Protein AF-A0A7C4T918-F1 (afdb_monomer)

Mean predicted aligned error: 22.57 Å

Structure (mmCIF, N/CA/C/O backbone):
data_AF-A0A7C4T918-F1
#
_entry.id   AF-A0A7C4T918-F1
#
loop_
_atom_site.group_PDB
_atom_site.id
_atom_site.type_symbol
_atom_site.label_atom_id
_atom_site.label_alt_id
_atom_site.label_comp_id
_atom_site.label_asym_id
_atom_site.label_entity_id
_atom_site.label_seq_id
_atom_site.pdbx_PDB_ins_code
_atom_site.Cartn_x
_atom_site.Cartn_y
_atom_site.Cartn_z
_atom_site.occupancy
_atom_site.B_iso_or_equiv
_atom_site.auth_seq_id
_atom_site.auth_comp_id
_atom_site.auth_asym_id
_atom_site.auth_atom_id
_atom_site.pdbx_PDB_model_num
ATOM 1 N N . MET A 1 1 ? -42.329 -13.937 2.626 1.00 42.38 1 MET A N 1
ATOM 2 C CA . MET A 1 1 ? -42.268 -15.296 2.046 1.00 42.38 1 MET A CA 1
ATOM 3 C C . MET A 1 1 ? -41.467 -16.158 3.016 1.00 42.38 1 MET A C 1
ATOM 5 O O . MET A 1 1 ? -40.343 -15.775 3.322 1.00 42.38 1 MET A O 1
ATOM 9 N N . ARG A 1 2 ? -42.068 -17.197 3.618 1.00 40.50 2 ARG A N 1
ATOM 10 C CA . ARG A 1 2 ? -41.361 -18.099 4.552 1.00 40.50 2 ARG A CA 1
ATOM 11 C C . ARG A 1 2 ? -40.180 -18.730 3.807 1.00 40.50 2 ARG A C 1
ATOM 13 O O . ARG A 1 2 ? -40.368 -19.171 2.678 1.00 40.50 2 ARG A O 1
ATOM 20 N N . MET A 1 3 ? -38.982 -18.715 4.393 1.00 53.53 3 MET A N 1
ATOM 21 C CA . MET A 1 3 ? -37.860 -19.461 3.820 1.00 53.53 3 MET A CA 1
ATOM 22 C C . MET A 1 3 ? -38.121 -20.954 4.056 1.00 53.53 3 MET A C 1
ATOM 24 O O . MET A 1 3 ? -38.340 -21.309 5.210 1.00 53.53 3 MET A O 1
ATOM 28 N N . PRO A 1 4 ? -38.146 -21.794 3.007 1.00 62.84 4 PRO A N 1
ATOM 29 C CA . PRO A 1 4 ? -38.435 -23.223 3.140 1.00 62.84 4 PRO A CA 1
ATOM 30 C C . PRO A 1 4 ? -37.301 -24.004 3.817 1.00 62.84 4 PRO A C 1
ATOM 32 O O . PRO A 1 4 ? -37.558 -25.072 4.352 1.00 62.84 4 PRO A O 1
ATOM 35 N N . PHE A 1 5 ? -36.083 -23.449 3.836 1.00 77.88 5 PHE A N 1
ATOM 36 C CA . PHE A 1 5 ? -34.916 -24.037 4.491 1.00 77.88 5 PHE A CA 1
ATOM 37 C C . PHE A 1 5 ? -34.453 -23.160 5.661 1.00 77.88 5 PHE A C 1
ATOM 39 O O . PHE A 1 5 ? -34.241 -21.951 5.484 1.00 77.88 5 PHE A O 1
ATOM 46 N N . HIS A 1 6 ? -34.286 -23.757 6.841 1.00 77.25 6 HIS A N 1
ATOM 47 C CA . HIS A 1 6 ? -33.848 -23.080 8.069 1.00 77.25 6 HIS A CA 1
ATOM 48 C C . HIS A 1 6 ? -32.397 -23.395 8.456 1.00 77.25 6 HIS A C 1
ATOM 50 O O . HIS A 1 6 ? -31.785 -22.616 9.189 1.00 77.25 6 HIS A O 1
ATOM 56 N N . SER A 1 7 ? -31.830 -24.480 7.925 1.00 83.06 7 SER A N 1
ATOM 57 C CA . SER A 1 7 ? -30.434 -24.887 8.116 1.00 83.06 7 SER A CA 1
ATOM 58 C C . SER A 1 7 ? -29.823 -25.468 6.832 1.00 83.06 7 SER A C 1
ATOM 60 O O . SER A 1 7 ? -30.537 -25.965 5.964 1.00 83.06 7 SER A O 1
ATOM 62 N N . GLU A 1 8 ? -28.494 -25.415 6.698 1.00 81.69 8 GLU A N 1
ATOM 63 C CA . GLU A 1 8 ? -27.768 -25.976 5.538 1.00 81.69 8 GLU A CA 1
ATOM 64 C C . GLU A 1 8 ? -27.920 -27.501 5.455 1.00 81.69 8 GLU A C 1
ATOM 66 O O . GLU A 1 8 ? -28.028 -28.059 4.367 1.00 81.69 8 GLU A O 1
ATOM 71 N N . ASN A 1 9 ? -28.068 -28.169 6.604 1.00 82.06 9 ASN A N 1
ATOM 72 C CA . ASN A 1 9 ? -28.319 -29.609 6.680 1.00 82.06 9 ASN A CA 1
ATOM 73 C C . ASN A 1 9 ? -29.620 -30.047 5.992 1.00 82.06 9 ASN A C 1
ATOM 75 O O . ASN A 1 9 ? -29.712 -31.190 5.553 1.00 82.06 9 ASN A O 1
ATOM 79 N N . GLU A 1 10 ? -30.611 -29.166 5.846 1.00 84.75 10 GLU A N 1
ATOM 80 C CA . GLU A 1 10 ? -31.856 -29.493 5.138 1.00 84.75 10 GLU A CA 1
ATOM 81 C C . GLU A 1 10 ? -31.663 -29.600 3.612 1.00 84.75 10 GLU A C 1
ATOM 83 O O . GLU A 1 10 ? -32.476 -30.229 2.938 1.00 84.75 10 GLU A O 1
ATOM 88 N N . LEU A 1 11 ? -30.569 -29.057 3.059 1.00 88.19 11 LEU A N 1
ATOM 89 C CA . LEU A 1 11 ? -30.196 -29.231 1.646 1.00 88.19 11 LEU A CA 1
ATOM 90 C C . LEU A 1 11 ? -29.546 -30.594 1.373 1.00 88.19 11 LEU A C 1
ATOM 92 O O . LEU A 1 11 ? -29.526 -31.051 0.230 1.00 88.19 11 LEU A O 1
ATOM 96 N N . ARG A 1 12 ? -29.033 -31.249 2.420 1.00 88.69 12 ARG A N 1
ATOM 97 C CA . ARG A 1 12 ? -28.193 -32.445 2.323 1.00 88.69 12 ARG A CA 1
ATOM 98 C C . ARG A 1 12 ? -28.921 -33.606 1.652 1.00 88.69 12 ARG A C 1
ATOM 100 O O . ARG A 1 12 ? -28.439 -34.145 0.661 1.00 88.69 12 ARG A O 1
ATOM 107 N N . ARG A 1 13 ? -30.119 -33.940 2.142 1.00 89.56 13 ARG A N 1
ATOM 108 C CA . ARG A 1 13 ? -30.887 -35.093 1.651 1.00 89.56 13 ARG A CA 1
ATOM 109 C C . ARG A 1 13 ? -31.299 -34.966 0.172 1.00 89.56 13 ARG A C 1
ATOM 111 O O . ARG A 1 13 ? -31.101 -35.928 -0.566 1.00 89.56 13 ARG A O 1
ATOM 118 N N . PRO A 1 14 ? -31.818 -33.818 -0.306 1.00 90.75 14 PRO A N 1
ATOM 119 C CA . PRO A 1 14 ? -32.017 -33.570 -1.738 1.00 90.75 14 PRO A CA 1
ATOM 120 C C . PRO A 1 14 ? -30.777 -33.813 -2.609 1.00 90.75 14 PRO A C 1
ATOM 122 O O . PRO A 1 14 ? -30.872 -34.399 -3.687 1.00 90.75 14 PRO A O 1
ATOM 125 N N . LEU A 1 15 ? -29.609 -33.364 -2.145 1.00 93.81 15 LEU A N 1
ATOM 126 C CA . LEU A 1 15 ? -28.353 -33.448 -2.891 1.00 93.81 15 LEU A CA 1
ATOM 127 C C . LEU A 1 15 ? -27.749 -34.857 -2.874 1.00 93.81 15 LEU A C 1
ATOM 129 O O . LEU A 1 15 ? -27.212 -35.287 -3.892 1.00 93.81 15 LEU A O 1
ATOM 133 N N . GLU A 1 16 ? -27.883 -35.589 -1.764 1.00 92.12 16 GLU A N 1
ATOM 134 C CA . GLU A 1 16 ? -27.577 -37.024 -1.684 1.00 92.12 16 GLU A CA 1
ATOM 135 C C . GLU A 1 16 ? -28.352 -37.797 -2.739 1.00 92.12 16 GLU A C 1
ATOM 137 O O . GLU A 1 16 ? -27.749 -38.454 -3.577 1.00 92.12 16 GLU A O 1
ATOM 142 N N . VAL A 1 17 ? -29.681 -37.654 -2.748 1.00 90.62 17 VAL A N 1
ATOM 143 C CA . VAL A 1 17 ? -30.551 -38.360 -3.695 1.00 90.62 17 VAL A CA 1
ATOM 144 C C . VAL A 1 17 ? -30.177 -38.007 -5.136 1.00 90.62 17 VAL A C 1
ATOM 146 O O . VAL A 1 17 ? -30.182 -38.875 -6.006 1.00 90.62 17 VAL A O 1
ATOM 149 N N . TRP A 1 18 ? -29.811 -36.750 -5.402 1.00 93.50 18 TRP A N 1
ATOM 150 C CA . TRP A 1 18 ? -29.349 -36.315 -6.720 1.00 93.50 18 TRP A CA 1
ATOM 151 C C . TRP A 1 18 ? -28.012 -36.964 -7.135 1.00 93.50 18 TRP A C 1
ATOM 153 O O . TRP A 1 18 ? -27.880 -37.400 -8.280 1.00 93.50 18 TRP A O 1
ATOM 163 N N . LEU A 1 19 ? -27.042 -37.073 -6.221 1.00 92.31 19 LEU A N 1
ATOM 164 C CA . LEU A 1 19 ? -25.754 -37.741 -6.462 1.00 92.31 19 LEU A CA 1
ATOM 165 C C . LEU A 1 19 ? -25.904 -39.269 -6.586 1.00 92.31 19 LEU A C 1
ATOM 167 O O . LEU A 1 19 ? -25.349 -39.867 -7.509 1.00 92.31 19 LEU A O 1
ATOM 171 N N . GLU A 1 20 ? -26.688 -39.893 -5.706 1.00 91.62 20 GLU A N 1
ATOM 172 C CA . GLU A 1 20 ? -26.997 -41.329 -5.708 1.00 91.62 20 GLU A CA 1
ATOM 173 C C . GLU A 1 20 ? -27.729 -41.735 -6.994 1.00 91.62 20 GLU A C 1
ATOM 175 O O . GLU A 1 20 ? -27.376 -42.734 -7.621 1.00 91.62 20 GLU A O 1
ATOM 180 N N . ALA A 1 21 ? -28.688 -40.925 -7.461 1.00 90.06 21 ALA A N 1
ATOM 181 C CA . ALA A 1 21 ? -29.364 -41.139 -8.744 1.00 90.06 21 ALA A CA 1
ATOM 182 C C . ALA A 1 21 ? -28.403 -41.042 -9.943 1.00 90.06 21 ALA A C 1
ATOM 184 O O . ALA A 1 21 ? -28.631 -41.670 -10.978 1.00 90.06 21 ALA A O 1
ATOM 185 N N . ALA A 1 22 ? -27.310 -40.286 -9.804 1.00 88.31 22 ALA A N 1
ATOM 186 C CA . ALA A 1 22 ? -26.217 -40.244 -10.769 1.00 88.31 22 ALA A CA 1
ATOM 187 C C . ALA A 1 22 ? -25.178 -41.370 -10.559 1.00 88.31 22 ALA A C 1
ATOM 189 O O . ALA A 1 22 ? -24.184 -41.423 -11.285 1.00 88.31 22 ALA A O 1
ATOM 190 N N . GLY A 1 23 ? -25.400 -42.293 -9.620 1.00 89.94 23 GLY A N 1
ATOM 191 C CA . GLY A 1 23 ? -24.553 -43.458 -9.359 1.00 89.94 23 GLY A CA 1
ATOM 192 C C . GLY A 1 23 ? -23.296 -43.166 -8.539 1.00 89.94 23 GLY A C 1
ATOM 193 O O . GLY A 1 23 ? -22.347 -43.941 -8.618 1.00 89.94 23 GLY A O 1
ATOM 194 N N . PHE A 1 24 ? -23.242 -42.045 -7.816 1.00 92.69 24 PHE A N 1
ATOM 195 C CA . PHE A 1 24 ? -22.144 -41.752 -6.894 1.00 92.69 24 PHE A CA 1
ATOM 196 C C . PHE A 1 24 ? -22.397 -42.391 -5.527 1.00 92.69 24 PHE A C 1
ATOM 198 O O . PHE A 1 24 ? -23.499 -42.297 -4.993 1.00 92.69 24 PHE A O 1
ATOM 205 N N . GLU A 1 25 ? -21.360 -42.984 -4.937 1.00 91.25 25 GLU A N 1
ATOM 206 C CA . GLU A 1 25 ? -21.329 -43.259 -3.501 1.00 91.25 25 GLU A CA 1
ATOM 207 C C . GLU A 1 25 ? -21.074 -41.936 -2.774 1.00 91.25 25 GLU A C 1
ATOM 209 O O . GLU A 1 25 ? -20.141 -41.214 -3.129 1.00 91.25 25 GLU A O 1
ATOM 214 N N . VAL A 1 26 ? -21.902 -41.589 -1.787 1.00 90.62 26 VAL A N 1
ATOM 215 C CA . VAL A 1 26 ? -21.884 -40.266 -1.146 1.00 90.62 26 VAL A CA 1
ATOM 216 C C . VAL A 1 26 ? -21.418 -40.366 0.304 1.00 90.62 26 VAL A C 1
ATOM 218 O O . VAL A 1 26 ? -21.851 -41.244 1.048 1.00 90.62 26 VAL A O 1
ATOM 221 N N . ARG A 1 27 ? -20.554 -39.439 0.730 1.00 87.00 27 ARG A N 1
ATOM 222 C CA . ARG A 1 27 ? -20.160 -39.245 2.134 1.00 87.00 27 ARG A CA 1
ATOM 223 C C . ARG A 1 27 ? -20.266 -37.776 2.536 1.00 87.00 27 ARG A C 1
ATOM 225 O O . ARG A 1 27 ? -20.089 -36.882 1.709 1.00 87.00 27 ARG A O 1
ATOM 232 N N . HIS A 1 28 ? -20.531 -37.544 3.819 1.00 87.00 28 HIS A N 1
ATOM 233 C CA . HIS A 1 28 ? -20.680 -36.211 4.410 1.00 87.00 28 HIS A CA 1
ATOM 234 C C . HIS A 1 28 ? -19.427 -35.781 5.156 1.00 87.00 28 HIS A C 1
ATOM 236 O O . HIS A 1 28 ? -18.728 -36.628 5.714 1.00 87.00 28 HIS A O 1
ATOM 242 N N . GLU A 1 29 ? -19.212 -34.466 5.227 1.00 78.12 29 GLU A N 1
ATOM 243 C CA . GLU A 1 29 ? -18.181 -33.840 6.071 1.00 78.12 29 GLU A CA 1
ATOM 244 C C . GLU A 1 29 ? -16.789 -34.459 5.857 1.00 78.12 29 GLU A C 1
ATOM 246 O O . GLU A 1 29 ? -16.009 -34.687 6.795 1.00 78.12 29 GLU A O 1
ATOM 251 N N . LEU A 1 30 ? -16.491 -34.771 4.594 1.00 78.19 30 LEU A N 1
ATOM 252 C CA . LEU A 1 30 ? -15.274 -35.463 4.209 1.00 78.19 30 LEU A CA 1
ATOM 253 C C . LEU A 1 30 ? -14.120 -34.468 4.106 1.00 78.19 30 LEU A C 1
ATOM 255 O O . LEU A 1 30 ? -14.236 -33.414 3.479 1.00 78.19 30 LEU A O 1
ATOM 259 N N . ALA A 1 31 ? -12.985 -34.827 4.701 1.00 71.19 31 ALA A N 1
ATOM 260 C CA . ALA A 1 31 ? -11.787 -34.008 4.644 1.00 71.19 31 ALA A CA 1
ATOM 261 C C . ALA A 1 31 ? -11.192 -33.989 3.224 1.00 71.19 31 ALA A C 1
ATOM 263 O O . ALA A 1 31 ? -10.835 -35.023 2.661 1.00 71.19 31 ALA A O 1
ATOM 264 N N . VAL A 1 32 ? -11.037 -32.786 2.683 1.00 68.25 32 VAL A N 1
ATOM 265 C CA . VAL A 1 32 ? -10.385 -32.456 1.420 1.00 68.25 32 VAL A CA 1
ATOM 266 C C . VAL A 1 32 ? -9.290 -31.429 1.721 1.00 68.25 32 VAL A C 1
ATOM 268 O O . VAL A 1 32 ? -9.577 -30.253 1.928 1.00 68.25 32 VAL A O 1
ATOM 271 N N . LEU A 1 33 ? -8.027 -31.877 1.785 1.00 60.78 33 LEU A N 1
ATOM 272 C CA . LEU A 1 33 ? -6.840 -31.031 2.031 1.00 60.78 33 LEU A CA 1
ATOM 273 C C . LEU A 1 33 ? -6.991 -30.037 3.205 1.00 60.78 33 LEU A C 1
ATOM 275 O O . LEU A 1 33 ? -6.695 -28.853 3.075 1.00 60.78 33 LEU A O 1
ATOM 279 N N . GLY A 1 34 ? -7.470 -30.520 4.355 1.00 58.78 34 GLY A N 1
ATOM 280 C CA . GLY A 1 34 ? -7.633 -29.701 5.565 1.00 58.78 34 GLY A CA 1
ATOM 281 C C . GLY A 1 34 ? -8.938 -28.900 5.633 1.00 58.78 34 GLY A C 1
ATOM 282 O O . GLY A 1 34 ? -9.186 -28.246 6.636 1.00 58.78 34 GLY A O 1
ATOM 283 N N . ARG A 1 35 ? -9.808 -28.974 4.617 1.00 66.00 35 ARG A N 1
ATOM 284 C CA . ARG A 1 35 ? -11.183 -28.445 4.664 1.00 66.00 35 ARG A CA 1
ATOM 285 C C . ARG A 1 35 ? -12.196 -29.580 4.661 1.00 66.00 35 ARG A C 1
ATOM 287 O O . ARG A 1 35 ? -11.896 -30.659 4.164 1.00 66.00 35 ARG A O 1
ATOM 294 N N . ARG A 1 36 ? -13.395 -29.360 5.196 1.00 77.62 36 ARG A N 1
ATOM 295 C CA . ARG A 1 36 ? -14.476 -30.354 5.167 1.00 77.62 36 ARG A CA 1
ATOM 296 C C . ARG A 1 36 ? -15.476 -29.975 4.091 1.00 77.62 36 ARG A C 1
ATOM 298 O O . ARG A 1 36 ? -16.173 -28.986 4.247 1.00 77.62 36 ARG A O 1
ATOM 305 N N . ALA A 1 37 ? -15.526 -30.765 3.024 1.00 82.50 37 ALA A N 1
ATOM 306 C CA . ALA A 1 37 ? -16.587 -30.637 2.038 1.00 82.50 37 ALA A CA 1
ATOM 307 C C . ALA A 1 37 ? -17.877 -31.226 2.616 1.00 82.50 37 ALA A C 1
ATOM 309 O O . ALA A 1 37 ? -17.869 -32.340 3.154 1.00 82.50 37 ALA A O 1
ATOM 310 N N . ASP A 1 38 ? -18.979 -30.492 2.488 1.00 88.00 38 ASP A N 1
ATOM 311 C CA . ASP A 1 38 ? -20.273 -30.900 3.038 1.00 88.00 38 ASP A CA 1
ATOM 312 C C . ASP A 1 38 ? -20.758 -32.236 2.465 1.00 88.00 38 ASP A C 1
ATOM 314 O O . ASP A 1 38 ? -21.262 -33.098 3.192 1.00 88.00 38 ASP A O 1
ATOM 318 N N . LEU A 1 39 ? -20.576 -32.416 1.155 1.00 91.94 39 LEU A N 1
ATOM 319 C CA . LEU A 1 39 ? -20.935 -33.619 0.414 1.00 91.94 39 LEU A CA 1
ATOM 320 C C . LEU A 1 39 ? -19.847 -33.958 -0.604 1.00 91.94 39 LEU A C 1
ATOM 322 O O . LEU A 1 39 ? -19.459 -33.122 -1.422 1.00 91.94 39 LEU A O 1
ATOM 326 N N . VAL A 1 40 ? -19.396 -35.210 -0.592 1.00 92.94 40 VAL A N 1
ATOM 327 C CA . VAL A 1 40 ? -18.479 -35.752 -1.598 1.00 92.94 40 VAL A CA 1
ATOM 328 C C . VAL A 1 40 ? -19.097 -36.994 -2.217 1.00 92.94 40 VAL A C 1
ATOM 330 O O . VAL A 1 40 ? -19.565 -37.872 -1.498 1.00 92.94 40 VAL A O 1
ATOM 333 N N . GLY A 1 41 ? -19.099 -37.061 -3.545 1.00 93.38 41 GLY A N 1
ATOM 334 C CA . GLY A 1 41 ? -19.531 -38.223 -4.313 1.00 93.38 41 GLY A CA 1
ATOM 335 C C . GLY A 1 41 ? -18.352 -38.878 -5.024 1.00 93.38 41 GLY A C 1
ATOM 336 O O . GLY A 1 41 ? -17.584 -38.178 -5.686 1.00 93.38 41 GLY A O 1
ATOM 337 N N . VAL A 1 42 ? -18.232 -40.206 -4.959 1.00 92.81 42 VAL A N 1
ATOM 338 C CA . VAL A 1 42 ? -17.236 -40.979 -5.718 1.00 92.81 42 VAL A CA 1
ATOM 339 C C . VAL A 1 42 ? -17.909 -41.992 -6.642 1.00 92.81 42 VAL A C 1
ATOM 341 O O . VAL A 1 42 ? -18.790 -42.738 -6.226 1.00 92.81 42 VAL A O 1
ATOM 344 N N . ARG A 1 43 ? -17.491 -42.021 -7.913 1.00 91.81 43 ARG A N 1
ATOM 345 C CA . ARG A 1 43 ? -17.925 -43.015 -8.909 1.00 91.81 43 ARG A CA 1
ATOM 346 C C . ARG A 1 43 ? -16.797 -43.312 -9.885 1.00 91.81 43 ARG A C 1
ATOM 348 O O . ARG A 1 43 ? -16.307 -42.391 -10.534 1.00 91.81 43 ARG A O 1
ATOM 355 N N . ASP A 1 44 ? -16.389 -44.574 -10.002 1.00 87.69 44 ASP A N 1
ATOM 356 C CA . ASP A 1 44 ? -15.310 -45.015 -10.906 1.00 87.69 44 ASP A CA 1
ATOM 357 C C . ASP A 1 44 ? -14.018 -44.178 -10.769 1.00 87.69 44 ASP A C 1
ATOM 359 O O . ASP A 1 44 ? -13.387 -43.796 -11.755 1.00 87.69 44 ASP A O 1
ATOM 363 N N . GLY A 1 45 ? -13.660 -43.803 -9.535 1.00 81.69 45 GLY A N 1
ATOM 364 C CA . GLY A 1 45 ? -12.497 -42.955 -9.245 1.00 81.69 45 GLY A CA 1
ATOM 365 C C . GLY A 1 45 ? -12.673 -41.460 -9.556 1.00 81.69 45 GLY A C 1
ATOM 366 O O . GLY A 1 45 ? -11.756 -40.678 -9.290 1.00 81.69 45 GLY A O 1
ATOM 367 N N . ARG A 1 46 ? -13.834 -41.041 -10.083 1.00 90.69 46 ARG A N 1
ATOM 368 C CA . ARG A 1 46 ? -14.204 -39.626 -10.222 1.00 90.69 46 ARG A CA 1
ATOM 369 C C . ARG A 1 46 ? -14.787 -39.095 -8.926 1.00 90.69 46 ARG A C 1
ATOM 371 O O . ARG A 1 46 ? -15.670 -39.726 -8.351 1.00 90.69 46 ARG A O 1
ATOM 378 N N . ILE A 1 47 ? -14.335 -37.916 -8.524 1.00 92.38 47 ILE A N 1
ATOM 379 C CA . ILE A 1 47 ? -14.697 -37.265 -7.268 1.00 92.38 47 ILE A CA 1
ATOM 380 C C . ILE A 1 47 ? -15.478 -35.987 -7.575 1.00 92.38 47 ILE A C 1
ATOM 382 O O . ILE A 1 47 ? -14.991 -35.116 -8.293 1.00 92.38 47 ILE A O 1
ATOM 386 N N . LEU A 1 48 ? -16.664 -35.838 -6.994 1.00 93.44 48 LEU A N 1
ATOM 387 C CA . LEU A 1 48 ? -17.408 -34.580 -6.968 1.00 93.44 48 LEU A CA 1
ATOM 388 C C . LEU A 1 48 ? -17.449 -34.044 -5.545 1.00 93.44 48 LEU A C 1
ATOM 390 O O . LEU A 1 48 ? -17.709 -34.807 -4.621 1.00 93.44 48 LEU A O 1
ATOM 394 N N . ALA A 1 49 ? -17.240 -32.743 -5.380 1.00 94.19 49 ALA A N 1
ATOM 395 C CA . ALA A 1 49 ? -17.387 -32.070 -4.093 1.00 94.19 49 ALA A CA 1
ATOM 396 C C . ALA A 1 49 ? -18.463 -30.987 -4.182 1.00 94.19 49 ALA A C 1
ATOM 398 O O . ALA A 1 49 ? -18.527 -30.252 -5.171 1.00 94.19 49 ALA A O 1
ATOM 399 N N . VAL A 1 50 ? -19.303 -30.891 -3.156 1.00 94.62 50 VAL A N 1
ATOM 400 C CA . VAL A 1 50 ? -20.395 -29.921 -3.070 1.00 94.62 50 VAL A CA 1
ATOM 401 C C . VAL A 1 50 ? -20.283 -29.160 -1.751 1.00 94.62 50 VAL A C 1
ATOM 403 O O . VAL A 1 50 ? -20.246 -29.782 -0.692 1.00 94.62 50 VAL A O 1
ATOM 406 N N . GLU A 1 51 ? -20.257 -27.829 -1.832 1.00 95.94 51 GLU A N 1
ATOM 407 C CA . GLU A 1 51 ? -20.403 -26.917 -0.690 1.00 95.94 51 GLU A CA 1
ATOM 408 C C . GLU A 1 51 ? -21.850 -26.425 -0.609 1.00 95.94 51 GLU A C 1
ATOM 410 O O . GLU A 1 51 ? -22.396 -25.940 -1.604 1.00 95.94 51 GLU A O 1
ATOM 415 N N . MET A 1 52 ? -22.484 -26.520 0.554 1.00 94.06 52 MET A N 1
ATOM 416 C CA . MET A 1 52 ? -23.859 -26.084 0.776 1.00 94.06 52 MET A CA 1
ATOM 417 C C . MET A 1 52 ? -23.887 -24.738 1.498 1.00 94.06 52 MET A C 1
ATOM 419 O O . MET A 1 52 ? -23.222 -24.542 2.506 1.00 94.06 52 MET A O 1
ATOM 423 N N . LYS A 1 53 ? -24.711 -23.793 1.028 1.00 92.38 53 LYS A N 1
ATOM 424 C CA . LYS A 1 53 ? -24.911 -22.527 1.749 1.00 92.38 53 LYS A CA 1
ATOM 425 C C . LYS A 1 53 ? -26.324 -21.993 1.612 1.00 92.38 53 LYS A C 1
ATOM 427 O O . LYS A 1 53 ? -26.896 -21.962 0.521 1.00 92.38 53 LYS A O 1
ATOM 432 N N . LEU A 1 54 ? -26.893 -21.479 2.703 1.00 88.69 54 LEU A N 1
ATOM 433 C CA . LEU A 1 54 ? -28.251 -20.921 2.645 1.00 88.69 54 LEU A CA 1
ATOM 434 C C . LEU A 1 54 ? -28.323 -19.569 1.927 1.00 88.69 54 LEU A C 1
ATOM 436 O O . LEU A 1 54 ? -29.342 -19.281 1.297 1.00 88.69 54 LEU A O 1
ATOM 440 N N . ARG A 1 55 ? -27.304 -18.704 2.058 1.00 83.81 55 ARG A N 1
ATOM 441 C CA . ARG A 1 55 ? -27.378 -17.297 1.601 1.00 83.81 55 ARG A CA 1
ATOM 442 C C . ARG A 1 55 ? -26.085 -16.728 1.012 1.00 83.81 55 ARG A C 1
ATOM 444 O O . ARG A 1 55 ? -26.172 -16.030 0.003 1.00 83.81 55 ARG A O 1
ATOM 451 N N . ASP A 1 56 ? -24.926 -16.991 1.617 1.00 88.62 56 ASP A N 1
ATOM 452 C CA . ASP A 1 56 ? -23.652 -16.387 1.196 1.00 88.62 56 ASP A CA 1
ATOM 453 C C . ASP A 1 56 ? -23.002 -17.169 0.047 1.00 88.62 56 ASP A C 1
ATOM 455 O O . ASP A 1 56 ? -22.159 -18.043 0.240 1.00 88.62 56 ASP A O 1
ATOM 459 N N . TRP A 1 57 ? -23.411 -16.850 -1.180 1.00 91.25 57 TRP A N 1
ATOM 460 C CA . TRP A 1 57 ? -22.863 -17.488 -2.378 1.00 91.25 57 TRP A CA 1
ATOM 461 C C . TRP A 1 57 ? -21.367 -17.200 -2.576 1.00 91.25 57 TRP A C 1
ATOM 463 O O . TRP A 1 57 ? -20.683 -17.986 -3.228 1.00 91.25 57 TRP A O 1
ATOM 473 N N . SER A 1 58 ? -20.855 -16.090 -2.029 1.00 82.94 58 SER A N 1
ATOM 474 C CA . SER A 1 58 ? -19.463 -15.674 -2.210 1.00 82.94 58 SER A CA 1
ATOM 475 C C . SER A 1 58 ? -18.515 -16.513 -1.355 1.00 82.94 58 SER A C 1
ATOM 477 O O . SER A 1 58 ? -17.453 -16.920 -1.823 1.00 82.94 58 SER A O 1
ATOM 479 N N . GLU A 1 59 ? -18.912 -16.801 -0.114 1.00 87.06 59 GLU A N 1
ATOM 480 C CA . GLU A 1 59 ? -18.184 -17.688 0.788 1.00 87.06 59 GLU A CA 1
ATOM 481 C C . GLU A 1 59 ? -18.204 -19.124 0.264 1.00 87.06 59 GLU A C 1
ATOM 483 O O . GLU A 1 59 ? -17.141 -19.724 0.103 1.00 87.06 59 GLU A O 1
ATOM 488 N N . ALA A 1 60 ? -19.386 -19.606 -0.132 1.00 86.88 60 ALA A N 1
ATOM 489 C CA . ALA A 1 60 ? -19.557 -20.939 -0.697 1.00 86.88 60 ALA A CA 1
ATOM 490 C C . ALA A 1 60 ? -18.702 -21.149 -1.958 1.00 86.88 60 ALA A C 1
ATOM 492 O O . ALA A 1 60 ? -18.067 -22.188 -2.118 1.00 86.88 60 ALA A O 1
ATOM 493 N N . LEU A 1 61 ? -18.623 -20.141 -2.838 1.00 89.88 61 LEU A N 1
ATOM 494 C CA . LEU A 1 61 ? -17.763 -20.184 -4.022 1.00 89.88 61 LEU A CA 1
ATOM 495 C C . LEU A 1 61 ? -16.277 -20.253 -3.640 1.00 89.88 61 LEU A C 1
ATOM 497 O O . LEU A 1 61 ? -15.562 -21.108 -4.158 1.00 89.88 61 LEU A O 1
ATOM 501 N N . ARG A 1 62 ? -15.806 -19.420 -2.698 1.00 86.31 62 ARG A N 1
ATOM 502 C CA . ARG A 1 62 ? -14.410 -19.473 -2.212 1.00 86.31 62 ARG A CA 1
ATOM 503 C C . ARG A 1 62 ? -14.058 -20.830 -1.597 1.00 86.31 62 ARG A C 1
ATOM 505 O O . ARG A 1 62 ? -12.923 -21.288 -1.735 1.00 86.31 62 ARG A O 1
ATOM 512 N N . GLN A 1 63 ? -15.000 -21.466 -0.903 1.00 86.06 63 GLN A N 1
ATOM 513 C CA . GLN A 1 63 ? -14.818 -22.799 -0.328 1.00 86.06 63 GLN A CA 1
ATOM 514 C C . GLN A 1 63 ? -14.783 -23.877 -1.421 1.00 86.06 63 GLN A C 1
ATOM 516 O O . GLN A 1 63 ? -13.832 -24.656 -1.465 1.00 86.06 63 GLN A O 1
ATOM 521 N N . ALA A 1 64 ? -15.723 -23.846 -2.368 1.00 87.62 64 ALA A N 1
ATOM 522 C CA . ALA A 1 64 ? -15.789 -24.795 -3.477 1.00 87.62 64 ALA A CA 1
ATOM 523 C C . ALA A 1 64 ? -14.564 -24.738 -4.413 1.00 87.62 64 ALA A C 1
ATOM 525 O O . ALA A 1 64 ? -14.112 -25.781 -4.885 1.00 87.62 64 ALA A O 1
ATOM 526 N N . VAL A 1 65 ? -13.970 -23.557 -4.637 1.00 85.88 65 VAL A N 1
ATOM 527 C CA . VAL A 1 65 ? -12.711 -23.417 -5.402 1.00 85.88 65 VAL A CA 1
ATOM 528 C C . VAL A 1 65 ? -11.578 -24.229 -4.772 1.00 85.88 65 VAL A C 1
ATOM 530 O O . VAL A 1 65 ? -10.805 -24.866 -5.486 1.00 85.88 65 VAL A O 1
ATOM 533 N N . ALA A 1 66 ? -11.495 -24.275 -3.440 1.00 81.12 66 ALA A N 1
ATOM 534 C CA . ALA A 1 66 ? -10.464 -25.058 -2.761 1.00 81.12 66 ALA A CA 1
ATOM 535 C C . ALA A 1 66 ? -10.613 -26.569 -3.021 1.00 81.12 66 ALA A C 1
ATOM 537 O O . ALA A 1 66 ? -9.611 -27.282 -3.105 1.00 81.12 66 ALA A O 1
ATOM 538 N N . TYR A 1 67 ? -11.839 -27.066 -3.219 1.00 87.81 67 TYR A N 1
ATOM 539 C CA . TYR A 1 67 ? -12.087 -28.487 -3.481 1.00 87.81 67 TYR A CA 1
ATOM 540 C C . TYR A 1 67 ? -11.617 -28.950 -4.859 1.00 87.81 67 TYR A C 1
ATOM 542 O O . TYR A 1 67 ? -11.371 -30.143 -5.038 1.00 87.81 67 TYR A O 1
ATOM 550 N N . GLN A 1 68 ? -11.404 -28.036 -5.811 1.00 85.88 68 GLN A N 1
ATOM 551 C CA . GLN A 1 68 ? -10.868 -28.368 -7.138 1.00 85.88 68 GLN A CA 1
ATOM 552 C C . GLN A 1 68 ? -9.472 -29.005 -7.091 1.00 85.88 68 GLN A C 1
ATOM 554 O O . GLN A 1 68 ? -9.048 -29.637 -8.056 1.00 85.88 68 GLN A O 1
ATOM 559 N N . LEU A 1 69 ? -8.755 -28.866 -5.973 1.00 81.69 69 LEU A N 1
ATOM 560 C CA . LEU A 1 69 ? -7.464 -29.516 -5.766 1.00 81.69 69 LEU A CA 1
ATOM 561 C C . LEU A 1 69 ? -7.580 -31.040 -5.600 1.00 81.69 69 LEU A C 1
ATOM 563 O O . LEU A 1 69 ? -6.618 -31.741 -5.894 1.00 81.69 69 LEU A O 1
ATOM 567 N N . ALA A 1 70 ? -8.727 -31.566 -5.159 1.00 83.69 70 ALA A N 1
ATOM 568 C CA . ALA A 1 70 ? -8.929 -33.007 -4.954 1.00 83.69 70 ALA A CA 1
ATOM 569 C C . ALA A 1 70 ? -10.085 -33.594 -5.779 1.00 83.69 70 ALA A C 1
ATOM 571 O O . ALA A 1 70 ? -10.044 -34.772 -6.133 1.00 83.69 70 ALA A O 1
ATOM 572 N N . ALA A 1 71 ? -11.102 -32.789 -6.094 1.00 89.94 71 ALA A N 1
ATOM 573 C CA . ALA A 1 71 ? -12.279 -33.204 -6.846 1.00 89.94 71 ALA A CA 1
ATOM 574 C C . ALA A 1 71 ? -12.120 -32.958 -8.352 1.00 89.94 71 ALA A C 1
ATOM 576 O O . ALA A 1 71 ? -11.516 -31.973 -8.768 1.00 89.94 71 ALA A O 1
ATOM 577 N N . ASP A 1 72 ? -12.721 -33.813 -9.176 1.00 91.06 72 ASP A N 1
ATOM 578 C CA . ASP A 1 72 ? -12.818 -33.642 -10.631 1.00 91.06 72 ASP A CA 1
ATOM 579 C C . ASP A 1 72 ? -13.773 -32.518 -11.031 1.00 91.06 72 ASP A C 1
ATOM 581 O O . ASP A 1 72 ? -13.611 -31.930 -12.096 1.00 91.06 72 ASP A O 1
ATOM 585 N N . ALA A 1 73 ? -14.758 -32.214 -10.188 1.00 93.12 73 ALA A N 1
ATOM 586 C CA . ALA A 1 73 ? -15.589 -31.026 -10.310 1.00 93.12 73 ALA A CA 1
ATOM 587 C C . ALA A 1 73 ? -16.125 -30.602 -8.938 1.00 93.12 73 ALA A C 1
ATOM 589 O O . ALA A 1 73 ? -16.472 -31.437 -8.097 1.00 93.12 73 ALA A O 1
ATOM 590 N N . ALA A 1 74 ? -16.211 -29.288 -8.739 1.00 95.25 74 ALA A N 1
ATOM 591 C CA . ALA A 1 74 ? -16.722 -28.670 -7.524 1.00 95.25 74 ALA A CA 1
ATOM 592 C C . ALA A 1 74 ? -18.037 -27.931 -7.800 1.00 95.25 74 ALA A C 1
ATOM 594 O O . ALA A 1 74 ? -18.207 -27.309 -8.853 1.00 95.25 74 ALA A O 1
ATOM 595 N N . TRP A 1 75 ? -18.957 -27.989 -6.843 1.00 96.69 75 TRP A N 1
ATOM 596 C CA . TRP A 1 75 ? -20.279 -27.379 -6.927 1.00 96.69 75 TRP A CA 1
ATOM 597 C C . TRP A 1 75 ? -20.596 -26.581 -5.667 1.00 96.69 75 TRP A C 1
ATOM 599 O O . TRP A 1 75 ? -20.193 -26.944 -4.567 1.00 96.69 75 TRP A O 1
ATOM 609 N N . VAL A 1 76 ? -21.388 -25.529 -5.832 1.00 97.25 76 VAL A N 1
ATOM 610 C CA . VAL A 1 76 ? -22.079 -24.833 -4.745 1.00 97.25 76 VAL A CA 1
ATOM 611 C C . VAL A 1 76 ? -23.555 -25.187 -4.817 1.00 97.25 76 VAL A C 1
ATOM 613 O O . VAL A 1 76 ? -24.152 -25.082 -5.886 1.00 97.25 76 VAL A O 1
ATOM 616 N N . ALA A 1 77 ? -24.167 -25.567 -3.702 1.00 96.69 77 ALA A N 1
ATOM 617 C CA . ALA A 1 77 ? -25.587 -25.865 -3.608 1.00 96.69 77 ALA A CA 1
ATOM 618 C C . ALA A 1 77 ? -26.305 -24.904 -2.660 1.00 96.69 77 ALA A C 1
ATOM 620 O O . ALA A 1 77 ? -25.864 -24.652 -1.541 1.00 96.69 77 ALA A O 1
ATOM 621 N N . MET A 1 78 ? -27.433 -24.356 -3.112 1.00 95.56 78 MET A N 1
ATOM 622 C CA . MET A 1 78 ? -28.201 -23.370 -2.350 1.00 95.56 78 MET A CA 1
ATOM 623 C C . MET A 1 78 ? -29.710 -23.545 -2.560 1.00 95.56 78 MET A C 1
ATOM 625 O O . MET A 1 78 ? -30.125 -24.096 -3.584 1.00 95.56 78 MET A O 1
ATOM 629 N N . PRO A 1 79 ? -30.561 -22.996 -1.670 1.00 95.75 79 PRO A N 1
ATOM 630 C CA . PRO A 1 79 ? -31.989 -22.868 -1.937 1.00 95.75 79 PRO A CA 1
ATOM 631 C C . PRO A 1 79 ? -32.249 -22.083 -3.229 1.00 95.75 79 PRO A C 1
ATOM 633 O O . PRO A 1 79 ? -31.538 -21.116 -3.511 1.00 95.75 79 PRO A O 1
ATOM 636 N N . LEU A 1 80 ? -33.309 -22.411 -3.970 1.00 91.31 80 LEU A N 1
ATOM 637 C CA . LEU A 1 80 ? -33.638 -21.820 -5.275 1.00 91.31 80 LEU A CA 1
ATOM 638 C C . LEU A 1 80 ? -33.632 -20.283 -5.261 1.00 91.31 80 LEU A C 1
ATOM 640 O O . LEU A 1 80 ? -33.085 -19.655 -6.165 1.00 91.31 80 LEU A O 1
ATOM 644 N N . ALA A 1 81 ? -34.188 -19.665 -4.216 1.00 85.88 81 ALA A N 1
ATOM 645 C CA . ALA A 1 81 ? -34.213 -18.209 -4.076 1.00 85.88 81 ALA A CA 1
ATOM 646 C C . ALA A 1 81 ? -32.806 -17.594 -3.934 1.00 85.88 81 ALA A C 1
ATOM 648 O O . ALA A 1 81 ? -32.545 -16.513 -4.467 1.00 85.88 81 ALA A O 1
ATOM 649 N N . SER A 1 82 ? -31.901 -18.277 -3.234 1.00 91.56 82 SER A N 1
ATOM 650 C CA . SER A 1 82 ? -30.510 -17.851 -3.052 1.00 91.56 82 SER A CA 1
ATOM 651 C C . SER A 1 82 ? -29.677 -18.146 -4.296 1.00 91.56 82 SER A C 1
ATOM 653 O O . SER A 1 82 ? -28.946 -17.271 -4.755 1.00 91.56 82 SER A O 1
ATOM 655 N N . ALA A 1 83 ? -29.870 -19.310 -4.918 1.00 91.19 83 ALA A N 1
ATOM 656 C CA . ALA A 1 83 ? -29.244 -19.663 -6.186 1.00 91.19 83 ALA A CA 1
ATOM 657 C C . ALA A 1 83 ? -29.643 -18.695 -7.313 1.00 91.19 83 ALA A C 1
ATOM 659 O O . ALA A 1 83 ? -28.802 -18.313 -8.117 1.00 91.19 83 ALA A O 1
ATOM 660 N N . ALA A 1 84 ? -30.890 -18.211 -7.347 1.00 87.50 84 ALA A N 1
ATOM 661 C CA . ALA A 1 84 ? -31.326 -17.196 -8.310 1.00 87.50 84 ALA A CA 1
ATOM 662 C C . ALA A 1 84 ? -30.603 -15.847 -8.128 1.00 87.50 84 ALA A C 1
ATOM 664 O O . ALA A 1 84 ? -30.370 -15.130 -9.102 1.00 87.50 84 ALA A O 1
ATOM 665 N N . ARG A 1 85 ? -30.224 -15.495 -6.890 1.00 87.19 85 ARG A N 1
ATOM 666 C CA . ARG A 1 85 ? -29.382 -14.319 -6.611 1.00 87.19 85 ARG A CA 1
ATOM 667 C C . ARG A 1 85 ? -27.937 -14.579 -7.021 1.00 87.19 85 ARG A C 1
ATOM 669 O O . ARG A 1 85 ? -27.372 -13.758 -7.732 1.00 87.19 85 ARG A O 1
ATOM 676 N N . ALA A 1 86 ? -27.387 -15.735 -6.651 1.00 90.06 86 ALA A N 1
ATOM 677 C CA . ALA A 1 86 ? -26.045 -16.162 -7.047 1.00 90.06 86 ALA A CA 1
ATOM 678 C C . ALA A 1 86 ? -25.884 -16.216 -8.577 1.00 90.06 86 ALA A C 1
ATOM 680 O O . ALA A 1 86 ? -24.865 -15.792 -9.110 1.00 90.06 86 ALA A O 1
ATOM 681 N N . TYR A 1 87 ? -26.927 -16.625 -9.305 1.00 90.00 87 TYR A N 1
ATOM 682 C CA . TYR A 1 87 ? -26.938 -16.679 -10.768 1.00 90.00 87 TYR A CA 1
ATOM 683 C C . TYR A 1 87 ? -26.760 -15.305 -11.434 1.00 90.00 87 TYR A C 1
ATOM 685 O O . TYR A 1 87 ? -26.220 -15.218 -12.536 1.00 90.00 87 TYR A O 1
ATOM 693 N N . ARG A 1 88 ? -27.129 -14.199 -10.766 1.00 87.88 88 ARG A N 1
ATOM 694 C CA . ARG A 1 88 ? -26.814 -12.841 -11.260 1.00 87.88 88 ARG A CA 1
ATOM 695 C C . ARG A 1 88 ? -25.304 -12.585 -11.324 1.00 87.88 88 ARG A C 1
ATOM 697 O O . ARG A 1 88 ? -24.862 -11.740 -12.093 1.00 87.88 88 ARG A O 1
ATOM 704 N N . HIS A 1 89 ? -24.531 -13.360 -10.569 1.00 91.19 89 HIS A N 1
ATOM 705 C CA . HIS A 1 89 ? -23.073 -13.370 -10.540 1.00 91.19 89 HIS A CA 1
ATOM 706 C C . HIS A 1 89 ? -22.493 -14.624 -11.219 1.00 91.19 89 HIS A C 1
ATOM 708 O O . HIS A 1 89 ? -21.385 -15.038 -10.889 1.00 91.19 89 HIS A O 1
ATOM 714 N N . ARG A 1 90 ? -23.211 -15.236 -12.180 1.00 84.81 90 ARG A N 1
ATOM 715 C CA . ARG A 1 90 ? -22.779 -16.472 -12.870 1.00 84.81 90 ARG A CA 1
ATOM 716 C C . ARG A 1 90 ? -21.360 -16.413 -13.441 1.00 84.81 90 ARG A C 1
ATOM 718 O O . ARG A 1 90 ? -20.680 -17.428 -13.452 1.00 84.81 90 ARG A O 1
ATOM 725 N N . TRP A 1 91 ? -20.901 -15.228 -13.842 1.00 78.75 91 TRP A N 1
ATOM 726 C CA . TRP A 1 91 ? -19.554 -15.024 -14.370 1.00 78.75 91 TRP A CA 1
ATOM 727 C C . TRP A 1 91 ? -18.466 -15.415 -13.356 1.00 78.75 91 TRP A C 1
ATOM 729 O O . TRP A 1 91 ? -17.445 -15.955 -13.757 1.00 78.75 91 TRP A O 1
ATOM 739 N N . ALA A 1 92 ? -18.686 -15.207 -12.051 1.00 83.75 92 ALA A N 1
ATOM 740 C CA . ALA A 1 92 ? -17.721 -15.576 -11.013 1.00 83.75 92 ALA A CA 1
ATOM 741 C C . ALA A 1 92 ? -17.588 -17.103 -10.884 1.00 83.75 92 ALA A C 1
ATOM 743 O O . ALA A 1 92 ? -16.489 -17.625 -10.739 1.00 83.75 92 ALA A O 1
ATOM 744 N N . PHE A 1 93 ? -18.707 -17.822 -11.002 1.00 92.50 93 PHE A N 1
ATOM 745 C CA . PHE A 1 93 ? -18.740 -19.286 -11.021 1.00 92.50 93 PHE A CA 1
ATOM 746 C C . PHE A 1 93 ? -18.093 -19.849 -12.293 1.00 92.50 93 PHE A C 1
ATOM 748 O O . PHE A 1 93 ? -17.313 -20.793 -12.225 1.00 92.50 93 PHE A O 1
ATOM 755 N N . GLU A 1 94 ? -18.381 -19.243 -13.449 1.00 89.19 94 GLU A N 1
ATOM 756 C CA . GLU A 1 94 ? -17.841 -19.652 -14.750 1.00 89.19 94 GLU A CA 1
ATOM 757 C C . GLU A 1 94 ? -16.325 -19.429 -14.855 1.00 89.19 94 GLU A C 1
ATOM 759 O O . GLU A 1 94 ? -15.630 -20.311 -15.353 1.00 89.19 94 GLU A O 1
ATOM 764 N N . VAL A 1 95 ? -15.807 -18.298 -14.356 1.00 85.75 95 VAL A N 1
ATOM 765 C CA . VAL A 1 95 ? -14.361 -17.995 -14.327 1.00 85.75 95 VAL A CA 1
ATOM 766 C C . VAL A 1 95 ? -13.600 -19.004 -13.473 1.00 85.75 95 VAL A C 1
ATOM 768 O O . VAL A 1 95 ? -12.535 -19.469 -13.872 1.00 85.75 95 VAL A O 1
ATOM 771 N N . GLU A 1 96 ? -14.156 -19.370 -12.321 1.00 88.19 96 GLU A N 1
ATOM 772 C CA . GLU A 1 96 ? -13.541 -20.359 -11.438 1.00 88.19 96 GLU A CA 1
ATOM 773 C C . GLU A 1 96 ? -13.834 -21.808 -11.860 1.00 88.19 96 GLU A C 1
ATOM 775 O O . GLU A 1 96 ? -13.264 -22.739 -11.300 1.00 88.19 96 GLU A O 1
ATOM 780 N N . GLY A 1 97 ? -14.719 -22.041 -12.836 1.00 89.81 97 GLY A N 1
ATOM 781 C CA . GLY A 1 97 ? -15.119 -23.382 -13.274 1.00 89.81 97 GLY A CA 1
ATOM 782 C C . GLY A 1 97 ? -15.957 -24.168 -12.252 1.00 89.81 97 GLY A C 1
ATOM 783 O O . GLY A 1 97 ? -16.053 -25.392 -12.354 1.00 89.81 97 GLY A O 1
ATOM 784 N N . VAL A 1 98 ? -16.566 -23.496 -11.269 1.00 95.81 98 VAL A N 1
ATOM 785 C CA . VAL A 1 98 ? -17.389 -24.104 -10.205 1.00 95.81 98 VAL A CA 1
ATOM 786 C C . VAL A 1 98 ? -18.866 -24.109 -10.609 1.00 95.81 98 VAL A C 1
ATOM 788 O O . VAL A 1 98 ? -19.399 -23.111 -11.086 1.00 95.81 98 VAL A O 1
ATOM 791 N N . GLY A 1 99 ? -19.557 -25.233 -10.413 1.00 95.88 99 GLY A N 1
ATOM 792 C CA . GLY A 1 99 ? -20.981 -25.357 -10.740 1.00 95.88 99 GLY A CA 1
ATOM 793 C C . GLY A 1 99 ? -21.908 -24.772 -9.673 1.00 95.88 99 GLY A C 1
ATOM 794 O O . GLY A 1 99 ? -21.530 -24.629 -8.514 1.00 95.88 99 GLY A O 1
ATOM 795 N N . LEU A 1 100 ? -23.157 -24.486 -10.046 1.00 97.25 100 LEU A N 1
ATOM 796 C CA . LEU A 1 100 ? -24.208 -24.026 -9.133 1.00 97.25 100 LEU A CA 1
ATOM 797 C C . LEU A 1 100 ? -25.403 -24.981 -9.197 1.00 97.25 100 LEU A C 1
ATOM 799 O O . LEU A 1 100 ? -25.952 -25.214 -10.277 1.00 97.25 100 LEU A O 1
ATOM 803 N N . LEU A 1 101 ? -25.813 -25.488 -8.035 1.00 96.81 101 LEU A N 1
ATOM 804 C CA . LEU A 1 101 ? -27.003 -26.297 -7.793 1.00 96.81 101 LEU A CA 1
ATOM 805 C C . LEU A 1 101 ? -28.050 -25.463 -7.042 1.00 96.81 101 LEU A C 1
ATOM 807 O O . LEU A 1 101 ? -27.747 -24.769 -6.072 1.00 96.81 101 LEU A O 1
ATOM 811 N N . ALA A 1 102 ? -29.297 -25.544 -7.491 1.00 95.38 102 ALA A N 1
ATOM 812 C CA . ALA A 1 102 ? -30.442 -24.868 -6.897 1.00 95.38 102 ALA A CA 1
ATOM 813 C C . ALA A 1 102 ? -31.452 -25.905 -6.401 1.00 95.38 102 ALA A C 1
ATOM 815 O O . ALA A 1 102 ? -31.964 -26.678 -7.207 1.00 95.38 102 ALA A O 1
ATOM 816 N N . VAL A 1 103 ? -31.749 -25.902 -5.103 1.00 94.88 103 VAL A N 1
ATOM 817 C CA . VAL A 1 103 ? -32.714 -26.812 -4.468 1.00 94.88 103 VAL A CA 1
ATOM 818 C C . VAL A 1 103 ? -34.013 -26.058 -4.203 1.00 94.88 103 VAL A C 1
ATOM 820 O O . VAL A 1 103 ? -34.005 -25.040 -3.507 1.00 94.88 103 VAL A O 1
ATOM 823 N N . ASP A 1 104 ? -35.123 -26.496 -4.789 1.00 90.81 104 ASP A N 1
ATOM 824 C CA . ASP A 1 104 ? -36.428 -25.879 -4.531 1.00 90.81 104 ASP A CA 1
ATOM 825 C C . ASP A 1 104 ? -37.087 -26.391 -3.238 1.00 90.81 104 ASP A C 1
ATOM 827 O O . ASP A 1 104 ? -36.535 -27.216 -2.514 1.00 90.81 104 ASP A O 1
ATOM 831 N N . ASP A 1 105 ? -38.246 -25.834 -2.901 1.00 85.38 105 ASP A N 1
ATOM 832 C CA . ASP A 1 105 ? -38.981 -26.094 -1.660 1.00 85.38 105 ASP A CA 1
ATOM 833 C C . ASP A 1 105 ? -39.549 -27.516 -1.547 1.00 85.38 105 ASP A C 1
ATOM 835 O O . ASP A 1 105 ? -39.889 -27.943 -0.444 1.00 85.38 105 ASP A O 1
ATOM 839 N N . VAL A 1 106 ? -39.607 -28.265 -2.653 1.00 84.81 106 VAL A N 1
ATOM 840 C CA . VAL A 1 106 ? -39.968 -29.692 -2.668 1.00 84.81 106 VAL A CA 1
ATOM 841 C C . VAL A 1 106 ? -38.741 -30.612 -2.715 1.00 84.81 106 VAL A C 1
ATOM 843 O O . VAL A 1 106 ? -38.892 -31.831 -2.779 1.00 84.81 106 VAL A O 1
ATOM 846 N N . GLY A 1 107 ? -37.527 -30.051 -2.655 1.00 84.06 107 GLY A N 1
ATOM 847 C CA . GLY A 1 107 ? -36.270 -30.801 -2.657 1.00 84.06 107 GLY A CA 1
ATOM 848 C C . GLY A 1 107 ? -35.789 -31.227 -4.048 1.00 84.06 107 GLY A C 1
ATOM 849 O O . GLY A 1 107 ? -34.906 -32.076 -4.151 1.00 84.06 107 GLY A O 1
ATOM 850 N N . LEU A 1 108 ? -36.332 -30.666 -5.131 1.00 90.50 108 LEU A N 1
ATOM 851 C CA . LEU A 1 108 ? -35.841 -30.933 -6.481 1.00 90.50 108 LEU A CA 1
ATOM 852 C C . LEU A 1 108 ? -34.575 -30.105 -6.752 1.00 90.50 108 LEU A C 1
ATOM 854 O O . LEU A 1 108 ? -34.552 -28.883 -6.587 1.00 90.50 108 LEU A O 1
ATOM 858 N N . VAL A 1 109 ? -33.521 -30.778 -7.220 1.00 94.94 109 VAL A N 1
ATOM 859 C CA . VAL A 1 109 ? -32.225 -30.164 -7.540 1.00 94.94 109 VAL A CA 1
ATOM 860 C C . VAL A 1 109 ? -32.158 -29.784 -9.021 1.00 94.94 109 VAL A C 1
ATOM 862 O O . VAL A 1 109 ? -32.359 -30.612 -9.910 1.00 94.94 109 VAL A O 1
ATOM 865 N N . ARG A 1 110 ? -31.834 -28.521 -9.303 1.00 92.81 110 ARG A N 1
ATOM 866 C CA . ARG A 1 110 ? -31.589 -27.971 -10.646 1.00 92.81 110 ARG A CA 1
ATOM 867 C C . ARG A 1 110 ? -30.133 -27.537 -10.775 1.00 92.81 110 ARG A C 1
ATOM 869 O O . ARG A 1 110 ? -29.532 -27.111 -9.79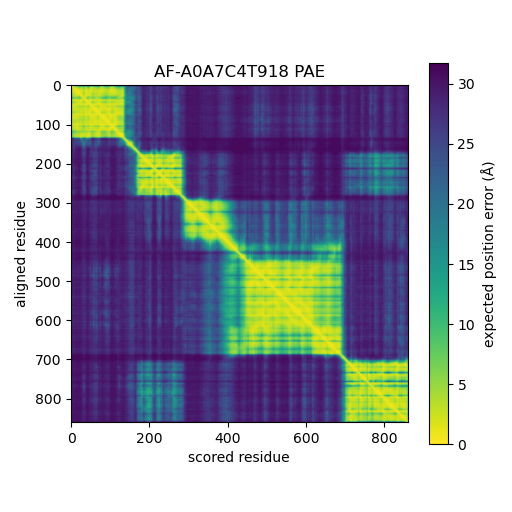9 1.00 92.81 110 ARG A O 1
ATOM 876 N N . THR A 1 111 ? -29.584 -27.571 -11.986 1.00 93.94 111 THR A N 1
ATOM 877 C CA . THR A 1 111 ? -28.181 -27.214 -12.278 1.00 93.94 111 THR A CA 1
ATOM 878 C C . THR A 1 111 ? -28.100 -25.941 -13.140 1.00 93.94 111 THR A C 1
ATOM 880 O O . THR A 1 111 ? -27.867 -26.044 -14.349 1.00 93.94 111 THR A O 1
ATOM 883 N N . PRO A 1 112 ? -28.357 -24.738 -12.592 1.00 89.00 112 PRO A N 1
ATOM 884 C CA . PRO A 1 112 ? -28.315 -23.488 -13.359 1.00 89.00 112 PRO A CA 1
ATOM 885 C C . PRO A 1 112 ? -26.946 -23.168 -13.979 1.00 89.00 112 PRO A C 1
ATOM 887 O O . PRO A 1 112 ? -26.906 -22.534 -15.031 1.00 89.00 112 PRO A O 1
ATOM 890 N N . ILE A 1 113 ? -25.842 -23.601 -13.360 1.00 94.06 113 ILE A N 1
ATOM 891 C CA . ILE A 1 113 ? -24.480 -23.466 -13.904 1.00 94.06 113 ILE A CA 1
ATOM 892 C C . ILE A 1 113 ? -23.809 -24.830 -13.803 1.00 94.06 113 ILE A C 1
ATOM 894 O O . ILE A 1 113 ? -23.789 -25.418 -12.724 1.00 94.06 113 ILE A O 1
ATOM 898 N N . ARG A 1 114 ? -23.273 -25.355 -14.908 1.00 93.00 114 ARG A N 1
ATOM 899 C CA . ARG A 1 114 ? -22.552 -26.636 -14.891 1.00 93.00 114 ARG A CA 1
ATOM 900 C C . ARG A 1 114 ? -21.121 -26.432 -14.404 1.00 93.00 114 ARG A C 1
ATOM 902 O O . ARG A 1 114 ? -20.453 -25.522 -14.882 1.00 93.00 114 ARG A O 1
ATOM 909 N N . ALA A 1 115 ? -20.650 -27.303 -13.513 1.00 93.06 115 ALA A N 1
ATOM 910 C CA . ALA A 1 115 ? -19.236 -27.340 -13.154 1.00 93.06 115 ALA A CA 1
ATOM 911 C C . ALA A 1 115 ? -18.378 -27.758 -14.355 1.00 93.06 115 ALA A C 1
ATOM 913 O O . ALA A 1 115 ? -18.783 -28.615 -15.150 1.00 93.06 115 ALA A O 1
ATOM 914 N N . GLN A 1 116 ? -17.191 -27.166 -14.462 1.00 91.56 116 GLN A N 1
ATOM 915 C CA . GLN A 1 116 ? -16.162 -27.587 -15.408 1.00 91.56 116 GLN A CA 1
ATOM 916 C C . GLN A 1 116 ? -15.196 -28.576 -14.735 1.00 91.56 116 GLN A C 1
ATOM 918 O O . GLN A 1 116 ? -15.134 -28.622 -13.504 1.00 91.56 116 GLN A O 1
ATOM 923 N N . PRO A 1 117 ? -14.443 -29.378 -15.513 1.00 89.94 117 PRO A N 1
ATOM 924 C CA . PRO A 1 117 ? -13.367 -30.190 -14.962 1.00 89.94 117 PRO A CA 1
ATOM 925 C C . PRO A 1 117 ? -12.363 -29.321 -14.201 1.00 89.94 117 PRO A C 1
ATOM 927 O O . PRO A 1 117 ? -11.901 -28.307 -14.724 1.00 89.94 117 PRO A O 1
ATOM 930 N N . SER A 1 118 ? -12.024 -29.720 -12.978 1.00 87.50 118 SER A N 1
ATOM 931 C CA . SER A 1 118 ? -11.129 -28.966 -12.105 1.00 87.50 118 SER A CA 1
ATOM 932 C C . SER A 1 118 ? -9.745 -28.774 -12.746 1.00 87.50 118 SER A C 1
ATOM 934 O O . SER A 1 118 ? -9.019 -29.755 -12.931 1.00 87.50 118 SER A O 1
ATOM 936 N N . PRO A 1 119 ? -9.312 -27.529 -13.029 1.00 66.38 119 PRO A N 1
ATOM 937 C CA . PRO A 1 119 ? -8.044 -27.269 -13.718 1.00 66.38 119 PRO A CA 1
ATOM 938 C C . PRO A 1 119 ? -6.809 -27.472 -12.826 1.00 66.38 119 PRO A C 1
ATOM 940 O O . PRO A 1 119 ? -5.683 -27.457 -13.315 1.00 66.38 119 PRO A O 1
ATOM 943 N N . ARG A 1 120 ? -7.008 -27.629 -11.510 1.00 71.44 120 ARG A N 1
ATOM 944 C CA . ARG A 1 120 ? -5.957 -27.634 -10.478 1.00 71.44 120 ARG A CA 1
ATOM 945 C C . ARG A 1 120 ? -5.884 -28.959 -9.698 1.00 71.44 120 ARG A C 1
ATOM 947 O O . ARG A 1 120 ? -5.320 -28.985 -8.609 1.00 71.44 120 ARG A O 1
ATOM 954 N N . ARG A 1 121 ? -6.467 -30.048 -10.221 1.00 80.19 121 ARG A N 1
ATOM 955 C CA . ARG A 1 121 ? -6.547 -31.341 -9.515 1.00 80.19 121 ARG A CA 1
ATOM 956 C C . ARG A 1 121 ? -5.153 -31.932 -9.273 1.00 80.19 121 ARG A C 1
ATOM 958 O O . ARG A 1 121 ? -4.388 -32.139 -10.211 1.00 80.19 121 ARG A O 1
ATOM 965 N N . LEU A 1 122 ? -4.851 -32.248 -8.016 1.00 73.94 122 LEU A N 1
ATOM 966 C CA . LEU A 1 122 ? -3.604 -32.870 -7.577 1.00 73.94 122 LEU A CA 1
ATOM 967 C C . LEU A 1 122 ? -3.822 -34.378 -7.338 1.00 73.94 122 LEU A C 1
ATOM 969 O O . LEU A 1 122 ? -4.703 -34.738 -6.551 1.00 73.94 122 LEU A O 1
ATOM 973 N N . PRO A 1 123 ? -3.024 -35.275 -7.954 1.00 73.56 123 PRO A N 1
ATOM 974 C CA . PRO A 1 123 ? -3.220 -36.725 -7.843 1.00 73.56 123 PRO A CA 1
ATOM 975 C C . PRO A 1 123 ? -3.242 -37.254 -6.400 1.00 73.56 123 PRO A C 1
ATOM 977 O O . PRO A 1 123 ? -4.161 -37.975 -6.024 1.00 73.56 123 PRO A O 1
ATOM 980 N N . PHE A 1 124 ? -2.296 -36.825 -5.558 1.00 73.81 124 PHE A N 1
ATOM 981 C CA . PHE A 1 124 ? -2.206 -37.278 -4.162 1.00 73.81 124 PHE A CA 1
ATOM 982 C C . PHE A 1 124 ? -3.407 -36.835 -3.304 1.00 73.81 124 PHE A C 1
ATOM 984 O O . PHE A 1 124 ? -3.830 -37.541 -2.390 1.00 73.81 124 PHE A O 1
ATOM 991 N N . ALA A 1 125 ? -3.987 -35.668 -3.603 1.00 74.88 125 ALA A N 1
ATOM 992 C CA . ALA A 1 125 ? -5.149 -35.150 -2.889 1.00 74.88 125 ALA A CA 1
ATOM 993 C C . ALA A 1 125 ? -6.412 -35.951 -3.232 1.00 74.88 125 ALA A C 1
ATOM 995 O O . ALA A 1 125 ? -7.206 -36.277 -2.350 1.00 74.88 125 ALA A O 1
ATOM 996 N N . ALA A 1 126 ? -6.561 -36.313 -4.508 1.00 79.50 126 ALA A N 1
ATOM 997 C CA . ALA A 1 126 ? -7.627 -37.189 -4.970 1.00 79.50 126 ALA A CA 1
ATOM 998 C C . ALA A 1 126 ? -7.514 -38.602 -4.372 1.00 79.50 126 ALA A C 1
ATOM 1000 O O . ALA A 1 126 ? -8.516 -39.161 -3.933 1.00 79.50 126 ALA A O 1
ATOM 1001 N N . GLU A 1 127 ? -6.305 -39.167 -4.289 1.00 80.38 127 GLU A N 1
ATOM 1002 C CA . GLU A 1 127 ? -6.082 -40.481 -3.671 1.00 80.38 127 GLU A CA 1
ATOM 1003 C C . GLU A 1 127 ? -6.485 -40.523 -2.194 1.00 80.38 127 GLU A C 1
ATOM 1005 O O . GLU A 1 127 ? -7.086 -41.501 -1.754 1.00 80.38 127 GLU A O 1
ATOM 1010 N N . SER A 1 128 ? -6.209 -39.459 -1.434 1.00 78.62 128 SER A N 1
ATOM 1011 C CA . SER A 1 128 ? -6.627 -39.351 -0.029 1.00 78.62 128 SER A CA 1
ATOM 1012 C C . SER A 1 128 ? -8.152 -39.435 0.123 1.00 78.62 128 SER A C 1
ATOM 1014 O O . SER A 1 128 ? -8.664 -40.185 0.957 1.00 78.62 128 SER A O 1
ATOM 1016 N N . VAL A 1 129 ? -8.887 -38.745 -0.757 1.00 82.81 129 VAL A N 1
ATOM 1017 C CA . VAL A 1 129 ? -10.353 -38.813 -0.810 1.00 82.81 129 VAL A CA 1
ATOM 1018 C C . VAL A 1 129 ? -10.822 -40.225 -1.173 1.00 82.81 129 VAL A C 1
ATOM 1020 O O . VAL A 1 129 ? -11.675 -40.771 -0.480 1.00 82.81 129 VAL A O 1
ATOM 1023 N N . LEU A 1 130 ? -10.240 -40.864 -2.194 1.00 85.25 130 LEU A N 1
ATOM 1024 C CA . LEU A 1 130 ? -10.611 -42.230 -2.592 1.00 85.25 130 LEU A CA 1
ATOM 1025 C C . LEU A 1 130 ? -10.338 -43.260 -1.486 1.00 85.25 130 LEU A C 1
ATOM 1027 O O . LEU A 1 130 ? -11.176 -44.124 -1.238 1.00 85.25 130 LEU A O 1
ATOM 1031 N N . ARG A 1 131 ? -9.213 -43.150 -0.768 1.00 81.56 131 ARG A N 1
ATOM 1032 C CA . ARG A 1 131 ? -8.901 -44.022 0.380 1.00 81.56 131 ARG A CA 1
ATOM 1033 C C . ARG A 1 131 ? -9.942 -43.903 1.484 1.00 81.56 131 ARG A C 1
ATOM 1035 O O . ARG A 1 131 ? -10.295 -44.911 2.095 1.00 81.56 131 ARG A O 1
ATOM 1042 N N . ALA A 1 132 ? -10.459 -42.697 1.719 1.00 78.38 132 ALA A N 1
ATOM 1043 C CA . ALA A 1 132 ? -11.513 -42.502 2.699 1.00 78.38 132 ALA A CA 1
ATOM 1044 C C . ALA A 1 132 ? -12.772 -43.304 2.333 1.00 78.38 132 ALA A C 1
ATOM 1046 O O . ALA A 1 132 ? -13.387 -43.861 3.235 1.00 78.38 132 ALA A O 1
ATOM 1047 N N . PHE A 1 133 ? -13.105 -43.451 1.044 1.00 79.69 133 PHE A N 1
ATOM 1048 C CA . PHE A 1 133 ? -14.232 -44.270 0.575 1.00 79.69 133 PHE A CA 1
ATOM 1049 C C . PHE A 1 133 ? -14.009 -45.790 0.689 1.00 79.69 133 PHE A C 1
ATOM 1051 O O . PHE A 1 133 ? -14.979 -46.532 0.795 1.00 79.69 133 PHE A O 1
ATOM 1058 N N . VAL A 1 134 ? -12.758 -46.256 0.762 1.00 75.12 134 VAL A N 1
ATOM 1059 C CA . VAL A 1 134 ? -12.416 -47.694 0.811 1.00 75.12 134 VAL A CA 1
ATOM 1060 C C . VAL A 1 134 ? -12.274 -48.240 2.246 1.00 75.12 134 VAL A C 1
ATOM 1062 O O . VAL A 1 134 ? -12.471 -49.435 2.461 1.00 75.12 134 VAL A O 1
ATOM 1065 N N . SER A 1 135 ? -11.988 -47.401 3.250 1.00 54.12 135 SER A N 1
ATOM 1066 C CA . SER A 1 135 ? -11.761 -47.855 4.638 1.00 54.12 135 SER A CA 1
ATOM 1067 C C . SER A 1 135 ? -12.968 -47.656 5.576 1.00 54.12 135 SER A C 1
ATOM 1069 O O . SER A 1 135 ? -13.488 -46.539 5.670 1.00 54.12 135 SER A O 1
ATOM 1071 N N . PRO A 1 136 ? -13.374 -48.682 6.355 1.00 42.25 136 PRO A N 1
ATOM 1072 C CA . PRO A 1 136 ? -14.263 -48.539 7.507 1.00 42.25 136 PRO A CA 1
ATOM 1073 C C . PRO A 1 136 ? -13.435 -48.279 8.786 1.00 42.25 136 PRO A C 1
ATOM 1075 O O . PRO A 1 136 ? -12.470 -48.984 9.068 1.00 42.25 136 PRO A O 1
ATOM 1078 N N . ALA A 1 137 ? -13.767 -47.246 9.564 1.00 34.69 137 ALA A N 1
ATOM 1079 C CA . ALA A 1 137 ? -13.072 -46.908 10.820 1.00 34.69 137 ALA A CA 1
ATOM 1080 C C . ALA A 1 137 ? -13.497 -47.831 11.996 1.00 34.69 137 ALA A C 1
ATOM 1082 O O . ALA A 1 137 ? -14.562 -48.440 11.888 1.00 34.69 137 ALA A O 1
ATOM 1083 N N . PRO A 1 138 ? -12.789 -47.883 13.156 1.00 45.50 138 PRO A N 1
ATOM 1084 C CA . PRO A 1 138 ? -11.580 -47.142 13.549 1.00 45.50 138 PRO A CA 1
ATOM 1085 C C . PRO A 1 138 ? -10.419 -48.022 14.084 1.00 45.50 138 PRO A C 1
ATOM 1087 O O . PRO A 1 138 ? -10.626 -49.115 14.601 1.00 45.50 138 PRO A O 1
ATOM 1090 N N . GLY A 1 139 ? -9.196 -47.473 14.081 1.00 36.34 139 GLY A N 1
ATOM 1091 C CA . GLY A 1 139 ? -8.141 -47.902 15.012 1.00 36.34 139 GLY A CA 1
ATOM 1092 C C . GLY A 1 139 ? -6.999 -48.756 14.456 1.00 36.34 139 GLY A C 1
ATOM 1093 O O . GLY A 1 139 ? -6.752 -49.823 14.986 1.00 36.34 139 GLY A O 1
ATOM 1094 N N . THR A 1 140 ? -6.260 -48.262 13.459 1.00 29.52 140 THR A N 1
ATOM 1095 C CA . THR A 1 140 ? -4.792 -48.431 13.346 1.00 29.52 140 THR A CA 1
ATOM 1096 C C . THR A 1 140 ? -4.308 -47.562 12.189 1.00 29.52 140 THR A C 1
ATOM 1098 O O . THR A 1 140 ? -4.680 -47.795 11.043 1.00 29.52 140 THR A O 1
ATOM 1101 N N . SER A 1 141 ? -3.509 -46.533 12.473 1.00 30.81 141 SER A N 1
ATOM 1102 C CA . SER A 1 141 ? -2.873 -45.718 11.438 1.00 30.81 141 SER A CA 1
ATOM 1103 C C . SER A 1 141 ? -1.679 -46.475 10.859 1.00 30.81 141 SER A C 1
ATOM 1105 O O . SER A 1 141 ? -0.649 -46.604 11.522 1.00 30.81 141 SER A O 1
ATOM 1107 N N . VAL A 1 142 ? -1.797 -46.943 9.621 1.00 31.95 142 VAL A N 1
ATOM 1108 C CA . VAL A 1 142 ? -0.638 -47.285 8.793 1.00 31.95 142 VAL A CA 1
ATOM 1109 C C . VAL A 1 142 ? -0.553 -46.217 7.707 1.00 31.95 142 VAL A C 1
ATOM 1111 O O . VAL A 1 142 ? -1.225 -46.320 6.689 1.00 31.95 142 VAL A O 1
ATOM 1114 N N . PHE A 1 143 ? 0.235 -45.169 7.955 1.00 32.66 143 PHE A N 1
ATOM 1115 C CA . PHE A 1 143 ? 0.578 -44.144 6.965 1.00 32.66 143 PHE A CA 1
ATOM 1116 C C . PHE A 1 143 ? 2.083 -43.860 7.030 1.00 32.66 143 PHE A C 1
ATOM 1118 O O . PHE A 1 143 ? 2.689 -43.867 8.105 1.00 32.66 143 PHE A O 1
ATOM 1125 N N . SER A 1 144 ? 2.701 -43.684 5.864 1.00 37.19 144 SER A N 1
ATOM 1126 C CA . SER A 1 144 ? 4.140 -43.464 5.694 1.00 37.19 144 SER A CA 1
ATOM 1127 C C . SER A 1 144 ? 4.571 -42.061 6.133 1.00 37.19 144 SER A C 1
ATOM 1129 O O . SER A 1 144 ? 3.806 -41.106 6.035 1.00 37.19 144 SER A O 1
ATOM 1131 N N . LYS A 1 145 ? 5.837 -41.930 6.561 1.00 31.11 145 LYS A N 1
ATOM 1132 C CA . LYS A 1 145 ? 6.458 -40.710 7.125 1.00 31.11 145 LYS A CA 1
ATOM 1133 C C . LYS A 1 145 ? 6.294 -39.427 6.291 1.00 31.11 145 LYS A C 1
ATOM 1135 O O . LYS A 1 145 ? 6.382 -38.346 6.858 1.00 31.11 145 LYS A O 1
ATOM 1140 N N . GLU A 1 146 ? 6.041 -39.525 4.989 1.00 34.44 146 GLU A N 1
ATOM 1141 C CA . GLU A 1 146 ? 5.838 -38.367 4.105 1.00 34.44 146 GLU A CA 1
ATOM 1142 C C . GLU A 1 146 ? 4.423 -37.757 4.225 1.00 34.44 146 GLU A C 1
ATOM 1144 O O . GLU A 1 146 ? 4.262 -36.551 4.052 1.00 34.44 146 GLU A O 1
ATOM 1149 N N . GLU A 1 147 ? 3.410 -38.536 4.630 1.00 34.88 147 GLU A N 1
ATOM 1150 C CA . GLU A 1 147 ? 2.032 -38.051 4.843 1.00 34.88 147 GLU A CA 1
ATOM 1151 C C . GLU A 1 147 ? 1.849 -37.390 6.227 1.00 34.88 147 GLU A C 1
ATOM 1153 O O . GLU A 1 147 ? 1.067 -36.446 6.366 1.00 34.88 147 GLU A O 1
ATOM 1158 N N . THR A 1 148 ? 2.624 -37.799 7.241 1.00 34.62 148 THR A N 1
ATOM 1159 C CA . THR A 1 148 ? 2.608 -37.196 8.592 1.00 34.62 148 THR A CA 1
ATOM 1160 C C . THR A 1 148 ? 3.143 -35.760 8.597 1.00 34.62 148 THR A C 1
ATOM 1162 O O . THR A 1 148 ? 2.655 -34.913 9.344 1.00 34.62 148 THR A O 1
ATOM 1165 N N . VAL A 1 149 ? 4.109 -35.457 7.726 1.00 32.00 149 VAL A N 1
ATOM 1166 C CA . VAL A 1 149 ? 4.712 -34.119 7.604 1.00 32.00 149 VAL A CA 1
ATOM 1167 C C . VAL A 1 149 ? 3.760 -33.140 6.908 1.00 32.00 149 VAL A C 1
ATOM 1169 O O . VAL A 1 149 ? 3.709 -31.967 7.273 1.00 32.00 149 VAL A O 1
ATOM 1172 N N . LEU A 1 150 ? 2.944 -33.617 5.961 1.00 33.34 150 LEU A N 1
ATOM 1173 C CA . LEU A 1 150 ? 1.949 -32.787 5.275 1.00 33.34 150 LEU A CA 1
ATOM 1174 C C . LEU A 1 150 ? 0.716 -32.507 6.156 1.00 33.34 150 LEU A C 1
ATOM 1176 O O . LEU A 1 150 ? 0.168 -31.409 6.105 1.00 33.34 150 LEU A O 1
ATOM 1180 N N . GLN A 1 151 ? 0.319 -33.462 7.007 1.00 33.06 151 GLN A N 1
ATOM 1181 C CA . GLN A 1 151 ? -0.720 -33.264 8.029 1.00 33.06 151 GLN A CA 1
ATOM 1182 C C . GLN A 1 151 ? -0.281 -32.263 9.109 1.00 33.06 151 GLN A C 1
ATOM 1184 O O . GLN A 1 151 ? -1.068 -31.395 9.471 1.00 33.06 151 GLN A O 1
ATOM 1189 N N . ALA A 1 152 ? 0.983 -32.287 9.548 1.00 31.69 152 ALA A N 1
ATOM 1190 C CA . ALA A 1 152 ? 1.521 -31.279 10.471 1.00 31.69 152 ALA A CA 1
ATOM 1191 C C . ALA A 1 152 ? 1.601 -29.869 9.849 1.00 31.69 152 ALA A C 1
ATOM 1193 O O . ALA A 1 152 ? 1.508 -28.874 10.560 1.00 31.69 152 ALA A O 1
ATOM 1194 N N . PHE A 1 153 ? 1.732 -29.775 8.520 1.00 29.73 153 PHE A N 1
ATOM 1195 C CA . PHE A 1 153 ? 1.757 -28.501 7.796 1.00 29.73 153 PHE A CA 1
ATOM 1196 C C . PHE A 1 153 ? 0.352 -27.938 7.496 1.00 29.73 153 PHE A C 1
ATOM 1198 O O . PHE A 1 153 ? 0.206 -26.731 7.320 1.00 29.73 153 PHE A O 1
ATOM 1205 N N . LEU A 1 154 ? -0.685 -28.789 7.444 1.00 29.73 154 LEU A N 1
ATOM 1206 C CA . LEU A 1 154 ? -2.070 -28.399 7.125 1.00 29.73 154 LEU A CA 1
ATOM 1207 C C . LEU A 1 154 ? -3.005 -28.334 8.346 1.00 29.73 154 LEU A C 1
ATOM 1209 O O . LEU A 1 154 ? -4.015 -27.641 8.282 1.00 29.73 154 LEU A O 1
ATOM 1213 N N . ALA A 1 155 ? -2.675 -28.993 9.462 1.00 30.02 155 ALA A N 1
ATOM 1214 C CA . ALA A 1 155 ? -3.478 -28.972 10.691 1.00 30.02 155 ALA A CA 1
ATOM 1215 C C . ALA A 1 155 ? -3.431 -27.635 11.459 1.00 30.02 155 ALA A C 1
ATOM 1217 O O . ALA A 1 155 ? -4.229 -27.441 12.369 1.00 30.02 155 ALA A O 1
ATOM 1218 N N . GLY A 1 156 ? -2.547 -26.705 11.081 1.00 27.95 156 GLY A N 1
ATOM 1219 C CA . GLY A 1 156 ? -2.388 -25.432 11.788 1.00 27.95 156 GLY A CA 1
ATOM 1220 C C . GLY A 1 156 ? -3.480 -24.390 11.529 1.00 27.95 156 GLY A C 1
ATOM 1221 O O . GLY A 1 156 ? -3.460 -23.343 12.161 1.00 27.95 156 GLY A O 1
ATOM 1222 N N . HIS A 1 157 ? -4.419 -24.598 10.597 1.00 31.12 157 HIS A N 1
ATOM 1223 C CA . HIS A 1 157 ? -5.485 -23.619 10.349 1.00 31.12 157 HIS A CA 1
ATOM 1224 C C . HIS A 1 157 ? -6.825 -24.287 10.001 1.00 31.12 157 HIS A C 1
ATOM 1226 O O . HIS A 1 157 ? -7.012 -24.753 8.880 1.00 31.12 157 HIS A O 1
ATOM 1232 N N . LEU A 1 158 ? -7.769 -24.149 10.947 1.00 24.92 158 LEU A N 1
ATOM 1233 C CA . LEU A 1 158 ? -9.228 -24.353 10.874 1.00 24.92 158 LEU A CA 1
ATOM 1234 C C . LEU A 1 158 ? -9.727 -25.759 11.267 1.00 24.92 158 LEU A C 1
ATOM 1236 O O . LEU A 1 158 ? -9.856 -26.635 10.424 1.00 24.92 158 LEU A O 1
ATOM 1240 N N . ASP A 1 159 ? -10.132 -25.949 12.527 1.00 25.97 159 ASP A N 1
ATOM 1241 C CA . ASP A 1 159 ? -11.555 -25.809 12.868 1.00 25.97 159 ASP A CA 1
ATOM 1242 C C . ASP A 1 159 ? -11.789 -25.796 14.385 1.00 25.97 159 ASP A C 1
ATOM 1244 O O . ASP A 1 159 ? -11.068 -26.421 15.163 1.00 25.97 159 ASP A O 1
ATOM 1248 N N . GLY A 1 160 ? -12.843 -25.103 14.806 1.00 23.39 160 GLY A N 1
ATOM 1249 C CA . GLY A 1 160 ? -13.207 -25.002 16.208 1.00 23.39 160 GLY A CA 1
ATOM 1250 C C . GLY A 1 160 ? -14.638 -24.547 16.427 1.00 23.39 160 GLY A C 1
ATOM 1251 O O . GLY A 1 160 ? -14.833 -23.479 16.994 1.00 23.39 160 GLY A O 1
ATOM 1252 N N . ARG A 1 161 ? -15.640 -25.385 16.102 1.00 23.77 161 ARG A N 1
ATOM 1253 C CA . ARG A 1 161 ? -16.824 -25.527 16.977 1.00 23.77 161 ARG A CA 1
ATOM 1254 C C . ARG A 1 161 ? -17.340 -26.966 17.141 1.00 23.77 161 ARG A C 1
ATOM 1256 O O . ARG A 1 161 ? -18.074 -27.487 16.317 1.00 23.77 161 ARG A O 1
ATOM 1263 N N . VAL A 1 162 ? -17.020 -27.483 18.332 1.00 26.64 162 VAL A N 1
ATOM 1264 C CA . VAL A 1 162 ? -17.859 -28.164 19.343 1.00 26.64 162 VAL A CA 1
ATOM 1265 C C . VAL A 1 162 ? -18.649 -29.414 18.941 1.00 26.64 162 VAL A C 1
ATOM 1267 O O . VAL A 1 162 ? -19.693 -29.333 18.302 1.00 26.64 162 VAL A O 1
ATOM 1270 N N . ASN A 1 163 ? -18.287 -30.535 19.579 1.00 23.69 163 ASN A N 1
ATOM 1271 C CA . ASN A 1 163 ? -19.261 -31.544 19.989 1.00 23.69 163 ASN A CA 1
ATOM 1272 C C . ASN A 1 163 ? -19.340 -31.612 21.525 1.00 23.69 163 ASN A C 1
ATOM 1274 O O . ASN A 1 163 ? -18.326 -31.569 22.221 1.00 23.69 163 ASN A O 1
ATOM 1278 N N . ARG A 1 164 ? -20.569 -31.639 22.047 1.00 29.77 164 ARG A N 1
ATOM 1279 C CA . ARG A 1 164 ? -20.894 -31.581 23.478 1.00 29.77 164 ARG A CA 1
ATOM 1280 C C . ARG A 1 164 ? -20.676 -32.946 24.128 1.00 29.77 164 ARG A C 1
ATOM 1282 O O . ARG A 1 164 ? -21.356 -33.904 23.781 1.00 29.77 164 ARG A O 1
ATOM 1289 N N . GLY A 1 165 ? -19.814 -32.990 25.139 1.00 25.27 165 GLY A N 1
ATOM 1290 C CA . GLY A 1 165 ? -19.692 -34.120 26.057 1.00 25.27 165 GLY A CA 1
ATOM 1291 C C . GLY A 1 165 ? -18.581 -33.887 27.078 1.00 25.27 165 GLY A C 1
ATOM 1292 O O . GLY A 1 165 ? -17.431 -34.174 26.792 1.00 25.27 165 GLY A O 1
ATOM 1293 N N . ASN A 1 166 ? -18.945 -33.363 28.254 1.00 25.92 166 ASN A N 1
ATOM 1294 C CA . ASN A 1 166 ? -18.110 -33.178 29.453 1.00 25.92 166 ASN A CA 1
ATOM 1295 C C . ASN A 1 166 ? -16.842 -32.312 29.278 1.00 25.92 166 ASN A C 1
ATOM 1297 O O . ASN A 1 166 ? -15.724 -32.800 29.160 1.00 25.92 166 ASN A O 1
ATOM 1301 N N . SER A 1 167 ? -17.043 -30.994 29.325 1.00 25.38 167 SER A N 1
ATOM 1302 C CA . SER A 1 167 ? -16.030 -29.941 29.173 1.00 25.38 167 SER A CA 1
ATOM 1303 C C . SER A 1 167 ? -14.995 -29.891 30.310 1.00 25.38 167 SER A C 1
ATOM 1305 O O . SER A 1 167 ? -15.346 -29.648 31.466 1.00 25.38 167 SER A O 1
ATOM 1307 N N . THR A 1 168 ? -13.716 -30.042 29.954 1.00 32.91 168 THR A N 1
ATOM 1308 C CA . THR A 1 168 ? -12.525 -29.791 30.787 1.00 32.91 168 THR A CA 1
ATOM 1309 C C . THR A 1 168 ? -11.952 -28.379 30.527 1.00 32.91 168 THR A C 1
ATOM 1311 O O . THR A 1 168 ? -12.349 -27.719 29.566 1.00 32.91 168 THR A O 1
ATOM 1314 N N . PRO A 1 169 ? -11.018 -27.859 31.356 1.00 37.44 169 PRO A N 1
ATOM 1315 C CA . PRO A 1 169 ? -10.438 -26.510 31.209 1.00 37.44 169 PRO A CA 1
ATOM 1316 C C . PRO A 1 169 ? -9.616 -26.232 29.925 1.00 37.44 169 PRO A C 1
ATOM 1318 O O . PRO A 1 169 ? -8.959 -25.201 29.866 1.00 37.44 169 PRO A O 1
ATOM 1321 N N . GLN A 1 170 ? -9.622 -27.116 28.918 1.00 43.34 170 GLN A N 1
ATOM 1322 C CA . GLN A 1 170 ? -8.804 -27.017 27.695 1.00 43.34 170 GLN A CA 1
ATOM 1323 C C . GLN A 1 170 ? -9.415 -26.183 26.550 1.00 43.34 170 GLN A C 1
ATOM 1325 O O . GLN A 1 170 ? -8.720 -25.931 25.572 1.00 43.34 170 GLN A O 1
ATOM 1330 N N . ASP A 1 171 ? -10.655 -25.698 26.667 1.00 45.81 171 ASP A N 1
ATOM 1331 C CA . ASP A 1 171 ? -11.363 -25.027 25.559 1.00 45.81 171 ASP A CA 1
ATOM 1332 C C . ASP A 1 171 ? -11.382 -23.486 25.672 1.00 45.81 171 ASP A C 1
ATOM 1334 O O . ASP A 1 171 ? -12.452 -22.854 25.675 1.00 45.81 171 ASP A O 1
ATOM 1338 N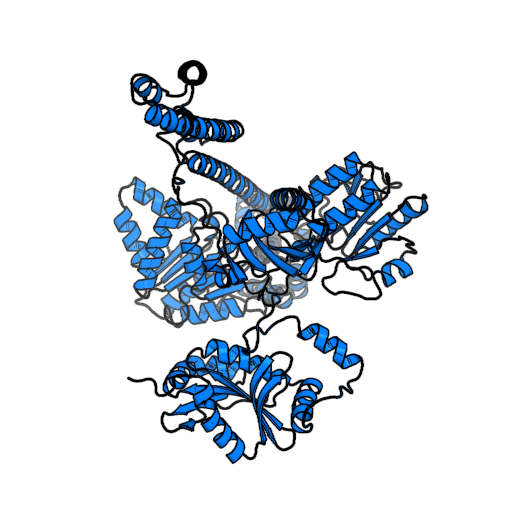 N . LEU A 1 172 ? -10.213 -22.856 25.791 1.00 52.75 172 LEU A N 1
ATOM 1339 C CA . LEU A 1 172 ? -10.058 -21.477 25.321 1.00 52.75 172 LEU A CA 1
ATOM 1340 C C . LEU A 1 172 ? -9.765 -21.585 23.823 1.00 52.75 172 LEU A C 1
ATOM 1342 O O . LEU A 1 172 ? -8.656 -21.942 23.440 1.00 52.75 172 LEU A O 1
ATOM 1346 N N . LEU A 1 173 ? -10.789 -21.369 22.990 1.00 51.53 173 LEU A N 1
ATOM 1347 C CA . LEU A 1 173 ? -10.688 -21.360 21.526 1.00 51.53 173 LEU A CA 1
ATOM 1348 C C . LEU A 1 173 ? -9.853 -20.146 21.104 1.00 51.53 173 LEU A C 1
ATOM 1350 O O . LEU A 1 173 ? -10.386 -19.081 20.810 1.00 51.53 173 LEU A O 1
ATOM 1354 N N . LEU A 1 174 ? -8.536 -20.252 21.210 1.00 53.25 174 LEU A N 1
ATOM 1355 C CA . LEU A 1 174 ? -7.617 -19.239 20.719 1.00 53.25 174 LEU A CA 1
ATOM 1356 C C . LEU A 1 174 ? -7.089 -19.694 19.354 1.00 53.25 174 LEU A C 1
ATOM 1358 O O . LEU A 1 174 ? -6.787 -20.879 19.201 1.00 53.25 174 LEU A O 1
ATOM 1362 N N . PRO A 1 175 ? -6.940 -18.788 18.374 1.00 51.62 175 PRO A N 1
ATOM 1363 C CA . PRO A 1 175 ? -6.181 -19.068 17.165 1.00 51.62 175 PRO A CA 1
ATOM 1364 C C . PRO A 1 175 ? -4.757 -19.489 17.538 1.00 51.62 175 PRO A C 1
ATOM 1366 O O . PRO A 1 175 ? -4.228 -19.035 18.557 1.00 51.62 175 PRO A O 1
ATOM 1369 N N . GLU A 1 176 ? -4.118 -20.307 16.701 1.00 53.1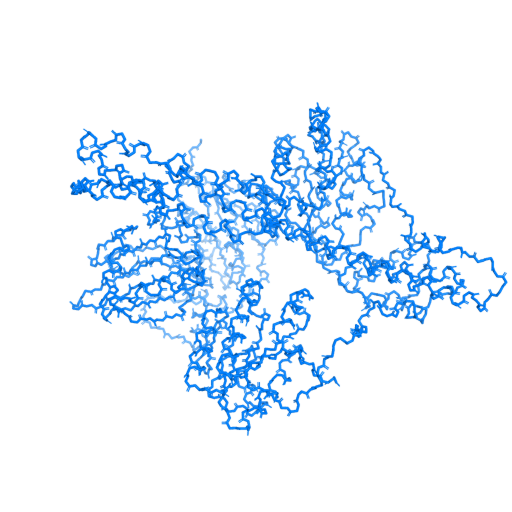2 176 GLU A N 1
ATOM 1370 C CA . GLU A 1 176 ? -2.706 -20.655 16.871 1.00 53.12 176 GLU A CA 1
ATOM 1371 C C . GLU A 1 176 ? -1.834 -19.398 16.727 1.00 53.12 176 GLU A C 1
ATOM 1373 O O . GLU A 1 176 ? -1.460 -18.981 15.632 1.00 53.12 176 GLU A O 1
ATOM 1378 N N . GLY A 1 177 ? -1.524 -18.757 17.854 1.00 55.16 177 GLY A N 1
ATOM 1379 C CA . GLY A 1 177 ? -0.467 -17.763 17.927 1.00 55.16 177 GLY A CA 1
ATOM 1380 C C . GLY A 1 177 ? 0.896 -18.448 17.884 1.00 55.16 177 GLY A C 1
ATOM 1381 O O . GLY A 1 177 ? 1.087 -19.543 18.415 1.00 55.16 177 GLY A O 1
ATOM 1382 N N . LYS A 1 178 ? 1.888 -17.798 17.272 1.00 62.78 178 LYS A N 1
ATOM 1383 C CA . LYS A 1 178 ? 3.264 -18.298 17.308 1.00 62.78 178 LYS A CA 1
ATOM 1384 C C . LYS A 1 178 ? 3.846 -18.032 18.694 1.00 62.78 178 LYS A C 1
ATOM 1386 O O . LYS A 1 178 ? 3.999 -16.869 19.074 1.00 62.78 178 LYS A O 1
ATOM 1391 N N . LEU A 1 179 ? 4.199 -19.090 19.428 1.00 73.12 179 LEU A N 1
ATOM 1392 C CA . LEU A 1 179 ? 4.876 -18.979 20.721 1.00 73.12 179 LEU A CA 1
ATOM 1393 C C . LEU A 1 179 ? 6.234 -18.283 20.540 1.00 73.12 179 LEU A C 1
ATOM 1395 O O . LEU A 1 179 ? 7.146 -18.794 19.888 1.00 73.12 179 LEU A O 1
ATOM 1399 N N . ILE A 1 180 ? 6.368 -17.101 21.133 1.00 70.19 180 ILE A N 1
ATOM 1400 C CA . ILE A 1 180 ? 7.575 -16.274 21.079 1.00 70.19 180 ILE A CA 1
ATOM 1401 C C . ILE A 1 180 ? 8.494 -16.580 22.256 1.00 70.19 180 ILE A C 1
ATOM 1403 O O . ILE A 1 180 ? 9.704 -16.707 22.076 1.00 70.19 180 ILE A O 1
ATOM 1407 N N . ARG A 1 181 ? 7.928 -16.681 23.463 1.00 73.88 181 ARG A N 1
ATOM 1408 C CA . ARG A 1 181 ? 8.688 -16.806 24.711 1.00 73.88 181 ARG A CA 1
ATOM 1409 C C . ARG A 1 181 ? 7.869 -17.512 25.782 1.00 73.88 181 ARG A C 1
ATOM 1411 O O . ARG A 1 181 ? 6.668 -17.305 25.877 1.00 73.88 181 ARG A O 1
ATOM 1418 N N . THR A 1 182 ? 8.553 -18.261 26.641 1.00 80.50 182 THR A N 1
ATOM 1419 C CA . THR A 1 182 ? 7.985 -18.808 27.878 1.00 80.50 182 THR A CA 1
ATOM 1420 C C . THR A 1 182 ? 8.736 -18.247 29.087 1.00 80.50 182 THR A C 1
ATOM 1422 O O . THR A 1 182 ? 9.960 -18.134 29.059 1.00 80.50 182 THR A O 1
ATOM 1425 N N . THR A 1 183 ? 8.020 -17.863 30.142 1.00 79.25 183 THR A N 1
ATOM 1426 C CA . THR A 1 183 ? 8.565 -17.301 31.389 1.00 79.25 183 THR A CA 1
ATOM 1427 C C . THR A 1 183 ? 7.911 -17.995 32.580 1.00 79.25 183 THR A C 1
ATOM 1429 O O . THR A 1 183 ? 6.712 -18.247 32.553 1.00 79.25 183 THR A O 1
ATOM 1432 N N . ARG A 1 184 ? 8.666 -18.317 33.635 1.00 83.19 184 ARG A N 1
ATOM 1433 C CA . ARG A 1 184 ? 8.071 -18.852 34.873 1.00 83.19 184 ARG A CA 1
ATOM 1434 C C . ARG A 1 184 ? 7.342 -17.758 35.655 1.00 83.19 184 ARG A C 1
ATOM 1436 O O . ARG A 1 184 ? 7.751 -16.597 35.624 1.00 83.19 184 ARG A O 1
ATOM 1443 N N . GLY A 1 185 ? 6.276 -18.146 36.342 1.00 82.19 185 GLY A N 1
ATOM 1444 C CA . GLY A 1 185 ? 5.540 -17.309 37.280 1.00 82.19 185 GLY A CA 1
ATOM 1445 C C . GLY A 1 185 ? 6.373 -16.916 38.503 1.00 82.19 185 GLY A C 1
ATOM 1446 O O . GLY A 1 185 ? 7.466 -17.426 38.739 1.00 82.19 185 GLY A O 1
ATOM 1447 N N . GLY A 1 186 ? 5.860 -15.947 39.251 1.00 79.06 186 GLY A N 1
ATOM 1448 C CA . GLY A 1 186 ? 6.461 -15.352 40.438 1.00 79.06 186 GLY A CA 1
ATOM 1449 C C . GLY A 1 186 ? 5.844 -13.980 40.726 1.00 79.06 186 GLY A C 1
ATOM 1450 O O . GLY A 1 186 ? 5.200 -13.381 39.862 1.00 79.06 186 GLY A O 1
ATOM 1451 N N . ALA A 1 187 ? 6.070 -13.435 41.925 1.00 68.50 187 ALA A N 1
ATOM 1452 C CA . ALA A 1 187 ? 5.382 -12.243 42.455 1.00 68.50 187 ALA A CA 1
ATOM 1453 C C . ALA A 1 187 ? 5.398 -10.979 41.558 1.00 68.50 187 ALA A C 1
ATOM 1455 O O . ALA A 1 187 ? 4.638 -10.040 41.792 1.00 68.50 187 ALA A O 1
ATOM 1456 N N . SER A 1 188 ? 6.268 -10.910 40.544 1.00 71.75 188 SER A N 1
ATOM 1457 C CA . SER A 1 188 ? 6.326 -9.812 39.565 1.00 71.75 188 SER A CA 1
ATOM 1458 C C . SER A 1 188 ? 6.423 -10.265 38.103 1.00 71.75 188 SER A C 1
ATOM 1460 O O . SER A 1 188 ? 6.571 -9.411 37.230 1.00 71.75 188 SER A O 1
ATOM 1462 N N . ALA A 1 189 ? 6.316 -11.565 37.810 1.00 75.62 189 ALA A N 1
ATOM 1463 C CA . ALA A 1 189 ? 6.594 -12.114 36.482 1.00 75.62 189 ALA A CA 1
ATOM 1464 C C . ALA A 1 189 ? 5.669 -11.532 35.401 1.00 75.62 189 ALA A C 1
ATOM 1466 O O . ALA A 1 189 ? 6.141 -10.942 34.430 1.00 75.62 189 ALA A O 1
ATOM 1467 N N . LEU A 1 190 ? 4.349 -11.597 35.611 1.00 79.56 190 LEU A N 1
ATOM 1468 C CA . LEU A 1 190 ? 3.374 -11.048 34.664 1.00 79.56 190 LEU A CA 1
ATOM 1469 C C . LEU A 1 190 ? 3.449 -9.519 34.575 1.00 79.56 190 LEU A C 1
ATOM 1471 O O . LEU A 1 190 ? 3.317 -8.955 33.494 1.00 79.56 190 LEU A O 1
ATOM 1475 N N . LYS A 1 191 ? 3.703 -8.832 35.695 1.00 77.00 191 LYS A N 1
ATOM 1476 C CA . LYS A 1 191 ? 3.819 -7.367 35.724 1.00 77.00 191 LYS A CA 1
ATOM 1477 C C . LYS A 1 191 ? 5.008 -6.875 34.899 1.00 77.00 191 LYS A C 1
ATOM 1479 O O . LYS A 1 191 ? 4.845 -5.940 34.122 1.00 77.00 191 LYS A O 1
ATOM 1484 N N . GLN A 1 192 ? 6.182 -7.479 35.080 1.00 72.88 192 GLN A N 1
ATOM 1485 C CA . GLN A 1 192 ? 7.383 -7.128 34.318 1.00 72.88 192 GLN A CA 1
ATOM 1486 C C . GLN A 1 192 ? 7.214 -7.484 32.845 1.00 72.88 192 GLN A C 1
ATOM 1488 O O . GLN A 1 192 ? 7.483 -6.646 31.993 1.00 72.88 192 GLN A O 1
ATOM 1493 N N . LEU A 1 193 ? 6.647 -8.660 32.552 1.00 78.12 193 LEU A N 1
ATOM 1494 C CA . LEU A 1 193 ? 6.329 -9.062 31.186 1.00 78.12 193 LEU A CA 1
ATOM 1495 C C . LEU A 1 193 ? 5.414 -8.035 30.501 1.00 78.12 193 LEU A C 1
ATOM 1497 O O . LEU A 1 193 ? 5.748 -7.553 29.430 1.00 78.12 193 LEU A O 1
ATOM 1501 N N . LEU A 1 194 ? 4.308 -7.626 31.127 1.00 76.94 194 LEU A N 1
ATOM 1502 C CA . LEU A 1 194 ? 3.402 -6.624 30.553 1.00 76.94 194 LEU A CA 1
ATOM 1503 C C . LEU A 1 194 ? 4.053 -5.239 30.399 1.00 76.94 194 LEU A C 1
ATOM 1505 O O . LEU A 1 194 ? 3.788 -4.552 29.416 1.00 76.94 194 LEU A O 1
ATOM 1509 N N . LEU A 1 195 ? 4.902 -4.819 31.344 1.00 68.06 195 LEU A N 1
ATOM 1510 C CA . LEU A 1 195 ? 5.648 -3.559 31.235 1.00 68.06 195 LEU A CA 1
ATOM 1511 C C . LEU A 1 195 ? 6.633 -3.585 30.070 1.00 68.06 195 LEU A C 1
ATOM 1513 O O . LEU A 1 195 ? 6.736 -2.600 29.343 1.00 68.06 195 LEU A O 1
ATOM 1517 N N . ASP A 1 196 ? 7.325 -4.702 29.879 1.00 65.88 196 ASP A N 1
ATOM 1518 C CA . ASP A 1 196 ? 8.224 -4.888 28.751 1.00 65.88 196 ASP A CA 1
ATOM 1519 C C . ASP A 1 196 ? 7.435 -4.884 27.442 1.00 65.88 196 ASP A C 1
ATOM 1521 O O . ASP A 1 196 ? 7.709 -4.058 26.580 1.00 65.88 196 ASP A O 1
ATOM 1525 N N . LEU A 1 197 ? 6.369 -5.678 27.325 1.00 73.25 197 LEU A N 1
ATOM 1526 C CA . LEU A 1 197 ? 5.514 -5.715 26.129 1.00 73.25 197 LEU A CA 1
ATOM 1527 C C . LEU A 1 197 ? 4.911 -4.348 25.772 1.00 73.25 197 LEU A C 1
ATOM 1529 O O . LEU A 1 197 ? 4.754 -4.037 24.591 1.00 73.25 197 LEU A O 1
ATOM 1533 N N . LYS A 1 198 ? 4.638 -3.505 26.775 1.00 61.00 198 LYS A N 1
ATOM 1534 C CA . LYS A 1 198 ? 4.228 -2.110 26.578 1.00 61.00 198 LYS A CA 1
ATOM 1535 C C . LYS A 1 198 ? 5.328 -1.233 25.986 1.00 61.00 198 LYS A C 1
ATOM 1537 O O . LYS A 1 198 ? 5.028 -0.426 25.112 1.00 61.00 198 LYS A O 1
ATOM 1542 N N . LYS A 1 199 ? 6.589 -1.403 26.396 1.00 54.28 199 LYS A N 1
ATOM 1543 C CA . LYS A 1 199 ? 7.728 -0.702 25.768 1.00 54.28 199 LYS A CA 1
ATOM 1544 C C . LYS A 1 199 ? 7.876 -1.076 24.287 1.00 54.28 199 LYS A C 1
ATOM 1546 O O . LYS A 1 199 ? 8.281 -0.234 23.496 1.00 54.28 199 LYS A O 1
ATOM 1551 N N . TYR A 1 200 ? 7.521 -2.309 23.920 1.00 51.88 200 TYR A N 1
ATOM 1552 C CA . TYR A 1 200 ? 7.663 -2.848 22.560 1.00 51.88 200 TYR A CA 1
ATOM 1553 C C . TYR A 1 200 ? 6.419 -2.685 21.672 1.00 51.88 200 TYR A C 1
ATOM 1555 O O . TYR A 1 200 ? 6.411 -3.189 20.557 1.00 51.88 200 TYR A O 1
ATOM 1563 N N . SER A 1 201 ? 5.360 -2.003 22.132 1.00 57.66 201 SER A N 1
ATOM 1564 C CA . SER A 1 201 ? 4.081 -1.890 21.397 1.00 57.66 201 SER A CA 1
ATOM 1565 C C . SER A 1 201 ? 3.524 -3.245 20.918 1.00 57.66 201 SER A C 1
ATOM 1567 O O . SER A 1 201 ? 2.905 -3.349 19.859 1.00 57.66 201 SER A O 1
ATOM 1569 N N . PHE A 1 202 ? 3.733 -4.297 21.712 1.00 71.75 202 PHE A N 1
ATOM 1570 C CA . PHE A 1 202 ? 3.455 -5.673 21.313 1.00 71.75 202 PHE A CA 1
ATOM 1571 C C . PHE A 1 202 ? 1.963 -5.932 21.064 1.00 71.75 202 PHE A C 1
ATOM 1573 O O . PHE A 1 202 ? 1.119 -5.588 21.894 1.00 71.75 202 PHE A O 1
ATOM 1580 N N . SER A 1 203 ? 1.638 -6.611 19.965 1.00 74.88 203 SER A N 1
ATOM 1581 C CA . SER A 1 203 ? 0.272 -7.065 19.692 1.00 74.88 203 SER A CA 1
ATOM 1582 C C . SER A 1 203 ? 0.217 -8.591 19.626 1.00 74.88 203 SER A C 1
ATOM 1584 O O . SER A 1 203 ? 0.923 -9.214 18.835 1.00 74.88 203 SER A O 1
ATOM 1586 N N . GLY A 1 204 ? -0.597 -9.192 20.491 1.00 82.12 204 GLY A N 1
ATOM 1587 C CA . GLY A 1 204 ? -0.685 -10.637 20.665 1.00 82.12 204 GLY A CA 1
ATOM 1588 C C . GLY A 1 204 ? -1.393 -11.019 21.958 1.00 82.12 204 GLY A C 1
ATOM 1589 O O . GLY A 1 204 ? -2.251 -10.280 22.438 1.00 82.12 204 GLY A O 1
ATOM 1590 N N . TYR A 1 205 ? -1.034 -12.148 22.564 1.00 87.06 205 TYR A N 1
ATOM 1591 C CA . TYR A 1 205 ? -1.574 -12.520 23.871 1.00 87.06 205 TYR A CA 1
ATOM 1592 C C . TYR A 1 205 ? -0.547 -13.165 24.794 1.00 87.06 205 TYR A C 1
ATOM 1594 O O . TYR A 1 205 ? 0.422 -13.786 24.362 1.00 87.06 205 TYR A O 1
ATOM 1602 N N . VAL A 1 206 ? -0.781 -13.018 26.096 1.00 88.19 206 VAL A N 1
ATOM 1603 C CA . VAL A 1 206 ? -0.069 -13.754 27.142 1.00 88.19 206 VAL A CA 1
ATOM 1604 C C . VAL A 1 206 ? -1.000 -14.826 27.680 1.00 88.19 206 VAL A C 1
ATOM 1606 O O . VAL A 1 206 ? -2.098 -14.508 28.135 1.00 88.19 206 VAL A O 1
ATOM 1609 N N . ARG A 1 207 ? -0.559 -16.080 27.653 1.00 89.62 207 ARG A N 1
ATOM 1610 C CA . ARG A 1 207 ? -1.259 -17.225 28.230 1.00 89.62 207 ARG A CA 1
ATOM 1611 C C . ARG A 1 207 ? -0.559 -17.659 29.514 1.00 89.62 207 ARG A C 1
ATOM 1613 O O . ARG A 1 207 ? 0.636 -17.908 29.510 1.00 89.62 207 ARG A O 1
ATOM 1620 N N . ALA A 1 208 ? -1.289 -17.731 30.614 1.00 88.50 208 ALA A N 1
ATOM 1621 C CA . ALA A 1 208 ? -0.822 -18.217 31.902 1.00 88.50 208 ALA A CA 1
ATOM 1622 C C . ALA A 1 208 ? -1.409 -19.607 32.157 1.00 88.50 208 ALA A C 1
ATOM 1624 O O . ALA A 1 208 ? -2.629 -19.761 32.152 1.00 88.50 208 ALA A O 1
ATOM 1625 N N . VAL A 1 209 ? -0.562 -20.606 32.384 1.00 87.94 209 VAL A N 1
ATOM 1626 C CA . VAL A 1 209 ? -0.973 -21.986 32.672 1.00 87.94 209 VAL A CA 1
ATOM 1627 C C . VAL A 1 209 ? -0.390 -22.398 34.012 1.00 87.94 209 VAL A C 1
ATOM 1629 O O . VAL A 1 209 ? 0.825 -22.374 34.188 1.00 87.94 209 VAL A O 1
ATOM 1632 N N . ARG A 1 210 ? -1.235 -22.805 34.959 1.00 85.50 210 ARG A N 1
ATOM 1633 C CA . ARG A 1 210 ? -0.798 -23.255 36.283 1.00 85.50 210 ARG A CA 1
ATOM 1634 C C . ARG A 1 210 ? -1.250 -24.684 36.539 1.00 85.50 210 ARG A C 1
ATOM 1636 O O . ARG A 1 210 ? -2.416 -25.027 36.345 1.00 85.50 210 ARG A O 1
ATOM 1643 N N . HIS A 1 211 ? -0.317 -25.500 37.020 1.00 80.00 211 HIS A N 1
ATOM 1644 C CA . HIS A 1 211 ? -0.567 -26.865 37.469 1.00 80.00 211 HIS A CA 1
ATOM 1645 C C . HIS A 1 211 ? -0.188 -26.978 38.947 1.00 80.00 211 HIS A C 1
ATOM 1647 O O . HIS A 1 211 ? 0.984 -27.131 39.277 1.00 80.00 211 HIS A O 1
ATOM 1653 N N . SER A 1 212 ? -1.173 -26.903 39.845 1.00 65.06 212 SER A N 1
ATOM 1654 C CA . SER A 1 212 ? -0.941 -27.026 41.290 1.00 65.06 212 SER A CA 1
ATOM 1655 C C . SER A 1 212 ? -1.864 -28.082 41.889 1.00 65.06 212 SER A C 1
ATOM 1657 O O . SER A 1 212 ? -3.079 -27.984 41.733 1.00 65.06 212 SER A O 1
ATOM 1659 N N . SER A 1 213 ? -1.316 -29.069 42.602 1.00 55.28 213 SER A N 1
ATOM 1660 C CA . SER A 1 213 ? -2.083 -29.951 43.505 1.00 55.28 213 SER A CA 1
ATOM 1661 C C . SER A 1 213 ? -3.316 -30.626 42.872 1.00 55.28 213 SER A C 1
ATOM 1663 O O . SER A 1 213 ? -4.371 -30.709 43.493 1.00 55.28 213 SER A O 1
ATOM 1665 N N . GLY A 1 214 ? -3.222 -31.061 41.610 1.00 57.56 214 GLY A N 1
ATOM 1666 C CA . GLY A 1 214 ? -4.330 -31.700 40.879 1.00 57.56 214 GLY A CA 1
ATOM 1667 C C . GLY A 1 214 ? -5.340 -30.740 40.234 1.00 57.56 214 GLY A C 1
ATOM 1668 O O . GLY A 1 214 ? -6.265 -31.200 39.575 1.00 57.56 214 GLY A O 1
ATOM 1669 N N . HIS A 1 215 ? -5.145 -29.426 40.369 1.00 66.19 215 HIS A N 1
ATOM 1670 C CA . HIS A 1 215 ? -6.019 -28.386 39.831 1.00 66.19 215 HIS A CA 1
ATOM 1671 C C . HIS A 1 215 ? -5.272 -27.650 38.707 1.00 66.19 215 HIS A C 1
ATOM 1673 O O . HIS A 1 215 ? -4.147 -27.174 38.900 1.00 66.19 215 HIS A O 1
ATOM 1679 N N . ARG A 1 216 ? -5.877 -27.587 37.514 1.00 80.06 216 ARG A N 1
ATOM 1680 C CA . ARG A 1 216 ? -5.340 -26.858 36.355 1.00 80.06 216 ARG A CA 1
ATOM 1681 C C . ARG A 1 216 ? -6.136 -25.574 36.158 1.00 80.06 216 ARG A C 1
ATOM 1683 O O . ARG A 1 216 ? -7.353 -25.643 35.975 1.00 80.06 216 ARG A O 1
ATOM 1690 N N . SER A 1 217 ? -5.442 -24.441 36.145 1.00 84.25 217 SER A N 1
ATOM 1691 C CA . SER A 1 217 ? -6.014 -23.151 35.763 1.00 84.25 217 SER A CA 1
ATOM 1692 C C . SER A 1 217 ? -5.294 -22.577 34.548 1.00 84.25 217 SER A C 1
ATOM 1694 O O . SER A 1 217 ? -4.093 -22.783 34.351 1.00 84.25 217 SER A O 1
ATOM 1696 N N . GLU A 1 218 ? -6.056 -21.903 33.695 1.00 86.88 218 GLU A N 1
ATOM 1697 C CA . GLU A 1 218 ? -5.577 -21.359 32.434 1.00 86.88 218 GLU A CA 1
ATOM 1698 C C . GLU A 1 218 ? -6.165 -19.972 32.182 1.00 86.88 218 GLU A C 1
ATOM 1700 O O . GLU A 1 218 ? -7.351 -19.724 32.391 1.00 86.88 218 GLU A O 1
ATOM 1705 N N . GLY A 1 219 ? -5.319 -19.049 31.744 1.00 85.50 219 GLY A N 1
ATOM 1706 C CA . GLY A 1 219 ? -5.616 -17.631 31.679 1.00 85.50 219 GLY A CA 1
ATOM 1707 C C . GLY A 1 219 ? -5.031 -16.967 30.447 1.00 85.50 219 GLY A C 1
ATOM 1708 O O . GLY A 1 219 ? -3.929 -17.309 30.049 1.00 85.50 219 GLY A O 1
ATOM 1709 N N . VAL A 1 220 ? -5.728 -16.006 29.848 1.00 88.06 220 VAL A N 1
ATOM 1710 C CA . VAL A 1 220 ? -5.285 -15.303 28.636 1.00 88.06 220 VAL A CA 1
ATOM 1711 C C . VAL A 1 220 ? -5.504 -13.804 28.784 1.00 88.06 220 VAL A C 1
ATOM 1713 O O . VAL A 1 220 ? -6.579 -13.369 29.200 1.00 88.06 220 VAL A O 1
ATOM 1716 N N . VAL A 1 221 ? -4.499 -13.014 28.409 1.00 87.19 221 VAL A N 1
ATOM 1717 C CA . VAL A 1 221 ? -4.561 -11.550 28.309 1.00 87.19 221 VAL A CA 1
ATOM 1718 C C . VAL A 1 221 ? -4.240 -11.144 26.874 1.00 87.19 221 VAL A C 1
ATOM 1720 O O . VAL A 1 221 ? -3.108 -11.330 26.433 1.00 87.19 221 VAL A O 1
ATOM 1723 N N . LEU A 1 222 ? -5.219 -10.586 26.158 1.00 85.94 222 LEU A N 1
ATOM 1724 C CA . LEU A 1 222 ? -5.033 -10.029 24.815 1.00 85.94 222 LEU A CA 1
ATOM 1725 C C . LEU A 1 222 ? -4.406 -8.634 24.915 1.00 85.94 222 LEU A C 1
ATOM 1727 O O . LEU A 1 222 ? -4.855 -7.808 25.714 1.00 85.94 222 LEU A O 1
ATOM 1731 N N . LEU A 1 223 ? -3.383 -8.376 24.105 1.00 81.88 223 LEU A N 1
ATOM 1732 C CA . LEU A 1 223 ? -2.585 -7.154 24.096 1.00 81.88 223 LEU A CA 1
ATOM 1733 C C . LEU A 1 223 ? -2.595 -6.511 22.709 1.00 81.88 223 LEU A C 1
ATOM 1735 O O . LEU A 1 223 ? -2.310 -7.187 21.725 1.00 81.88 223 LEU A O 1
ATOM 1739 N N . ARG A 1 224 ? -2.835 -5.200 22.638 1.00 79.50 224 ARG A N 1
ATOM 1740 C CA . ARG A 1 224 ? -2.652 -4.386 21.425 1.00 79.50 224 ARG A CA 1
ATOM 1741 C C . ARG A 1 224 ? -1.791 -3.178 21.754 1.00 79.50 224 ARG A C 1
ATOM 1743 O O . ARG A 1 224 ? -2.075 -2.455 22.713 1.00 79.50 224 ARG A O 1
ATOM 1750 N N . GLY A 1 225 ? -0.698 -2.979 21.019 1.00 60.31 225 GLY A N 1
ATOM 1751 C CA . GLY A 1 225 ? 0.267 -1.926 21.361 1.00 60.31 225 GLY A CA 1
ATOM 1752 C C . GLY A 1 225 ? 0.821 -2.068 22.792 1.00 60.31 225 GLY A C 1
ATOM 1753 O O . GLY A 1 225 ? 1.119 -1.077 23.453 1.00 60.31 225 GLY A O 1
ATOM 1754 N N . GLY A 1 226 ? 0.857 -3.297 23.316 1.00 65.38 226 GLY A N 1
ATOM 1755 C CA . GLY A 1 226 ? 1.254 -3.664 24.673 1.00 65.38 226 GLY A CA 1
ATOM 1756 C C . GLY A 1 226 ? 0.254 -3.292 25.774 1.00 65.38 226 GLY A C 1
ATOM 1757 O O . GLY A 1 226 ? 0.562 -3.437 26.958 1.00 65.38 226 GLY A O 1
ATOM 1758 N N . ASN A 1 227 ? -0.950 -2.836 25.419 1.00 75.75 227 ASN A N 1
ATOM 1759 C CA . ASN A 1 227 ? -2.026 -2.570 26.370 1.00 75.75 227 ASN A CA 1
ATOM 1760 C C . ASN A 1 227 ? -2.996 -3.764 26.442 1.00 75.75 227 ASN A C 1
ATOM 1762 O O . ASN A 1 227 ? -3.429 -4.239 25.395 1.00 75.75 227 ASN A O 1
ATOM 1766 N N . PRO A 1 228 ? -3.380 -4.230 27.647 1.00 83.62 228 PRO A N 1
ATOM 1767 C CA . PRO A 1 228 ? -4.437 -5.228 27.815 1.00 83.62 228 PRO A CA 1
ATOM 1768 C C . PRO A 1 228 ? -5.791 -4.734 27.301 1.00 83.62 228 PRO A C 1
ATOM 1770 O O . PRO A 1 228 ? -6.321 -3.754 27.826 1.00 83.62 228 PRO A O 1
ATOM 1773 N N . GLU A 1 229 ? -6.366 -5.437 26.327 1.00 82.25 229 GLU A N 1
ATOM 1774 C CA . GLU A 1 229 ? -7.675 -5.112 25.738 1.00 82.25 229 GLU A CA 1
ATOM 1775 C C . GLU A 1 229 ? -8.769 -6.110 26.110 1.00 82.25 229 GLU A C 1
ATOM 1777 O O . GLU A 1 229 ? -9.931 -5.731 26.176 1.00 82.25 229 GLU A O 1
ATOM 1782 N N . ALA A 1 230 ? -8.431 -7.363 26.411 1.00 82.38 230 ALA A N 1
ATOM 1783 C CA . ALA A 1 230 ? -9.390 -8.375 26.846 1.00 82.38 230 ALA A CA 1
ATOM 1784 C C . ALA A 1 230 ? -8.702 -9.442 27.700 1.00 82.38 230 ALA A C 1
ATOM 1786 O O . ALA A 1 230 ? -7.486 -9.631 27.614 1.00 82.38 230 ALA A O 1
ATOM 1787 N N . SER A 1 231 ? -9.466 -10.159 28.523 1.00 85.25 231 SER A N 1
ATOM 1788 C CA . SER A 1 231 ? -8.911 -11.278 29.290 1.00 85.25 231 SER A CA 1
ATOM 1789 C C . SER A 1 231 ? -9.933 -12.348 29.638 1.00 85.25 231 SER A C 1
ATOM 1791 O O . SER A 1 231 ? -11.064 -12.028 30.005 1.00 85.25 231 SER A O 1
ATOM 1793 N N . VAL A 1 232 ? -9.511 -13.610 29.608 1.00 84.69 232 VAL A N 1
ATOM 1794 C CA . VAL A 1 232 ? -10.349 -14.782 29.903 1.00 84.69 232 VAL A CA 1
ATOM 1795 C C . VAL A 1 232 ? -9.589 -15.734 30.813 1.00 84.69 232 VAL A C 1
ATOM 1797 O O . VAL A 1 232 ? -8.387 -15.910 30.653 1.00 84.69 232 VAL A O 1
ATOM 1800 N N . HIS A 1 233 ? -10.272 -16.346 31.774 1.00 88.12 233 HIS A N 1
ATOM 1801 C CA . HIS A 1 233 ? -9.679 -17.310 32.697 1.00 88.12 233 HIS A CA 1
ATOM 1802 C C . HIS A 1 233 ? -10.621 -18.492 32.907 1.00 88.12 233 HIS A C 1
ATOM 1804 O O . HIS A 1 233 ? -11.844 -18.335 32.902 1.00 88.12 233 HIS A O 1
ATOM 1810 N N . ALA A 1 234 ? -10.051 -19.684 33.041 1.00 83.50 234 ALA A N 1
ATOM 1811 C CA . ALA A 1 234 ? -10.759 -20.931 33.254 1.00 83.50 234 ALA A CA 1
ATOM 1812 C C . ALA A 1 234 ? -10.058 -21.759 34.338 1.00 83.50 234 ALA A C 1
ATOM 1814 O O . ALA A 1 234 ? -8.851 -21.987 34.286 1.00 83.50 234 ALA A O 1
ATOM 1815 N N . SER A 1 235 ? -10.828 -22.244 35.310 1.00 81.50 235 SER A N 1
ATOM 1816 C CA . SER A 1 235 ? -10.352 -23.135 36.372 1.00 81.50 235 SER A CA 1
ATOM 1817 C C . SER A 1 235 ? -11.501 -24.029 36.825 1.00 81.50 235 SER A C 1
ATOM 1819 O O . SER A 1 235 ? -12.585 -23.529 37.105 1.00 81.50 235 SER A O 1
ATOM 1821 N N . GLU A 1 236 ? -11.285 -25.347 36.884 1.00 71.44 236 GLU A N 1
ATOM 1822 C CA . GLU A 1 236 ? -12.246 -26.320 37.450 1.00 71.44 236 GLU A CA 1
ATOM 1823 C C . GLU A 1 236 ? -13.695 -26.210 36.932 1.00 71.44 236 GLU A C 1
ATOM 1825 O O . GLU A 1 236 ? -14.666 -26.300 37.680 1.00 71.44 236 GLU A O 1
ATOM 1830 N N . GLY A 1 237 ? -13.859 -25.967 35.631 1.00 61.53 237 GLY A N 1
ATOM 1831 C CA . GLY A 1 237 ? -15.181 -25.821 35.012 1.00 61.53 237 GLY A CA 1
ATOM 1832 C C . GLY A 1 237 ? -15.843 -24.453 35.225 1.00 61.53 237 GLY A C 1
ATOM 1833 O O . GLY A 1 237 ? -16.877 -24.188 34.614 1.00 61.53 237 GLY A O 1
ATOM 1834 N N . GLN A 1 238 ? -15.240 -23.550 36.004 1.00 70.00 238 GLN A N 1
ATOM 1835 C CA . GLN A 1 238 ? -15.632 -22.143 36.067 1.00 70.00 238 GLN A CA 1
ATOM 1836 C C . GLN A 1 238 ? -14.856 -21.323 35.033 1.00 70.00 238 GLN A C 1
ATOM 1838 O O . GLN A 1 238 ? -13.649 -21.493 34.859 1.00 70.00 238 GLN A O 1
ATOM 1843 N N . ARG A 1 239 ? -15.559 -20.415 34.346 1.00 79.06 239 ARG A N 1
ATOM 1844 C CA . ARG A 1 239 ? -14.971 -19.458 33.403 1.00 79.06 239 ARG A CA 1
ATOM 1845 C C . ARG A 1 239 ? -15.295 -18.042 33.837 1.00 79.06 239 ARG A C 1
ATOM 1847 O O . ARG A 1 239 ? -16.444 -17.734 34.150 1.00 79.06 239 ARG A O 1
ATOM 1854 N N . THR A 1 240 ? -14.300 -17.175 33.795 1.00 78.44 240 THR A N 1
ATOM 1855 C CA . THR A 1 240 ? -14.458 -15.743 34.033 1.00 78.44 240 THR A CA 1
ATOM 1856 C C . THR A 1 240 ? -13.914 -14.962 32.841 1.00 78.44 240 THR A C 1
ATOM 1858 O O . THR A 1 240 ? -13.102 -15.451 32.051 1.00 78.44 240 THR A O 1
ATOM 1861 N N . ARG A 1 241 ? -14.417 -13.738 32.667 1.00 82.81 241 ARG A N 1
ATOM 1862 C CA . ARG A 1 241 ? -14.115 -12.855 31.533 1.00 82.81 241 ARG A CA 1
ATOM 1863 C C . ARG A 1 241 ? -13.859 -11.431 32.029 1.00 82.81 241 ARG A C 1
ATOM 1865 O O . ARG A 1 241 ? -14.222 -11.079 33.159 1.00 82.81 241 ARG A O 1
ATOM 1872 N N . GLY A 1 242 ? -13.191 -10.620 31.215 1.00 77.19 242 GLY A N 1
ATOM 1873 C CA . GLY A 1 242 ? -12.885 -9.224 31.519 1.00 77.19 242 GLY A CA 1
ATOM 1874 C C . GLY A 1 242 ? -12.065 -9.063 32.803 1.00 77.19 242 GLY A C 1
ATOM 1875 O O . GLY A 1 242 ? -11.223 -9.889 33.144 1.00 77.19 242 GLY A O 1
ATOM 1876 N N . ARG A 1 243 ? -12.308 -7.999 33.572 1.00 76.44 243 ARG A N 1
ATOM 1877 C CA . ARG A 1 243 ? -11.463 -7.641 34.733 1.00 76.44 243 ARG A CA 1
ATOM 1878 C C . ARG A 1 243 ? -11.383 -8.709 35.826 1.00 76.44 243 ARG A C 1
ATOM 1880 O O . ARG A 1 243 ? -10.407 -8.721 36.576 1.00 76.44 243 ARG A O 1
ATOM 1887 N N . VAL A 1 244 ? -12.411 -9.546 35.962 1.00 77.19 244 VAL A N 1
ATOM 1888 C CA . VAL A 1 244 ? -12.420 -10.646 36.938 1.00 77.19 244 VAL A CA 1
ATOM 1889 C C . VAL A 1 244 ? -11.404 -11.708 36.524 1.00 77.19 244 VAL A C 1
ATOM 1891 O O . VAL A 1 244 ? -10.574 -12.085 37.350 1.00 77.19 244 VAL A O 1
ATOM 1894 N N . ALA A 1 245 ? -11.389 -12.074 35.239 1.00 82.31 245 ALA A N 1
ATOM 1895 C CA . ALA A 1 245 ? -10.374 -12.957 34.677 1.00 82.31 245 ALA A CA 1
ATOM 1896 C C . ALA A 1 245 ? -8.972 -12.378 34.846 1.00 82.31 245 ALA A C 1
ATOM 1898 O O . ALA A 1 245 ? -8.110 -13.046 35.400 1.00 82.31 245 ALA A O 1
ATOM 1899 N N . LEU A 1 246 ? -8.748 -11.109 34.482 1.00 84.19 246 LEU A N 1
ATOM 1900 C CA . LEU A 1 246 ? -7.428 -10.482 34.618 1.00 84.19 246 LEU A CA 1
ATOM 1901 C C . LEU A 1 246 ? -6.866 -10.581 36.046 1.00 84.19 246 LEU A C 1
ATOM 1903 O O . LEU A 1 246 ? -5.675 -10.817 36.224 1.00 84.19 246 LEU A O 1
ATOM 1907 N N . LYS A 1 247 ? -7.716 -10.425 37.070 1.00 80.75 247 LYS A N 1
ATOM 1908 C CA . LYS A 1 247 ? -7.306 -10.577 38.475 1.00 80.75 247 LYS A CA 1
ATOM 1909 C C . LYS A 1 247 ? -6.909 -12.011 38.819 1.00 80.75 247 LYS A C 1
ATOM 1911 O O . LYS A 1 247 ? -5.928 -12.191 39.531 1.00 80.75 247 LYS A O 1
ATOM 1916 N N . GLN A 1 248 ? -7.655 -12.999 38.336 1.00 83.31 248 GLN A N 1
ATOM 1917 C CA . GLN A 1 248 ? -7.360 -14.412 38.583 1.00 83.31 248 GLN A CA 1
ATOM 1918 C C . GLN A 1 248 ? -6.086 -14.852 37.854 1.00 83.31 248 GLN A C 1
ATOM 1920 O O . GLN A 1 248 ? -5.238 -15.492 38.460 1.00 83.31 248 GLN A O 1
ATOM 1925 N N . ILE A 1 249 ? -5.875 -14.393 36.617 1.00 86.50 249 ILE A N 1
ATOM 1926 C CA . ILE A 1 249 ? -4.624 -14.593 35.865 1.00 86.50 249 ILE A CA 1
ATOM 1927 C C . ILE A 1 249 ? -3.436 -13.997 36.623 1.00 86.50 249 ILE A C 1
ATOM 1929 O O . ILE A 1 249 ? -2.377 -14.609 36.731 1.00 86.50 249 ILE A O 1
ATOM 1933 N N . TRP A 1 250 ? -3.612 -12.793 37.169 1.00 83.75 250 TRP A N 1
ATOM 1934 C CA . TRP A 1 250 ? -2.580 -12.131 37.955 1.00 83.75 250 TRP A CA 1
ATOM 1935 C C . TRP A 1 250 ? -2.244 -12.910 39.231 1.00 83.75 250 TRP A C 1
ATOM 1937 O O . TRP A 1 250 ? -1.069 -13.061 39.552 1.00 83.75 250 TRP A O 1
ATOM 1947 N N . GLN A 1 251 ? -3.252 -13.436 39.931 1.00 82.81 251 GLN A N 1
ATOM 1948 C CA . GLN A 1 251 ? -3.057 -14.295 41.102 1.00 82.81 251 GLN A CA 1
ATOM 1949 C C . GLN A 1 251 ? -2.347 -15.603 40.741 1.00 82.81 251 GLN A C 1
ATOM 1951 O O . GLN A 1 251 ? -1.370 -15.952 41.398 1.00 82.81 251 GLN A O 1
ATOM 1956 N N . ASP A 1 252 ? -2.770 -16.272 39.668 1.00 85.06 252 ASP A N 1
ATOM 1957 C CA . ASP A 1 252 ? -2.129 -17.497 39.184 1.00 85.06 252 ASP A CA 1
ATOM 1958 C C . ASP A 1 252 ? -0.671 -17.251 38.792 1.00 85.06 252 ASP A C 1
ATOM 1960 O O . ASP A 1 252 ? 0.188 -18.088 39.050 1.00 85.06 252 ASP A O 1
ATOM 1964 N N . SER A 1 253 ? -0.365 -16.086 38.215 1.00 85.62 253 SER A N 1
ATOM 1965 C CA . SER A 1 253 ? 0.998 -15.731 37.811 1.00 85.62 253 SER A CA 1
ATOM 1966 C C . SER A 1 253 ? 1.985 -15.575 38.967 1.00 85.62 253 SER A C 1
ATOM 1968 O O . SER A 1 253 ? 3.181 -15.510 38.705 1.00 85.62 253 SER A O 1
ATOM 1970 N N . TYR A 1 254 ? 1.521 -15.488 40.220 1.00 82.94 254 TYR A N 1
ATOM 1971 C CA . TYR A 1 254 ? 2.398 -15.399 41.393 1.00 82.94 254 TYR A CA 1
ATOM 1972 C C . TYR A 1 254 ? 2.973 -16.751 41.808 1.00 82.94 254 TYR A C 1
ATOM 1974 O O . TYR A 1 254 ? 3.989 -16.782 42.500 1.00 82.94 254 TYR A O 1
ATOM 1982 N N . ASP A 1 255 ? 2.334 -17.842 41.393 1.00 81.50 255 ASP A N 1
ATOM 1983 C CA . ASP A 1 255 ? 2.781 -19.202 41.656 1.00 81.50 255 ASP A CA 1
ATOM 1984 C C . ASP A 1 255 ? 3.990 -19.538 40.767 1.00 81.50 255 ASP A C 1
ATOM 1986 O O . ASP A 1 255 ? 3.961 -19.321 39.554 1.00 81.50 255 ASP A O 1
ATOM 1990 N N . GLU A 1 256 ? 5.060 -20.080 41.346 1.00 81.25 256 GLU A N 1
ATOM 1991 C CA . GLU A 1 256 ? 6.255 -20.485 40.592 1.00 81.25 256 GLU A CA 1
ATOM 1992 C C . GLU A 1 256 ? 5.990 -21.678 39.659 1.00 81.25 256 GLU A C 1
ATOM 1994 O O . GLU A 1 256 ? 6.717 -21.876 38.683 1.00 81.25 256 GLU A O 1
ATOM 1999 N N . ALA A 1 257 ? 4.931 -22.453 39.926 1.00 80.56 257 ALA A N 1
ATOM 2000 C CA . ALA A 1 257 ? 4.450 -23.518 39.048 1.00 80.56 257 ALA A CA 1
ATOM 2001 C C . ALA A 1 257 ? 3.614 -22.992 37.864 1.00 80.56 257 ALA A C 1
ATOM 2003 O O . ALA A 1 257 ? 3.176 -23.779 37.020 1.00 80.56 257 ALA A O 1
ATOM 2004 N N . CYS A 1 258 ? 3.368 -21.680 37.792 1.00 84.44 258 CYS A N 1
ATOM 2005 C CA . CYS A 1 258 ? 2.721 -21.044 36.653 1.00 84.44 258 CYS A CA 1
ATOM 2006 C C . CYS A 1 258 ? 3.720 -20.819 35.511 1.00 84.44 258 CYS A C 1
ATOM 2008 O O . CYS A 1 258 ? 4.872 -20.435 35.716 1.00 84.44 258 CYS A O 1
ATOM 2010 N N . VAL A 1 259 ? 3.264 -21.034 34.284 1.00 87.12 259 VAL A N 1
ATOM 2011 C CA . VAL A 1 259 ? 4.017 -20.828 33.052 1.00 87.12 259 VAL A CA 1
ATOM 2012 C C . VAL A 1 259 ? 3.316 -19.742 32.244 1.00 87.12 259 VAL A C 1
ATOM 2014 O O . VAL A 1 259 ? 2.143 -19.870 31.907 1.00 87.12 259 VAL A O 1
ATOM 2017 N N . LEU A 1 260 ? 4.034 -18.658 31.957 1.00 85.50 260 LEU A N 1
ATOM 2018 C CA . LEU A 1 260 ? 3.582 -17.543 31.131 1.00 85.50 260 LEU A CA 1
ATOM 2019 C C . LEU A 1 260 ? 4.141 -17.700 29.716 1.00 85.50 260 LEU A C 1
ATOM 2021 O O . LEU A 1 260 ? 5.344 -17.574 29.494 1.00 85.50 260 LEU A O 1
ATOM 2025 N N . GLU A 1 261 ? 3.267 -17.939 28.756 1.00 85.56 261 GLU A N 1
ATOM 2026 C CA . GLU A 1 261 ? 3.565 -18.069 27.337 1.00 85.56 261 GLU A CA 1
ATOM 2027 C C . GLU A 1 261 ? 3.172 -16.787 26.597 1.00 85.56 261 GLU A C 1
ATOM 2029 O O . GLU A 1 261 ? 2.056 -16.291 26.734 1.00 85.56 261 GLU A O 1
ATOM 2034 N N . LEU A 1 262 ? 4.079 -16.247 25.792 1.00 81.75 262 LEU A N 1
ATOM 2035 C CA . LEU A 1 262 ? 3.842 -15.087 24.941 1.00 81.75 262 LEU A CA 1
ATOM 2036 C C . LEU A 1 262 ? 3.602 -15.544 23.506 1.00 81.75 262 LEU A C 1
ATOM 2038 O O . LEU A 1 262 ? 4.479 -16.173 22.919 1.00 81.75 262 LEU A O 1
ATOM 2042 N N . HIS A 1 263 ? 2.471 -15.165 22.927 1.00 80.62 263 HIS A N 1
ATOM 2043 C CA . HIS A 1 263 ? 2.047 -15.585 21.595 1.00 80.62 263 HIS A CA 1
ATOM 2044 C C . HIS A 1 263 ? 1.796 -14.372 20.696 1.00 80.62 263 HIS A C 1
ATOM 2046 O O . HIS A 1 263 ? 1.082 -13.448 21.086 1.00 80.62 263 HIS A O 1
ATOM 2052 N N . ALA A 1 264 ? 2.386 -14.369 19.500 1.00 70.94 264 ALA A N 1
ATOM 2053 C CA . ALA A 1 264 ? 2.253 -13.298 18.504 1.00 70.94 264 ALA A CA 1
ATOM 2054 C C . ALA A 1 264 ? 1.637 -13.817 17.194 1.00 70.94 264 ALA A C 1
ATOM 2056 O O . ALA A 1 264 ? 1.337 -15.004 17.079 1.00 70.94 264 ALA A O 1
ATOM 2057 N N . ARG A 1 265 ? 1.493 -12.934 16.191 1.00 65.25 265 ARG A N 1
ATOM 2058 C CA . ARG A 1 265 ? 0.930 -13.256 14.858 1.00 65.25 265 ARG A CA 1
ATOM 2059 C C . ARG A 1 265 ? -0.485 -13.824 14.919 1.00 65.25 265 ARG A C 1
ATOM 2061 O O . ARG A 1 265 ? -0.831 -14.778 14.236 1.00 65.25 265 ARG A O 1
ATOM 2068 N N . VAL A 1 266 ? -1.284 -13.212 15.770 1.00 68.25 266 VAL A N 1
ATOM 2069 C CA . VAL A 1 266 ? -2.683 -13.554 15.985 1.00 68.25 266 VAL A CA 1
ATOM 2070 C C . VAL A 1 266 ? -3.557 -12.530 15.285 1.00 68.25 266 VAL A C 1
ATOM 2072 O O . VAL A 1 266 ? -3.244 -11.338 15.302 1.00 68.25 266 VAL A O 1
ATOM 2075 N N . ASP A 1 267 ? -4.668 -12.985 14.710 1.00 69.75 267 ASP A N 1
ATOM 2076 C CA . ASP A 1 267 ? -5.738 -12.098 14.260 1.00 69.75 267 ASP A CA 1
ATOM 2077 C C . ASP A 1 267 ? -6.397 -11.444 15.483 1.00 69.75 267 ASP A C 1
ATOM 2079 O O . ASP A 1 267 ? -7.319 -11.982 16.098 1.00 69.75 267 ASP A O 1
ATOM 2083 N N . MET A 1 268 ? -5.863 -10.286 15.872 1.00 70.75 268 MET A N 1
ATOM 2084 C CA . MET A 1 268 ? -6.319 -9.540 17.041 1.00 70.75 268 MET A CA 1
ATOM 2085 C C . MET A 1 268 ? -7.753 -9.032 16.880 1.00 70.75 268 MET A C 1
ATOM 2087 O O . MET A 1 268 ? -8.476 -8.939 17.870 1.00 70.75 268 MET A O 1
ATOM 2091 N N . ASP A 1 269 ? -8.177 -8.712 15.658 1.00 66.00 269 ASP A N 1
ATOM 2092 C CA . ASP A 1 269 ? -9.518 -8.193 15.395 1.00 66.00 269 ASP A CA 1
ATOM 2093 C C . ASP A 1 269 ? -10.551 -9.327 15.434 1.00 66.00 269 ASP A C 1
ATOM 2095 O O . ASP A 1 269 ? -11.604 -9.183 16.062 1.00 66.00 269 ASP A O 1
ATOM 2099 N N . GLY A 1 270 ? -10.218 -10.487 14.858 1.00 65.38 270 GLY A N 1
ATOM 2100 C CA . GLY A 1 270 ? -11.001 -11.716 14.992 1.00 65.38 270 GLY A CA 1
ATOM 2101 C C . GLY A 1 270 ? -11.140 -12.161 16.449 1.00 65.38 270 GLY A C 1
ATOM 2102 O O . GLY A 1 270 ? -12.252 -12.416 16.914 1.00 65.38 270 GLY A O 1
ATOM 2103 N N . LEU A 1 271 ? -10.037 -12.146 17.201 1.00 67.19 271 LEU A N 1
ATOM 2104 C CA . LEU A 1 271 ? -10.021 -12.474 18.627 1.00 67.19 271 LEU A CA 1
ATOM 2105 C C . LEU A 1 271 ? -10.875 -11.527 19.469 1.00 67.19 271 LEU A C 1
ATOM 2107 O O . LEU A 1 271 ? -11.678 -11.981 20.278 1.00 67.19 271 LEU A O 1
ATOM 2111 N N . LEU A 1 272 ? -10.746 -10.212 19.298 1.00 67.88 272 LEU A N 1
ATOM 2112 C CA . LEU A 1 272 ? -11.564 -9.264 20.064 1.00 67.88 272 LEU A CA 1
ATOM 2113 C C . LEU A 1 272 ? -13.047 -9.354 19.705 1.00 67.88 272 LEU A C 1
ATOM 2115 O O . LEU A 1 272 ? -13.893 -9.115 20.564 1.00 67.88 272 LEU A O 1
ATOM 2119 N N . LYS A 1 273 ? -13.375 -9.727 18.465 1.00 65.88 273 LYS A N 1
ATOM 2120 C CA . LYS A 1 273 ? -14.755 -9.978 18.041 1.00 65.88 273 LYS A CA 1
ATOM 2121 C C . LYS A 1 273 ? -15.317 -11.264 18.653 1.00 65.88 273 LYS A C 1
ATOM 2123 O O . LYS A 1 273 ? -16.481 -11.288 19.047 1.00 65.88 273 LYS A O 1
ATOM 2128 N N . GLU A 1 274 ? -14.507 -12.316 18.753 1.00 66.81 274 GLU A N 1
ATOM 2129 C CA . GLU A 1 274 ? -14.881 -13.583 19.392 1.00 66.81 274 GLU A CA 1
ATOM 2130 C C . GLU A 1 274 ? -15.030 -13.440 20.914 1.00 66.81 274 GLU A C 1
ATOM 2132 O O . GLU A 1 274 ? -15.966 -13.977 21.507 1.00 66.81 274 GLU A O 1
ATOM 2137 N N . TYR A 1 275 ? -14.148 -12.654 21.529 1.00 69.00 275 TYR A N 1
ATOM 2138 C CA . TYR A 1 275 ? -14.093 -12.388 22.963 1.00 69.00 275 TYR A CA 1
ATOM 2139 C C . TYR A 1 275 ? -14.638 -11.001 23.327 1.00 69.00 275 TYR A C 1
ATOM 2141 O O . TYR A 1 275 ? -14.169 -10.376 24.281 1.00 69.00 275 TYR A O 1
ATOM 2149 N N . ALA A 1 276 ? -15.646 -10.522 22.592 1.00 65.31 276 ALA A N 1
ATOM 2150 C CA . ALA A 1 276 ? -16.225 -9.188 22.766 1.00 65.31 276 ALA A CA 1
ATOM 2151 C C . ALA A 1 276 ? -16.729 -8.936 24.200 1.00 65.31 276 ALA A C 1
ATOM 2153 O O . ALA A 1 276 ? -16.626 -7.829 24.720 1.00 65.31 276 ALA A O 1
ATOM 2154 N N . ASP A 1 277 ? -17.222 -9.975 24.876 1.00 68.38 277 ASP A N 1
ATOM 2155 C CA . ASP A 1 277 ? -17.703 -9.913 26.259 1.00 68.38 277 ASP A CA 1
ATOM 2156 C C . ASP A 1 277 ? -16.592 -10.089 27.314 1.00 68.38 277 ASP A C 1
ATOM 2158 O O . ASP A 1 277 ? -16.831 -9.981 28.518 1.00 68.38 277 ASP A O 1
ATOM 2162 N N . ALA A 1 278 ? -15.364 -10.348 26.868 1.00 76.12 278 ALA A N 1
ATOM 2163 C CA . ALA A 1 278 ? -14.159 -10.364 27.684 1.00 76.12 278 ALA A CA 1
ATOM 2164 C C . ALA A 1 278 ? -13.301 -9.105 27.508 1.00 76.12 278 ALA A C 1
ATOM 2166 O O . ALA A 1 278 ? -12.264 -8.990 28.174 1.00 76.12 278 ALA A O 1
ATOM 2167 N N . VAL A 1 279 ? -13.736 -8.177 26.645 1.00 78.62 279 VAL A N 1
ATOM 2168 C CA . VAL A 1 279 ? -13.105 -6.874 26.446 1.00 78.62 279 VAL A CA 1
ATOM 2169 C C . VAL A 1 279 ? -13.068 -6.135 27.776 1.00 78.62 279 VAL A C 1
ATOM 2171 O O . VAL A 1 279 ? -14.057 -5.977 28.495 1.00 78.62 279 VAL A O 1
ATOM 2174 N N . LEU A 1 280 ? -11.871 -5.699 28.132 1.00 76.44 280 LEU A N 1
ATOM 2175 C CA . LEU A 1 280 ? -11.639 -4.791 29.228 1.00 76.44 280 LEU A CA 1
ATOM 2176 C C . LEU A 1 280 ? -12.159 -3.437 28.759 1.00 76.44 280 LEU A C 1
ATOM 2178 O O . LEU A 1 280 ? -11.439 -2.701 28.091 1.00 76.44 280 LEU A O 1
ATOM 2182 N N . GLU A 1 281 ? -13.413 -3.119 29.091 1.00 54.44 281 GLU A N 1
ATOM 2183 C CA . GLU A 1 281 ? -13.945 -1.775 28.878 1.00 54.44 281 GLU A CA 1
ATOM 2184 C C . GLU A 1 281 ? -12.894 -0.767 29.356 1.00 54.44 281 GLU A C 1
ATOM 2186 O O . GLU A 1 281 ? -12.504 -0.765 30.539 1.00 54.44 281 GLU A O 1
ATOM 2191 N N . ARG A 1 282 ? -12.424 0.102 28.444 1.00 45.06 282 ARG A N 1
ATOM 2192 C CA . ARG A 1 282 ? -11.847 1.369 28.886 1.00 45.06 282 ARG A CA 1
ATOM 2193 C C . ARG A 1 282 ? -12.930 1.948 29.767 1.00 45.06 282 ARG A C 1
ATOM 2195 O O . ARG A 1 282 ? -14.052 2.090 29.281 1.00 45.06 282 ARG A O 1
ATOM 2202 N N . PRO A 1 283 ? -12.663 2.201 31.053 1.00 32.03 283 PRO A N 1
ATOM 2203 C CA . PRO A 1 283 ? -13.692 2.788 31.865 1.00 32.03 283 PRO A CA 1
ATOM 2204 C C . PRO A 1 283 ? -14.092 4.092 31.159 1.00 32.03 283 PRO A C 1
ATOM 2206 O O . PRO A 1 283 ? -13.343 5.066 31.204 1.00 32.03 283 PRO A O 1
ATOM 2209 N N . ALA A 1 284 ? -15.319 4.141 30.612 1.00 32.03 284 ALA A N 1
ATOM 2210 C CA . ALA A 1 284 ? -16.176 5.291 30.872 1.00 32.03 284 ALA A CA 1
ATOM 2211 C C . ALA A 1 284 ? -15.918 5.626 32.335 1.00 32.03 284 ALA A C 1
ATOM 2213 O O . ALA A 1 284 ? -15.778 4.682 33.113 1.00 32.03 284 ALA A O 1
ATOM 2214 N N . LYS A 1 285 ? -15.730 6.895 32.703 1.00 32.44 285 LYS A N 1
ATOM 2215 C CA . LYS A 1 285 ? -15.507 7.314 34.096 1.00 32.44 285 LYS A CA 1
ATOM 2216 C C . LYS A 1 285 ? -16.641 6.770 34.986 1.00 32.44 285 LYS A C 1
ATOM 2218 O O . LYS A 1 285 ? -17.563 7.474 35.365 1.00 32.44 285 LYS A O 1
ATOM 2223 N N . VAL A 1 286 ? -16.577 5.489 35.323 1.00 29.61 286 VAL A N 1
ATOM 2224 C CA . VAL A 1 286 ? -17.392 4.775 36.268 1.00 29.61 286 VAL A CA 1
ATOM 2225 C C . VAL A 1 286 ? -16.704 5.195 37.532 1.00 29.61 286 VAL A C 1
ATOM 2227 O O . VAL A 1 286 ? -15.649 4.669 37.903 1.00 29.61 286 VAL A O 1
ATOM 2230 N N . MET A 1 287 ? -17.264 6.248 38.122 1.00 31.77 287 MET A N 1
ATOM 2231 C CA . MET A 1 287 ? -17.141 6.516 39.538 1.00 31.77 287 MET A CA 1
ATOM 2232 C C . MET A 1 287 ? -17.261 5.162 40.228 1.00 31.77 287 MET A C 1
ATOM 2234 O O . MET A 1 287 ? -18.342 4.577 40.318 1.00 31.77 287 MET A O 1
ATOM 2238 N N . LYS A 1 288 ? -16.110 4.608 40.633 1.00 30.78 288 LYS A N 1
ATOM 2239 C CA . LYS A 1 288 ? -16.069 3.476 41.551 1.00 30.78 288 LYS A CA 1
ATOM 2240 C C . LYS A 1 288 ? -17.031 3.855 42.666 1.00 30.78 288 LYS A C 1
ATOM 2242 O O . LYS A 1 288 ? -16.913 4.969 43.166 1.00 30.78 288 LYS A O 1
ATOM 2247 N N . LYS A 1 289 ? -17.956 2.966 43.053 1.00 34.12 289 LYS A N 1
ATOM 2248 C CA . LYS A 1 289 ? -18.636 3.101 44.345 1.00 34.12 289 LYS A CA 1
ATOM 2249 C C . LYS A 1 289 ? -17.531 3.280 45.374 1.00 34.12 289 LYS A C 1
ATOM 2251 O O . LYS A 1 289 ? -16.770 2.350 45.649 1.00 34.12 289 LYS A O 1
ATOM 2256 N N . THR A 1 290 ? -17.358 4.524 45.793 1.00 32.94 290 THR A N 1
ATOM 2257 C CA . THR A 1 290 ? -16.250 4.961 46.613 1.00 32.94 290 THR A CA 1
ATOM 2258 C C . THR A 1 290 ? -16.423 4.195 47.911 1.00 32.94 290 THR A C 1
ATOM 2260 O O . THR A 1 290 ? -17.447 4.335 48.578 1.00 32.94 290 THR A O 1
ATOM 2263 N N . LYS A 1 291 ? -15.448 3.348 48.272 1.00 41.75 291 LYS A N 1
ATOM 2264 C CA . LYS A 1 291 ? -15.211 3.099 49.698 1.00 41.75 291 LYS A CA 1
ATOM 2265 C C . LYS A 1 291 ? -15.209 4.488 50.313 1.00 41.75 291 LYS A C 1
ATOM 2267 O O . LYS A 1 291 ? -14.403 5.285 49.837 1.00 41.75 291 LYS A O 1
ATOM 2272 N N . VAL A 1 292 ? -16.133 4.778 51.233 1.00 42.81 292 VAL A N 1
ATOM 2273 C CA . VAL A 1 292 ? -16.212 6.085 51.897 1.00 42.81 292 VAL A CA 1
ATOM 2274 C C . VAL A 1 292 ? -14.776 6.460 52.255 1.00 42.81 292 VAL A C 1
ATOM 2276 O O . VAL A 1 292 ? -14.149 5.713 53.015 1.00 42.81 292 VAL A O 1
ATOM 2279 N N . PRO A 1 293 ? -14.197 7.478 51.591 1.00 51.75 293 PRO A N 1
ATOM 2280 C CA . PRO A 1 293 ? -12.828 7.859 51.858 1.00 51.75 293 PRO A CA 1
ATOM 2281 C C . PRO A 1 293 ? -12.733 8.157 53.348 1.00 51.75 293 PRO A C 1
ATOM 2283 O O . PRO A 1 293 ? -13.625 8.811 53.892 1.00 51.75 293 PRO A O 1
ATOM 2286 N N . GLN A 1 294 ? -11.708 7.639 54.025 1.00 59.59 294 GLN A N 1
ATOM 2287 C CA . GLN A 1 294 ? -11.476 8.089 55.391 1.00 59.59 294 GLN A CA 1
ATOM 2288 C C . GLN A 1 294 ? -11.309 9.616 55.358 1.00 59.59 294 GLN A C 1
ATOM 2290 O O . GLN A 1 294 ? -10.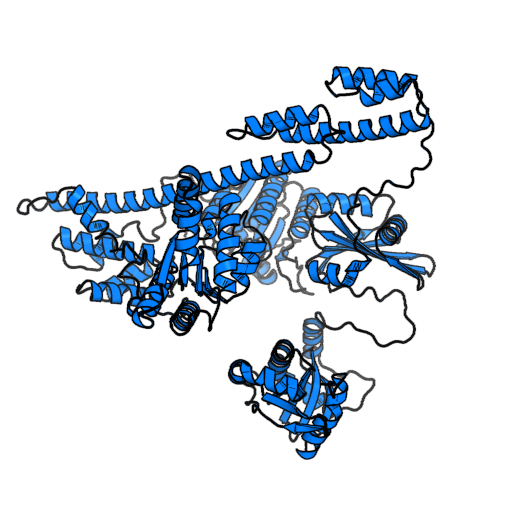671 10.107 54.422 1.00 59.59 294 GLN A O 1
ATOM 2295 N N . PRO A 1 295 ? -11.911 10.356 56.307 1.00 65.75 295 PRO A N 1
ATOM 2296 C CA . PRO A 1 295 ? -11.836 11.809 56.316 1.00 65.75 295 PRO A CA 1
ATOM 2297 C C . PRO A 1 295 ? -10.373 12.242 56.263 1.00 65.75 295 PRO A C 1
ATOM 2299 O O . PRO A 1 295 ? -9.580 11.844 57.117 1.00 65.75 295 PRO A O 1
ATOM 2302 N N . VAL A 1 296 ? -10.011 13.006 55.235 1.00 72.50 296 VAL A N 1
ATOM 2303 C CA . VAL A 1 296 ? -8.660 13.563 55.123 1.00 72.50 296 VAL A CA 1
ATOM 2304 C C . VAL A 1 296 ? -8.525 14.675 56.159 1.00 72.50 296 VAL A C 1
ATOM 2306 O O . VAL A 1 296 ? -9.459 15.452 56.367 1.00 72.50 296 VAL A O 1
ATOM 2309 N N . ASP A 1 297 ? -7.373 14.741 56.825 1.00 82.12 297 ASP A N 1
ATOM 2310 C CA . ASP A 1 297 ? -7.095 15.777 57.816 1.00 82.12 297 ASP A CA 1
ATOM 2311 C C . ASP A 1 297 ? -7.165 17.172 57.168 1.00 82.12 297 ASP A C 1
ATOM 2313 O O . ASP A 1 297 ? -6.487 17.452 56.175 1.00 82.12 297 ASP A O 1
ATOM 2317 N N . ARG A 1 298 ? -7.978 18.070 57.738 1.00 82.44 298 ARG A N 1
ATOM 2318 C CA . ARG A 1 298 ? -8.156 19.442 57.235 1.00 82.44 298 ARG A CA 1
ATOM 2319 C C . ARG A 1 298 ? -6.832 20.203 57.186 1.00 82.44 298 ARG A C 1
ATOM 2321 O O . ARG A 1 298 ? -6.588 20.913 56.213 1.00 82.44 298 ARG A O 1
ATOM 2328 N N . ALA A 1 299 ? -5.944 19.982 58.158 1.00 82.31 299 ALA A N 1
ATOM 2329 C CA . ALA A 1 299 ? -4.622 20.609 58.176 1.00 82.31 299 ALA A CA 1
ATOM 2330 C C . ALA A 1 299 ? -3.718 20.120 57.025 1.00 82.31 299 ALA A C 1
ATOM 2332 O O . ALA A 1 299 ? -2.796 20.816 56.589 1.00 82.31 299 ALA A O 1
ATOM 2333 N N . GLU A 1 300 ? -3.948 18.913 56.504 1.00 84.56 300 GLU A N 1
ATOM 2334 C CA . GLU A 1 300 ? -3.270 18.424 55.304 1.00 84.56 300 GLU A CA 1
ATOM 2335 C C . GLU A 1 300 ? -3.856 19.034 54.026 1.00 84.56 300 GLU A C 1
ATOM 2337 O O . GLU A 1 300 ? -3.096 19.445 53.144 1.00 84.56 300 GLU A O 1
ATOM 2342 N N . VAL A 1 301 ? -5.183 19.169 53.950 1.00 85.69 301 VAL A N 1
ATOM 2343 C CA . VAL A 1 301 ? -5.858 19.809 52.810 1.00 85.69 301 VAL A CA 1
ATOM 2344 C C . VAL A 1 301 ? -5.441 21.279 52.676 1.00 85.69 301 VAL A C 1
ATOM 2346 O O . VAL A 1 301 ? -5.069 21.701 51.582 1.00 85.69 301 VAL A O 1
ATOM 2349 N N . GLU A 1 302 ? -5.397 22.042 53.770 1.00 86.69 302 GLU A N 1
ATOM 2350 C CA . GLU A 1 302 ? -4.960 23.450 53.771 1.00 86.69 302 GLU A CA 1
ATOM 2351 C C . GLU A 1 302 ? -3.505 23.618 53.304 1.00 86.69 302 GLU A C 1
ATOM 2353 O O . GLU A 1 302 ? -3.209 24.473 52.463 1.00 86.69 302 GLU A O 1
ATOM 2358 N N . ARG A 1 303 ? -2.589 22.749 53.763 1.00 88.69 303 ARG A N 1
ATOM 2359 C CA . ARG A 1 303 ? -1.191 22.738 53.287 1.00 88.69 303 ARG A CA 1
ATOM 2360 C C . ARG A 1 303 ? -1.098 22.474 51.784 1.00 88.69 303 ARG A C 1
ATOM 2362 O O . ARG A 1 303 ? -0.262 23.066 51.100 1.00 88.69 303 ARG A O 1
ATOM 2369 N N . ARG A 1 304 ? -1.943 21.586 51.257 1.00 89.12 304 ARG A N 1
ATOM 2370 C CA . ARG A 1 304 ? -1.968 21.241 49.828 1.00 89.12 304 ARG A CA 1
ATOM 2371 C C . ARG A 1 304 ? -2.574 22.343 48.968 1.00 89.12 304 ARG A C 1
ATOM 2373 O O . ARG A 1 304 ? -2.018 22.619 47.909 1.00 89.12 304 ARG A O 1
ATOM 2380 N N . ILE A 1 305 ? -3.624 23.010 49.444 1.00 88.50 305 ILE A N 1
ATOM 2381 C CA . ILE A 1 305 ? -4.194 24.205 48.807 1.00 88.50 305 ILE A CA 1
ATOM 2382 C C . ILE A 1 305 ? -3.111 25.273 48.639 1.00 88.50 305 ILE A C 1
ATOM 2384 O O . ILE A 1 305 ? -2.900 25.747 47.525 1.00 88.50 305 ILE A O 1
ATOM 2388 N N . ALA A 1 306 ? -2.365 25.593 49.703 1.00 87.62 306 ALA A N 1
ATOM 2389 C CA . ALA A 1 306 ? -1.283 26.576 49.634 1.00 87.62 306 ALA A CA 1
ATOM 2390 C C . ALA A 1 306 ? -0.205 26.185 48.603 1.00 87.62 306 ALA A C 1
ATOM 2392 O O . ALA A 1 306 ? 0.241 27.022 47.816 1.00 87.62 306 ALA A O 1
ATOM 2393 N N . ALA A 1 307 ? 0.169 24.902 48.554 1.00 89.94 307 ALA A N 1
ATOM 2394 C CA . ALA A 1 307 ? 1.146 24.393 47.595 1.00 89.94 307 ALA A CA 1
ATOM 2395 C C . ALA A 1 307 ? 0.655 24.462 46.135 1.00 89.94 307 ALA A C 1
ATOM 2397 O O . ALA A 1 307 ? 1.413 24.856 45.250 1.00 89.94 307 ALA A O 1
ATOM 2398 N N . TRP A 1 308 ? -0.599 24.093 45.861 1.00 91.69 308 TRP A N 1
ATOM 2399 C CA . TRP A 1 308 ? -1.170 24.143 44.510 1.00 91.69 308 TRP A CA 1
ATOM 2400 C C . TRP A 1 308 ? -1.425 25.572 44.034 1.00 91.69 308 TRP A C 1
ATOM 2402 O O . TRP A 1 308 ? -1.134 25.884 42.880 1.00 91.69 308 TRP A O 1
ATOM 2412 N N . LYS A 1 309 ? -1.844 26.464 44.935 1.00 88.62 309 LYS A N 1
ATOM 2413 C CA . LYS A 1 309 ? -1.983 27.898 44.662 1.00 88.62 309 LYS A CA 1
ATOM 2414 C C . LYS A 1 309 ? -0.633 28.538 44.330 1.00 88.62 309 LYS A C 1
ATOM 2416 O O . LYS A 1 309 ? -0.536 29.297 43.373 1.00 88.62 309 LYS A O 1
ATOM 2421 N N . GLY A 1 310 ? 0.430 28.155 45.046 1.00 85.88 310 GLY A N 1
ATOM 2422 C CA . GLY A 1 310 ? 1.806 28.563 44.736 1.00 85.88 310 GLY A CA 1
ATOM 2423 C C . GLY A 1 310 ? 2.318 28.066 43.377 1.00 85.88 310 GLY A C 1
ATOM 2424 O O . GLY A 1 310 ? 3.180 28.703 42.780 1.00 85.88 310 GLY A O 1
ATOM 2425 N N . LYS A 1 311 ? 1.760 26.965 42.858 1.00 84.88 311 LYS A N 1
ATOM 2426 C CA . LYS A 1 311 ? 2.017 26.450 41.502 1.00 84.88 311 LYS A CA 1
ATOM 2427 C C . LYS A 1 311 ? 1.090 27.046 40.427 1.00 84.88 311 LYS A C 1
ATOM 2429 O O . LYS A 1 311 ? 1.239 26.703 39.259 1.00 84.88 311 LYS A O 1
ATOM 2434 N N . GLY A 1 312 ? 0.159 27.929 40.800 1.00 86.50 312 GLY A N 1
ATOM 2435 C CA . GLY A 1 312 ? -0.750 28.611 39.872 1.00 86.50 312 GLY A CA 1
ATOM 2436 C C . GLY A 1 312 ? -2.007 27.827 39.477 1.00 86.50 312 GLY A C 1
ATOM 2437 O O . GLY A 1 312 ? -2.647 28.204 38.498 1.00 86.50 312 GLY A O 1
ATOM 2438 N N . TYR A 1 313 ? -2.362 26.763 40.208 1.00 90.94 313 TYR A N 1
ATOM 2439 C CA . TYR A 1 313 ? -3.614 26.029 39.993 1.00 90.94 313 TYR A CA 1
ATOM 2440 C C . TYR A 1 313 ? -4.803 26.722 40.663 1.00 90.94 313 TYR A C 1
ATOM 2442 O O . TYR A 1 313 ? -4.675 27.249 41.773 1.00 90.94 313 TYR A O 1
ATOM 2450 N N . ASP A 1 314 ? -5.974 26.658 40.027 1.00 87.69 314 ASP A N 1
ATOM 2451 C CA . ASP A 1 314 ? -7.223 27.096 40.645 1.00 87.69 314 ASP A CA 1
ATOM 2452 C C . ASP A 1 314 ? -7.681 26.090 41.717 1.00 87.69 314 ASP A C 1
ATOM 2454 O O . ASP A 1 314 ? -7.972 24.922 41.451 1.00 87.69 314 ASP A O 1
ATOM 2458 N N . VAL A 1 315 ? -7.723 26.562 42.962 1.00 89.94 315 VAL A N 1
ATOM 2459 C CA . VAL A 1 315 ? -8.132 25.807 44.156 1.00 89.94 315 VAL A CA 1
ATOM 2460 C C . VAL A 1 315 ? -9.404 26.375 44.793 1.00 89.94 315 VAL A C 1
ATOM 2462 O O . VAL A 1 315 ? -9.822 25.893 45.845 1.00 89.94 315 VAL A O 1
ATOM 2465 N N . SER A 1 316 ? -10.045 27.368 44.166 1.00 85.19 316 SER A N 1
ATOM 2466 C CA . SER A 1 316 ? -11.193 28.115 44.709 1.00 85.19 316 SER A CA 1
ATOM 2467 C C . SER A 1 316 ? -12.349 27.211 45.148 1.00 85.19 316 SER A C 1
ATOM 2469 O O . SER A 1 316 ? -12.931 27.392 46.218 1.00 85.19 316 SER A O 1
ATOM 2471 N N . SER A 1 317 ? -12.634 26.174 44.359 1.00 82.62 317 SER A N 1
ATOM 2472 C CA . SER A 1 317 ? -13.672 25.186 44.670 1.00 82.62 317 SER A CA 1
ATOM 2473 C C . SER A 1 317 ? -13.340 24.380 45.931 1.00 82.62 317 SER A C 1
ATOM 2475 O O . SER A 1 317 ? -14.229 24.077 46.721 1.00 82.62 317 SER A O 1
ATOM 2477 N N . LEU A 1 318 ? -12.062 24.053 46.151 1.00 85.00 318 LEU A N 1
ATOM 2478 C CA . LEU A 1 318 ? -11.615 23.304 47.324 1.00 85.00 318 LEU A CA 1
ATOM 2479 C C . LEU A 1 318 ? -11.538 24.192 48.578 1.00 85.00 318 LEU A C 1
ATOM 2481 O O . LEU A 1 318 ? -11.894 23.734 49.661 1.00 85.00 318 LEU A O 1
ATOM 2485 N N . GLU A 1 319 ? -11.151 25.464 48.428 1.00 86.81 319 GLU A N 1
ATOM 2486 C CA . GLU A 1 319 ? -11.179 26.470 49.502 1.00 86.81 319 GLU A CA 1
ATOM 2487 C C . GLU A 1 319 ? -12.606 26.684 50.033 1.00 86.81 319 GLU A C 1
ATOM 2489 O O . GLU A 1 319 ? -12.821 26.689 51.245 1.00 86.81 319 GLU A O 1
ATOM 2494 N N . ALA A 1 320 ? -13.600 26.769 49.141 1.00 84.62 320 ALA A N 1
ATOM 2495 C CA . ALA A 1 320 ? -15.009 26.899 49.520 1.00 84.62 320 ALA A CA 1
ATOM 2496 C C . ALA A 1 320 ? -15.548 25.679 50.294 1.00 84.62 320 ALA A C 1
ATOM 2498 O O . ALA A 1 320 ? -16.473 25.810 51.094 1.00 84.62 320 ALA A O 1
ATOM 2499 N N . ALA A 1 321 ? -14.964 24.495 50.084 1.00 83.75 321 ALA A N 1
ATOM 2500 C CA . ALA A 1 321 ? -15.378 23.258 50.741 1.00 83.75 321 ALA A CA 1
ATOM 2501 C C . ALA A 1 321 ? -14.777 23.069 52.149 1.00 83.75 321 ALA A C 1
ATOM 2503 O O . ALA A 1 321 ? -15.247 22.202 52.888 1.00 83.75 321 ALA A O 1
ATOM 2504 N N . LEU A 1 322 ? -13.769 23.862 52.551 1.00 84.12 322 LEU A N 1
ATOM 2505 C CA . LEU A 1 322 ? -13.077 23.721 53.847 1.00 84.12 322 LEU A CA 1
ATOM 2506 C C . LEU A 1 322 ? -14.011 23.884 55.055 1.00 84.12 322 LEU A C 1
ATOM 2508 O O . LEU A 1 322 ? -13.832 23.226 56.083 1.00 84.12 322 LEU A O 1
ATOM 2512 N N . THR A 1 323 ? -15.024 24.742 54.930 1.00 80.62 323 THR A N 1
ATOM 2513 C CA . THR A 1 323 ? -16.016 25.021 55.980 1.00 80.62 323 THR A CA 1
ATOM 2514 C C . THR A 1 323 ? -17.201 24.049 55.964 1.00 80.62 323 THR A C 1
ATOM 2516 O O . THR A 1 323 ? -18.030 24.087 56.873 1.00 80.62 323 THR A O 1
ATOM 2519 N N . GLY A 1 324 ? -17.277 23.168 54.960 1.00 77.44 324 GLY A N 1
ATOM 2520 C CA . GLY A 1 324 ? -18.392 22.254 54.719 1.00 77.44 324 GLY A CA 1
ATOM 2521 C C . GLY A 1 324 ? -18.214 20.847 55.301 1.00 77.44 324 GLY A C 1
ATOM 2522 O O . GLY A 1 324 ? -17.407 20.597 56.203 1.00 77.44 324 GLY A O 1
ATOM 2523 N N . ASP A 1 325 ? -19.006 19.912 54.769 1.00 81.19 325 ASP A N 1
ATOM 2524 C CA . ASP A 1 325 ? -19.011 18.502 55.167 1.00 81.19 325 ASP A CA 1
ATOM 2525 C C . ASP A 1 325 ? -17.641 17.818 54.920 1.00 81.19 325 ASP A C 1
ATOM 2527 O O . ASP A 1 325 ? -17.106 17.902 53.808 1.00 81.19 325 ASP A O 1
ATOM 2531 N N . PRO A 1 326 ? -17.061 17.105 55.911 1.00 76.19 326 PRO A N 1
ATOM 2532 C CA . PRO A 1 326 ? -15.771 16.420 55.764 1.00 76.19 326 PRO A CA 1
ATOM 2533 C C . PRO A 1 326 ? -15.719 15.373 54.638 1.00 76.19 326 PRO A C 1
ATOM 2535 O O . PRO A 1 326 ? -14.658 15.154 54.042 1.00 76.19 326 PRO A O 1
ATOM 2538 N N . GLY A 1 327 ? -16.845 14.724 54.328 1.00 76.38 327 GLY A N 1
ATOM 2539 C CA . GLY A 1 327 ? -16.945 13.763 53.231 1.00 76.38 327 GLY A CA 1
ATOM 2540 C C . GLY A 1 327 ? -16.869 14.451 51.870 1.00 76.38 327 GLY A C 1
ATOM 2541 O O . GLY A 1 327 ? -16.085 14.037 51.011 1.00 76.38 327 GLY A O 1
ATOM 2542 N N . ALA A 1 328 ? -17.618 15.541 51.698 1.00 77.06 328 ALA A N 1
ATOM 2543 C CA . ALA A 1 328 ? -17.576 16.371 50.495 1.00 77.06 328 ALA A CA 1
ATOM 2544 C C . ALA A 1 328 ? -16.176 16.962 50.249 1.00 77.06 328 ALA A C 1
ATOM 2546 O O . ALA A 1 328 ? -15.647 16.851 49.139 1.00 77.06 328 ALA A O 1
ATOM 2547 N N . LEU A 1 329 ? -15.537 17.493 51.300 1.00 82.62 329 LEU A N 1
ATOM 2548 C CA . LEU A 1 329 ? -14.167 18.012 51.241 1.00 82.62 329 LEU A CA 1
ATOM 2549 C C . LEU A 1 329 ? -13.179 16.945 50.755 1.00 82.62 329 LEU A C 1
ATOM 2551 O O . LEU A 1 329 ? -12.357 17.202 49.877 1.00 82.62 329 LEU A O 1
ATOM 2555 N N . THR A 1 330 ? -13.291 15.727 51.288 1.00 81.25 330 THR A N 1
ATOM 2556 C CA . THR A 1 330 ? -12.395 14.625 50.927 1.00 81.25 330 THR A CA 1
ATOM 2557 C C . THR A 1 330 ? -12.545 14.217 49.457 1.00 81.25 330 THR A C 1
ATOM 2559 O O . THR A 1 330 ? -11.550 13.989 48.767 1.00 81.25 330 THR A O 1
ATOM 2562 N N . VAL A 1 331 ? -13.776 14.149 48.943 1.00 79.31 331 VAL A N 1
ATOM 2563 C CA . VAL A 1 331 ? -14.034 13.805 47.534 1.00 79.31 331 VAL A CA 1
ATOM 2564 C C . VAL A 1 331 ? -13.485 14.878 46.591 1.00 79.31 331 VAL A C 1
ATOM 2566 O O . VAL A 1 331 ? -12.855 14.546 45.582 1.00 79.31 331 VAL A O 1
ATOM 2569 N N . MET A 1 332 ? -13.682 16.156 46.923 1.00 81.06 332 MET A N 1
ATOM 2570 C CA . MET A 1 332 ? -13.171 17.275 46.127 1.00 81.06 332 MET A CA 1
ATOM 2571 C C . MET A 1 332 ? -11.642 17.332 46.145 1.00 81.06 332 MET A C 1
ATOM 2573 O O . MET A 1 332 ? -11.031 17.489 45.089 1.00 81.06 332 MET A O 1
ATOM 2577 N N . TYR A 1 333 ? -11.026 17.119 47.311 1.00 86.38 333 TYR A N 1
ATOM 2578 C CA . TYR A 1 333 ? -9.574 17.062 47.463 1.00 86.38 333 TYR A CA 1
ATOM 2579 C C . TYR A 1 333 ? -8.948 15.981 46.573 1.00 86.38 333 TYR A C 1
ATOM 2581 O O . TYR A 1 333 ? -8.052 16.275 45.783 1.00 86.38 333 TYR A O 1
ATOM 2589 N N . LEU A 1 334 ? -9.461 14.747 46.635 1.00 84.44 334 LEU A N 1
ATOM 2590 C CA . LEU A 1 334 ? -8.945 13.630 45.836 1.00 84.44 334 LEU A CA 1
ATOM 2591 C C . LEU A 1 334 ? -9.156 13.840 44.329 1.00 84.44 334 LEU A C 1
ATOM 2593 O O . LEU A 1 334 ? -8.300 13.463 43.527 1.00 84.44 334 LEU A O 1
ATOM 2597 N N . SER A 1 335 ? -10.277 14.453 43.941 1.00 81.75 335 SER A N 1
ATOM 2598 C CA . SER A 1 335 ? -10.583 14.747 42.535 1.00 81.75 335 SER A CA 1
ATOM 2599 C C . SER A 1 335 ? -9.633 15.800 41.963 1.00 81.75 335 SER A C 1
ATOM 2601 O O . SER A 1 335 ? -9.088 15.604 40.876 1.00 81.75 335 SER A O 1
ATOM 2603 N N . LEU A 1 336 ? -9.378 16.880 42.710 1.00 85.94 336 LEU A N 1
ATOM 2604 C CA . LEU A 1 336 ? -8.429 17.920 42.313 1.00 85.94 336 LEU A CA 1
ATOM 2605 C C . LEU A 1 336 ? -6.985 17.401 42.313 1.00 85.94 336 LEU A C 1
ATOM 2607 O O . LEU A 1 336 ? -6.237 17.684 41.383 1.00 85.94 336 LEU A O 1
ATOM 2611 N N . GLN A 1 337 ? -6.603 16.588 43.303 1.00 87.81 337 GLN A N 1
ATOM 2612 C CA . GLN A 1 337 ? -5.277 15.969 43.369 1.00 87.81 337 GLN A CA 1
ATOM 2613 C C . GLN A 1 337 ? -4.974 15.133 42.121 1.00 87.81 337 GLN A C 1
ATOM 2615 O O . GLN A 1 337 ? -3.885 15.230 41.553 1.00 87.81 337 GLN A O 1
ATOM 2620 N N . GLU A 1 338 ? -5.933 14.315 41.685 1.00 84.06 338 GLU A N 1
ATOM 2621 C CA . GLU A 1 338 ? -5.785 13.498 40.482 1.00 84.06 338 GLU A CA 1
ATOM 2622 C C . GLU A 1 338 ? -5.795 14.349 39.204 1.00 84.06 338 GLU A C 1
ATOM 2624 O O . GLU A 1 338 ? -5.017 14.078 38.288 1.00 84.06 338 GLU A O 1
ATOM 2629 N N . ALA A 1 339 ? -6.626 15.395 39.144 1.00 82.25 339 ALA A N 1
ATOM 2630 C CA . ALA A 1 339 ? -6.664 16.326 38.016 1.00 82.25 339 ALA A CA 1
ATOM 2631 C C . ALA A 1 339 ? -5.332 17.081 37.852 1.00 82.25 339 ALA A C 1
ATOM 2633 O O . ALA A 1 339 ? -4.777 17.115 36.756 1.00 82.25 339 ALA A O 1
ATOM 2634 N N . ILE A 1 340 ? -4.762 17.596 38.947 1.00 87.81 340 ILE A N 1
ATOM 2635 C CA . ILE A 1 340 ? -3.457 18.274 38.952 1.00 87.81 340 ILE A CA 1
ATOM 2636 C C . ILE A 1 340 ? -2.335 17.310 38.558 1.00 87.81 340 ILE A C 1
ATOM 2638 O O . ILE A 1 340 ? -1.489 17.661 37.742 1.00 87.81 340 ILE A O 1
ATOM 2642 N N . ARG A 1 341 ? -2.345 16.068 39.061 1.00 87.31 341 ARG A N 1
ATOM 2643 C CA . ARG A 1 341 ? -1.351 15.049 38.677 1.00 87.31 341 ARG A CA 1
ATOM 2644 C C . ARG A 1 341 ? -1.336 14.802 37.165 1.00 87.31 341 ARG A C 1
ATOM 2646 O O . ARG A 1 341 ? -0.269 14.637 36.579 1.00 87.31 341 ARG A O 1
ATOM 2653 N N . LYS A 1 342 ? -2.514 14.756 36.536 1.00 81.19 342 LYS A N 1
ATOM 2654 C CA . LYS A 1 342 ? -2.640 14.617 35.078 1.00 81.19 342 LYS A CA 1
ATOM 2655 C C . LYS A 1 342 ? -2.176 15.874 34.348 1.00 81.19 342 LYS A C 1
ATOM 2657 O O . LYS A 1 342 ? -1.423 15.756 33.388 1.00 81.19 342 LYS A O 1
ATOM 2662 N N . ALA A 1 343 ? -2.567 17.049 34.833 1.00 85.25 343 ALA A N 1
ATOM 2663 C CA . ALA A 1 343 ? -2.149 18.329 34.272 1.00 85.25 343 ALA A CA 1
ATOM 2664 C C . ALA A 1 343 ? -0.621 18.485 34.268 1.00 85.25 343 ALA A C 1
ATOM 2666 O O . ALA A 1 343 ? -0.056 18.868 33.252 1.00 85.25 343 ALA A O 1
ATOM 2667 N N . GLU A 1 344 ? 0.067 18.104 35.350 1.00 86.94 344 GLU A N 1
ATOM 2668 C CA . GLU A 1 344 ? 1.536 18.145 35.428 1.00 86.94 344 GLU A CA 1
ATOM 2669 C C . GLU A 1 344 ? 2.203 17.240 34.371 1.00 86.94 344 GLU A C 1
ATOM 2671 O O . GLU A 1 344 ? 3.185 17.641 33.746 1.00 86.94 344 GLU A O 1
ATOM 2676 N N . ALA A 1 345 ? 1.654 16.046 34.113 1.00 81.81 345 ALA A N 1
ATOM 2677 C CA . ALA A 1 345 ? 2.171 15.137 33.084 1.00 81.81 345 ALA A CA 1
ATOM 2678 C C . ALA A 1 345 ? 1.969 15.684 31.656 1.00 81.81 345 ALA A C 1
ATOM 2680 O O . ALA A 1 345 ? 2.868 15.615 30.813 1.00 81.81 345 ALA A O 1
ATOM 2681 N N . VAL A 1 346 ? 0.798 16.269 31.398 1.00 84.75 346 VAL A N 1
ATOM 2682 C CA . VAL A 1 346 ? 0.458 16.889 30.110 1.00 84.75 346 VAL A CA 1
ATOM 2683 C C . VAL A 1 346 ? 1.291 18.155 29.872 1.00 84.75 346 VAL A C 1
ATOM 2685 O O . VAL A 1 346 ? 1.816 18.347 28.776 1.00 84.75 346 VAL A O 1
ATOM 2688 N N . ALA A 1 347 ? 1.500 18.974 30.906 1.00 86.38 347 ALA A N 1
ATOM 2689 C CA . ALA A 1 347 ? 2.353 20.161 30.859 1.00 86.38 347 ALA A CA 1
ATOM 2690 C C . ALA A 1 347 ? 3.805 19.815 30.496 1.00 86.38 347 ALA A C 1
ATOM 2692 O O . ALA A 1 347 ? 4.417 20.514 29.689 1.00 86.38 347 ALA A O 1
ATOM 2693 N N . GLY A 1 348 ? 4.339 18.715 31.043 1.00 84.75 348 GLY A N 1
ATOM 2694 C CA . GLY A 1 348 ? 5.665 18.210 30.683 1.00 84.75 348 GLY A CA 1
ATOM 2695 C C . GLY A 1 348 ? 5.769 17.839 29.203 1.00 84.75 348 GLY A C 1
ATOM 2696 O O . GLY A 1 348 ? 6.736 18.210 28.545 1.00 84.75 348 GLY A O 1
ATOM 2697 N N . THR A 1 349 ? 4.739 17.189 28.656 1.00 80.94 349 THR A N 1
ATOM 2698 C CA . THR A 1 349 ? 4.678 16.843 27.225 1.00 80.94 349 THR A CA 1
ATOM 2699 C C . THR A 1 349 ? 4.636 18.107 26.365 1.00 80.94 349 THR A C 1
ATOM 2701 O O . THR A 1 349 ? 5.481 18.285 25.490 1.00 80.94 349 THR A O 1
ATOM 2704 N N . LEU A 1 350 ? 3.729 19.038 26.675 1.00 86.00 350 LEU A N 1
ATOM 2705 C CA . LEU A 1 350 ? 3.565 20.304 25.955 1.00 86.00 350 LEU A CA 1
ATOM 2706 C C . LEU A 1 350 ? 4.827 21.186 25.980 1.00 86.00 350 LEU A C 1
ATOM 2708 O O . LEU A 1 350 ? 5.084 21.910 25.023 1.00 86.00 350 LEU A O 1
ATOM 2712 N N . ALA A 1 351 ? 5.626 21.126 27.050 1.00 85.31 351 ALA A N 1
ATOM 2713 C CA . ALA A 1 351 ? 6.889 21.858 27.159 1.00 85.31 351 ALA A CA 1
ATOM 2714 C C . ALA A 1 351 ? 7.998 21.312 26.240 1.00 85.31 351 ALA A C 1
ATOM 2716 O O . ALA A 1 351 ? 8.896 22.060 25.867 1.00 85.31 351 ALA A O 1
ATOM 2717 N N . THR A 1 352 ? 7.937 20.029 25.870 1.00 86.25 352 THR A N 1
ATOM 2718 C CA . THR A 1 352 ? 8.913 19.392 24.964 1.00 86.25 352 THR A CA 1
ATOM 2719 C C . THR A 1 352 ? 8.564 19.535 23.483 1.00 86.25 352 THR A C 1
ATOM 2721 O O . THR A 1 352 ? 9.395 19.235 22.627 1.00 86.25 352 THR A O 1
ATOM 2724 N N . LEU A 1 353 ? 7.347 19.988 23.163 1.00 83.62 353 LEU A N 1
ATOM 2725 C CA . LEU A 1 353 ? 6.908 20.173 21.784 1.00 83.62 353 LEU A CA 1
ATOM 2726 C C . LEU A 1 353 ? 7.492 21.460 21.196 1.00 83.62 353 LEU A C 1
ATOM 2728 O O . LEU A 1 353 ? 7.310 22.554 21.728 1.00 83.62 353 LEU A O 1
ATOM 2732 N N . ASP A 1 354 ? 8.130 21.326 20.038 1.00 83.62 354 ASP A N 1
ATOM 2733 C CA . ASP A 1 354 ? 8.470 22.442 19.160 1.00 83.62 354 ASP A CA 1
ATOM 2734 C C . ASP A 1 354 ? 7.189 22.961 18.489 1.00 83.62 354 ASP A C 1
ATOM 2736 O O . ASP A 1 354 ? 6.780 22.492 17.427 1.00 83.62 354 ASP A O 1
ATOM 2740 N N . ALA A 1 355 ? 6.517 23.892 19.167 1.00 80.69 355 ALA A N 1
ATOM 2741 C CA . ALA A 1 355 ? 5.227 24.450 18.768 1.00 80.69 355 ALA A CA 1
ATOM 2742 C C . ALA A 1 355 ? 5.335 25.571 17.717 1.00 80.69 355 ALA A C 1
ATOM 2744 O O . ALA A 1 355 ? 4.428 26.397 17.612 1.00 80.69 355 ALA A O 1
ATOM 2745 N N . SER A 1 356 ? 6.426 25.609 16.949 1.00 76.62 356 SER A N 1
ATOM 2746 C CA . SER A 1 356 ? 6.644 26.607 15.902 1.00 76.62 356 SER A CA 1
ATOM 2747 C C . SER A 1 356 ? 5.504 26.583 14.866 1.00 76.62 356 SER A C 1
ATOM 2749 O O . SER A 1 356 ? 5.250 25.575 14.202 1.00 76.62 356 SER A O 1
ATOM 2751 N N . GLY A 1 357 ? 4.798 27.706 14.723 1.00 72.06 357 GLY A N 1
ATOM 2752 C CA . GLY A 1 357 ? 3.575 27.893 13.932 1.00 72.06 357 GLY A CA 1
ATOM 2753 C C . GLY A 1 357 ? 2.280 27.334 14.536 1.00 72.06 357 GLY A C 1
ATOM 2754 O O . GLY A 1 357 ? 1.268 27.280 13.839 1.00 72.06 357 GLY A O 1
ATOM 2755 N N . PHE A 1 358 ? 2.294 26.925 15.804 1.00 82.31 358 PHE A N 1
ATOM 2756 C CA . PHE A 1 358 ? 1.110 26.560 16.591 1.00 82.31 358 PHE A CA 1
ATOM 2757 C C . PHE A 1 358 ? 1.097 27.249 17.971 1.00 82.31 358 PHE A C 1
ATOM 2759 O O . PHE A 1 358 ? 0.458 26.770 18.912 1.00 82.31 358 PHE A O 1
ATOM 2766 N N . GLU A 1 359 ? 1.781 28.384 18.105 1.00 87.62 359 GLU A N 1
ATOM 2767 C CA . GLU A 1 359 ? 2.055 29.066 19.374 1.00 87.62 359 GLU A CA 1
ATOM 2768 C C . GLU A 1 359 ? 0.767 29.435 20.115 1.00 87.62 359 GLU A C 1
ATOM 2770 O O . GLU A 1 359 ? 0.595 29.073 21.277 1.00 87.62 359 GLU A O 1
ATOM 2775 N N . ALA A 1 360 ? -0.195 30.039 19.411 1.00 75.62 360 ALA A N 1
ATOM 2776 C CA . ALA A 1 360 ? -1.482 30.431 19.987 1.00 75.62 360 ALA A CA 1
ATOM 2777 C C . ALA A 1 360 ? -2.271 29.235 20.554 1.00 75.62 360 ALA A C 1
ATOM 2779 O O . ALA A 1 360 ? -2.951 29.349 21.575 1.00 75.62 360 ALA A O 1
ATOM 2780 N N . ARG A 1 361 ? -2.165 28.064 19.912 1.00 80.38 361 ARG A N 1
ATOM 2781 C CA . ARG A 1 361 ? -2.833 26.836 20.361 1.00 80.38 361 ARG A CA 1
ATOM 2782 C C . ARG A 1 361 ? -2.113 26.231 21.564 1.00 80.38 361 ARG A C 1
ATOM 2784 O O . ARG A 1 361 ? -2.775 25.796 22.501 1.00 80.38 361 ARG A O 1
ATOM 2791 N N . ALA A 1 362 ? -0.781 26.245 21.567 1.00 84.94 362 ALA A N 1
ATOM 2792 C CA . ALA A 1 362 ? 0.013 25.824 22.718 1.00 84.94 362 ALA A CA 1
ATOM 2793 C C . ALA A 1 362 ? -0.256 26.709 23.949 1.00 84.94 362 ALA A C 1
ATOM 2795 O O . ALA A 1 362 ? -0.417 26.187 25.052 1.00 84.94 362 ALA A O 1
ATOM 2796 N N . ASP A 1 363 ? -0.375 28.025 23.769 1.00 86.44 363 ASP A N 1
ATOM 2797 C CA . ASP A 1 363 ? -0.668 28.968 24.854 1.00 86.44 363 ASP A CA 1
ATOM 2798 C C . ASP A 1 363 ? -2.070 28.778 25.439 1.00 86.44 363 ASP A C 1
ATOM 2800 O O . ASP A 1 363 ? -2.217 28.715 26.661 1.00 86.44 363 ASP A O 1
ATOM 2804 N N . ALA A 1 364 ? -3.083 28.563 24.594 1.00 83.88 364 ALA A N 1
ATOM 2805 C CA . ALA A 1 364 ? -4.434 28.244 25.055 1.00 83.88 364 ALA A CA 1
ATOM 2806 C C . ALA A 1 364 ? -4.470 26.964 25.914 1.00 83.88 364 ALA A C 1
ATOM 2808 O O . ALA A 1 364 ? -5.198 26.888 26.904 1.00 83.88 364 ALA A O 1
ATOM 2809 N N . LEU A 1 365 ? -3.661 25.953 25.577 1.00 87.00 365 LEU A N 1
ATOM 2810 C CA . LEU A 1 365 ? -3.556 24.727 26.375 1.00 87.00 365 LEU A CA 1
ATOM 2811 C C . LEU A 1 365 ? -2.820 24.957 27.699 1.00 87.00 365 LEU A C 1
ATOM 2813 O O . LEU A 1 365 ? -3.245 24.428 28.725 1.00 87.00 365 LEU A O 1
ATOM 2817 N N . ARG A 1 366 ? -1.778 25.798 27.718 1.00 89.56 366 ARG A N 1
ATOM 2818 C CA . ARG A 1 366 ? -1.097 26.212 28.961 1.00 89.56 366 ARG A CA 1
ATOM 2819 C C . ARG A 1 366 ? -2.030 26.952 29.914 1.00 89.56 366 ARG A C 1
ATOM 2821 O O . ARG A 1 366 ? -1.918 26.777 31.125 1.00 89.56 366 ARG A O 1
ATOM 2828 N N . GLU A 1 367 ? -2.947 27.756 29.386 1.00 87.50 367 GLU A N 1
ATOM 2829 C CA . GLU A 1 367 ? -3.943 28.455 30.195 1.00 87.50 367 GLU A CA 1
ATOM 2830 C C . GLU A 1 367 ? -4.965 27.481 30.793 1.00 87.50 367 GLU A C 1
ATOM 2832 O O . GLU A 1 367 ? -5.164 27.472 32.009 1.00 87.50 367 GLU A O 1
ATOM 2837 N N . LYS A 1 368 ? -5.526 26.582 29.973 1.00 87.50 368 LYS A N 1
ATOM 2838 C CA . LYS A 1 368 ? -6.458 25.542 30.439 1.00 87.50 368 LYS A CA 1
ATOM 2839 C C . LYS A 1 368 ? -5.840 24.612 31.497 1.00 87.50 368 LYS A C 1
ATOM 2841 O O . LYS A 1 368 ? -6.550 24.141 32.381 1.00 87.50 368 LYS A O 1
ATOM 2846 N N . LEU A 1 369 ? -4.523 24.369 31.455 1.00 88.31 369 LEU A N 1
ATOM 2847 C CA . LEU A 1 369 ? -3.807 23.545 32.445 1.00 88.31 369 LEU A CA 1
ATOM 2848 C C . LEU A 1 369 ? -3.851 24.119 33.873 1.00 88.31 369 LEU A C 1
ATOM 2850 O O . LEU A 1 369 ? -3.624 23.372 34.825 1.00 88.31 369 LEU A O 1
ATOM 2854 N N . ARG A 1 370 ? -4.168 25.412 34.045 1.00 88.06 370 ARG A N 1
ATOM 2855 C CA . ARG A 1 370 ? -4.323 26.043 35.368 1.00 88.06 370 ARG A CA 1
ATOM 2856 C C . ARG A 1 370 ? -5.607 25.622 36.090 1.00 88.06 370 ARG A C 1
ATOM 2858 O O . ARG A 1 370 ? -5.628 25.650 37.319 1.00 88.06 370 ARG A O 1
ATOM 2865 N N . ASP A 1 371 ? -6.634 25.180 35.361 1.00 87.06 371 ASP A N 1
ATOM 2866 C CA . ASP A 1 371 ? -7.887 24.646 35.919 1.00 87.06 371 ASP A CA 1
ATOM 2867 C C . ASP A 1 371 ? -8.225 23.261 35.323 1.00 87.06 371 ASP A C 1
ATOM 2869 O O . ASP A 1 371 ? -9.102 23.106 34.465 1.00 87.06 371 ASP A O 1
ATOM 2873 N N . PRO A 1 372 ? -7.535 22.203 35.780 1.00 82.31 372 PRO A N 1
ATOM 2874 C CA . PRO A 1 372 ? -7.698 20.869 35.214 1.00 82.31 372 PRO A CA 1
ATOM 2875 C C . PRO A 1 372 ? -9.013 20.178 35.605 1.00 82.31 372 PRO A C 1
ATOM 2877 O O . PRO A 1 372 ? -9.357 19.151 35.021 1.00 82.31 372 PRO A O 1
ATOM 2880 N N . LEU A 1 373 ? -9.771 20.710 36.574 1.00 81.19 373 LEU A N 1
ATOM 2881 C CA . LEU A 1 373 ? -11.104 20.189 36.898 1.00 81.19 373 LEU A CA 1
ATOM 2882 C C . LEU A 1 373 ? -12.135 20.593 35.841 1.00 81.19 373 LEU A C 1
ATOM 2884 O O . LEU A 1 373 ? -13.005 19.784 35.509 1.00 81.19 373 LEU A O 1
ATOM 2888 N N . ARG A 1 374 ? -12.037 21.815 35.300 1.00 82.12 374 ARG A N 1
ATOM 2889 C CA . ARG A 1 374 ? -12.907 22.286 34.209 1.00 82.12 374 ARG A CA 1
ATOM 2890 C C . ARG A 1 374 ? -12.457 21.832 32.824 1.00 82.12 374 ARG A C 1
ATOM 2892 O O . ARG A 1 374 ? -13.262 21.857 31.895 1.00 82.12 374 ARG A O 1
ATOM 2899 N N . HIS A 1 375 ? -11.218 21.359 32.695 1.00 81.88 375 HIS A N 1
ATOM 2900 C CA . HIS A 1 375 ? -10.646 20.867 31.439 1.00 81.88 375 HIS A CA 1
ATOM 2901 C C . HIS A 1 375 ? -10.176 19.405 31.546 1.00 81.88 375 HIS A C 1
ATOM 2903 O O . HIS A 1 375 ? -8.978 19.126 31.507 1.00 81.88 375 HIS A O 1
ATOM 2909 N N . PRO A 1 376 ? -11.111 18.445 31.676 1.00 72.44 376 PRO A N 1
ATOM 2910 C CA . PRO A 1 376 ? -10.777 17.044 31.918 1.00 72.44 376 PRO A CA 1
ATOM 2911 C C . PRO A 1 376 ? -10.160 16.300 30.723 1.00 72.44 376 PRO A C 1
ATOM 2913 O O . PRO A 1 376 ? -9.603 15.228 30.957 1.00 72.44 376 PRO A O 1
ATOM 2916 N N . ASP A 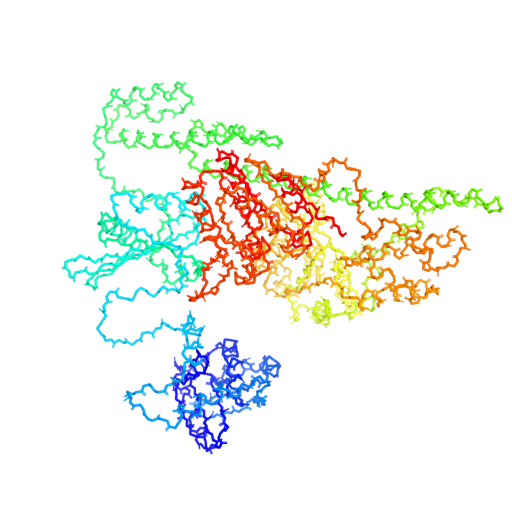1 377 ? -10.279 16.837 29.503 1.00 73.94 377 ASP A N 1
ATOM 2917 C CA . ASP A 1 377 ? -9.846 16.212 28.236 1.00 73.94 377 ASP A CA 1
ATOM 2918 C C . ASP A 1 377 ? -8.588 16.889 27.647 1.00 73.94 377 ASP A C 1
ATOM 2920 O O . ASP A 1 377 ? -8.286 16.800 26.457 1.00 73.94 377 ASP A O 1
ATOM 2924 N N . ILE A 1 378 ? -7.849 17.618 28.488 1.00 77.50 378 ILE A N 1
ATOM 2925 C CA . ILE A 1 378 ? -6.679 18.405 28.079 1.00 77.50 378 ILE A CA 1
ATOM 2926 C C . ILE A 1 378 ? -5.505 17.552 27.578 1.00 77.50 378 ILE A C 1
ATOM 2928 O O . ILE A 1 378 ? -4.667 18.030 26.818 1.00 77.50 378 ILE A O 1
ATOM 2932 N N . ASP A 1 379 ? -5.454 16.285 27.986 1.00 71.25 379 ASP A N 1
ATOM 2933 C CA . ASP A 1 379 ? -4.532 15.277 27.467 1.00 71.25 379 ASP A CA 1
ATOM 2934 C C . ASP A 1 379 ? -4.785 15.001 25.980 1.00 71.25 379 ASP A C 1
ATOM 2936 O O . ASP A 1 379 ? -3.844 15.017 25.187 1.00 71.25 379 ASP A O 1
ATOM 2940 N N . SER A 1 380 ? -6.051 14.847 25.586 1.00 62.75 380 SER A N 1
ATOM 2941 C CA . SER A 1 380 ? -6.443 14.679 24.183 1.00 62.75 380 SER A CA 1
ATOM 2942 C C . SER A 1 380 ? -6.128 15.917 23.341 1.00 62.75 380 SER A C 1
ATOM 2944 O O . SER A 1 380 ? -5.678 15.795 22.201 1.00 62.75 380 SER A O 1
ATOM 2946 N N . ASP A 1 381 ? -6.349 17.113 23.890 1.00 72.62 381 ASP A N 1
ATOM 2947 C CA . ASP A 1 381 ? -6.063 18.364 23.186 1.00 72.62 381 ASP A CA 1
ATOM 2948 C C . ASP A 1 381 ? -4.551 18.544 22.912 1.00 72.62 381 ASP A C 1
ATOM 2950 O O . ASP A 1 381 ? -4.167 19.046 21.850 1.00 72.62 381 ASP A O 1
ATOM 2954 N N . VAL A 1 382 ? -3.687 18.137 23.855 1.00 76.62 382 VAL A N 1
ATOM 2955 C CA . VAL A 1 382 ? -2.220 18.199 23.705 1.00 76.62 382 VAL A CA 1
ATOM 2956 C C . VAL A 1 382 ? -1.698 17.129 22.747 1.00 76.62 382 VAL A C 1
ATOM 2958 O O . VAL A 1 382 ? -0.812 17.436 21.948 1.00 76.62 382 VAL A O 1
ATOM 2961 N N . GLU A 1 383 ? -2.262 15.918 22.755 1.00 68.19 383 GLU A N 1
ATOM 2962 C CA . GLU A 1 383 ? -1.918 14.890 21.760 1.00 68.19 383 GLU A CA 1
ATOM 2963 C C . GLU A 1 383 ? -2.312 15.352 20.343 1.00 68.19 383 GLU A C 1
ATOM 2965 O O . GLU A 1 383 ? -1.499 15.299 19.426 1.00 68.19 383 GLU A O 1
ATOM 2970 N N . SER A 1 384 ? -3.492 15.963 20.180 1.00 68.06 384 SER A N 1
ATOM 2971 C CA . SER A 1 384 ? -3.918 16.542 18.896 1.00 68.06 384 SER A CA 1
ATOM 2972 C C . SER A 1 384 ? -2.968 17.636 18.382 1.00 68.06 384 SER A C 1
ATOM 2974 O O . SER A 1 384 ? -2.727 17.741 17.178 1.00 68.06 384 SER A O 1
ATOM 2976 N N . LEU A 1 385 ? -2.415 18.465 19.275 1.00 74.12 385 LEU A N 1
ATOM 2977 C CA . LEU A 1 385 ? -1.415 19.469 18.904 1.00 74.12 385 LEU A CA 1
ATOM 2978 C C . LEU A 1 385 ? -0.093 18.818 18.467 1.00 74.12 385 LEU A C 1
ATOM 2980 O O . LEU A 1 385 ? 0.513 19.260 17.491 1.00 74.12 385 LEU A O 1
ATOM 2984 N N . ARG A 1 386 ? 0.347 17.771 19.169 1.00 73.06 386 ARG A N 1
ATOM 2985 C CA . ARG A 1 386 ? 1.545 17.006 18.813 1.00 73.06 386 ARG A CA 1
ATOM 2986 C C . ARG A 1 386 ? 1.421 16.382 17.423 1.00 73.06 386 ARG A C 1
ATOM 2988 O O . ARG A 1 386 ? 2.334 16.548 16.615 1.00 73.06 386 ARG A O 1
ATOM 2995 N N . ASP A 1 387 ? 0.286 15.755 17.131 1.00 57.00 387 ASP A N 1
ATOM 2996 C CA . ASP A 1 387 ? 0.010 15.149 15.826 1.00 57.00 387 ASP A CA 1
ATOM 2997 C C . ASP A 1 387 ? 0.029 16.197 14.704 1.00 57.00 387 ASP A C 1
ATOM 2999 O O . ASP A 1 387 ? 0.619 15.978 13.646 1.00 57.00 387 ASP A O 1
ATOM 3003 N N . ALA A 1 388 ? -0.535 17.385 14.949 1.00 58.56 388 ALA A N 1
ATOM 3004 C CA . ALA A 1 388 ? -0.516 18.485 13.985 1.00 58.56 388 ALA A CA 1
ATOM 3005 C C . ALA A 1 388 ? 0.909 18.999 13.689 1.00 58.56 388 ALA A C 1
ATOM 3007 O O . ALA A 1 388 ? 1.242 19.280 12.533 1.00 58.56 388 ALA A O 1
ATOM 3008 N N . ILE A 1 389 ? 1.767 19.090 14.712 1.00 71.12 389 ILE A N 1
ATOM 3009 C CA . ILE A 1 389 ? 3.183 19.467 14.559 1.00 71.12 389 ILE A CA 1
ATOM 3010 C C . ILE A 1 389 ? 3.936 18.405 13.745 1.00 71.12 389 ILE A C 1
ATOM 3012 O O . ILE A 1 389 ? 4.712 18.740 12.847 1.00 71.12 389 ILE A O 1
ATOM 3016 N N . GLU A 1 390 ? 3.702 17.123 14.027 1.00 62.34 390 GLU A N 1
ATOM 3017 C CA . GLU A 1 390 ? 4.366 16.021 13.332 1.00 62.34 390 GLU A CA 1
ATOM 3018 C C . GLU A 1 390 ? 3.907 15.898 11.871 1.00 62.34 390 GLU A C 1
ATOM 3020 O O . GLU A 1 390 ? 4.735 15.736 10.971 1.00 62.34 390 GLU A O 1
ATOM 3025 N N . SER A 1 391 ? 2.609 16.064 11.614 1.00 52.84 391 SER A N 1
ATOM 3026 C CA . SER A 1 391 ? 2.043 16.062 10.263 1.00 52.84 391 SER A CA 1
ATOM 3027 C C . SER A 1 391 ? 2.620 17.195 9.404 1.00 52.84 391 SER A C 1
ATOM 3029 O O . SER A 1 391 ? 3.066 16.960 8.277 1.00 52.84 391 SER A O 1
ATOM 3031 N N . ARG A 1 392 ? 2.765 18.408 9.964 1.00 65.62 392 ARG A N 1
ATOM 3032 C CA . ARG A 1 392 ? 3.430 19.526 9.275 1.00 65.62 392 ARG A CA 1
ATOM 3033 C C . ARG A 1 392 ? 4.877 19.195 8.898 1.00 65.62 392 ARG A C 1
ATOM 3035 O O . ARG A 1 392 ? 5.258 19.405 7.747 1.00 65.62 392 ARG A O 1
ATOM 3042 N N . LYS A 1 393 ? 5.659 18.631 9.825 1.00 56.78 393 LYS A N 1
ATOM 3043 C CA . LYS A 1 393 ? 7.055 18.231 9.564 1.00 56.78 393 LYS A CA 1
ATOM 3044 C C . LYS A 1 393 ? 7.146 17.188 8.444 1.00 56.78 393 LYS A C 1
ATOM 3046 O O . LYS A 1 393 ? 8.022 17.281 7.589 1.00 56.78 393 LYS A O 1
ATOM 3051 N N . ARG A 1 394 ? 6.210 16.233 8.388 1.00 50.03 394 ARG A N 1
ATOM 3052 C CA . ARG A 1 394 ? 6.136 15.223 7.313 1.00 50.03 394 ARG A CA 1
ATOM 3053 C C . ARG A 1 394 ? 5.810 15.840 5.950 1.00 50.03 394 ARG A C 1
ATOM 3055 O O . ARG A 1 394 ? 6.400 15.440 4.947 1.00 50.03 394 ARG A O 1
ATOM 3062 N N . ILE A 1 395 ? 4.892 16.806 5.907 1.00 46.22 395 ILE A N 1
ATOM 3063 C CA . ILE A 1 395 ? 4.518 17.519 4.676 1.00 46.22 395 ILE A CA 1
ATOM 3064 C C . ILE A 1 395 ? 5.694 18.357 4.156 1.00 46.22 395 ILE A C 1
ATOM 3066 O O . ILE A 1 395 ? 5.968 18.348 2.957 1.00 46.22 395 ILE A O 1
ATOM 3070 N N . GLU A 1 396 ? 6.419 19.033 5.044 1.00 48.72 396 GLU A N 1
ATOM 3071 C CA . GLU A 1 396 ? 7.558 19.889 4.696 1.00 48.72 396 GLU A CA 1
ATOM 3072 C C . GLU A 1 396 ? 8.731 19.076 4.127 1.00 48.72 396 GLU A C 1
ATOM 3074 O O . GLU A 1 396 ? 9.187 19.353 3.018 1.00 48.72 396 GLU A O 1
ATOM 3079 N N . VAL A 1 397 ? 9.098 17.970 4.783 1.00 44.00 397 VAL A N 1
ATOM 3080 C CA . VAL A 1 397 ? 10.105 17.017 4.276 1.00 44.00 397 VAL A CA 1
ATOM 3081 C C . VAL A 1 397 ? 9.707 16.451 2.907 1.00 44.00 397 VAL A C 1
ATOM 3083 O O . VAL A 1 397 ? 10.542 16.276 2.018 1.00 44.00 397 VAL A O 1
ATOM 3086 N N . ARG A 1 398 ? 8.415 16.176 2.693 1.00 43.84 398 ARG A N 1
ATOM 3087 C CA . ARG A 1 398 ? 7.918 15.653 1.414 1.00 43.84 398 ARG A CA 1
ATOM 3088 C C . ARG A 1 398 ? 7.983 16.694 0.295 1.00 43.84 398 ARG A C 1
ATOM 3090 O O . ARG A 1 398 ? 8.357 16.340 -0.822 1.00 43.84 398 ARG A O 1
ATOM 3097 N N . ARG A 1 399 ? 7.684 17.959 0.600 1.00 45.12 399 ARG A N 1
ATOM 3098 C CA . ARG A 1 399 ? 7.833 19.087 -0.330 1.00 45.12 399 ARG A CA 1
ATOM 3099 C C . ARG A 1 399 ? 9.295 19.297 -0.721 1.00 45.12 399 ARG A C 1
ATOM 3101 O O . ARG A 1 399 ? 9.578 19.555 -1.886 1.00 45.12 399 ARG A O 1
ATOM 3108 N N . GLU A 1 400 ? 10.223 19.129 0.218 1.00 45.03 400 GLU A N 1
ATOM 3109 C CA . GLU A 1 400 ? 11.662 19.199 -0.056 1.00 45.03 400 GLU A CA 1
ATOM 3110 C C . GLU A 1 400 ? 12.141 18.066 -0.973 1.00 45.03 400 GLU A C 1
ATOM 3112 O O . GLU A 1 400 ? 12.931 18.309 -1.882 1.00 45.03 400 GLU A O 1
ATOM 3117 N N . ILE A 1 401 ? 11.632 16.842 -0.795 1.00 42.97 401 ILE A N 1
ATOM 3118 C CA . ILE A 1 401 ? 11.946 15.697 -1.667 1.00 42.97 401 ILE A CA 1
ATOM 3119 C C . ILE A 1 401 ? 11.424 15.919 -3.091 1.00 42.97 401 ILE A C 1
ATOM 3121 O O . ILE A 1 401 ? 12.120 15.620 -4.062 1.00 42.97 401 ILE A O 1
ATOM 3125 N N . GLU A 1 402 ? 10.196 16.415 -3.229 1.00 44.09 402 GLU A N 1
ATOM 3126 C CA . GLU A 1 402 ? 9.588 16.677 -4.534 1.00 44.09 402 GLU A CA 1
ATOM 3127 C C . GLU A 1 402 ? 10.301 17.826 -5.257 1.00 44.09 402 GLU A C 1
ATOM 3129 O O . GLU A 1 402 ? 10.699 17.666 -6.412 1.00 44.09 402 GLU A O 1
ATOM 3134 N N . ALA A 1 403 ? 10.611 18.909 -4.539 1.00 46.97 403 ALA A N 1
ATOM 3135 C CA . ALA A 1 403 ? 11.431 20.003 -5.051 1.00 46.97 403 ALA A CA 1
ATOM 3136 C C . ALA A 1 403 ? 12.853 19.545 -5.424 1.00 46.97 403 ALA A C 1
ATOM 3138 O O . ALA A 1 403 ? 13.408 20.001 -6.422 1.00 46.97 403 ALA A O 1
ATOM 3139 N N . ALA A 1 404 ? 13.451 18.619 -4.666 1.00 48.00 404 ALA A N 1
ATOM 3140 C CA . ALA A 1 404 ? 14.762 18.057 -4.987 1.00 48.00 404 ALA A CA 1
ATOM 3141 C C . ALA A 1 404 ? 14.737 17.213 -6.272 1.00 48.00 404 ALA A C 1
ATOM 3143 O O . ALA A 1 404 ? 15.663 17.307 -7.076 1.00 48.00 404 ALA A O 1
ATOM 3144 N N . ARG A 1 405 ? 13.675 16.430 -6.502 1.00 47.81 405 ARG A N 1
ATOM 3145 C CA . ARG A 1 405 ? 13.487 15.648 -7.739 1.00 47.81 405 ARG A CA 1
ATOM 3146 C C . ARG A 1 405 ? 13.233 16.536 -8.951 1.00 47.81 405 ARG A C 1
ATOM 3148 O O . ARG A 1 405 ? 13.776 16.284 -10.025 1.00 47.81 405 ARG A O 1
ATOM 3155 N N . GLU A 1 406 ? 12.439 17.588 -8.782 1.00 49.94 406 GLU A N 1
ATOM 3156 C CA . GLU A 1 406 ? 12.214 18.578 -9.833 1.00 49.94 406 GLU A CA 1
ATOM 3157 C C . GLU A 1 406 ? 13.514 19.316 -10.179 1.00 49.94 406 GLU A C 1
ATOM 3159 O O . GLU A 1 406 ? 13.862 19.444 -11.353 1.00 49.94 406 GLU A O 1
ATOM 3164 N N . LYS A 1 407 ? 14.301 19.686 -9.163 1.00 54.69 407 LYS A N 1
ATOM 3165 C CA . LYS A 1 407 ? 15.624 20.292 -9.335 1.00 54.69 407 LYS A CA 1
ATOM 3166 C C . LYS A 1 407 ? 16.615 19.362 -10.045 1.00 54.69 407 LYS A C 1
ATOM 3168 O O . LYS A 1 407 ? 17.349 19.829 -10.910 1.00 54.69 407 LYS A O 1
ATOM 3173 N N . ASP A 1 408 ? 16.624 18.066 -9.734 1.00 53.88 408 ASP A N 1
ATOM 3174 C CA . ASP A 1 408 ? 17.470 17.079 -10.425 1.00 53.88 408 ASP A CA 1
ATOM 3175 C C . ASP A 1 408 ? 17.049 16.897 -11.897 1.00 53.88 408 ASP A C 1
ATOM 3177 O O . ASP A 1 408 ? 17.883 16.901 -12.803 1.00 53.88 408 ASP A O 1
ATOM 3181 N N . SER A 1 409 ? 15.743 16.855 -12.178 1.00 55.12 409 SER A N 1
ATOM 3182 C CA . SER A 1 409 ? 15.219 16.847 -13.553 1.00 55.12 409 SER A CA 1
ATOM 3183 C C . SER A 1 409 ? 15.627 18.105 -14.339 1.00 55.12 409 SER A C 1
ATOM 3185 O O . SER A 1 409 ? 16.067 18.017 -15.494 1.00 55.12 409 SER A O 1
ATOM 3187 N N . GLN A 1 410 ? 15.554 19.279 -13.703 1.00 62.66 410 GLN A N 1
ATOM 3188 C CA . GLN A 1 410 ? 16.013 20.548 -14.274 1.00 62.66 410 GLN A CA 1
ATOM 3189 C C . GLN A 1 410 ? 17.530 20.556 -14.501 1.00 62.66 410 GLN A C 1
ATOM 3191 O O . GLN A 1 410 ? 17.990 21.016 -15.545 1.00 62.66 410 GLN A O 1
ATOM 3196 N N . GLU A 1 411 ? 18.324 20.004 -13.581 1.00 64.50 411 GLU A N 1
ATOM 3197 C CA . GLU A 1 411 ? 19.779 19.909 -13.726 1.00 64.50 411 GLU A CA 1
ATOM 3198 C C . GLU A 1 411 ? 20.179 18.981 -14.883 1.00 64.50 411 GLU A C 1
ATOM 3200 O O . GLU A 1 411 ? 21.052 19.324 -15.684 1.00 64.50 411 GLU A O 1
ATOM 3205 N N . ARG A 1 412 ? 19.505 17.836 -15.039 1.00 64.56 412 ARG A N 1
ATOM 3206 C CA . ARG A 1 412 ? 19.703 16.927 -16.183 1.00 64.56 412 ARG A CA 1
ATOM 3207 C C . ARG A 1 412 ? 19.354 17.613 -17.504 1.00 64.56 412 ARG A C 1
ATOM 3209 O O . ARG A 1 412 ? 20.104 17.504 -18.471 1.00 64.56 412 ARG A O 1
ATOM 3216 N N . THR A 1 413 ? 18.261 18.374 -17.533 1.00 64.75 413 THR A N 1
ATOM 3217 C CA . THR A 1 413 ? 17.855 19.180 -18.698 1.00 64.75 413 THR A CA 1
ATOM 3218 C C . THR A 1 413 ? 18.889 20.263 -19.015 1.00 64.75 413 THR A C 1
ATOM 3220 O O . THR A 1 413 ? 19.288 20.427 -20.168 1.00 64.75 413 THR A O 1
ATOM 3223 N N . ARG A 1 414 ? 19.417 20.938 -17.989 1.00 70.06 414 ARG A N 1
ATOM 3224 C CA . ARG A 1 414 ? 20.493 21.925 -18.123 1.00 70.06 414 ARG A CA 1
ATOM 3225 C C . ARG A 1 414 ? 21.787 21.313 -18.662 1.00 70.06 414 ARG A C 1
ATOM 3227 O O . ARG A 1 414 ? 22.423 21.934 -19.504 1.00 70.06 414 ARG A O 1
ATOM 3234 N N . LYS A 1 415 ? 22.172 20.105 -18.239 1.00 68.31 415 LYS A N 1
ATOM 3235 C CA . LYS A 1 415 ? 23.355 19.405 -18.780 1.00 68.31 415 LYS A CA 1
ATOM 3236 C C . LYS A 1 415 ? 23.217 19.116 -20.272 1.00 68.31 415 LYS A C 1
ATOM 3238 O O . LYS A 1 415 ? 24.175 19.302 -21.018 1.00 68.31 415 LYS A O 1
ATOM 3243 N N . VAL A 1 416 ? 22.027 18.713 -20.722 1.00 65.50 416 VAL A N 1
ATOM 3244 C CA . VAL A 1 416 ? 21.741 18.559 -22.158 1.00 65.50 416 VAL A CA 1
ATOM 3245 C C . VAL A 1 416 ? 21.885 19.900 -22.874 1.00 65.50 416 VAL A C 1
ATOM 3247 O O . VAL A 1 416 ? 22.505 19.965 -23.930 1.00 65.50 416 VAL A O 1
ATOM 3250 N N . LEU A 1 417 ? 21.392 20.980 -22.273 1.00 66.44 417 LEU A N 1
ATOM 3251 C CA . LEU A 1 417 ? 21.523 22.328 -22.817 1.00 66.44 417 LEU A CA 1
ATOM 3252 C C . LEU A 1 417 ? 22.996 22.774 -22.918 1.00 66.44 417 LEU A C 1
ATOM 3254 O O . LEU A 1 417 ? 23.412 23.289 -23.953 1.00 66.44 417 LEU A O 1
ATOM 3258 N N . GLU A 1 418 ? 23.816 22.492 -21.903 1.00 70.56 418 GLU A N 1
ATOM 3259 C CA . GLU A 1 418 ? 25.267 22.728 -21.932 1.00 70.56 418 GLU A CA 1
ATOM 3260 C C . GLU A 1 418 ? 25.971 21.897 -23.022 1.00 70.56 418 GLU A C 1
ATOM 3262 O O . GLU A 1 418 ? 26.840 22.421 -23.724 1.00 70.56 418 GLU A O 1
ATOM 3267 N N . LEU A 1 419 ? 25.580 20.631 -23.217 1.00 70.62 419 LEU A N 1
ATOM 3268 C CA . LEU A 1 419 ? 26.095 19.774 -24.294 1.00 70.62 419 LEU A CA 1
ATOM 3269 C C . LEU A 1 419 ? 25.746 20.329 -25.683 1.00 70.62 419 LEU A C 1
ATOM 3271 O O . LEU A 1 419 ? 26.632 20.418 -26.536 1.00 70.62 419 LEU A O 1
ATOM 3275 N N . VAL A 1 420 ? 24.493 20.754 -25.890 1.00 68.25 420 VAL A N 1
ATOM 3276 C CA . VAL A 1 420 ? 24.037 21.393 -27.139 1.00 68.25 420 VAL A CA 1
ATOM 3277 C C . VAL A 1 420 ? 24.861 22.650 -27.414 1.00 68.25 420 VAL A C 1
ATOM 3279 O O . VAL A 1 420 ? 25.432 22.792 -28.495 1.00 68.25 420 VAL A O 1
ATOM 3282 N N . MET A 1 421 ? 25.006 23.534 -26.422 1.00 69.56 421 MET A N 1
ATOM 3283 C CA . MET A 1 421 ? 25.783 24.766 -26.576 1.00 69.56 421 MET A CA 1
ATOM 3284 C C . MET A 1 421 ? 27.258 24.480 -26.889 1.00 69.56 421 MET A C 1
ATOM 3286 O O . MET A 1 421 ? 27.831 25.111 -27.777 1.00 69.56 421 MET A O 1
ATOM 3290 N N . LYS A 1 422 ? 27.878 23.504 -26.213 1.00 70.31 422 LYS A N 1
ATOM 3291 C CA . LYS A 1 422 ? 29.283 23.125 -26.434 1.00 70.31 422 LYS A CA 1
ATOM 3292 C C . LYS A 1 422 ? 29.521 22.560 -27.836 1.00 70.31 422 LYS A C 1
ATOM 3294 O O . LYS A 1 422 ? 30.527 22.902 -28.456 1.00 70.31 422 LYS A O 1
ATOM 3299 N N . GLN A 1 423 ? 28.619 21.722 -28.350 1.00 65.31 423 GLN A N 1
ATOM 3300 C CA . GLN A 1 423 ? 28.753 21.171 -29.701 1.00 65.31 423 GLN A CA 1
ATOM 3301 C C . GLN A 1 423 ? 28.415 22.200 -30.799 1.00 65.31 423 GLN A C 1
ATOM 3303 O O . GLN A 1 423 ? 29.025 22.163 -31.866 1.00 65.31 423 GLN A O 1
ATOM 3308 N N . GLN A 1 424 ? 27.512 23.159 -30.558 1.00 62.28 424 GLN A N 1
ATOM 3309 C CA . GLN A 1 424 ? 27.208 24.226 -31.525 1.00 62.28 424 GLN A CA 1
ATOM 3310 C C . GLN A 1 424 ? 28.352 25.239 -31.704 1.00 62.28 424 GLN A C 1
ATOM 3312 O O . GLN A 1 424 ? 28.503 25.799 -32.787 1.00 62.28 424 GLN A O 1
ATOM 3317 N N . VAL A 1 425 ? 29.228 25.428 -30.706 1.00 59.28 425 VAL A N 1
ATOM 3318 C CA . VAL A 1 425 ? 30.471 26.219 -30.863 1.00 59.28 425 VAL A CA 1
ATOM 3319 C C . VAL A 1 425 ? 31.383 25.646 -31.963 1.00 59.28 425 VAL A C 1
ATOM 3321 O O . VAL A 1 425 ? 32.144 26.391 -32.576 1.00 59.28 425 VAL A O 1
ATOM 3324 N N . LEU A 1 426 ? 31.262 24.349 -32.272 1.00 57.03 426 LEU A N 1
ATOM 3325 C CA . LEU A 1 426 ? 32.017 23.665 -33.328 1.00 57.03 426 LEU A CA 1
ATOM 3326 C C . LEU A 1 426 ? 31.361 23.774 -34.725 1.00 57.03 426 LEU A C 1
ATOM 3328 O O . LEU A 1 426 ? 31.935 23.284 -35.695 1.00 57.03 426 LEU A O 1
ATOM 3332 N N . ARG A 1 427 ? 30.182 24.410 -34.853 1.00 57.28 427 ARG A N 1
ATOM 3333 C CA . ARG A 1 427 ? 29.442 24.612 -36.118 1.00 57.28 427 ARG A CA 1
ATOM 3334 C C . ARG A 1 427 ? 29.012 26.084 -36.287 1.00 57.28 427 ARG A C 1
ATOM 3336 O O . ARG A 1 427 ? 27.904 26.444 -35.898 1.00 57.28 427 ARG A O 1
ATOM 3343 N N . PRO A 1 428 ? 29.855 26.953 -36.872 1.00 54.50 428 PRO A N 1
ATOM 3344 C CA . PRO A 1 428 ? 29.621 28.402 -36.900 1.00 54.50 428 PRO A CA 1
ATOM 3345 C C . PRO A 1 428 ? 28.545 28.894 -37.890 1.00 54.50 428 PRO A C 1
ATOM 3347 O O . PRO A 1 428 ? 28.184 30.064 -37.823 1.00 54.50 428 PRO A O 1
ATOM 3350 N N . GLU A 1 429 ? 28.029 28.051 -38.791 1.00 55.34 429 GLU A N 1
ATOM 3351 C CA . GLU A 1 429 ? 27.169 28.486 -39.913 1.00 55.34 429 GLU A CA 1
ATOM 3352 C C . GLU A 1 429 ? 25.646 28.445 -39.649 1.00 55.34 429 GLU A C 1
ATOM 3354 O O . GLU A 1 429 ? 24.877 28.893 -40.495 1.00 55.34 429 GLU A O 1
ATOM 3359 N N . ALA A 1 430 ? 25.180 27.959 -38.491 1.00 55.88 430 ALA A N 1
ATOM 3360 C CA . ALA A 1 430 ? 23.748 27.908 -38.155 1.00 55.88 430 ALA A CA 1
ATOM 3361 C C . ALA A 1 430 ? 23.342 29.008 -37.147 1.00 55.88 430 ALA A C 1
ATOM 3363 O O . ALA A 1 430 ? 24.120 29.317 -36.237 1.00 55.88 430 ALA A O 1
ATOM 3364 N N . PRO A 1 431 ? 22.129 29.596 -37.258 1.00 60.50 431 PRO A N 1
ATOM 3365 C CA . PRO A 1 431 ? 21.622 30.535 -36.260 1.00 60.50 431 PRO A CA 1
ATOM 3366 C C . PRO A 1 431 ? 21.537 29.848 -34.893 1.00 60.50 431 PRO A C 1
ATOM 3368 O O . PRO A 1 431 ? 21.000 28.747 -34.775 1.00 60.50 431 PRO A O 1
ATOM 3371 N N . ARG A 1 432 ? 22.099 30.488 -33.861 1.00 59.84 432 ARG A N 1
ATOM 3372 C CA . ARG A 1 432 ? 22.149 29.936 -32.502 1.00 59.84 432 ARG A CA 1
ATOM 3373 C C . ARG A 1 432 ? 20.774 30.072 -31.838 1.00 59.84 432 ARG A C 1
ATOM 3375 O O . ARG A 1 432 ? 20.365 31.213 -31.618 1.00 59.84 432 ARG A O 1
ATOM 3382 N N . PRO A 1 433 ? 20.082 28.972 -31.492 1.00 60.31 433 PRO A N 1
ATOM 3383 C CA . PRO A 1 433 ? 18.901 29.060 -30.648 1.00 60.31 433 PRO A CA 1
ATOM 3384 C C . PRO A 1 433 ? 19.311 29.548 -29.253 1.00 60.31 433 PRO A C 1
ATOM 3386 O O . PRO A 1 433 ? 20.355 29.165 -28.717 1.00 60.31 433 PRO A O 1
ATOM 3389 N N . SER A 1 434 ? 18.507 30.424 -28.669 1.00 65.94 434 SER A N 1
ATOM 3390 C CA . SER A 1 434 ? 18.679 30.892 -27.297 1.00 65.94 434 SER A CA 1
ATOM 3391 C C . SER A 1 434 ? 18.481 29.754 -26.288 1.00 65.94 434 SER A C 1
ATOM 3393 O O . SER A 1 434 ? 17.782 28.772 -26.542 1.00 65.94 434 SER A O 1
ATOM 3395 N N . THR A 1 435 ? 19.065 29.908 -25.097 1.00 62.25 435 THR A N 1
ATOM 3396 C CA . THR A 1 435 ? 18.874 29.000 -23.953 1.00 62.25 435 THR A CA 1
ATOM 3397 C C . THR A 1 435 ? 17.386 28.758 -23.661 1.00 62.25 435 THR A C 1
ATOM 3399 O O . THR A 1 435 ? 16.987 27.638 -23.357 1.00 62.25 435 THR A O 1
ATOM 3402 N N . GLU A 1 436 ? 16.545 29.784 -23.804 1.00 60.88 436 GLU A N 1
ATOM 3403 C CA . GLU A 1 436 ? 15.096 29.677 -23.595 1.00 60.88 436 GLU A CA 1
ATOM 3404 C C . GLU A 1 436 ? 14.387 28.873 -24.696 1.00 60.88 436 GLU A C 1
ATOM 3406 O O . GLU A 1 436 ? 13.483 28.092 -24.400 1.00 60.88 436 GLU A O 1
ATOM 3411 N N . GLU A 1 437 ? 14.800 29.011 -25.959 1.00 63.31 437 GLU A N 1
ATOM 3412 C CA . GLU A 1 437 ? 14.253 28.219 -27.071 1.00 63.31 437 GLU A CA 1
ATOM 3413 C C . GLU A 1 437 ? 14.624 26.739 -26.937 1.00 63.31 437 GLU A C 1
ATOM 3415 O O . GLU A 1 437 ? 13.775 25.869 -27.125 1.00 63.31 437 GLU A O 1
ATOM 3420 N N . VAL A 1 438 ? 15.865 26.444 -26.542 1.00 63.84 438 VAL A N 1
ATOM 3421 C CA . VAL A 1 438 ? 16.327 25.071 -26.291 1.00 63.84 438 VAL A CA 1
ATOM 3422 C C . VAL A 1 438 ? 15.589 24.440 -25.105 1.00 63.84 438 VAL A C 1
ATOM 3424 O O . VAL A 1 438 ? 15.159 23.290 -25.197 1.00 63.84 438 VAL A O 1
ATOM 3427 N N . ALA A 1 439 ? 15.384 25.188 -24.015 1.00 61.41 439 ALA A N 1
ATOM 3428 C CA . ALA A 1 439 ? 14.625 24.721 -22.853 1.00 61.41 439 ALA A CA 1
ATOM 3429 C C . ALA A 1 439 ? 13.159 24.404 -23.205 1.00 61.41 439 ALA A C 1
ATOM 3431 O O . ALA A 1 439 ? 12.672 23.324 -22.874 1.00 61.41 439 ALA A O 1
ATOM 3432 N N . LYS A 1 440 ? 12.485 25.275 -23.972 1.00 63.44 440 LYS A N 1
ATOM 3433 C CA . LYS A 1 440 ? 11.110 25.033 -24.450 1.00 63.44 440 LYS A CA 1
ATOM 3434 C C . LYS A 1 440 ? 10.983 23.787 -25.327 1.00 63.44 440 LYS A C 1
ATOM 3436 O O . LYS A 1 440 ? 9.983 23.078 -25.247 1.00 63.44 440 LYS A O 1
ATOM 3441 N N . VAL A 1 441 ? 11.978 23.508 -26.169 1.00 65.62 441 VAL A N 1
ATOM 3442 C CA . VAL A 1 441 ? 11.995 22.296 -27.006 1.00 65.62 441 VAL A CA 1
ATOM 3443 C C . VAL A 1 441 ? 12.172 21.031 -26.155 1.00 65.62 441 VAL A C 1
ATOM 3445 O O . VAL A 1 441 ? 11.568 20.005 -26.466 1.00 65.62 441 VAL A O 1
ATOM 3448 N N . LEU A 1 442 ? 12.960 21.098 -25.076 1.00 59.88 442 LEU A N 1
ATOM 3449 C CA . LEU A 1 442 ? 13.216 19.975 -24.163 1.00 59.88 442 LEU A CA 1
ATOM 3450 C C . LEU A 1 442 ? 12.019 19.647 -23.256 1.00 59.88 442 LEU A C 1
ATOM 3452 O O . LEU A 1 442 ? 11.749 18.470 -23.009 1.00 59.88 442 LEU A O 1
ATOM 3456 N N . GLU A 1 443 ? 11.297 20.662 -22.781 1.00 58.28 443 GLU A N 1
ATOM 3457 C CA . GLU A 1 443 ? 10.086 20.495 -21.961 1.00 58.28 443 GLU A CA 1
ATOM 3458 C C . GLU A 1 443 ? 8.881 20.014 -22.788 1.00 58.28 443 GLU A C 1
ATOM 3460 O O . GLU A 1 443 ? 8.018 19.293 -22.282 1.00 58.28 443 GLU A O 1
ATOM 3465 N N . GLY A 1 444 ? 8.864 20.331 -24.087 1.00 57.91 444 GLY A N 1
ATOM 3466 C CA . GLY A 1 444 ? 7.752 20.045 -24.987 1.00 57.91 444 GLY A CA 1
ATOM 3467 C C . GLY A 1 444 ? 6.568 21.003 -24.783 1.00 57.91 444 GLY A C 1
ATOM 3468 O O . GLY A 1 444 ? 6.529 21.774 -23.823 1.00 57.91 444 GLY A O 1
ATOM 3469 N N . PRO A 1 445 ? 5.582 21.007 -25.697 1.00 56.81 445 PRO A N 1
ATOM 3470 C CA . PRO A 1 445 ? 4.401 21.845 -25.537 1.00 56.81 445 PRO A CA 1
ATOM 3471 C C . PRO A 1 445 ? 3.591 21.398 -24.305 1.00 56.81 445 PRO A C 1
ATOM 3473 O O . PRO A 1 445 ? 3.403 20.191 -24.110 1.00 56.81 445 PRO A O 1
ATOM 3476 N N . PRO A 1 446 ? 3.080 22.336 -23.484 1.00 58.12 446 PRO A N 1
ATOM 3477 C CA . PRO A 1 446 ? 2.248 21.985 -22.344 1.00 58.12 446 PRO A CA 1
ATOM 3478 C C . PRO A 1 446 ? 0.994 21.230 -22.817 1.00 58.12 446 PRO A C 1
ATOM 3480 O O . PRO A 1 446 ? 0.443 21.549 -23.876 1.00 58.12 446 PRO A O 1
ATOM 3483 N N . PRO A 1 447 ? 0.524 20.232 -22.048 1.00 67.44 447 PRO A N 1
ATOM 3484 C CA . PRO A 1 447 ? -0.650 19.455 -22.418 1.00 67.44 447 PRO A CA 1
ATOM 3485 C C . PRO A 1 447 ? -1.871 20.367 -22.562 1.00 67.44 447 PRO A C 1
ATOM 3487 O O . PRO A 1 447 ? -2.161 21.190 -21.691 1.00 67.44 447 PRO A O 1
ATOM 3490 N N . THR A 1 448 ? -2.599 20.206 -23.663 1.00 78.62 448 THR A N 1
ATOM 3491 C CA . THR A 1 448 ? -3.780 21.017 -23.972 1.00 78.62 448 THR A CA 1
ATOM 3492 C C . THR A 1 448 ? -4.931 20.590 -23.073 1.00 78.62 448 THR A C 1
ATOM 3494 O O . THR A 1 448 ? -5.350 19.430 -23.107 1.00 78.62 448 THR A O 1
ATOM 3497 N N . ARG A 1 449 ? -5.442 21.524 -22.268 1.00 84.00 449 ARG A N 1
ATOM 3498 C CA . ARG A 1 449 ? -6.547 21.279 -21.337 1.00 84.00 449 ARG A CA 1
ATOM 3499 C C . ARG A 1 449 ? -7.838 21.891 -21.858 1.00 84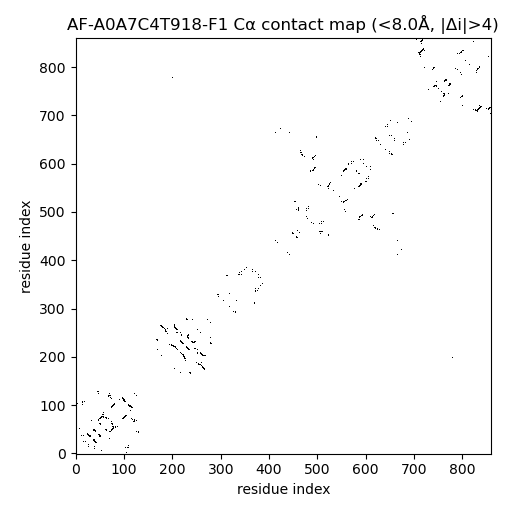.00 449 ARG A C 1
ATOM 3501 O O . ARG A 1 449 ? -7.850 23.020 -22.332 1.00 84.00 449 ARG A O 1
ATOM 3508 N N . ASP A 1 450 ? -8.923 21.142 -21.741 1.00 84.62 450 ASP A N 1
ATOM 3509 C CA . ASP A 1 450 ? -10.278 21.651 -21.933 1.00 84.62 450 ASP A CA 1
ATOM 3510 C C . ASP A 1 450 ? -10.677 22.463 -20.688 1.00 84.62 450 ASP A C 1
ATOM 3512 O O . ASP A 1 450 ? -10.712 21.921 -19.585 1.00 84.62 450 ASP A O 1
ATOM 3516 N N . GLU A 1 451 ? -10.932 23.766 -20.842 1.00 79.88 451 GLU A N 1
ATOM 3517 C CA . GLU A 1 451 ? -11.193 24.674 -19.710 1.00 79.88 451 GLU A CA 1
ATOM 3518 C C . GLU A 1 451 ? -12.459 24.309 -18.920 1.00 79.88 451 GLU A C 1
ATOM 3520 O O . GLU A 1 451 ? -12.506 24.484 -17.701 1.00 79.88 451 GLU A O 1
ATOM 3525 N N . ALA A 1 452 ? -13.476 23.760 -19.591 1.00 81.00 452 ALA A N 1
ATOM 3526 C CA . ALA A 1 452 ? -14.750 23.420 -18.965 1.00 81.00 452 ALA A CA 1
ATOM 3527 C C . ALA A 1 452 ? -14.638 22.166 -18.084 1.00 81.00 452 ALA A C 1
ATOM 3529 O O . ALA A 1 452 ? -15.158 22.125 -16.969 1.00 81.00 452 ALA A O 1
ATOM 3530 N N . THR A 1 453 ? -13.942 21.142 -18.573 1.00 85.50 453 THR A N 1
ATOM 3531 C CA . THR A 1 453 ? -13.877 19.820 -17.930 1.00 85.50 453 THR A CA 1
ATOM 3532 C C . THR A 1 453 ? -12.584 19.586 -17.158 1.00 85.50 453 THR A C 1
ATOM 3534 O O . THR A 1 453 ? -12.548 18.746 -16.262 1.00 85.50 453 THR A O 1
ATOM 3537 N N . GLY A 1 454 ? -11.520 20.327 -17.472 1.00 86.69 454 GLY A N 1
ATOM 3538 C CA . GLY A 1 454 ? -10.169 20.115 -16.954 1.00 86.69 454 GLY A CA 1
ATOM 3539 C C . GLY A 1 454 ? -9.425 18.945 -17.609 1.00 86.69 454 GLY A C 1
ATOM 3540 O O . GLY A 1 454 ? -8.326 18.612 -17.166 1.00 86.69 454 GLY A O 1
ATOM 3541 N N . LEU A 1 455 ? -9.996 18.302 -18.638 1.00 91.62 455 LEU A N 1
ATOM 3542 C CA . LEU A 1 455 ? -9.407 17.119 -19.269 1.00 91.62 455 LEU A CA 1
ATOM 3543 C C . LEU A 1 455 ? -8.212 17.464 -20.170 1.00 91.62 455 LEU A C 1
ATOM 3545 O O . LEU A 1 455 ? -8.272 18.409 -20.953 1.00 91.62 455 LEU A O 1
ATOM 3549 N N . ILE A 1 456 ? -7.153 16.651 -20.108 1.00 89.44 456 ILE A N 1
ATOM 3550 C CA . ILE A 1 456 ? -5.989 16.731 -21.001 1.00 89.44 456 ILE A CA 1
ATOM 3551 C C . ILE A 1 456 ? -6.295 15.970 -22.293 1.00 89.44 456 ILE A C 1
ATOM 3553 O O . ILE A 1 456 ? -6.531 14.764 -22.244 1.00 89.44 456 ILE A O 1
ATOM 3557 N N . GLN A 1 457 ? -6.282 16.645 -23.445 1.00 87.06 457 GLN A N 1
ATOM 3558 C CA . GLN A 1 457 ? -6.734 16.074 -24.726 1.00 87.06 457 GLN A CA 1
ATOM 3559 C C . GLN A 1 457 ? -5.947 14.834 -25.171 1.00 87.06 457 GLN A C 1
ATOM 3561 O O . GLN A 1 457 ? -6.517 13.924 -25.761 1.00 87.06 457 GLN A O 1
ATOM 3566 N N . GLN A 1 458 ? -4.649 14.779 -24.873 1.00 87.25 458 GLN A N 1
ATOM 3567 C CA . GLN A 1 458 ? -3.760 13.704 -25.320 1.00 87.25 458 GLN A CA 1
ATOM 3568 C C . GLN A 1 458 ? -3.934 12.389 -24.535 1.00 87.25 458 GLN A C 1
ATOM 3570 O O . GLN A 1 458 ? -3.404 11.355 -24.937 1.00 87.25 458 GLN A O 1
ATOM 3575 N N . TYR A 1 459 ? -4.635 12.406 -23.401 1.00 92.19 459 TYR A N 1
ATOM 3576 C CA . TYR A 1 459 ? -4.730 11.256 -22.500 1.00 92.19 459 TYR A CA 1
ATOM 3577 C C . TYR A 1 459 ? -5.989 10.430 -22.765 1.00 92.19 459 TYR A C 1
ATOM 3579 O O . TYR A 1 459 ? -6.954 10.507 -22.009 1.00 92.19 459 TYR A O 1
ATOM 3587 N N . THR A 1 460 ? -5.972 9.636 -23.837 1.00 93.88 460 THR A N 1
ATOM 3588 C CA . THR A 1 460 ? -7.071 8.725 -24.210 1.00 93.88 460 THR A CA 1
ATOM 3589 C C . THR A 1 460 ? -6.704 7.251 -24.014 1.00 93.88 460 THR A C 1
ATOM 3591 O O . THR A 1 460 ? -5.519 6.909 -23.897 1.00 93.88 460 THR A O 1
ATOM 3594 N N . PHE A 1 461 ? -7.709 6.363 -24.015 1.00 94.69 461 PHE A N 1
ATOM 3595 C CA . PHE A 1 461 ? -7.481 4.913 -23.947 1.00 94.69 461 PHE A CA 1
ATOM 3596 C C . PHE A 1 461 ? -6.669 4.425 -25.137 1.00 94.69 461 PHE A C 1
ATOM 3598 O O . PHE A 1 461 ? -5.782 3.593 -24.973 1.00 94.69 461 PHE A O 1
ATOM 3605 N N . GLU A 1 462 ? -6.920 4.983 -26.323 1.00 91.56 462 GLU A N 1
ATOM 3606 C CA . GLU A 1 462 ? -6.163 4.651 -27.520 1.00 91.56 462 GLU A CA 1
ATOM 3607 C C . GLU A 1 462 ? -4.695 4.931 -27.292 1.00 91.56 462 GLU A C 1
ATOM 3609 O O . GLU A 1 462 ? -3.912 4.080 -27.680 1.00 91.56 462 GLU A O 1
ATOM 3614 N N . ALA A 1 463 ? -4.332 6.067 -26.677 1.00 88.00 463 ALA A N 1
ATOM 3615 C CA . ALA A 1 463 ? -2.960 6.490 -26.381 1.00 88.00 463 ALA A CA 1
ATOM 3616 C C . ALA A 1 463 ? -2.278 5.683 -25.259 1.00 88.00 463 ALA A C 1
ATOM 3618 O O . ALA A 1 463 ? -1.055 5.729 -25.121 1.00 88.00 463 ALA A O 1
ATOM 3619 N N . PHE A 1 464 ? -3.037 4.923 -24.469 1.00 93.12 464 PHE A N 1
ATOM 3620 C CA . PHE A 1 464 ? -2.510 4.148 -23.352 1.00 93.12 464 PHE A CA 1
ATOM 3621 C C . PHE A 1 464 ? -1.991 2.778 -23.818 1.00 93.12 464 PHE A C 1
ATOM 3623 O O . PHE A 1 464 ? -2.708 1.996 -24.439 1.00 93.12 464 PHE A O 1
ATOM 3630 N N . VAL A 1 465 ? -0.727 2.460 -23.522 1.00 93.50 465 VAL A N 1
ATOM 3631 C CA . VAL A 1 465 ? -0.140 1.155 -23.872 1.00 93.50 465 VAL A CA 1
ATOM 3632 C C . VAL A 1 465 ? -0.435 0.138 -22.774 1.00 93.50 465 VAL A C 1
ATOM 3634 O O . VAL A 1 465 ? -0.036 0.312 -21.622 1.00 93.50 465 VAL A O 1
ATOM 3637 N N . VAL A 1 466 ? -1.124 -0.941 -23.149 1.00 92.94 466 VAL A N 1
ATOM 3638 C CA . VAL A 1 466 ? -1.538 -2.001 -22.224 1.00 92.94 466 VAL A CA 1
ATOM 3639 C C . VAL A 1 466 ? -0.488 -3.111 -22.166 1.00 92.94 466 VAL A C 1
ATOM 3641 O O . VAL A 1 466 ? -0.159 -3.709 -23.187 1.00 92.94 466 VAL A O 1
ATOM 3644 N N . GLY A 1 467 ? -0.023 -3.414 -20.956 1.00 88.62 467 GLY A N 1
ATOM 3645 C CA . GLY A 1 467 ? 0.932 -4.475 -20.626 1.00 88.62 467 GLY A CA 1
ATOM 3646 C C . GLY A 1 467 ? 0.439 -5.337 -19.464 1.00 88.62 467 GLY A C 1
ATOM 3647 O O . GLY A 1 467 ? -0.648 -5.105 -18.933 1.00 88.62 467 GLY A O 1
ATOM 3648 N N . ALA A 1 468 ? 1.205 -6.346 -19.041 1.00 84.88 468 ALA A N 1
ATOM 3649 C CA . ALA A 1 468 ? 0.803 -7.212 -17.923 1.00 84.88 468 ALA A CA 1
ATOM 3650 C C . ALA A 1 468 ? 0.589 -6.419 -16.618 1.00 84.88 468 ALA A C 1
ATOM 3652 O O . ALA A 1 468 ? -0.383 -6.661 -15.902 1.00 84.88 468 ALA A O 1
ATOM 3653 N N . SER A 1 469 ? 1.437 -5.418 -16.373 1.00 85.19 469 SER A N 1
ATOM 3654 C CA . SER A 1 469 ? 1.471 -4.615 -15.146 1.00 85.19 469 SER A CA 1
ATOM 3655 C C . SER A 1 469 ? 0.308 -3.626 -14.976 1.00 85.19 469 SER A C 1
ATOM 3657 O O . SER A 1 469 ? 0.060 -3.154 -13.868 1.00 85.19 469 SER A O 1
ATOM 3659 N N . ASN A 1 470 ? -0.410 -3.296 -16.057 1.00 90.44 470 ASN A N 1
ATOM 3660 C CA . ASN A 1 470 ? -1.464 -2.273 -16.061 1.00 90.44 470 ASN A CA 1
ATOM 3661 C C . ASN A 1 470 ? -2.796 -2.752 -16.675 1.00 90.44 470 ASN A C 1
ATOM 3663 O O . ASN A 1 470 ? -3.779 -2.006 -16.698 1.00 90.44 470 ASN A O 1
ATOM 3667 N N . ARG A 1 471 ? -2.857 -4.010 -17.141 1.00 91.56 471 ARG A N 1
ATOM 3668 C CA . ARG A 1 471 ? -4.021 -4.598 -17.826 1.00 91.56 471 ARG A CA 1
ATOM 3669 C C . ARG A 1 471 ? -5.295 -4.535 -16.998 1.00 91.56 471 ARG A C 1
ATOM 3671 O O . ARG A 1 471 ? -6.355 -4.230 -17.539 1.00 91.56 471 ARG A O 1
ATOM 3678 N N . PHE A 1 472 ? -5.193 -4.842 -15.707 1.00 91.31 472 PHE A N 1
ATOM 3679 C CA . PHE A 1 472 ? -6.343 -4.856 -14.809 1.00 91.31 472 PHE A CA 1
ATOM 3680 C C . PHE A 1 472 ? -6.917 -3.449 -14.615 1.00 91.31 472 PHE A C 1
ATOM 3682 O O . PHE A 1 472 ? -8.108 -3.243 -14.840 1.00 91.31 472 PHE A O 1
ATOM 3689 N N . ALA A 1 473 ? -6.065 -2.468 -14.300 1.00 93.81 473 ALA A N 1
ATOM 3690 C CA . ALA A 1 473 ? -6.466 -1.070 -14.159 1.00 93.81 473 ALA A CA 1
ATOM 3691 C C . ALA A 1 473 ? -7.065 -0.500 -15.450 1.00 93.81 473 ALA A C 1
ATOM 3693 O O . ALA A 1 473 ? -8.110 0.146 -15.409 1.00 93.81 473 ALA A O 1
ATOM 3694 N N . HIS A 1 474 ? -6.469 -0.807 -16.604 1.00 96.38 474 HIS A N 1
ATOM 3695 C CA . HIS A 1 474 ? -7.020 -0.417 -17.899 1.00 96.38 474 HIS A CA 1
ATOM 3696 C C . HIS A 1 474 ? -8.406 -1.038 -18.152 1.00 96.38 474 HIS A C 1
ATOM 3698 O O . HIS A 1 474 ? -9.333 -0.344 -18.568 1.00 96.38 474 HIS A O 1
ATOM 3704 N N . ALA A 1 475 ? -8.582 -2.335 -17.881 1.00 93.12 475 ALA A N 1
ATOM 3705 C CA . ALA A 1 475 ? -9.867 -3.011 -18.061 1.00 93.12 475 ALA A CA 1
ATOM 3706 C C . ALA A 1 475 ? -10.955 -2.454 -17.127 1.00 93.12 475 ALA A C 1
ATOM 3708 O O . ALA A 1 475 ? -12.085 -2.235 -17.566 1.00 93.12 475 ALA A O 1
ATOM 3709 N N . ALA A 1 476 ? -10.605 -2.181 -15.867 1.00 94.06 476 ALA A N 1
ATOM 3710 C CA . ALA A 1 476 ? -11.483 -1.548 -14.888 1.00 94.06 476 ALA A CA 1
ATOM 3711 C C . ALA A 1 476 ? -11.909 -0.138 -15.327 1.00 94.06 476 ALA A C 1
ATOM 3713 O O . ALA A 1 476 ? -13.101 0.175 -15.337 1.00 94.06 476 ALA A O 1
ATOM 3714 N N . ALA A 1 477 ? -10.947 0.679 -15.764 1.00 97.38 477 ALA A N 1
ATOM 3715 C CA . ALA A 1 477 ? -11.186 2.015 -16.297 1.00 97.38 477 ALA A CA 1
ATOM 3716 C C . ALA A 1 477 ? -12.127 1.979 -17.512 1.00 97.38 477 ALA A C 1
ATOM 3718 O O . ALA A 1 477 ? -13.105 2.724 -17.568 1.00 97.38 477 ALA A O 1
ATOM 3719 N N . LEU A 1 478 ? -11.898 1.058 -18.451 1.00 95.81 478 LEU A N 1
ATOM 3720 C CA . LEU A 1 478 ? -12.758 0.896 -19.619 1.00 95.81 478 LEU A CA 1
ATOM 3721 C C . LEU A 1 478 ? -14.173 0.432 -19.234 1.00 95.81 478 LEU A C 1
ATOM 3723 O O . LEU A 1 478 ? -15.148 0.886 -19.827 1.00 95.81 478 LEU A O 1
ATOM 3727 N N . ALA A 1 479 ? -14.315 -0.458 -18.247 1.00 94.19 479 ALA A N 1
ATOM 3728 C CA . ALA A 1 479 ? -15.622 -0.902 -17.759 1.00 94.19 479 ALA A CA 1
ATOM 3729 C C . ALA A 1 479 ? -16.425 0.259 -17.150 1.00 94.19 479 ALA A C 1
ATOM 3731 O O . ALA A 1 479 ? -17.597 0.435 -17.490 1.00 94.19 479 ALA A O 1
ATOM 3732 N N . VAL A 1 480 ? -15.773 1.083 -16.324 1.00 96.25 480 VAL A N 1
ATOM 3733 C CA . VAL A 1 480 ? -16.354 2.304 -15.748 1.00 96.25 480 VAL A CA 1
ATOM 3734 C C . VAL A 1 480 ? -16.758 3.295 -16.830 1.00 96.25 480 VAL A C 1
ATOM 3736 O O . VAL A 1 480 ? -17.889 3.768 -16.831 1.00 96.25 480 VAL A O 1
ATOM 3739 N N . ALA A 1 481 ? -15.886 3.556 -17.803 1.00 96.31 481 ALA A N 1
ATOM 3740 C CA . ALA A 1 481 ? -16.200 4.477 -18.888 1.00 96.31 481 ALA A CA 1
ATOM 3741 C C . ALA A 1 481 ? -17.371 3.990 -19.759 1.00 96.31 481 ALA A C 1
ATOM 3743 O O . ALA A 1 481 ? -18.182 4.780 -20.241 1.00 96.31 481 ALA A O 1
ATOM 3744 N N . LYS A 1 482 ? -17.496 2.668 -19.943 1.00 93.94 482 LYS A N 1
ATOM 3745 C CA . LYS A 1 482 ? -18.564 2.058 -20.743 1.00 93.94 482 LYS A CA 1
ATOM 3746 C C . LYS A 1 482 ? -19.917 2.020 -20.042 1.00 93.94 482 LYS A C 1
ATOM 3748 O O . LYS A 1 482 ? -20.934 2.020 -20.740 1.00 93.94 482 LYS A O 1
ATOM 3753 N N . ALA A 1 483 ? -19.931 1.920 -18.720 1.00 93.06 483 ALA A N 1
ATOM 3754 C CA . ALA A 1 483 ? -21.138 1.880 -17.909 1.00 93.06 483 ALA A CA 1
ATOM 3755 C C . ALA A 1 483 ? -20.924 2.673 -16.606 1.00 93.06 483 ALA A C 1
ATOM 3757 O O . ALA A 1 483 ? -20.799 2.058 -15.539 1.00 93.06 483 ALA A O 1
ATOM 3758 N N . PRO A 1 484 ? -20.896 4.022 -16.688 1.00 93.50 484 PRO A N 1
ATOM 3759 C CA . PRO A 1 484 ? -20.690 4.879 -15.527 1.00 93.50 484 PRO A CA 1
ATOM 3760 C C . PRO A 1 484 ? -21.708 4.571 -14.433 1.00 93.50 484 PRO A C 1
ATOM 3762 O O . PRO A 1 484 ? -22.866 4.256 -14.723 1.00 93.50 484 PRO A O 1
ATOM 3765 N N . HIS A 1 485 ? -21.246 4.618 -13.188 1.00 90.12 485 HIS A N 1
ATOM 3766 C CA . HIS A 1 485 ? -21.920 4.250 -11.947 1.00 90.12 485 HIS A CA 1
ATOM 3767 C C . HIS A 1 485 ? -22.303 2.758 -11.815 1.00 90.12 485 HIS A C 1
ATOM 3769 O O . HIS A 1 485 ? -22.226 2.194 -10.727 1.00 90.12 485 HIS A O 1
ATOM 3775 N N . LYS A 1 486 ? -22.660 2.081 -12.912 1.00 87.69 486 LYS A N 1
ATOM 3776 C CA . LYS A 1 486 ? -23.197 0.708 -12.902 1.00 87.69 486 LYS A CA 1
ATOM 3777 C C . LYS A 1 486 ? -22.141 -0.392 -12.814 1.00 87.69 486 LYS A C 1
ATOM 3779 O O . LYS A 1 486 ? -22.468 -1.492 -12.377 1.00 87.69 486 LYS A O 1
ATOM 3784 N N . ALA A 1 487 ? -20.924 -0.139 -13.294 1.00 83.44 487 ALA A N 1
ATOM 3785 C CA . ALA A 1 487 ? -19.841 -1.121 -13.250 1.00 83.44 487 ALA A CA 1
ATOM 3786 C C . ALA A 1 487 ? -19.175 -1.156 -11.867 1.00 83.44 487 ALA A C 1
ATOM 3788 O O . ALA A 1 487 ? -19.344 -2.118 -11.121 1.00 83.44 487 ALA A O 1
ATOM 3789 N N . TYR A 1 488 ? -18.439 -0.092 -11.533 1.00 90.06 488 TYR A N 1
ATOM 3790 C CA . TYR A 1 488 ? -17.739 0.076 -10.262 1.00 90.06 488 TYR A CA 1
ATOM 3791 C C . TYR A 1 488 ? -17.840 1.536 -9.818 1.00 90.06 488 TYR A C 1
ATOM 3793 O O . TYR A 1 488 ? -17.509 2.443 -10.585 1.00 90.06 488 TYR A O 1
ATOM 3801 N N . ASN A 1 489 ? -18.280 1.767 -8.582 1.00 94.94 489 ASN A N 1
ATOM 3802 C CA . ASN A 1 489 ? -18.344 3.102 -8.002 1.00 94.94 489 ASN A CA 1
ATOM 3803 C C . ASN A 1 489 ? -17.985 3.042 -6.507 1.00 94.94 489 ASN A C 1
ATOM 3805 O O . ASN A 1 489 ? -18.654 2.307 -5.781 1.00 94.94 489 ASN A O 1
ATOM 3809 N N . PRO A 1 490 ? -16.967 3.783 -6.039 1.00 96.81 490 PRO A N 1
ATOM 3810 C CA . PRO A 1 490 ? -15.965 4.476 -6.851 1.00 96.81 490 PRO A CA 1
ATOM 3811 C C . PRO A 1 490 ? -15.035 3.486 -7.581 1.00 96.81 490 PRO A C 1
ATOM 3813 O O . PRO A 1 490 ? -14.966 2.302 -7.249 1.00 96.81 490 PRO A O 1
ATOM 3816 N N . LEU A 1 491 ? -14.287 3.973 -8.567 1.00 97.94 491 LEU A N 1
ATOM 3817 C CA . LEU A 1 491 ? -13.067 3.308 -9.034 1.00 97.94 491 LEU A CA 1
ATOM 3818 C C . LEU A 1 491 ? -11.865 4.061 -8.477 1.00 97.94 491 LEU A C 1
ATOM 3820 O O . LEU A 1 491 ? -11.729 5.251 -8.732 1.00 97.94 491 LEU A O 1
ATOM 3824 N N . LEU A 1 492 ? -10.983 3.376 -7.761 1.00 97.31 492 LEU A N 1
ATOM 3825 C CA . LEU A 1 492 ? -9.711 3.918 -7.306 1.00 97.31 492 LEU A CA 1
ATOM 3826 C C . LEU A 1 492 ? -8.567 3.292 -8.102 1.00 97.31 492 LEU A C 1
ATOM 3828 O O . LEU A 1 492 ? -8.368 2.082 -8.053 1.00 97.31 492 LEU A O 1
ATOM 3832 N N . VAL A 1 493 ? -7.785 4.125 -8.782 1.00 95.12 493 VAL A N 1
ATOM 3833 C CA . VAL A 1 493 ? -6.542 3.730 -9.446 1.00 95.12 493 VAL A CA 1
ATOM 3834 C C . VAL A 1 493 ? -5.360 4.081 -8.540 1.00 95.12 493 VAL A C 1
ATOM 3836 O O . VAL A 1 493 ? -5.044 5.253 -8.338 1.00 95.12 493 VAL A O 1
ATOM 3839 N N . SER A 1 494 ? -4.705 3.069 -7.979 1.00 87.25 494 SER A N 1
ATOM 3840 C CA . SER A 1 494 ? -3.526 3.220 -7.117 1.00 87.25 494 SER A CA 1
ATOM 3841 C C . SER A 1 494 ? -2.263 2.829 -7.881 1.00 87.25 494 SER A C 1
ATOM 3843 O O . SER A 1 494 ? -2.293 1.895 -8.670 1.00 87.25 494 SER A O 1
ATOM 3845 N N . SER A 1 495 ? -1.158 3.552 -7.705 1.00 78.88 495 SER A N 1
ATOM 3846 C CA . SER A 1 495 ? 0.154 3.174 -8.259 1.00 78.88 495 SER A CA 1
ATOM 3847 C C . SER A 1 495 ? 1.249 4.103 -7.756 1.00 78.88 495 SER A C 1
ATOM 3849 O O . SER A 1 495 ? 0.960 5.245 -7.423 1.00 78.88 495 SER A O 1
ATOM 3851 N N . GLY A 1 496 ? 2.523 3.729 -7.882 1.00 70.25 496 GLY A N 1
ATOM 3852 C CA . GLY A 1 496 ? 3.627 4.688 -7.732 1.00 70.25 496 GLY A CA 1
ATOM 3853 C C . GLY A 1 496 ? 3.552 5.885 -8.711 1.00 70.25 496 GLY A C 1
ATOM 3854 O O . GLY A 1 496 ? 2.813 5.832 -9.711 1.00 70.25 496 GLY A O 1
ATOM 3855 N N . PRO A 1 497 ? 4.286 6.986 -8.451 1.00 71.12 497 PRO A N 1
ATOM 3856 C CA . PRO A 1 497 ? 4.315 8.158 -9.326 1.00 71.12 497 PRO A CA 1
ATOM 3857 C C . PRO A 1 497 ? 4.724 7.807 -10.763 1.00 71.12 497 PRO A C 1
ATOM 3859 O O . PRO A 1 497 ? 5.589 6.970 -10.991 1.00 71.12 497 PRO A O 1
ATOM 3862 N N . GLY A 1 498 ? 4.116 8.469 -11.751 1.00 74.75 498 GLY A N 1
ATOM 3863 C CA . GLY A 1 498 ? 4.555 8.356 -13.148 1.00 74.75 498 GLY A CA 1
ATOM 3864 C C . GLY A 1 498 ? 4.216 7.042 -13.866 1.00 74.75 498 GLY A C 1
ATOM 3865 O O . GLY A 1 498 ? 4.807 6.787 -14.908 1.00 74.75 498 GLY A O 1
ATOM 3866 N N . LEU A 1 499 ? 3.273 6.233 -13.363 1.00 83.06 499 LEU A N 1
ATOM 3867 C CA . LEU A 1 499 ? 2.854 4.959 -13.986 1.00 83.06 499 LEU A CA 1
ATOM 3868 C C . LEU A 1 499 ? 1.550 5.028 -14.807 1.00 83.06 499 LEU A C 1
ATOM 3870 O O . LEU A 1 499 ? 1.121 4.026 -15.369 1.00 83.06 499 LEU A O 1
ATOM 3874 N N . GLY A 1 500 ? 0.926 6.208 -14.917 1.00 87.69 500 GLY A N 1
ATOM 3875 C CA . GLY A 1 500 ? -0.213 6.426 -15.823 1.00 87.69 500 GLY A CA 1
ATOM 3876 C C . GLY A 1 500 ? -1.596 6.554 -15.173 1.00 87.69 500 GLY A C 1
ATOM 3877 O O . GLY A 1 500 ? -2.590 6.503 -15.891 1.00 87.69 500 GLY A O 1
ATOM 3878 N N . LYS A 1 501 ? -1.687 6.780 -13.853 1.00 93.38 501 LYS A N 1
ATOM 3879 C CA . LYS A 1 501 ? -2.966 7.029 -13.147 1.00 93.38 501 LYS A CA 1
ATOM 3880 C C . LYS A 1 501 ? -3.759 8.182 -13.753 1.00 93.38 501 LYS A C 1
ATOM 3882 O O . LYS A 1 501 ? -4.882 7.986 -14.202 1.00 93.38 501 LYS A O 1
ATOM 3887 N N . THR A 1 502 ? -3.125 9.351 -13.844 1.00 91.06 502 THR A N 1
ATOM 3888 C CA . THR A 1 502 ? -3.690 10.555 -14.459 1.00 91.06 502 THR A CA 1
ATOM 3889 C C . THR A 1 502 ? -4.134 10.271 -15.894 1.00 91.06 502 THR A C 1
ATOM 3891 O O . THR A 1 502 ? -5.249 10.612 -16.274 1.00 91.06 502 THR A O 1
ATOM 3894 N N . HIS A 1 503 ? -3.317 9.554 -16.681 1.00 93.62 503 HIS A N 1
ATOM 3895 C CA . HIS A 1 503 ? -3.672 9.171 -18.055 1.00 93.62 503 HIS A CA 1
ATOM 3896 C C . HIS A 1 503 ? -4.975 8.359 -18.087 1.00 93.62 503 HIS A C 1
ATOM 3898 O O . HIS A 1 503 ? -5.888 8.712 -18.835 1.00 93.62 503 HIS A O 1
ATOM 3904 N N . LEU A 1 504 ? -5.106 7.320 -17.254 1.00 96.38 504 LEU A N 1
ATOM 3905 C CA . LEU A 1 504 ? -6.330 6.513 -17.184 1.00 96.38 504 LEU A CA 1
ATOM 3906 C C . LEU A 1 504 ? -7.544 7.314 -16.697 1.00 96.38 504 LEU A C 1
ATOM 3908 O O . LEU A 1 504 ? -8.619 7.163 -17.274 1.00 96.38 504 LEU A O 1
ATOM 3912 N N . LEU A 1 505 ? -7.390 8.191 -15.700 1.00 96.88 505 LEU A N 1
ATOM 3913 C CA . LEU A 1 505 ? -8.471 9.075 -15.243 1.00 96.88 505 LEU A CA 1
ATOM 3914 C C . LEU A 1 505 ? -9.007 9.936 -16.388 1.00 96.88 505 LEU A C 1
ATOM 3916 O O . LEU A 1 505 ? -10.209 9.951 -16.651 1.00 96.88 505 LEU A O 1
ATOM 3920 N N . HIS A 1 506 ? -8.114 10.608 -17.112 1.00 96.50 506 HIS A N 1
ATOM 3921 C CA . HIS A 1 506 ? -8.500 11.421 -18.261 1.00 96.50 506 HIS A CA 1
ATOM 3922 C C . HIS A 1 506 ? -9.117 10.583 -19.390 1.00 96.50 506 HIS A C 1
ATOM 3924 O O . HIS A 1 506 ? -10.094 11.019 -19.998 1.00 96.50 506 HIS A O 1
ATOM 3930 N N . SER A 1 507 ? -8.619 9.363 -19.612 1.00 97.38 507 SER A N 1
ATOM 3931 C CA . SER A 1 507 ? -9.150 8.442 -20.629 1.00 97.38 507 SER A CA 1
ATOM 3932 C C . SER A 1 507 ? -10.599 8.063 -20.352 1.00 97.38 507 SER A C 1
ATOM 3934 O O . SER A 1 507 ? -11.421 8.074 -21.267 1.00 97.38 507 SER A O 1
ATOM 3936 N N . ILE A 1 508 ? -10.932 7.799 -19.082 1.00 97.69 508 ILE A N 1
ATOM 3937 C CA . ILE A 1 508 ? -12.313 7.564 -18.649 1.00 97.69 508 ILE A CA 1
ATOM 3938 C C . ILE A 1 508 ? -13.178 8.777 -18.987 1.00 97.69 508 ILE A C 1
ATOM 3940 O O . ILE A 1 508 ? -14.248 8.624 -19.571 1.00 97.69 508 ILE A O 1
ATOM 3944 N N . GLY A 1 509 ? -12.707 9.982 -18.658 1.00 96.50 509 GLY A N 1
ATOM 3945 C CA . GLY A 1 509 ? -13.450 11.209 -18.922 1.00 96.50 509 GLY A CA 1
ATOM 3946 C C . GLY A 1 509 ? -13.738 11.441 -20.405 1.00 96.50 509 GLY A C 1
ATOM 3947 O O . GLY A 1 509 ? -14.871 11.764 -20.766 1.00 96.50 509 GLY A O 1
ATOM 3948 N N . HIS A 1 510 ? -12.742 11.234 -21.269 1.00 96.25 510 HIS A N 1
ATOM 3949 C CA . HIS A 1 510 ? -12.912 11.358 -22.721 1.00 96.25 510 HIS A CA 1
ATOM 3950 C C . HIS A 1 510 ? -13.887 10.331 -23.280 1.00 96.25 510 HIS A C 1
ATOM 3952 O O . HIS A 1 510 ? -14.793 10.699 -24.025 1.00 96.25 510 HIS A O 1
ATOM 3958 N N . GLU A 1 511 ? -13.752 9.069 -22.884 1.00 96.62 511 GLU A N 1
ATOM 3959 C CA . GLU A 1 511 ? -14.626 7.991 -23.350 1.00 96.62 511 GLU A CA 1
ATOM 3960 C C . GLU A 1 511 ? -16.083 8.212 -22.909 1.00 96.62 511 GLU A C 1
ATOM 3962 O O . GLU A 1 511 ? -17.009 8.053 -23.708 1.00 96.62 511 GLU A O 1
ATOM 3967 N N . ILE A 1 512 ? -16.306 8.672 -21.669 1.00 96.06 512 ILE A N 1
ATOM 3968 C CA . ILE A 1 512 ? -17.648 9.027 -21.185 1.00 96.06 512 ILE A CA 1
ATOM 3969 C C . ILE A 1 512 ? -18.233 10.175 -22.012 1.00 96.06 512 ILE A C 1
ATOM 3971 O O . ILE A 1 512 ? -19.372 10.065 -22.462 1.00 96.06 512 ILE A O 1
ATOM 3975 N N . ARG A 1 513 ? -17.473 11.250 -22.267 1.00 94.06 513 ARG A N 1
ATOM 3976 C CA . ARG A 1 513 ? -17.950 12.384 -23.083 1.00 94.06 513 ARG A CA 1
ATOM 3977 C C . ARG A 1 513 ? -18.243 11.985 -24.526 1.00 94.06 513 ARG A C 1
ATOM 3979 O O . ARG A 1 513 ? -19.226 12.452 -25.103 1.00 94.06 513 ARG A O 1
ATOM 3986 N N . ALA A 1 514 ? -17.399 11.138 -25.111 1.00 92.94 514 ALA A N 1
ATOM 3987 C CA . ALA A 1 514 ? -17.565 10.660 -26.477 1.00 92.94 514 ALA A CA 1
ATOM 3988 C C . ALA A 1 514 ? -18.833 9.806 -26.616 1.00 92.94 514 ALA A C 1
ATOM 3990 O O . ALA A 1 514 ? -19.573 9.934 -27.595 1.00 92.94 514 ALA A O 1
ATOM 3991 N N . ARG A 1 515 ? -19.112 8.961 -25.617 1.00 94.25 515 ARG A N 1
ATOM 3992 C CA . ARG A 1 515 ? -20.215 7.999 -25.657 1.00 94.25 515 ARG A CA 1
ATOM 3993 C C . ARG A 1 515 ? -21.544 8.552 -25.143 1.00 94.25 515 ARG A C 1
ATOM 3995 O O . ARG A 1 515 ? -22.596 8.198 -25.676 1.00 94.25 515 ARG A O 1
ATOM 4002 N N . PHE A 1 516 ? -21.508 9.423 -24.141 1.00 93.31 516 PHE A N 1
ATOM 4003 C CA . PHE A 1 516 ? -22.678 9.972 -23.463 1.00 93.31 516 PHE A CA 1
ATOM 4004 C C . PHE A 1 516 ? -22.662 11.504 -23.519 1.00 93.31 516 PHE A C 1
ATOM 4006 O O . PHE A 1 516 ? -22.247 12.185 -22.586 1.00 93.31 516 PHE A O 1
ATOM 4013 N N . ARG A 1 517 ? -23.158 12.066 -24.629 1.00 87.56 517 ARG A N 1
ATOM 4014 C CA . ARG A 1 517 ? -23.127 13.520 -24.896 1.00 87.56 517 ARG A CA 1
ATOM 4015 C C . ARG A 1 517 ? -23.896 14.390 -23.894 1.00 87.56 517 ARG A C 1
ATOM 4017 O O . ARG A 1 517 ? -23.727 15.602 -23.900 1.00 87.56 517 ARG A O 1
ATOM 4024 N N . ASN A 1 518 ? -24.756 13.788 -23.080 1.00 90.56 518 ASN A N 1
ATOM 4025 C CA . ASN A 1 518 ? -25.569 14.452 -22.066 1.00 90.56 518 ASN A CA 1
ATOM 4026 C C . ASN A 1 518 ? -24.990 14.352 -20.646 1.00 90.56 518 ASN A C 1
ATOM 4028 O O . ASN A 1 518 ? -25.599 14.908 -19.740 1.00 90.56 518 ASN A O 1
ATOM 4032 N N . LEU A 1 519 ? -23.876 13.636 -20.443 1.00 93.62 519 LEU A N 1
ATOM 4033 C CA . LEU A 1 519 ? -23.230 13.538 -19.136 1.00 93.62 519 LEU A CA 1
ATOM 4034 C C . LEU A 1 519 ? -22.132 14.592 -18.991 1.00 93.62 519 LEU A C 1
ATOM 4036 O O . LEU A 1 519 ? -21.306 14.804 -19.882 1.00 93.62 519 LEU A O 1
ATOM 4040 N N . THR A 1 520 ? -22.115 15.228 -17.832 1.00 93.75 520 THR A N 1
ATOM 4041 C CA . THR A 1 520 ? -21.114 16.200 -17.411 1.00 93.75 520 THR A CA 1
ATOM 4042 C C . THR A 1 520 ? -19.958 15.492 -16.708 1.00 93.75 520 THR A C 1
ATOM 4044 O O . THR A 1 520 ? -20.139 14.746 -15.747 1.00 93.75 520 THR A O 1
ATOM 4047 N N . VAL A 1 521 ? -18.741 15.710 -17.206 1.00 95.75 521 VAL A N 1
ATOM 4048 C CA . VAL A 1 521 ? -17.512 15.134 -16.647 1.00 95.75 521 VAL A CA 1
ATOM 4049 C C . VAL A 1 521 ? -16.656 16.259 -16.093 1.00 95.75 521 VAL A C 1
ATOM 4051 O O . VAL A 1 521 ? -16.372 17.224 -16.805 1.00 95.75 521 VAL A O 1
ATOM 4054 N N . LEU A 1 522 ? -16.210 16.110 -14.849 1.00 96.12 522 LEU A N 1
ATOM 4055 C CA . LEU A 1 522 ? -15.372 17.085 -14.171 1.00 96.12 522 LEU A CA 1
ATOM 4056 C C . LEU A 1 522 ? -14.105 16.418 -13.638 1.00 96.12 522 LEU A C 1
ATOM 4058 O O . LEU A 1 522 ? -14.176 15.495 -12.833 1.00 96.12 522 LEU A O 1
ATOM 4062 N N . TYR A 1 523 ? -12.946 16.907 -14.070 1.00 96.56 523 TYR A N 1
ATOM 4063 C CA . TYR A 1 523 ? -11.644 16.508 -13.546 1.00 96.56 523 TYR A CA 1
ATOM 4064 C C . TYR A 1 523 ? -11.079 17.570 -12.607 1.00 96.56 523 TYR A C 1
ATOM 4066 O O . TYR A 1 523 ? -11.074 18.753 -12.957 1.00 96.56 523 TYR A O 1
ATOM 4074 N N . ARG A 1 524 ? -10.546 17.158 -11.452 1.00 93.75 524 ARG A N 1
ATOM 4075 C CA . ARG A 1 524 ? -9.810 18.016 -10.512 1.00 93.75 524 ARG A CA 1
ATOM 4076 C C . ARG A 1 524 ? -8.691 17.244 -9.817 1.00 93.75 524 ARG A C 1
ATOM 4078 O O . ARG A 1 524 ? -8.865 16.084 -9.477 1.00 93.75 524 ARG A O 1
ATOM 4085 N N . SER A 1 525 ? -7.562 17.898 -9.548 1.00 91.81 525 SER A N 1
ATOM 4086 C CA . SER A 1 525 ? -6.625 17.397 -8.534 1.00 91.81 525 SER A CA 1
ATOM 4087 C C . SER A 1 525 ? -7.133 17.760 -7.137 1.00 91.81 525 SER A C 1
ATOM 4089 O O . SER A 1 525 ? -7.842 18.760 -6.976 1.00 91.81 525 SER A O 1
ATOM 4091 N N . CYS A 1 526 ? -6.749 17.000 -6.112 1.00 91.38 526 CYS A N 1
ATOM 4092 C CA . CYS A 1 526 ? -7.095 17.334 -4.728 1.00 91.38 526 CYS A CA 1
ATOM 4093 C C . CYS A 1 526 ? -6.545 18.697 -4.276 1.00 91.38 526 CYS A C 1
ATOM 4095 O O . CYS A 1 526 ? -7.189 19.376 -3.482 1.00 91.38 526 CYS A O 1
ATOM 4097 N N . GLU A 1 527 ? -5.408 19.138 -4.815 1.00 84.00 527 GLU A N 1
ATOM 4098 C CA . GLU A 1 527 ? -4.880 20.486 -4.572 1.00 84.00 527 GLU A CA 1
ATOM 4099 C C . GLU A 1 527 ? -5.770 21.577 -5.197 1.00 84.00 527 GLU A C 1
ATOM 4101 O O . GLU A 1 527 ? -6.094 22.567 -4.545 1.00 84.00 527 GLU A O 1
ATOM 4106 N N . SER A 1 528 ? -6.237 21.381 -6.438 1.00 86.88 528 SER A N 1
ATOM 4107 C CA . SER A 1 528 ? -7.181 22.309 -7.081 1.00 86.88 528 SER A CA 1
ATOM 4108 C C . SER A 1 528 ? -8.510 22.352 -6.332 1.00 86.88 528 SER A C 1
ATOM 4110 O O . SER A 1 528 ? -9.082 23.424 -6.168 1.00 86.88 528 SER A O 1
ATOM 4112 N N . PHE A 1 529 ? -8.992 21.198 -5.860 1.00 93.25 529 PHE A N 1
ATOM 4113 C CA . PHE A 1 529 ? -10.191 21.108 -5.030 1.00 93.25 529 PHE A CA 1
ATOM 4114 C C . PHE A 1 529 ? -10.032 21.905 -3.729 1.00 93.25 529 PHE A C 1
ATOM 4116 O O . PHE A 1 529 ? -10.916 22.681 -3.380 1.00 93.25 529 PHE A O 1
ATOM 4123 N N . GLU A 1 530 ? -8.900 21.758 -3.035 1.00 89.62 530 GLU A N 1
ATOM 4124 C CA . GLU A 1 530 ? -8.597 22.520 -1.822 1.00 89.62 530 GLU A CA 1
ATOM 4125 C C . GLU A 1 530 ? -8.557 24.028 -2.082 1.00 89.62 530 GLU A C 1
ATOM 4127 O O . GLU A 1 530 ? -9.147 24.794 -1.319 1.00 89.62 530 GLU A O 1
ATOM 4132 N N . ASN A 1 531 ? -7.863 24.457 -3.137 1.00 85.19 531 ASN A N 1
ATOM 4133 C CA . ASN A 1 531 ? -7.734 25.874 -3.467 1.00 85.19 531 ASN A CA 1
ATOM 4134 C C . ASN A 1 531 ? -9.094 26.483 -3.837 1.00 85.19 531 ASN A C 1
ATOM 4136 O O . ASN A 1 531 ? -9.449 27.528 -3.295 1.00 85.19 531 ASN A O 1
ATOM 4140 N N . GLU A 1 532 ? -9.888 25.802 -4.675 1.00 90.75 532 GLU A N 1
ATOM 4141 C CA . GLU A 1 532 ? -11.254 26.229 -5.019 1.00 90.75 532 GLU A CA 1
ATOM 4142 C C . GLU A 1 532 ? -12.163 26.263 -3.775 1.00 90.75 532 GLU A C 1
ATOM 4144 O O . GLU A 1 532 ? -12.949 27.195 -3.617 1.00 90.75 532 GLU A O 1
ATOM 4149 N N . PHE A 1 533 ? -12.036 25.295 -2.859 1.00 93.06 533 PHE A N 1
ATOM 4150 C CA . PHE A 1 533 ? -12.801 25.267 -1.609 1.00 93.06 533 PHE A CA 1
ATOM 4151 C C . PHE A 1 533 ? -12.450 26.441 -0.686 1.00 93.06 533 PHE A C 1
ATOM 4153 O O . PHE A 1 533 ? -13.346 27.114 -0.172 1.00 93.06 533 PHE A O 1
ATOM 4160 N N . LYS A 1 534 ? -11.153 26.712 -0.490 1.00 87.31 534 LYS A N 1
ATOM 4161 C CA . LYS A 1 534 ? -10.673 27.844 0.315 1.00 87.31 534 LYS A CA 1
ATOM 4162 C C . LYS A 1 534 ? -11.138 29.171 -0.273 1.00 87.31 534 LYS A C 1
ATOM 4164 O O . LYS A 1 534 ? -11.723 29.975 0.443 1.00 87.31 534 LYS A O 1
ATOM 4169 N N . GLU A 1 535 ? -10.965 29.360 -1.578 1.00 89.31 535 GLU A N 1
ATOM 4170 C CA . GLU A 1 535 ? -11.409 30.569 -2.270 1.00 89.31 535 GLU A CA 1
ATOM 4171 C C . GLU A 1 535 ? -12.929 30.762 -2.168 1.00 89.31 535 GLU A C 1
ATOM 4173 O O . GLU A 1 535 ? -13.397 31.867 -1.892 1.00 89.31 535 GLU A O 1
ATOM 4178 N N . ALA A 1 536 ? -13.710 29.692 -2.342 1.00 92.25 536 ALA A N 1
ATOM 4179 C CA . ALA A 1 536 ? -15.162 29.751 -2.224 1.00 92.25 536 ALA A CA 1
ATOM 4180 C C . ALA A 1 536 ? -15.621 30.066 -0.795 1.00 92.25 536 ALA A C 1
ATOM 4182 O O . ALA A 1 536 ? -16.617 30.765 -0.609 1.00 92.25 536 ALA A O 1
ATOM 4183 N N . ARG A 1 537 ? -14.896 29.579 0.216 1.00 89.44 537 ARG A N 1
ATOM 4184 C CA . ARG A 1 537 ? -15.136 29.920 1.621 1.00 89.44 537 ARG A CA 1
ATOM 4185 C C . ARG A 1 537 ? -14.842 31.394 1.889 1.00 89.44 537 ARG A C 1
ATOM 4187 O O . ARG A 1 537 ? -15.682 32.068 2.476 1.00 89.44 537 ARG A O 1
ATOM 4194 N N . ASP A 1 538 ? -13.706 31.893 1.412 1.00 88.50 538 ASP A N 1
ATOM 4195 C CA . ASP A 1 538 ? -13.267 33.274 1.638 1.00 88.50 538 ASP A CA 1
ATOM 4196 C C . ASP A 1 538 ? -14.146 34.295 0.893 1.00 88.50 538 ASP A C 1
ATOM 4198 O O . ASP A 1 538 ? -14.373 35.399 1.383 1.00 88.50 538 ASP A O 1
ATOM 4202 N N . LYS A 1 539 ? -14.673 33.926 -0.283 1.00 91.38 539 LYS A N 1
ATOM 4203 C CA . LYS A 1 539 ? -15.573 34.759 -1.103 1.00 91.38 539 LYS A CA 1
ATOM 4204 C C . LYS A 1 539 ? -17.065 34.513 -0.846 1.00 91.38 539 LYS A C 1
ATOM 4206 O O . LYS A 1 539 ? -17.884 35.011 -1.611 1.00 91.38 539 LYS A O 1
ATOM 4211 N N . GLU A 1 540 ? -17.423 33.707 0.155 1.00 89.62 540 GLU A N 1
ATOM 4212 C CA . GLU A 1 540 ? -18.813 33.322 0.473 1.00 89.62 540 GLU A CA 1
ATOM 4213 C C . GLU A 1 540 ? -19.594 32.690 -0.708 1.00 89.62 540 GLU A C 1
ATOM 4215 O O . GLU A 1 540 ? -20.817 32.773 -0.803 1.00 89.62 540 GLU A O 1
ATOM 4220 N N . THR A 1 541 ? -18.898 31.997 -1.614 1.00 93.50 541 THR A N 1
ATOM 4221 C CA . THR A 1 541 ? -19.459 31.341 -2.815 1.00 93.50 541 THR A CA 1
ATOM 4222 C C . THR A 1 541 ? -19.509 29.810 -2.712 1.00 93.50 541 THR A C 1
ATOM 4224 O O . THR A 1 541 ? -19.659 29.110 -3.716 1.00 93.50 541 THR A O 1
ATOM 4227 N N . LEU A 1 542 ? -19.457 29.261 -1.490 1.00 91.25 542 LEU A N 1
ATOM 4228 C CA . LEU A 1 542 ? -19.561 27.817 -1.222 1.00 91.25 542 LEU A CA 1
ATOM 4229 C C . LEU A 1 542 ? -20.750 27.107 -1.904 1.00 91.25 542 LEU A C 1
ATOM 4231 O O . LEU A 1 542 ? -20.551 25.986 -2.377 1.00 91.25 542 LEU A O 1
ATOM 4235 N N . PRO A 1 543 ? -21.963 27.693 -2.002 1.00 93.12 543 PRO A N 1
ATOM 4236 C CA . PRO A 1 543 ? -23.067 27.050 -2.714 1.00 93.12 543 PRO A CA 1
ATOM 4237 C C . PRO A 1 543 ? -22.749 26.772 -4.189 1.00 93.12 543 PRO A C 1
ATOM 4239 O O . PRO A 1 543 ? -22.985 25.663 -4.658 1.00 93.12 543 PRO A O 1
ATOM 4242 N N . ALA A 1 544 ? -22.141 27.734 -4.890 1.00 92.12 544 ALA A N 1
ATOM 4243 C CA . ALA A 1 544 ? -21.776 27.589 -6.299 1.00 92.12 544 ALA A CA 1
ATOM 4244 C C . ALA A 1 544 ? -20.658 26.550 -6.498 1.00 92.12 544 ALA A C 1
ATOM 4246 O O . ALA A 1 544 ? -20.699 25.756 -7.438 1.00 92.12 544 ALA A O 1
ATOM 4247 N N . PHE A 1 545 ? -19.683 26.509 -5.582 1.00 93.12 545 PHE A N 1
ATOM 4248 C CA . PHE A 1 545 ? -18.652 25.468 -5.556 1.00 93.12 545 PHE A CA 1
ATOM 4249 C C . PHE A 1 545 ? -19.267 24.065 -5.427 1.00 93.12 545 PHE A C 1
ATOM 4251 O O . PHE A 1 545 ? -18.944 23.165 -6.207 1.00 93.12 545 PHE A O 1
ATOM 4258 N N . ARG A 1 546 ? -20.202 23.889 -4.484 1.00 94.19 546 ARG A N 1
ATOM 4259 C CA . ARG A 1 546 ? -20.898 22.614 -4.261 1.00 94.19 546 ARG A CA 1
ATOM 4260 C C . ARG A 1 546 ? -21.767 22.219 -5.446 1.00 94.19 546 ARG A C 1
ATOM 4262 O O . ARG A 1 546 ? -21.714 21.064 -5.847 1.00 94.19 546 ARG A O 1
ATOM 4269 N N . GLU A 1 547 ? -22.524 23.152 -6.020 1.00 92.88 547 GLU A N 1
ATOM 4270 C CA . GLU A 1 547 ? -23.368 22.902 -7.195 1.00 92.88 547 GLU A CA 1
ATOM 4271 C C . GLU A 1 547 ? -22.537 22.417 -8.389 1.00 92.88 547 GLU A C 1
ATOM 4273 O O . GLU A 1 547 ? -22.871 21.411 -9.010 1.00 92.88 547 GLU A O 1
ATOM 4278 N N . LYS A 1 548 ? -21.398 23.065 -8.654 1.00 91.44 548 LYS A N 1
ATOM 4279 C CA . LYS A 1 548 ? -20.475 22.674 -9.725 1.00 91.44 548 LYS A CA 1
ATOM 4280 C C . LYS A 1 548 ? -19.940 21.248 -9.554 1.00 91.44 548 LYS A C 1
ATOM 4282 O O . LYS A 1 548 ? -19.883 20.499 -10.525 1.00 91.44 548 LYS A O 1
ATOM 4287 N N . LEU A 1 549 ? -19.522 20.877 -8.342 1.00 92.06 549 LEU A N 1
ATOM 4288 C CA . LEU A 1 549 ? -18.937 19.559 -8.065 1.00 92.06 549 LEU A CA 1
ATOM 4289 C C . LEU A 1 549 ? -19.990 18.453 -7.962 1.00 92.06 549 LEU A C 1
ATOM 4291 O O . LEU A 1 549 ? -19.824 17.393 -8.557 1.00 92.06 549 LEU A O 1
ATOM 4295 N N . ARG A 1 550 ? -21.072 18.698 -7.219 1.00 93.88 550 ARG A N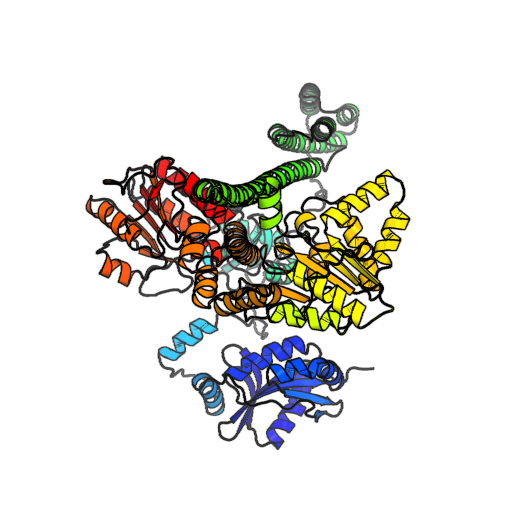 1
ATOM 4296 C CA . ARG A 1 550 ? -22.139 17.719 -6.947 1.00 93.88 550 ARG A CA 1
ATOM 4297 C C . ARG A 1 550 ? -23.128 17.596 -8.108 1.00 93.88 550 ARG A C 1
ATOM 4299 O O . ARG A 1 550 ? -23.845 16.606 -8.200 1.00 93.88 550 ARG A O 1
ATOM 4306 N N . GLY A 1 551 ? -23.149 18.578 -9.010 1.00 90.88 551 GLY A N 1
ATOM 4307 C CA . GLY A 1 551 ? -23.900 18.534 -10.263 1.00 90.88 551 GLY A CA 1
ATOM 4308 C C . GLY A 1 551 ? -23.242 17.692 -11.359 1.00 90.88 551 GLY A C 1
ATOM 4309 O O . GLY A 1 551 ? -23.904 17.397 -12.351 1.00 90.88 551 GLY A O 1
ATOM 4310 N N . ALA A 1 552 ? -21.977 17.287 -11.192 1.00 94.44 552 ALA A N 1
ATOM 4311 C CA . ALA A 1 552 ? -21.272 16.474 -12.176 1.00 94.44 552 ALA A CA 1
ATOM 4312 C C . ALA A 1 552 ? -21.826 15.039 -12.234 1.00 94.44 552 ALA A C 1
ATOM 4314 O O . ALA A 1 552 ? -22.032 14.389 -11.209 1.00 94.44 552 ALA A O 1
ATOM 4315 N N . ASP A 1 553 ? -22.003 14.502 -13.442 1.00 96.44 553 ASP A N 1
ATOM 4316 C CA . ASP A 1 553 ? -22.387 13.100 -13.642 1.00 96.44 553 ASP A CA 1
ATOM 4317 C C . ASP A 1 553 ? -21.208 12.136 -13.425 1.00 96.44 553 ASP A C 1
ATOM 4319 O O . ASP A 1 553 ? -21.400 10.962 -13.095 1.00 96.44 553 ASP A O 1
ATOM 4323 N N . CYS A 1 554 ? -19.984 12.635 -13.611 1.00 97.12 554 CYS A N 1
ATOM 4324 C CA . CYS A 1 554 ? -18.742 11.927 -13.342 1.00 97.12 554 CYS A CA 1
ATOM 4325 C C . CYS A 1 554 ? -17.694 12.877 -12.752 1.00 97.12 554 CYS A C 1
ATOM 4327 O O . CYS A 1 554 ? -17.247 13.805 -13.430 1.00 97.12 554 CYS A O 1
ATOM 4329 N N . LEU A 1 555 ? -17.253 12.600 -11.525 1.00 97.81 555 LEU A N 1
ATOM 4330 C CA . LEU A 1 555 ? -16.164 13.310 -10.863 1.00 97.81 555 LEU A CA 1
ATOM 4331 C C . LEU A 1 555 ? -14.879 12.470 -10.904 1.00 97.81 555 LEU A C 1
ATOM 4333 O O . LEU A 1 555 ? -14.840 11.349 -10.397 1.00 97.81 555 LEU A O 1
ATOM 4337 N N . LEU A 1 556 ? -13.828 13.031 -11.498 1.00 98.06 556 LEU A N 1
ATOM 4338 C CA . LEU A 1 556 ? -12.486 12.457 -11.563 1.00 98.06 556 LEU A CA 1
ATOM 4339 C C . LEU A 1 556 ? -11.577 13.250 -10.614 1.00 98.06 556 LEU A C 1
ATOM 4341 O O . LEU A 1 556 ? -11.301 14.424 -10.873 1.00 98.06 556 LEU A O 1
ATOM 4345 N N . LEU A 1 557 ? -11.124 12.626 -9.527 1.00 97.25 557 LEU A N 1
ATOM 4346 C CA . LEU A 1 557 ? -10.229 13.238 -8.544 1.00 97.25 557 LEU A CA 1
ATOM 4347 C C . LEU A 1 557 ? -8.844 12.608 -8.592 1.00 97.25 557 LEU A C 1
ATOM 4349 O O . LEU A 1 557 ? -8.686 11.420 -8.312 1.00 97.25 557 LEU A O 1
ATOM 4353 N N . ASP A 1 558 ? -7.844 13.420 -8.911 1.00 95.12 558 ASP A N 1
ATOM 4354 C CA . ASP A 1 558 ? -6.446 12.996 -8.941 1.00 95.12 558 ASP A CA 1
ATOM 4355 C C . ASP A 1 558 ? -5.704 13.366 -7.652 1.00 95.12 558 ASP A C 1
ATOM 4357 O O . ASP A 1 558 ? -6.056 14.319 -6.950 1.00 95.12 558 ASP A O 1
ATOM 4361 N N . ASP A 1 559 ? -4.650 12.610 -7.374 1.00 88.31 559 ASP A N 1
ATOM 4362 C CA . ASP A 1 559 ? -3.719 12.810 -6.272 1.00 88.31 559 ASP A CA 1
ATOM 4363 C C . ASP A 1 559 ? -4.349 12.909 -4.865 1.00 88.31 559 ASP A C 1
ATOM 4365 O O . ASP A 1 559 ? -4.013 13.787 -4.057 1.00 88.31 559 ASP A O 1
ATOM 4369 N N . ILE A 1 560 ? -5.223 11.958 -4.510 1.00 93.12 560 ILE A N 1
ATOM 4370 C CA . ILE A 1 560 ? -5.907 11.944 -3.198 1.00 93.12 560 ILE A CA 1
ATOM 4371 C C . ILE A 1 560 ? -4.952 11.891 -1.993 1.00 93.12 560 ILE A C 1
ATOM 4373 O O . ILE A 1 560 ? -5.337 12.230 -0.876 1.00 93.12 560 ILE A O 1
ATOM 4377 N N . GLN A 1 561 ? -3.684 11.515 -2.194 1.00 82.62 561 GLN A N 1
ATOM 4378 C CA . GLN A 1 561 ? -2.652 11.558 -1.155 1.00 82.62 561 GLN A CA 1
ATOM 4379 C C . GLN A 1 561 ? -2.432 12.965 -0.575 1.00 82.62 561 GLN A C 1
ATOM 4381 O O . GLN A 1 561 ? -1.913 13.075 0.536 1.00 82.62 561 GLN A O 1
ATOM 4386 N N . PHE A 1 562 ? -2.812 14.028 -1.295 1.00 82.38 562 PHE A N 1
ATOM 4387 C CA . PHE A 1 562 ? -2.703 15.410 -0.818 1.00 82.38 562 PHE A CA 1
ATOM 4388 C C . PHE A 1 562 ? -3.789 15.815 0.178 1.00 82.38 562 PHE A C 1
ATOM 4390 O O . PHE A 1 562 ? -3.722 16.924 0.706 1.00 82.38 562 PHE A O 1
ATOM 4397 N N . LEU A 1 563 ? -4.757 14.941 0.461 1.00 85.19 563 LEU A N 1
ATOM 4398 C CA . LEU A 1 563 ? -5.737 15.143 1.530 1.00 85.19 563 LEU A CA 1
ATOM 4399 C C . LEU A 1 563 ? -5.131 14.958 2.926 1.00 85.19 563 LEU A C 1
ATOM 4401 O O . LEU A 1 563 ? -5.693 15.458 3.898 1.00 85.19 563 LEU A O 1
ATOM 4405 N N . SER A 1 564 ? -3.998 14.256 3.024 1.00 78.75 564 SER A N 1
ATOM 4406 C CA . SER A 1 564 ? -3.273 13.995 4.272 1.00 78.75 564 SER A CA 1
ATOM 4407 C C . SER A 1 564 ? -3.094 15.274 5.100 1.00 78.75 564 SER A C 1
ATOM 4409 O O . SER A 1 564 ? -2.602 16.283 4.591 1.00 78.75 564 SER A O 1
ATOM 4411 N N . GLY A 1 565 ? -3.541 15.241 6.360 1.00 75.12 565 GLY A N 1
ATOM 4412 C CA . GLY A 1 565 ? -3.398 16.354 7.304 1.00 75.12 565 GLY A CA 1
ATOM 4413 C C . GLY A 1 565 ? -4.314 17.562 7.048 1.00 75.12 565 GLY A C 1
ATOM 4414 O O . GLY A 1 565 ? -4.086 18.625 7.621 1.00 75.12 565 GLY A O 1
ATOM 4415 N N . LYS A 1 566 ? -5.345 17.434 6.196 1.00 84.12 566 LYS A N 1
ATOM 4416 C CA . LYS A 1 566 ? -6.273 18.527 5.829 1.00 84.12 566 LYS A CA 1
ATOM 4417 C C . LYS A 1 566 ? -7.728 18.218 6.223 1.00 84.12 566 LYS A C 1
ATOM 4419 O O . LYS A 1 566 ? -8.540 17.932 5.342 1.00 84.12 566 LYS A O 1
ATOM 4424 N N . PRO A 1 567 ? -8.090 18.291 7.518 1.00 83.56 567 PRO A N 1
ATOM 4425 C CA . PRO A 1 567 ? -9.398 17.849 8.013 1.00 83.56 567 PRO A CA 1
ATOM 4426 C C . PRO A 1 567 ? -10.579 18.599 7.377 1.00 83.56 567 PRO A C 1
ATOM 4428 O O . PRO A 1 567 ? -11.526 17.960 6.934 1.00 83.56 567 PRO A O 1
ATOM 4431 N N . ASP A 1 568 ? -10.498 19.927 7.227 1.00 85.88 568 ASP A N 1
ATOM 4432 C CA . ASP A 1 568 ? -11.571 20.728 6.609 1.00 85.88 568 ASP A CA 1
ATOM 4433 C C . ASP A 1 568 ? -11.864 20.301 5.159 1.00 85.88 568 ASP A C 1
ATOM 4435 O O . ASP A 1 568 ? -13.014 20.243 4.727 1.00 85.88 568 ASP A O 1
ATOM 4439 N N . VAL A 1 569 ? -10.806 19.997 4.399 1.00 91.31 569 VAL A N 1
ATOM 4440 C CA . VAL A 1 569 ? -10.902 19.579 2.992 1.00 91.31 569 VAL A CA 1
ATOM 4441 C C . VAL A 1 569 ? -11.440 18.152 2.900 1.00 91.31 569 VAL A C 1
ATOM 4443 O O . VAL A 1 569 ? -12.260 17.855 2.033 1.00 91.31 569 VAL A O 1
ATOM 4446 N N . GLN A 1 570 ? -10.993 17.275 3.803 1.00 94.56 570 GLN A N 1
ATOM 4447 C CA . GLN A 1 570 ? -11.483 15.905 3.911 1.00 94.56 570 GLN A CA 1
ATOM 4448 C C . GLN A 1 570 ? -12.977 15.859 4.249 1.00 94.56 570 GLN A C 1
ATOM 4450 O O . GLN A 1 570 ? -13.699 15.079 3.633 1.00 94.56 570 GLN A O 1
ATOM 4455 N N . GLU A 1 571 ? -13.459 16.715 5.153 1.00 93.62 571 GLU A N 1
ATOM 4456 C CA . GLU A 1 571 ? -14.883 16.782 5.503 1.00 93.62 571 GLU A CA 1
ATOM 4457 C C . GLU A 1 571 ? -15.739 17.230 4.305 1.00 93.62 571 GLU A C 1
ATOM 4459 O O . GLU A 1 571 ? -16.724 16.574 3.958 1.00 93.62 571 GLU A O 1
ATOM 4464 N N . GLU A 1 572 ? -15.349 18.300 3.601 1.00 95.31 572 GLU A N 1
ATOM 4465 C CA . GLU A 1 572 ? -16.092 18.755 2.414 1.00 95.31 572 GLU A CA 1
ATOM 4466 C C . GLU A 1 572 ? -16.071 17.709 1.288 1.00 95.31 572 GLU A C 1
ATOM 4468 O O . GLU A 1 572 ? -17.086 17.488 0.614 1.00 95.31 572 GLU A O 1
ATOM 4473 N N . LEU A 1 573 ? -14.938 17.025 1.096 1.00 96.62 573 LEU A N 1
ATOM 4474 C CA . LEU A 1 573 ? -14.845 15.930 0.137 1.00 96.62 573 LEU A CA 1
ATOM 4475 C C . LEU A 1 573 ? -15.717 14.744 0.554 1.00 96.62 573 LEU A C 1
ATOM 4477 O O . LEU A 1 573 ? -16.370 14.153 -0.302 1.00 96.62 573 LEU A O 1
ATOM 4481 N N . PHE A 1 574 ? -15.767 14.402 1.842 1.00 96.81 574 PHE A N 1
ATOM 4482 C CA . PHE A 1 574 ? -16.615 13.327 2.346 1.00 96.81 574 PHE A CA 1
ATOM 4483 C C . PHE A 1 574 ? -18.088 13.596 2.027 1.00 96.81 574 PHE A C 1
ATOM 4485 O O . PHE A 1 574 ? -18.777 12.712 1.514 1.00 96.81 574 PHE A O 1
ATOM 4492 N N . HIS A 1 575 ? -18.572 14.819 2.248 1.00 95.38 575 HIS A N 1
ATOM 4493 C CA . HIS A 1 575 ? -19.937 15.198 1.877 1.00 95.38 575 HIS A CA 1
ATOM 4494 C C . HIS A 1 575 ? -20.164 15.183 0.363 1.00 95.38 575 HIS A C 1
ATOM 4496 O O . HIS A 1 575 ? -21.148 14.619 -0.104 1.00 95.38 575 HIS A O 1
ATOM 4502 N N . THR A 1 576 ? -19.232 15.735 -0.414 1.00 96.06 576 THR A N 1
ATOM 4503 C CA . THR A 1 576 ? -19.321 15.731 -1.883 1.00 96.06 576 THR A CA 1
ATOM 4504 C C . THR A 1 576 ? -19.351 14.307 -2.444 1.00 96.06 576 THR A C 1
ATOM 4506 O O . THR A 1 576 ? -20.135 14.012 -3.342 1.00 96.06 576 THR A O 1
ATOM 4509 N N . PHE A 1 577 ? -18.543 13.404 -1.883 1.00 97.12 577 PHE A N 1
ATOM 4510 C CA . PHE A 1 577 ? -18.525 11.992 -2.246 1.00 97.12 577 PHE A CA 1
ATOM 4511 C C . PHE A 1 577 ? -19.878 11.333 -1.973 1.00 97.12 577 PHE A C 1
ATOM 4513 O O . PHE A 1 577 ? -20.389 10.632 -2.839 1.00 97.12 577 PHE A O 1
ATOM 4520 N N . ASN A 1 578 ? -20.446 11.541 -0.780 1.00 95.06 578 ASN A N 1
ATOM 4521 C CA . ASN A 1 578 ? -21.752 10.995 -0.403 1.00 95.06 578 ASN A CA 1
ATOM 4522 C C . ASN A 1 578 ? -22.844 11.412 -1.385 1.00 95.06 578 ASN A C 1
ATOM 4524 O O . ASN A 1 578 ? -23.510 10.552 -1.949 1.00 95.06 578 ASN A O 1
ATOM 4528 N N . ASP A 1 579 ? -22.967 12.714 -1.632 1.00 96.31 579 ASP A N 1
ATOM 4529 C CA . ASP A 1 579 ? -24.028 13.256 -2.478 1.00 96.31 579 ASP A CA 1
ATOM 4530 C C . ASP A 1 579 ? -23.949 12.699 -3.905 1.00 96.31 579 ASP A C 1
ATOM 4532 O O . ASP A 1 579 ? -24.966 12.321 -4.489 1.00 96.31 579 ASP A O 1
ATOM 4536 N N . LEU A 1 580 ? -22.736 12.600 -4.459 1.00 95.75 580 LEU A N 1
ATOM 4537 C CA . LEU A 1 580 ? -22.504 12.011 -5.777 1.00 95.75 580 LEU A CA 1
ATOM 4538 C C . LEU A 1 580 ? -22.796 10.508 -5.793 1.00 95.75 580 LEU A C 1
ATOM 4540 O O . LEU A 1 580 ? -23.418 10.015 -6.733 1.00 95.75 580 LEU A O 1
ATOM 4544 N N . TYR A 1 581 ? -22.366 9.782 -4.762 1.00 94.31 581 TYR A N 1
ATOM 4545 C CA . TYR A 1 581 ? -22.569 8.341 -4.658 1.00 94.31 581 TYR A CA 1
ATOM 4546 C C . TYR A 1 581 ? -24.058 7.985 -4.568 1.00 94.31 581 TYR A C 1
ATOM 4548 O O . TYR A 1 581 ? -24.534 7.144 -5.331 1.00 94.31 581 TYR A O 1
ATOM 4556 N N . ASP A 1 582 ? -24.791 8.668 -3.686 1.00 93.50 582 ASP A N 1
ATOM 4557 C CA . ASP A 1 582 ? -26.219 8.452 -3.440 1.00 93.50 582 ASP A CA 1
ATOM 4558 C C . ASP A 1 582 ? -27.082 8.902 -4.629 1.00 93.50 582 ASP A C 1
ATOM 4560 O O . ASP A 1 582 ? -28.144 8.334 -4.880 1.00 93.50 582 ASP A O 1
ATOM 4564 N N . SER A 1 583 ? -26.604 9.880 -5.405 1.00 94.38 583 SER A N 1
ATOM 4565 C CA . SER A 1 583 ? -27.256 10.356 -6.635 1.00 94.38 583 SER A CA 1
ATOM 4566 C C . SER A 1 583 ? -26.879 9.546 -7.881 1.00 94.38 583 SER A C 1
ATOM 4568 O O . SER A 1 583 ? -27.078 10.009 -9.005 1.00 94.38 583 SER A O 1
ATOM 4570 N N . GLU A 1 584 ? -26.307 8.356 -7.703 1.00 94.12 584 GLU A N 1
ATOM 4571 C CA . GLU A 1 584 ? -25.895 7.459 -8.783 1.00 94.12 584 GLU A CA 1
ATOM 4572 C C . GLU A 1 584 ? -24.908 8.087 -9.794 1.00 94.12 584 GLU A C 1
ATOM 4574 O O . GLU A 1 584 ? -24.918 7.783 -10.991 1.00 94.12 584 GLU A O 1
ATOM 4579 N N . ARG A 1 585 ? -24.032 8.988 -9.328 1.00 96.69 585 ARG A N 1
ATOM 4580 C CA . ARG A 1 585 ? -22.980 9.617 -10.145 1.00 96.69 585 ARG A CA 1
ATOM 4581 C C . ARG A 1 585 ? -21.678 8.830 -10.061 1.00 96.69 585 ARG A C 1
ATOM 4583 O O . ARG A 1 585 ? -21.381 8.194 -9.048 1.00 96.69 585 ARG A O 1
ATOM 4590 N N . GLN A 1 586 ? -20.887 8.857 -11.132 1.00 97.88 586 GLN A N 1
ATOM 4591 C CA . GLN A 1 586 ? -19.604 8.156 -11.168 1.00 97.88 586 GLN A CA 1
ATOM 4592 C C . GLN A 1 586 ? -18.537 8.936 -10.398 1.00 97.88 586 GLN A C 1
ATOM 4594 O O . GLN A 1 586 ? -18.346 10.130 -10.614 1.00 97.88 586 GLN A O 1
ATOM 4599 N N . ILE A 1 587 ? -17.776 8.230 -9.568 1.00 98.38 587 ILE A N 1
ATOM 4600 C CA . ILE A 1 587 ? -16.598 8.756 -8.883 1.00 98.38 587 ILE A CA 1
ATOM 4601 C C . ILE A 1 587 ? -15.390 7.920 -9.306 1.00 98.38 587 ILE A C 1
ATOM 4603 O O . ILE A 1 587 ? -15.414 6.688 -9.223 1.00 98.38 587 ILE A O 1
ATOM 4607 N N . VAL A 1 588 ? -14.334 8.576 -9.779 1.00 98.31 588 VAL A N 1
ATOM 4608 C CA . VAL A 1 588 ? -13.046 7.937 -10.065 1.00 98.31 588 VAL A CA 1
ATOM 4609 C C . VAL A 1 588 ? -11.954 8.690 -9.332 1.00 98.31 588 VAL A C 1
ATOM 4611 O O . VAL A 1 588 ? -11.891 9.914 -9.389 1.00 98.31 588 VAL A O 1
ATOM 4614 N N . LEU A 1 589 ? -11.100 7.951 -8.645 1.00 97.94 589 LEU A N 1
ATOM 4615 C CA . LEU A 1 589 ? -10.045 8.465 -7.793 1.00 97.94 589 LEU A CA 1
ATOM 4616 C C . LEU A 1 589 ? -8.697 7.949 -8.295 1.00 97.94 589 LEU A C 1
ATOM 4618 O O . LEU A 1 589 ? -8.604 6.806 -8.747 1.00 97.94 589 LEU A O 1
ATOM 4622 N N . ALA A 1 590 ? -7.647 8.747 -8.157 1.00 94.69 590 ALA A N 1
ATOM 4623 C CA . ALA A 1 590 ? -6.272 8.299 -8.332 1.00 94.69 590 ALA A CA 1
ATOM 4624 C C . ALA A 1 590 ? -5.420 8.615 -7.108 1.00 94.69 590 ALA A C 1
ATOM 4626 O O . ALA A 1 590 ? -5.548 9.675 -6.495 1.00 94.69 590 ALA A O 1
ATOM 4627 N N . SER A 1 591 ? -4.536 7.679 -6.759 1.00 90.94 591 SER A N 1
ATOM 4628 C CA . SER A 1 591 ? -3.608 7.850 -5.648 1.00 90.94 591 SER A CA 1
ATOM 4629 C C . SER A 1 591 ? -2.234 7.270 -5.914 1.00 90.94 591 SER A C 1
ATOM 4631 O O . SER A 1 591 ? -2.090 6.207 -6.512 1.00 90.94 591 SER A O 1
ATOM 4633 N N . ASP A 1 592 ? -1.213 7.926 -5.371 1.00 79.19 592 ASP A N 1
ATOM 4634 C CA . ASP A 1 592 ? 0.147 7.389 -5.340 1.00 79.19 592 ASP A CA 1
ATOM 4635 C C . ASP A 1 592 ? 0.329 6.164 -4.422 1.00 79.19 592 ASP A C 1
ATOM 4637 O O . ASP A 1 592 ? 1.398 5.552 -4.390 1.00 79.19 592 ASP A O 1
ATOM 4641 N N . ARG A 1 593 ? -0.673 5.848 -3.599 1.00 76.00 593 ARG A N 1
ATOM 4642 C CA . ARG A 1 593 ? -0.616 4.778 -2.600 1.00 76.00 593 ARG A CA 1
ATOM 4643 C C . ARG A 1 593 ? -2.018 4.294 -2.242 1.00 76.00 593 ARG A C 1
ATOM 4645 O O . ARG A 1 593 ? -2.993 5.010 -2.433 1.00 76.00 593 ARG A O 1
ATOM 4652 N N . ALA A 1 594 ? -2.118 3.105 -1.655 1.00 77.69 594 ALA A N 1
ATOM 4653 C CA . ALA A 1 594 ? -3.398 2.602 -1.164 1.00 77.69 594 ALA A CA 1
ATOM 4654 C C . ALA A 1 594 ? -4.012 3.555 -0.111 1.00 77.69 594 ALA A C 1
ATOM 4656 O O . ALA A 1 594 ? -3.249 4.164 0.647 1.00 77.69 594 ALA A O 1
ATOM 4657 N N . PRO A 1 595 ? -5.353 3.649 0.010 1.00 81.56 595 PRO A N 1
ATOM 4658 C CA . PRO A 1 595 ? -6.016 4.557 0.952 1.00 81.56 595 PRO A CA 1
ATOM 4659 C C . PRO A 1 595 ? -5.505 4.427 2.390 1.00 81.56 595 PRO A C 1
ATOM 4661 O O . PRO A 1 595 ? -5.173 5.426 3.016 1.00 81.56 595 PRO A O 1
ATOM 4664 N N . LYS A 1 596 ? -5.325 3.191 2.874 1.00 81.56 596 LYS A N 1
ATOM 4665 C CA . LYS A 1 596 ? -4.779 2.890 4.213 1.00 81.56 596 LYS A CA 1
ATOM 4666 C C . LYS A 1 596 ? -3.331 3.333 4.429 1.00 81.56 596 LYS A C 1
ATOM 4668 O O . LYS A 1 596 ? -2.887 3.435 5.564 1.00 81.56 596 LYS A O 1
ATOM 4673 N N . ALA A 1 597 ? -2.580 3.562 3.354 1.00 71.94 597 ALA A N 1
ATOM 4674 C CA . ALA A 1 597 ? -1.201 4.038 3.408 1.00 71.94 597 ALA A CA 1
ATOM 4675 C C . ALA A 1 597 ? -1.098 5.575 3.312 1.00 71.94 597 ALA A C 1
ATOM 4677 O O . ALA A 1 597 ? 0.014 6.118 3.340 1.00 71.94 597 ALA A O 1
ATOM 4678 N N . ILE A 1 598 ? -2.223 6.288 3.159 1.00 77.19 598 ILE A N 1
ATOM 4679 C CA . ILE A 1 598 ? -2.276 7.753 3.205 1.00 77.19 598 ILE A CA 1
ATOM 4680 C C . ILE A 1 598 ? -2.309 8.174 4.682 1.00 77.19 598 ILE A C 1
ATOM 4682 O O . ILE A 1 598 ? -3.283 7.869 5.367 1.00 77.19 598 ILE A O 1
ATOM 4686 N N . PRO A 1 599 ? -1.263 8.852 5.195 1.00 68.25 599 PRO A N 1
ATOM 4687 C CA . PRO A 1 599 ? -1.241 9.304 6.581 1.00 68.25 599 PRO A CA 1
ATOM 4688 C C . PRO A 1 599 ? -2.366 10.301 6.840 1.00 68.25 599 PRO A C 1
ATOM 4690 O O . PRO A 1 599 ? -2.688 11.098 5.957 1.00 68.25 599 PRO A O 1
ATOM 4693 N N . ASP A 1 600 ? -2.913 10.303 8.051 1.00 78.94 600 ASP A N 1
ATOM 4694 C CA . ASP A 1 600 ? -3.884 11.306 8.506 1.00 78.94 600 ASP A CA 1
ATOM 4695 C C . ASP A 1 600 ? -5.097 11.458 7.561 1.00 78.94 600 ASP A C 1
ATOM 4697 O O . ASP A 1 600 ? -5.630 12.558 7.391 1.00 78.94 600 ASP A O 1
ATOM 4701 N N . LEU A 1 601 ? -5.494 10.370 6.888 1.00 87.00 601 LEU A N 1
ATOM 4702 C CA . LEU A 1 601 ? -6.713 10.294 6.088 1.00 87.00 601 LEU A CA 1
ATOM 4703 C C . LEU A 1 601 ? -7.841 9.720 6.949 1.00 87.00 601 LEU A C 1
ATOM 4705 O O . LEU A 1 601 ? -7.679 8.665 7.558 1.00 87.00 601 LEU A O 1
ATOM 4709 N N . ASP A 1 602 ? -8.980 10.404 6.976 1.00 88.81 602 ASP A N 1
ATOM 4710 C CA . ASP A 1 602 ? -10.163 10.011 7.735 1.00 88.81 602 ASP A CA 1
ATOM 4711 C C . ASP A 1 602 ? -10.599 8.585 7.362 1.00 88.81 602 ASP A C 1
ATOM 4713 O O . ASP A 1 602 ? -10.786 8.254 6.185 1.00 88.81 602 ASP A O 1
ATOM 4717 N N . GLU A 1 603 ? -10.794 7.733 8.369 1.00 82.56 603 GLU A N 1
ATOM 4718 C CA . GLU A 1 603 ? -11.200 6.337 8.187 1.00 82.56 603 GLU A CA 1
ATOM 4719 C C . GLU A 1 603 ? -12.515 6.205 7.404 1.00 82.56 603 GLU A C 1
ATOM 4721 O O . GLU A 1 603 ? -12.714 5.236 6.664 1.00 82.56 603 GLU A O 1
ATOM 4726 N N . ARG A 1 604 ? -13.407 7.200 7.510 1.00 94.38 604 ARG A N 1
ATOM 4727 C CA . ARG A 1 604 ? -14.644 7.261 6.727 1.00 94.38 604 ARG A CA 1
ATOM 4728 C C . ARG A 1 604 ? -14.329 7.384 5.240 1.00 94.38 604 ARG A C 1
ATOM 4730 O O . ARG A 1 604 ? -14.919 6.656 4.446 1.00 94.38 604 ARG A O 1
ATOM 4737 N N . LEU A 1 605 ? -13.389 8.251 4.857 1.00 95.06 605 LEU A N 1
ATOM 4738 C CA . LEU A 1 605 ? -12.942 8.382 3.467 1.00 95.06 605 LEU A CA 1
ATOM 4739 C C . LEU A 1 605 ? -12.228 7.119 2.987 1.00 95.06 605 LEU A C 1
ATOM 4741 O O . LEU A 1 605 ? -12.524 6.657 1.890 1.00 95.06 605 LEU A O 1
ATOM 4745 N N . VAL A 1 606 ? -11.368 6.512 3.813 1.00 90.31 606 VAL A N 1
ATOM 4746 C CA . VAL A 1 606 ? -10.718 5.225 3.496 1.00 90.31 606 VAL A CA 1
ATOM 4747 C C . VAL A 1 606 ? -11.765 4.160 3.168 1.00 90.31 606 VAL A C 1
ATOM 4749 O O . VAL A 1 606 ? -11.706 3.541 2.106 1.00 90.31 606 VAL A O 1
ATOM 4752 N N . SER A 1 607 ? -12.767 4.002 4.036 1.00 89.75 607 SER A N 1
ATOM 4753 C CA . SER A 1 607 ? -13.876 3.065 3.837 1.00 89.75 607 SER A CA 1
ATOM 4754 C C . SER A 1 607 ? -14.646 3.350 2.544 1.00 89.75 607 SER A C 1
ATOM 4756 O O . SER A 1 607 ? -14.956 2.433 1.786 1.00 89.75 607 SER A O 1
ATOM 4758 N N . ARG A 1 608 ? -14.899 4.625 2.222 1.00 92.69 608 ARG A N 1
ATOM 4759 C CA . ARG A 1 608 ? -15.549 5.008 0.960 1.00 92.69 608 ARG A CA 1
ATOM 4760 C C . ARG A 1 608 ? -14.706 4.704 -0.264 1.00 92.69 608 ARG A C 1
ATOM 4762 O O . ARG A 1 608 ? -15.235 4.159 -1.230 1.00 92.69 608 ARG A O 1
ATOM 4769 N N . PHE A 1 609 ? -13.418 5.014 -0.234 1.00 93.94 609 PHE A N 1
ATOM 4770 C CA . PHE A 1 609 ? -12.520 4.770 -1.359 1.00 93.94 609 PHE A CA 1
ATOM 4771 C C . PHE A 1 609 ? -12.355 3.268 -1.627 1.00 93.94 609 PHE A C 1
ATOM 4773 O O . PHE A 1 609 ? -12.295 2.863 -2.786 1.00 93.94 609 PHE A O 1
ATOM 4780 N N . GLU A 1 610 ? -12.359 2.440 -0.577 1.00 91.06 610 GLU A N 1
ATOM 4781 C CA . GLU A 1 610 ? -12.289 0.975 -0.679 1.00 91.06 610 GLU A CA 1
ATOM 4782 C C . GLU A 1 610 ? -13.651 0.294 -0.915 1.00 91.06 610 GLU A C 1
ATOM 4784 O O . GLU A 1 610 ? -13.685 -0.895 -1.220 1.00 91.06 610 GLU A O 1
ATOM 4789 N N . SER A 1 611 ? -14.776 1.015 -0.811 1.00 89.88 611 SER A N 1
ATOM 4790 C CA . SER A 1 611 ? -16.123 0.441 -0.999 1.00 89.88 611 SER A CA 1
ATOM 4791 C C . SER A 1 611 ? -16.435 0.020 -2.442 1.00 89.88 611 SER A C 1
ATOM 4793 O O . SER A 1 611 ? -17.384 -0.729 -2.675 1.00 89.88 611 SER A O 1
ATOM 4795 N N . GLY A 1 612 ? -15.649 0.513 -3.402 1.00 90.19 612 GLY A N 1
ATOM 4796 C CA . GLY A 1 612 ? -15.774 0.212 -4.823 1.00 90.19 612 GLY A CA 1
ATOM 4797 C C . GLY A 1 612 ? -14.679 -0.728 -5.322 1.00 90.19 612 GLY A C 1
ATOM 4798 O O . GLY A 1 612 ? -14.351 -1.723 -4.680 1.00 90.19 612 GLY A O 1
ATOM 4799 N N . LEU A 1 613 ? -14.111 -0.432 -6.493 1.00 93.19 613 LEU A N 1
ATOM 4800 C CA . LEU A 1 613 ? -13.001 -1.208 -7.048 1.00 93.19 613 LEU A CA 1
ATOM 4801 C C . LEU A 1 613 ? -11.676 -0.476 -6.849 1.00 93.19 613 LEU A C 1
ATOM 4803 O O . LEU A 1 613 ? -11.523 0.651 -7.311 1.00 93.19 613 LEU A O 1
ATOM 4807 N N . VAL A 1 614 ? -10.699 -1.151 -6.244 1.00 91.31 614 VAL A N 1
ATOM 4808 C CA . VAL A 1 614 ? -9.308 -0.688 -6.187 1.00 91.31 614 VAL A CA 1
ATOM 4809 C C . VAL A 1 614 ? -8.506 -1.430 -7.249 1.00 91.31 614 VAL A C 1
ATOM 4811 O O . VAL A 1 614 ? -8.407 -2.656 -7.220 1.00 91.31 614 VAL A O 1
ATOM 4814 N N . ALA A 1 615 ? -7.953 -0.689 -8.202 1.00 88.50 615 ALA A N 1
ATOM 4815 C CA . ALA A 1 615 ? -7.130 -1.220 -9.272 1.00 88.50 615 ALA A CA 1
ATOM 4816 C C . ALA A 1 615 ? -5.723 -0.636 -9.188 1.00 88.50 615 ALA A C 1
ATOM 4818 O O . ALA A 1 615 ? -5.542 0.579 -9.145 1.00 88.50 615 ALA A O 1
ATOM 4819 N N . ASP A 1 616 ? -4.734 -1.516 -9.169 1.00 85.69 616 ASP A N 1
ATOM 4820 C CA . ASP A 1 616 ? -3.341 -1.135 -8.999 1.00 85.69 616 ASP A CA 1
ATOM 4821 C C . ASP A 1 616 ? -2.579 -1.163 -10.335 1.00 85.69 616 ASP A C 1
ATOM 4823 O O . ASP A 1 616 ? -2.889 -1.979 -11.212 1.00 85.69 616 ASP A O 1
ATOM 4827 N N . ILE A 1 617 ? -1.609 -0.259 -10.504 1.00 85.88 617 ILE A N 1
ATOM 4828 C CA . ILE A 1 617 ? -0.694 -0.236 -11.656 1.00 85.88 617 ILE A CA 1
ATOM 4829 C C . ILE A 1 617 ? 0.728 -0.483 -11.167 1.00 85.88 617 ILE A C 1
ATOM 4831 O O . ILE A 1 617 ? 1.259 0.263 -10.345 1.00 85.88 617 ILE A O 1
ATOM 4835 N N . GLN A 1 618 ? 1.366 -1.492 -11.743 1.00 84.50 618 GLN A N 1
ATOM 4836 C CA . GLN A 1 618 ? 2.750 -1.844 -11.453 1.00 84.50 618 GLN A CA 1
ATOM 4837 C C . GLN A 1 618 ? 3.709 -1.262 -12.508 1.00 84.50 618 GLN A C 1
ATOM 4839 O O . GLN A 1 618 ? 3.275 -0.957 -13.630 1.00 84.50 618 GLN A O 1
ATOM 4844 N N . PRO A 1 619 ? 5.009 -1.103 -12.187 1.00 82.31 619 PRO A N 1
ATOM 4845 C CA . PRO A 1 619 ? 6.017 -0.714 -13.168 1.00 82.31 619 PRO A CA 1
ATOM 4846 C C . PRO A 1 619 ? 5.955 -1.590 -14.432 1.00 82.31 619 PRO A C 1
ATOM 4848 O O . PRO A 1 619 ? 5.731 -2.800 -14.331 1.00 82.31 619 PRO A O 1
ATOM 4851 N N . PRO A 1 620 ? 6.071 -1.000 -15.635 1.00 83.75 620 PRO A N 1
ATOM 4852 C CA . PRO A 1 620 ? 5.993 -1.747 -16.885 1.00 83.75 620 PRO A CA 1
ATOM 4853 C C . PRO A 1 620 ? 7.188 -2.686 -17.060 1.00 83.75 620 PRO A C 1
ATOM 4855 O O . PRO A 1 620 ? 8.343 -2.298 -16.860 1.00 83.75 620 PRO A O 1
ATOM 4858 N N . ASP A 1 621 ? 6.902 -3.902 -17.521 1.00 87.06 621 ASP A N 1
ATOM 4859 C CA . ASP A 1 621 ? 7.927 -4.818 -18.015 1.00 87.06 621 ASP A CA 1
ATOM 4860 C C . ASP A 1 621 ? 8.657 -4.234 -19.242 1.00 87.06 621 ASP A C 1
ATOM 4862 O O . ASP A 1 621 ? 8.199 -3.284 -19.889 1.00 87.06 621 ASP A O 1
ATOM 4866 N N . ARG A 1 622 ? 9.821 -4.808 -19.564 1.00 91.31 622 ARG A N 1
ATOM 4867 C CA . ARG A 1 622 ? 10.671 -4.363 -20.677 1.00 91.31 622 ARG A CA 1
ATOM 4868 C C . ARG A 1 622 ? 9.904 -4.270 -21.999 1.00 91.31 622 ARG A C 1
ATOM 4870 O O . ARG A 1 622 ? 10.048 -3.288 -22.725 1.00 91.31 622 ARG A O 1
ATOM 4877 N N . GLU A 1 623 ? 9.072 -5.266 -22.302 1.00 91.25 623 GLU A N 1
ATOM 4878 C CA . GLU A 1 623 ? 8.271 -5.310 -23.533 1.00 91.25 623 GLU A CA 1
ATOM 4879 C C . GLU A 1 623 ? 7.298 -4.127 -23.608 1.00 91.25 623 GLU A C 1
ATOM 4881 O O . GLU A 1 623 ? 7.201 -3.444 -24.631 1.00 91.25 623 GLU A O 1
ATOM 4886 N N . THR A 1 624 ? 6.634 -3.823 -22.494 1.00 89.12 624 THR A N 1
ATOM 4887 C CA . THR A 1 624 ? 5.715 -2.692 -22.365 1.00 89.12 624 THR A CA 1
ATOM 4888 C C . THR A 1 624 ? 6.458 -1.360 -22.487 1.00 89.12 624 THR A C 1
ATOM 4890 O O . THR A 1 624 ? 5.967 -0.456 -23.164 1.00 89.12 624 THR A O 1
ATOM 4893 N N . ARG A 1 625 ? 7.665 -1.224 -21.914 1.00 93.19 625 ARG A N 1
ATOM 4894 C CA . ARG A 1 625 ? 8.506 -0.017 -22.070 1.00 93.19 625 ARG A CA 1
ATOM 4895 C C . ARG A 1 625 ? 8.899 0.226 -23.528 1.00 93.19 625 ARG A C 1
ATOM 4897 O O . ARG A 1 625 ? 8.743 1.342 -24.025 1.00 93.19 625 ARG A O 1
ATOM 4904 N N . ILE A 1 626 ? 9.327 -0.820 -24.235 1.00 93.69 626 ILE A N 1
ATOM 4905 C CA . ILE A 1 626 ? 9.633 -0.763 -25.674 1.00 93.69 626 ILE A CA 1
ATOM 4906 C C . ILE A 1 626 ? 8.392 -0.347 -26.469 1.00 93.69 626 ILE A C 1
ATOM 4908 O O . ILE A 1 626 ? 8.474 0.525 -27.335 1.00 93.69 626 ILE A O 1
ATOM 4912 N N . ALA A 1 627 ? 7.225 -0.914 -26.153 1.00 91.75 627 ALA A N 1
ATOM 4913 C CA . ALA A 1 627 ? 5.973 -0.568 -26.817 1.00 91.75 627 ALA A CA 1
ATOM 4914 C C . ALA A 1 627 ? 5.558 0.898 -26.577 1.00 91.75 627 ALA A C 1
ATOM 4916 O O . ALA A 1 627 ? 5.110 1.563 -27.517 1.00 91.75 627 ALA A O 1
ATOM 4917 N N . ILE A 1 628 ? 5.749 1.424 -25.360 1.00 90.38 628 ILE A N 1
ATOM 4918 C CA . ILE A 1 628 ? 5.525 2.840 -25.016 1.00 90.38 628 ILE A CA 1
ATOM 4919 C C . ILE A 1 628 ? 6.428 3.747 -25.857 1.00 90.38 628 ILE A C 1
ATOM 4921 O O . ILE A 1 628 ? 5.938 4.652 -26.536 1.00 90.38 628 ILE A O 1
ATOM 4925 N N . LEU A 1 629 ? 7.735 3.485 -25.865 1.00 91.62 629 LEU A N 1
ATOM 4926 C CA . LEU A 1 629 ? 8.706 4.276 -26.622 1.00 91.62 629 LEU A CA 1
ATOM 4927 C C . LEU A 1 629 ? 8.466 4.205 -28.135 1.00 91.62 629 LEU A C 1
ATOM 4929 O O . LEU A 1 629 ? 8.436 5.232 -28.812 1.00 91.62 629 LEU A O 1
ATOM 4933 N N . GLY A 1 630 ? 8.235 3.006 -28.671 1.00 90.12 630 GLY A N 1
ATOM 4934 C CA . GLY A 1 630 ? 7.965 2.800 -30.093 1.00 90.12 630 GLY A CA 1
ATOM 4935 C C . GLY A 1 630 ? 6.649 3.430 -30.548 1.00 90.12 630 GLY A C 1
ATOM 4936 O O . GLY A 1 630 ? 6.517 3.870 -31.690 1.00 90.12 630 GLY A O 1
ATOM 4937 N N . ARG A 1 631 ? 5.653 3.525 -29.663 1.00 88.44 631 ARG A N 1
ATOM 4938 C CA . ARG A 1 631 ? 4.451 4.317 -29.924 1.00 88.44 631 ARG A CA 1
ATOM 4939 C C . ARG A 1 631 ? 4.764 5.809 -29.976 1.00 88.44 631 ARG A C 1
ATOM 4941 O O . ARG A 1 631 ? 4.375 6.460 -30.939 1.00 88.44 631 ARG A O 1
ATOM 4948 N N . ARG A 1 632 ? 5.489 6.326 -28.987 1.00 86.25 632 ARG A N 1
ATOM 4949 C CA . ARG A 1 632 ? 5.840 7.747 -28.904 1.00 86.25 632 ARG A CA 1
ATOM 4950 C C . ARG A 1 632 ? 6.663 8.209 -30.109 1.00 86.25 632 ARG A C 1
ATOM 4952 O O . ARG A 1 632 ? 6.409 9.284 -30.642 1.00 86.25 632 ARG A O 1
ATOM 4959 N N . ALA A 1 633 ? 7.577 7.369 -30.598 1.00 87.44 633 ALA A N 1
ATOM 4960 C CA . ALA A 1 633 ? 8.305 7.612 -31.844 1.00 87.44 633 ALA A CA 1
ATOM 4961 C C . ALA A 1 633 ? 7.368 7.742 -33.058 1.00 87.44 633 ALA A C 1
ATOM 4963 O O . ALA A 1 633 ? 7.514 8.676 -33.845 1.00 87.44 633 ALA A O 1
ATOM 4964 N N . ARG A 1 634 ? 6.363 6.861 -33.179 1.00 86.50 634 ARG A N 1
ATOM 4965 C CA . ARG A 1 634 ? 5.355 6.926 -34.252 1.00 86.50 634 ARG A CA 1
ATOM 4966 C C . ARG A 1 634 ? 4.470 8.166 -34.153 1.00 86.50 634 ARG A C 1
ATOM 4968 O O . ARG A 1 634 ? 4.241 8.812 -35.165 1.00 86.50 634 ARG A O 1
ATOM 4975 N N . GLU A 1 635 ? 4.002 8.515 -32.956 1.00 82.62 635 GLU A N 1
ATOM 4976 C CA . GLU A 1 635 ? 3.178 9.714 -32.727 1.00 82.62 635 GLU A CA 1
ATOM 4977 C C . GLU A 1 635 ? 3.938 11.006 -33.051 1.00 82.62 635 GLU A C 1
ATOM 4979 O O . GLU A 1 635 ? 3.363 11.947 -33.591 1.00 82.62 635 GLU A O 1
ATOM 4984 N N . ALA A 1 636 ? 5.246 11.027 -32.789 1.00 77.50 636 ALA A N 1
ATOM 4985 C CA . ALA A 1 636 ? 6.124 12.130 -33.158 1.00 77.50 636 ALA A CA 1
ATOM 4986 C C . ALA A 1 636 ? 6.541 12.126 -34.646 1.00 77.50 636 ALA A C 1
ATOM 4988 O O . ALA A 1 636 ? 7.261 13.028 -35.068 1.00 77.50 636 ALA A O 1
ATOM 4989 N N . ASN A 1 637 ? 6.110 11.138 -35.444 1.00 82.50 637 ASN A N 1
ATOM 4990 C CA . ASN A 1 637 ? 6.561 10.903 -36.824 1.00 82.50 637 ASN A CA 1
ATOM 4991 C C . ASN A 1 637 ? 8.094 10.811 -36.960 1.00 82.50 637 ASN A C 1
ATOM 4993 O O . ASN A 1 637 ? 8.678 11.280 -37.937 1.00 82.50 637 ASN A O 1
ATOM 4997 N N . LEU A 1 638 ? 8.755 10.201 -35.973 1.00 84.50 638 LEU A N 1
ATOM 4998 C CA . LEU A 1 638 ? 10.205 10.043 -35.932 1.00 84.50 638 LEU A CA 1
ATOM 4999 C C . LEU A 1 638 ? 10.612 8.624 -36.324 1.00 84.50 638 LEU A C 1
ATOM 5001 O O . LEU A 1 638 ? 10.102 7.637 -35.791 1.00 84.50 638 LEU A O 1
ATOM 5005 N N . SER A 1 639 ? 11.597 8.525 -37.215 1.00 82.44 639 SER A N 1
ATOM 5006 C CA . SER A 1 639 ? 12.261 7.261 -37.526 1.00 82.44 639 SER A CA 1
ATOM 5007 C C . SER A 1 639 ? 13.353 6.997 -36.491 1.00 82.44 639 SER A C 1
ATOM 5009 O O . SER A 1 639 ? 14.463 7.511 -36.614 1.00 82.44 639 SER A O 1
ATOM 5011 N N . VAL A 1 640 ? 13.032 6.199 -35.472 1.00 87.44 640 VAL A N 1
ATOM 5012 C CA . VAL A 1 640 ? 13.975 5.757 -34.433 1.00 87.44 640 VAL A CA 1
ATOM 5013 C C . VAL A 1 640 ? 14.210 4.259 -34.588 1.00 87.44 640 VAL A C 1
ATOM 5015 O O . VAL A 1 640 ? 13.257 3.488 -34.701 1.00 87.44 640 VAL A O 1
ATOM 5018 N N . SER A 1 641 ? 15.472 3.842 -34.617 1.00 88.56 641 SER A N 1
ATOM 5019 C CA . SER A 1 641 ? 15.841 2.434 -34.741 1.00 88.56 641 SER A CA 1
ATOM 5020 C C . SER A 1 641 ? 15.543 1.648 -33.455 1.00 88.56 641 SER A C 1
ATOM 5022 O O . SER A 1 641 ? 15.518 2.195 -32.349 1.00 88.56 641 SER A O 1
ATOM 5024 N N . ALA A 1 642 ? 15.287 0.344 -33.602 1.00 87.81 642 ALA A N 1
ATOM 5025 C CA . ALA A 1 642 ? 14.894 -0.523 -32.489 1.00 87.81 642 ALA A CA 1
ATOM 5026 C C . ALA A 1 642 ? 15.964 -0.592 -31.387 1.00 87.81 642 ALA A C 1
ATOM 5028 O O . ALA A 1 642 ? 15.630 -0.580 -30.209 1.00 87.81 642 ALA A O 1
ATOM 5029 N N . ASP A 1 643 ? 17.243 -0.568 -31.760 1.00 90.06 643 ASP A N 1
ATOM 5030 C CA . ASP A 1 643 ? 18.376 -0.582 -30.832 1.00 90.06 643 ASP A CA 1
ATOM 5031 C C . ASP A 1 643 ? 18.423 0.651 -29.912 1.00 90.06 643 ASP A C 1
ATOM 5033 O O . ASP A 1 643 ? 18.828 0.536 -28.756 1.00 90.06 643 ASP A O 1
ATOM 5037 N N . VAL A 1 644 ? 17.980 1.820 -30.388 1.00 91.06 644 VAL A N 1
ATOM 5038 C CA . VAL A 1 644 ? 17.865 3.038 -29.570 1.00 91.06 644 VAL A CA 1
ATOM 5039 C C . VAL A 1 644 ? 16.695 2.924 -28.599 1.00 91.06 644 VAL A C 1
ATOM 5041 O O . VAL A 1 644 ? 16.833 3.272 -27.428 1.00 91.06 644 VAL A O 1
ATOM 5044 N N . ILE A 1 645 ? 15.550 2.426 -29.070 1.00 91.75 645 ILE A N 1
ATOM 5045 C CA . ILE A 1 645 ? 14.364 2.211 -28.232 1.00 91.75 645 ILE A CA 1
ATOM 5046 C C . ILE A 1 645 ? 14.673 1.211 -27.115 1.00 91.75 645 ILE A C 1
ATOM 5048 O O . ILE A 1 645 ? 14.383 1.487 -25.953 1.00 91.75 645 ILE A O 1
ATOM 5052 N N . GLU A 1 646 ? 15.289 0.081 -27.457 1.00 91.94 646 GLU A N 1
ATOM 5053 C CA . GLU A 1 646 ? 15.718 -0.934 -26.495 1.00 91.94 646 GLU A CA 1
ATOM 5054 C C . GLU A 1 646 ? 16.727 -0.366 -25.501 1.00 91.94 646 GLU A C 1
ATOM 5056 O O . GLU A 1 646 ? 16.556 -0.540 -24.300 1.00 91.94 646 GLU A O 1
ATOM 5061 N N . TYR A 1 647 ? 17.718 0.395 -25.976 1.00 90.62 647 TYR A N 1
ATOM 5062 C CA . TYR A 1 647 ? 18.694 1.027 -25.093 1.00 90.62 647 TYR A CA 1
ATOM 5063 C C . TYR A 1 647 ? 18.038 1.950 -24.058 1.00 90.62 647 TYR A C 1
ATOM 5065 O O . TYR A 1 647 ? 18.379 1.878 -22.883 1.00 90.62 647 TYR A O 1
ATOM 5073 N N . ILE A 1 648 ? 17.085 2.795 -24.465 1.00 88.62 648 ILE A N 1
ATOM 5074 C CA . ILE A 1 648 ? 16.378 3.689 -23.535 1.00 88.62 648 ILE A CA 1
ATOM 5075 C C . ILE A 1 648 ? 15.480 2.886 -22.578 1.00 88.62 648 ILE A C 1
ATOM 5077 O O . ILE A 1 648 ? 15.409 3.220 -21.396 1.00 88.62 648 ILE A O 1
ATOM 5081 N N . ALA A 1 649 ? 14.822 1.827 -23.063 1.00 88.69 649 ALA A N 1
ATOM 5082 C CA . ALA A 1 649 ? 13.978 0.953 -22.245 1.00 88.69 649 ALA A CA 1
ATOM 5083 C C . ALA A 1 649 ? 14.765 0.150 -21.197 1.00 88.69 649 ALA A C 1
ATOM 5085 O O . ALA A 1 649 ? 14.221 -0.137 -20.132 1.00 88.69 649 ALA A O 1
ATOM 5086 N N . ASP A 1 650 ? 16.013 -0.208 -21.489 1.00 87.19 650 ASP A N 1
ATOM 5087 C CA . ASP A 1 650 ? 16.907 -0.917 -20.565 1.00 87.19 650 ASP A CA 1
ATOM 5088 C C . ASP A 1 650 ? 17.575 0.039 -19.566 1.00 87.19 650 ASP A C 1
ATOM 5090 O O . ASP A 1 650 ? 17.964 -0.364 -18.477 1.00 87.19 650 ASP A O 1
ATOM 5094 N N . LEU A 1 651 ? 17.695 1.321 -19.923 1.00 82.00 651 LEU A N 1
ATOM 5095 C CA . LEU A 1 651 ? 18.322 2.342 -19.086 1.00 82.00 651 LEU A CA 1
ATOM 5096 C C . LEU A 1 651 ? 17.387 2.891 -17.995 1.00 82.00 651 LEU A C 1
ATOM 5098 O O . LEU A 1 651 ? 17.865 3.359 -16.964 1.00 82.00 651 LEU A O 1
ATOM 5102 N N . VAL A 1 652 ? 16.073 2.896 -18.245 1.00 79.75 652 VAL A N 1
ATOM 5103 C CA . VAL A 1 652 ? 15.063 3.496 -17.360 1.00 79.75 652 VAL A CA 1
ATOM 5104 C C . VAL A 1 652 ? 13.964 2.481 -17.056 1.00 79.75 652 VAL A C 1
ATOM 5106 O O . VAL A 1 652 ? 13.115 2.201 -17.906 1.00 79.75 652 VAL A O 1
ATOM 5109 N N . GLU A 1 653 ? 13.959 1.954 -15.831 1.00 73.19 653 GLU A N 1
ATOM 5110 C CA . GLU A 1 653 ? 13.078 0.842 -15.443 1.00 73.19 653 GLU A CA 1
ATOM 5111 C C . GLU A 1 653 ? 11.911 1.258 -14.534 1.00 73.19 653 GLU A C 1
ATOM 5113 O O . GLU A 1 653 ? 10.845 0.644 -14.587 1.00 73.19 653 GLU A O 1
ATOM 5118 N N . ASP A 1 654 ? 12.077 2.331 -13.753 1.00 61.06 654 ASP A N 1
ATOM 5119 C CA . ASP A 1 654 ? 11.232 2.593 -12.582 1.00 61.06 654 ASP A CA 1
ATOM 5120 C C . ASP A 1 654 ? 9.884 3.257 -12.897 1.00 61.06 654 ASP A C 1
ATOM 5122 O O . ASP A 1 654 ? 8.859 2.906 -12.306 1.00 61.06 654 ASP A O 1
ATOM 5126 N N . ASN A 1 655 ? 9.845 4.242 -13.807 1.00 71.62 655 ASN A N 1
ATOM 5127 C CA . ASN A 1 655 ? 8.598 4.934 -14.143 1.00 71.62 655 ASN A CA 1
ATOM 5128 C C . ASN A 1 655 ? 8.513 5.451 -15.590 1.00 71.62 655 ASN A C 1
ATOM 5130 O O . ASN A 1 655 ? 9.494 5.846 -16.222 1.00 71.62 655 ASN A O 1
ATOM 5134 N N . VAL A 1 656 ? 7.283 5.487 -16.117 1.00 81.56 656 VAL A N 1
ATOM 5135 C CA . VAL A 1 656 ? 6.983 5.865 -17.512 1.00 81.56 656 VAL A CA 1
ATOM 5136 C C . VAL A 1 656 ? 7.274 7.346 -17.777 1.00 81.56 656 VAL A C 1
ATOM 5138 O O . VAL A 1 656 ? 7.582 7.731 -18.906 1.00 81.56 656 VAL A O 1
ATOM 5141 N N . ARG A 1 657 ? 7.198 8.199 -16.748 1.00 77.88 657 ARG A N 1
ATOM 5142 C CA . ARG A 1 657 ? 7.509 9.631 -16.872 1.00 77.88 657 ARG A CA 1
ATOM 5143 C C . ARG A 1 657 ? 8.990 9.848 -17.189 1.00 77.88 657 ARG A C 1
ATOM 5145 O O . ARG A 1 657 ? 9.298 10.588 -18.120 1.00 77.88 657 ARG A O 1
ATOM 5152 N N . GLU A 1 658 ? 9.888 9.184 -16.474 1.00 77.25 658 GLU A N 1
ATOM 5153 C CA . GLU A 1 658 ? 11.329 9.236 -16.731 1.00 77.25 658 GLU A CA 1
ATOM 5154 C C . GLU A 1 658 ? 11.697 8.601 -18.066 1.00 77.25 658 GLU A C 1
ATOM 5156 O O . GLU A 1 658 ? 12.501 9.173 -18.802 1.00 77.25 658 GLU A O 1
ATOM 5161 N N . LEU A 1 659 ? 11.047 7.488 -18.421 1.00 84.50 659 LEU A N 1
ATOM 5162 C CA . LEU A 1 659 ? 11.217 6.822 -19.712 1.00 84.50 659 LEU A CA 1
ATOM 5163 C C . LEU A 1 659 ? 10.906 7.783 -20.873 1.00 84.50 659 LEU A C 1
ATOM 5165 O O . LEU A 1 659 ? 11.704 7.962 -21.795 1.00 84.50 659 LEU A O 1
ATOM 5169 N N . ASN A 1 660 ? 9.769 8.479 -20.782 1.00 83.06 660 ASN A N 1
ATOM 5170 C CA . ASN A 1 660 ? 9.373 9.507 -21.741 1.00 83.06 660 ASN A CA 1
ATOM 5171 C C . ASN A 1 660 ? 10.317 10.718 -21.726 1.00 83.06 660 ASN A C 1
ATOM 5173 O O . ASN A 1 660 ? 10.605 11.281 -22.782 1.00 83.06 660 ASN A O 1
ATOM 5177 N N . GLY A 1 661 ? 10.809 11.116 -20.551 1.00 78.44 661 GLY A N 1
ATOM 5178 C CA . GLY A 1 661 ? 11.781 12.198 -20.408 1.00 78.44 661 GLY A CA 1
ATOM 5179 C C . GLY A 1 661 ? 13.118 11.877 -21.080 1.00 78.44 661 GLY A C 1
ATOM 5180 O O . GLY A 1 661 ? 13.677 12.726 -21.770 1.00 78.44 661 GLY A O 1
ATOM 5181 N N . ALA A 1 662 ? 13.613 10.646 -20.934 1.00 84.19 662 ALA A N 1
ATOM 5182 C CA . ALA A 1 662 ? 14.827 10.181 -21.600 1.00 84.19 662 ALA A CA 1
ATOM 5183 C C . ALA A 1 662 ? 14.668 10.200 -23.124 1.00 84.19 662 ALA A C 1
ATOM 5185 O O . ALA A 1 662 ? 15.503 10.779 -23.818 1.00 84.19 662 ALA A O 1
ATOM 5186 N N . PHE A 1 663 ? 13.557 9.669 -23.636 1.00 86.94 663 PHE A N 1
ATOM 5187 C CA . PHE A 1 663 ? 13.239 9.726 -25.061 1.00 86.94 663 PHE A CA 1
ATOM 5188 C C . PHE A 1 663 ? 13.181 11.163 -25.592 1.00 86.94 663 PHE A C 1
ATOM 5190 O O . PHE A 1 663 ? 13.850 11.490 -26.572 1.00 86.94 663 PHE A O 1
ATOM 5197 N N . ASN A 1 664 ? 12.440 12.044 -24.912 1.00 82.38 664 ASN A N 1
ATOM 5198 C CA . ASN A 1 664 ? 12.308 13.445 -25.304 1.00 82.38 664 ASN A CA 1
ATOM 5199 C C . ASN A 1 664 ? 13.664 14.163 -25.356 1.00 82.38 664 ASN A C 1
ATOM 5201 O O . ASN A 1 664 ? 13.907 14.915 -26.295 1.00 82.38 664 ASN A O 1
ATOM 5205 N N . ARG A 1 665 ? 14.566 13.912 -24.397 1.00 80.88 665 ARG A N 1
ATOM 5206 C CA . ARG A 1 665 ? 15.910 14.515 -24.392 1.00 80.88 665 ARG A CA 1
ATOM 5207 C C . ARG A 1 665 ? 16.740 14.092 -25.602 1.00 80.88 665 ARG A C 1
ATOM 5209 O O . ARG A 1 665 ? 17.364 14.948 -26.223 1.00 80.88 665 ARG A O 1
ATOM 5216 N N . VAL A 1 666 ? 16.723 12.807 -25.962 1.00 85.38 666 VAL A N 1
ATOM 5217 C CA . VAL A 1 666 ? 17.443 12.300 -27.147 1.00 85.38 666 VAL A CA 1
ATOM 5218 C C . VAL A 1 666 ? 16.892 12.928 -28.427 1.00 85.38 666 VAL A C 1
ATOM 5220 O O . VAL A 1 666 ? 17.659 13.405 -29.262 1.00 85.38 666 VAL A O 1
ATOM 5223 N N . VAL A 1 667 ? 15.565 12.984 -28.558 1.00 82.25 667 VAL A N 1
ATOM 5224 C CA . VAL A 1 667 ? 14.886 13.597 -29.709 1.00 82.25 667 VAL A CA 1
ATOM 5225 C C . VAL A 1 667 ? 15.199 15.089 -29.815 1.00 82.25 667 VAL A C 1
ATOM 5227 O O . VAL A 1 667 ? 15.568 15.571 -30.883 1.00 82.25 667 VAL A O 1
ATOM 5230 N N . ALA A 1 668 ? 15.080 15.826 -28.712 1.00 75.81 668 ALA A N 1
ATOM 5231 C CA . ALA A 1 668 ? 15.355 17.255 -28.678 1.00 75.81 668 ALA A CA 1
ATOM 5232 C C . ALA A 1 668 ? 16.812 17.552 -29.053 1.00 75.81 668 ALA A C 1
ATOM 5234 O O . ALA A 1 668 ? 17.063 18.426 -29.880 1.00 75.81 668 ALA A O 1
ATOM 5235 N N . PHE A 1 669 ? 17.767 16.790 -28.513 1.00 78.31 669 PHE A N 1
ATOM 5236 C CA . PHE A 1 669 ? 19.179 16.936 -28.858 1.00 78.31 669 PHE A CA 1
ATOM 5237 C C . PHE A 1 669 ? 19.438 16.667 -30.347 1.00 78.31 669 PHE A C 1
ATOM 5239 O O . PHE A 1 669 ? 20.091 17.468 -31.014 1.00 78.31 669 PHE A O 1
ATOM 5246 N N . SER A 1 670 ? 18.879 15.581 -30.891 1.00 80.38 670 SER A N 1
ATOM 5247 C CA . SER A 1 670 ? 18.967 15.246 -32.318 1.00 80.38 670 SER A CA 1
ATOM 5248 C C . SER A 1 670 ? 18.438 16.377 -33.207 1.00 80.38 670 SER A C 1
ATOM 5250 O O . SER A 1 670 ? 19.136 16.797 -34.133 1.00 80.38 670 SER A O 1
ATOM 5252 N N . ASN A 1 671 ? 17.262 16.925 -32.882 1.00 76.81 671 ASN A N 1
ATOM 5253 C CA . ASN A 1 671 ? 16.646 18.026 -33.625 1.00 76.81 671 ASN A CA 1
ATOM 5254 C C . ASN A 1 671 ? 17.486 19.311 -33.568 1.00 76.81 671 ASN A C 1
ATOM 5256 O O . ASN A 1 671 ? 17.683 19.963 -34.590 1.00 76.81 671 ASN A O 1
ATOM 5260 N N . LEU A 1 672 ? 18.012 19.663 -32.392 1.00 74.62 672 LEU A N 1
ATOM 5261 C CA . LEU A 1 672 ? 18.814 20.876 -32.189 1.00 74.62 672 LEU A CA 1
ATOM 5262 C C . LEU A 1 672 ? 20.200 20.801 -32.840 1.00 74.62 672 LEU A C 1
ATOM 5264 O O . LEU A 1 672 ? 20.746 21.824 -33.255 1.00 74.62 672 LEU A O 1
ATOM 5268 N N . MET A 1 673 ? 20.775 19.600 -32.927 1.00 76.06 673 MET A N 1
ATOM 5269 C CA . MET A 1 673 ? 22.091 19.371 -33.528 1.00 76.06 673 MET A CA 1
ATOM 5270 C C . MET A 1 673 ? 22.022 18.960 -35.004 1.00 76.06 673 MET A C 1
ATOM 5272 O O . MET A 1 673 ? 23.063 18.881 -35.664 1.00 76.06 673 MET A O 1
ATOM 5276 N N . GLY A 1 674 ? 20.825 18.690 -35.534 1.00 74.25 674 GLY A N 1
ATOM 5277 C CA . GLY A 1 674 ? 20.635 18.156 -36.884 1.00 74.25 674 GLY A CA 1
ATOM 5278 C C . GLY A 1 674 ? 21.374 16.831 -37.096 1.00 74.25 674 GLY A C 1
ATOM 5279 O O . GLY A 1 674 ? 21.949 16.607 -38.160 1.00 74.25 674 GLY A O 1
ATOM 5280 N N . GLN A 1 675 ? 21.450 15.996 -36.057 1.00 79.12 675 GLN A N 1
ATOM 5281 C CA . GLN A 1 675 ? 22.116 14.692 -36.092 1.00 79.12 675 GLN A CA 1
ATOM 5282 C C . GLN A 1 675 ? 21.077 13.569 -36.115 1.00 79.12 675 GLN A C 1
ATOM 5284 O O . GLN A 1 675 ? 20.034 13.713 -35.479 1.00 79.12 675 GLN A O 1
ATOM 5289 N N . PRO A 1 676 ? 21.336 12.444 -36.804 1.00 81.19 676 PRO A N 1
ATOM 5290 C CA . PRO A 1 676 ? 20.433 11.301 -36.763 1.00 81.19 676 PRO A CA 1
ATOM 5291 C C . PRO A 1 676 ? 20.358 10.712 -35.349 1.00 81.19 676 PRO A C 1
ATOM 5293 O O . PRO A 1 676 ? 21.350 10.692 -34.621 1.00 81.19 676 PRO A O 1
ATOM 5296 N N . ILE A 1 677 ? 19.185 10.203 -34.973 1.00 87.81 677 ILE A N 1
ATOM 5297 C CA . ILE A 1 677 ? 18.992 9.500 -33.701 1.00 87.81 677 ILE A CA 1
ATOM 5298 C C . ILE A 1 677 ? 19.698 8.140 -33.792 1.00 87.81 677 ILE A C 1
ATOM 5300 O O . ILE A 1 677 ? 19.195 7.230 -34.446 1.00 87.81 677 ILE A O 1
ATOM 5304 N N . THR A 1 678 ? 20.859 8.006 -33.146 1.00 88.69 678 THR A N 1
ATOM 5305 C CA . THR A 1 678 ? 21.616 6.744 -33.046 1.00 88.69 678 THR A CA 1
ATOM 5306 C C . THR A 1 678 ? 21.826 6.330 -31.593 1.00 88.69 678 THR A C 1
ATOM 5308 O O . THR A 1 678 ? 21.621 7.118 -30.663 1.00 88.69 678 THR A O 1
ATOM 5311 N N . ARG A 1 679 ? 22.258 5.084 -31.369 1.00 87.81 679 ARG A N 1
ATOM 5312 C CA . ARG A 1 679 ? 22.535 4.573 -30.021 1.00 87.81 679 ARG A CA 1
ATOM 5313 C C . ARG A 1 679 ? 23.689 5.314 -29.352 1.00 87.81 679 ARG A C 1
ATOM 5315 O O . ARG A 1 679 ? 23.654 5.532 -28.144 1.00 87.81 679 ARG A O 1
ATOM 5322 N N . GLU A 1 680 ? 24.689 5.735 -30.118 1.00 85.31 680 GLU A N 1
ATOM 5323 C CA . GLU A 1 680 ? 25.820 6.533 -29.637 1.00 85.31 680 GLU A CA 1
ATOM 5324 C C . GLU A 1 680 ? 25.354 7.908 -29.166 1.00 85.31 680 GLU A C 1
ATOM 5326 O O . GLU A 1 680 ? 25.749 8.334 -28.082 1.00 85.31 680 GLU A O 1
ATOM 5331 N N . LEU A 1 681 ? 24.466 8.555 -29.932 1.00 83.94 681 LEU A N 1
ATOM 5332 C CA . LEU A 1 681 ? 23.847 9.821 -29.547 1.00 83.94 681 LEU A CA 1
ATOM 5333 C C . LEU A 1 681 ? 23.034 9.659 -28.262 1.00 83.94 681 LEU A C 1
ATOM 5335 O O . LEU A 1 681 ? 23.192 10.432 -27.322 1.00 83.94 681 LEU A O 1
ATOM 5339 N N . ALA A 1 682 ? 22.190 8.625 -28.200 1.00 85.81 682 ALA A N 1
ATOM 5340 C CA . ALA A 1 682 ? 21.403 8.333 -27.010 1.00 85.81 682 ALA A CA 1
ATOM 5341 C C . ALA A 1 682 ? 22.306 8.098 -25.793 1.00 85.81 682 ALA A C 1
ATOM 5343 O O . ALA A 1 682 ? 22.039 8.640 -24.727 1.00 85.81 682 ALA A O 1
ATOM 5344 N N . ARG A 1 683 ? 23.414 7.364 -25.950 1.00 85.50 683 ARG A N 1
ATOM 5345 C CA . ARG A 1 683 ? 24.409 7.165 -24.889 1.00 85.50 683 ARG A CA 1
ATOM 5346 C C . ARG A 1 683 ? 25.081 8.475 -24.485 1.00 85.50 683 ARG A C 1
ATOM 5348 O O . ARG A 1 683 ? 25.282 8.695 -23.302 1.00 85.50 683 ARG A O 1
ATOM 5355 N N . GLU A 1 684 ? 25.435 9.341 -25.430 1.00 81.94 684 GLU A N 1
ATOM 5356 C CA . GLU A 1 684 ? 26.050 10.639 -25.133 1.00 81.94 684 GLU A CA 1
ATOM 5357 C C . GLU A 1 684 ? 25.101 11.555 -24.348 1.00 81.94 684 GLU A C 1
ATOM 5359 O O . GLU A 1 684 ? 25.501 12.124 -23.334 1.00 81.94 684 GLU A O 1
ATOM 5364 N N . VAL A 1 685 ? 23.844 11.651 -24.785 1.00 80.44 685 VAL A N 1
ATOM 5365 C CA . VAL A 1 685 ? 22.813 12.511 -24.183 1.00 80.44 685 VAL A CA 1
ATOM 5366 C C . VAL A 1 685 ? 22.331 11.968 -22.840 1.00 80.44 685 VAL A C 1
ATOM 5368 O O . VAL A 1 685 ? 22.032 12.741 -21.931 1.00 80.44 685 VAL A O 1
ATOM 5371 N N . LEU A 1 686 ? 22.246 10.642 -22.708 1.00 81.12 686 LEU A N 1
ATOM 5372 C CA . LEU A 1 686 ? 21.758 9.957 -21.510 1.00 81.12 686 LEU A CA 1
ATOM 5373 C C . LEU A 1 686 ? 22.883 9.495 -20.572 1.00 81.12 686 LEU A C 1
ATOM 5375 O O . LEU A 1 686 ? 22.627 8.755 -19.620 1.00 81.12 686 LEU A O 1
ATOM 5379 N N . ARG A 1 687 ? 24.124 9.948 -20.791 1.00 69.94 687 ARG A N 1
ATOM 5380 C CA . ARG A 1 687 ? 25.232 9.745 -19.846 1.00 69.94 687 ARG A CA 1
ATOM 5381 C C . ARG A 1 687 ? 24.861 10.331 -18.483 1.00 69.94 687 ARG A C 1
ATOM 5383 O O . ARG A 1 687 ? 24.603 11.527 -18.361 1.00 69.94 687 ARG A O 1
ATOM 5390 N N . GLY A 1 688 ? 24.824 9.471 -17.465 1.00 56.16 688 GLY A N 1
ATOM 5391 C CA . GLY A 1 688 ? 24.383 9.815 -16.111 1.00 56.16 688 GLY A CA 1
ATOM 5392 C C . GLY A 1 688 ? 22.861 9.876 -15.910 1.00 56.16 688 GLY A C 1
ATOM 5393 O O . GLY A 1 688 ? 22.427 10.439 -14.912 1.00 56.16 688 GLY A O 1
ATOM 5394 N N . ILE A 1 689 ? 22.053 9.362 -16.849 1.00 50.50 689 ILE A N 1
ATOM 5395 C CA . ILE A 1 689 ? 20.588 9.217 -16.709 1.00 50.50 689 ILE A CA 1
ATOM 5396 C C . ILE A 1 689 ? 20.174 7.775 -16.404 1.00 50.50 689 ILE A C 1
ATOM 5398 O O . ILE A 1 689 ? 19.131 7.583 -15.786 1.00 50.50 689 ILE A O 1
ATOM 5402 N N . GLY A 1 690 ? 20.970 6.783 -16.800 1.00 41.03 690 GLY A N 1
ATOM 5403 C CA . GLY A 1 690 ? 20.845 5.440 -16.243 1.00 41.03 690 GLY A CA 1
ATOM 5404 C C . GLY A 1 690 ? 21.934 5.148 -15.246 1.00 41.03 690 GLY A C 1
ATOM 5405 O O . GLY A 1 690 ? 22.923 5.878 -15.169 1.00 41.03 690 GLY A O 1
ATOM 5406 N N . THR A 1 691 ? 21.726 4.051 -14.535 1.00 33.44 691 THR A N 1
ATOM 5407 C CA . THR A 1 691 ? 22.634 3.396 -13.598 1.00 33.44 691 THR A CA 1
ATOM 5408 C C . THR A 1 691 ? 23.991 3.062 -14.238 1.00 33.44 691 THR A C 1
ATOM 5410 O O . THR A 1 691 ? 24.341 1.906 -14.443 1.00 33.44 691 THR A O 1
ATOM 5413 N N . GLU A 1 692 ? 24.798 4.068 -14.553 1.00 25.72 692 GLU A N 1
ATOM 5414 C CA . GLU A 1 692 ? 26.172 4.044 -14.080 1.00 25.72 692 GLU A CA 1
ATOM 5415 C C . GLU A 1 692 ? 26.111 4.516 -12.627 1.00 25.72 692 GLU A C 1
ATOM 5417 O O . GLU A 1 692 ? 25.371 5.465 -12.340 1.00 25.72 692 GLU A O 1
ATOM 5422 N N . PRO A 1 693 ? 26.811 3.842 -11.699 1.00 27.41 693 PRO A N 1
ATOM 5423 C CA . PRO A 1 693 ? 26.790 4.194 -10.290 1.00 27.41 693 PRO A CA 1
ATOM 5424 C C . PRO A 1 693 ? 27.061 5.688 -10.177 1.00 27.41 693 PRO A C 1
ATOM 5426 O O . PRO A 1 693 ? 28.129 6.175 -10.558 1.00 27.41 693 PRO A O 1
ATOM 5429 N N . HIS A 1 694 ? 26.063 6.434 -9.704 1.00 27.86 694 HIS A N 1
ATOM 5430 C CA . HIS A 1 694 ? 26.254 7.820 -9.345 1.00 27.86 694 HIS A CA 1
ATOM 5431 C C . HIS A 1 694 ? 27.289 7.839 -8.220 1.00 27.86 694 HIS A C 1
ATOM 5433 O O . HIS A 1 694 ? 26.961 7.770 -7.038 1.00 27.86 694 HIS A O 1
ATOM 5439 N N . HIS A 1 695 ? 28.555 8.010 -8.598 1.00 30.91 695 HIS A N 1
ATOM 5440 C CA . HIS A 1 695 ? 29.508 8.772 -7.818 1.00 30.91 695 HIS A CA 1
ATOM 5441 C C . HIS A 1 695 ? 28.952 10.196 -7.701 1.00 30.91 695 HIS A C 1
ATOM 5443 O O . HIS A 1 695 ? 29.391 11.139 -8.362 1.00 30.91 695 HIS A O 1
ATOM 5449 N N . VAL A 1 696 ? 27.952 10.356 -6.831 1.00 26.33 696 VAL A N 1
ATOM 5450 C CA . VAL A 1 696 ? 27.807 11.585 -6.067 1.00 26.33 696 VAL A CA 1
ATOM 5451 C C . VAL A 1 696 ? 29.159 11.779 -5.403 1.00 26.33 696 VAL A C 1
ATOM 5453 O O . VAL A 1 696 ? 29.693 10.842 -4.808 1.00 26.33 696 VAL A O 1
ATOM 5456 N N . LYS A 1 697 ? 29.746 12.964 -5.585 1.00 26.30 697 LYS A N 1
ATOM 5457 C CA . LYS A 1 697 ? 31.019 13.329 -4.969 1.00 26.30 697 LYS A CA 1
ATOM 5458 C C . LYS A 1 697 ? 31.005 12.870 -3.514 1.00 26.30 697 LYS A C 1
ATOM 5460 O O . LYS A 1 697 ? 30.200 13.334 -2.712 1.00 26.30 697 LYS A O 1
ATOM 5465 N N . THR A 1 698 ? 31.882 11.913 -3.262 1.00 28.67 698 THR A N 1
ATOM 5466 C CA . THR A 1 698 ? 32.169 11.255 -2.001 1.00 28.67 698 THR A CA 1
ATOM 5467 C C . THR A 1 698 ? 32.195 12.259 -0.851 1.00 28.67 698 THR A C 1
ATOM 5469 O O . THR A 1 698 ? 33.134 13.045 -0.734 1.00 28.67 698 THR A O 1
ATOM 5472 N N . GLY A 1 699 ? 31.210 12.175 0.044 1.00 30.34 699 GLY A N 1
ATOM 5473 C CA . GLY A 1 699 ? 31.586 12.019 1.445 1.00 30.34 699 GLY A CA 1
ATOM 5474 C C . GLY A 1 699 ? 32.297 10.672 1.523 1.00 30.34 699 GLY A C 1
ATOM 5475 O O . GLY A 1 699 ? 31.784 9.696 0.984 1.00 30.34 699 GLY A O 1
ATOM 5476 N N . HIS A 1 700 ? 33.533 10.663 2.009 1.00 31.41 700 HIS A N 1
ATOM 5477 C CA . HIS A 1 700 ? 34.429 9.510 1.989 1.00 31.41 700 HIS A CA 1
ATOM 5478 C C . HIS A 1 700 ? 33.717 8.206 2.397 1.00 31.41 700 HIS A C 1
ATOM 5480 O O . HIS A 1 700 ? 33.398 8.027 3.566 1.00 31.41 700 HIS A O 1
ATOM 5486 N N . ALA A 1 701 ? 33.482 7.305 1.437 1.00 36.94 701 ALA A N 1
ATOM 5487 C CA . ALA A 1 701 ? 33.304 5.892 1.744 1.00 36.94 701 ALA A CA 1
ATOM 5488 C C . ALA A 1 701 ? 34.695 5.353 2.098 1.00 36.94 701 ALA A C 1
ATOM 5490 O O . ALA A 1 701 ? 35.641 5.555 1.329 1.00 36.94 701 ALA A O 1
ATOM 5491 N N . GLU A 1 702 ? 34.847 4.752 3.277 1.00 39.12 702 GLU A N 1
ATOM 5492 C CA . GLU A 1 702 ? 36.104 4.099 3.636 1.00 39.12 702 GLU A CA 1
ATOM 5493 C C . GLU A 1 702 ? 36.313 2.861 2.737 1.00 39.12 702 GLU A C 1
ATOM 5495 O O . GLU A 1 702 ? 35.350 2.149 2.443 1.00 39.12 702 GLU A O 1
ATOM 5500 N N . PRO A 1 703 ? 37.543 2.601 2.252 1.00 49.59 703 PRO A N 1
ATOM 5501 C CA . PRO A 1 703 ? 37.860 1.367 1.534 1.00 49.59 703 PRO A CA 1
ATOM 5502 C C . PRO A 1 703 ? 37.609 0.139 2.421 1.00 49.59 703 PRO A C 1
ATOM 5504 O O . PRO A 1 703 ? 37.658 0.250 3.647 1.00 49.59 703 PRO A O 1
ATOM 5507 N N . TRP A 1 704 ? 37.370 -1.023 1.794 1.00 52.12 704 TRP A N 1
ATOM 5508 C CA . TRP A 1 704 ? 37.124 -2.315 2.452 1.00 52.12 704 TRP A CA 1
ATOM 5509 C C . TRP A 1 704 ? 37.980 -2.467 3.726 1.00 52.12 704 TRP A C 1
ATOM 5511 O O . TRP A 1 704 ? 39.214 -2.501 3.625 1.00 52.12 704 TRP A O 1
ATOM 5521 N N . PRO A 1 705 ? 37.378 -2.501 4.931 1.00 57.06 705 PRO A N 1
ATOM 5522 C CA . PRO A 1 705 ? 38.135 -2.305 6.157 1.00 57.06 705 PRO A CA 1
ATOM 5523 C C . PRO A 1 705 ? 39.131 -3.448 6.366 1.00 57.06 705 PRO A C 1
ATOM 5525 O O . PRO A 1 705 ? 38.762 -4.622 6.430 1.00 57.06 705 PRO A O 1
ATOM 5528 N N . ALA A 1 706 ? 40.415 -3.102 6.507 1.00 53.88 706 ALA A N 1
ATOM 5529 C CA . ALA A 1 706 ? 41.475 -4.069 6.805 1.00 53.88 706 ALA A CA 1
ATOM 5530 C C . ALA A 1 706 ? 41.269 -4.750 8.175 1.00 53.88 706 ALA A C 1
ATOM 5532 O O . ALA A 1 706 ? 41.747 -5.863 8.397 1.00 53.88 706 ALA A O 1
ATOM 5533 N N . SER A 1 707 ? 40.544 -4.094 9.087 1.00 58.38 707 SER A N 1
ATOM 5534 C CA . SER A 1 707 ? 40.097 -4.631 10.371 1.00 58.38 707 SER A CA 1
ATOM 5535 C C . SER A 1 707 ? 38.793 -3.957 10.818 1.00 58.38 707 SER A C 1
ATOM 5537 O O . SER A 1 707 ? 38.577 -2.774 10.567 1.00 58.38 707 SER A O 1
ATOM 5539 N N . LEU A 1 708 ? 37.911 -4.709 11.486 1.00 71.81 708 LEU A N 1
ATOM 5540 C CA . LEU A 1 708 ? 36.673 -4.170 12.060 1.00 71.81 708 LEU A CA 1
ATOM 5541 C C . LEU A 1 708 ? 36.879 -3.737 13.510 1.00 71.81 708 LEU A C 1
ATOM 5543 O O . LEU A 1 708 ? 37.501 -4.447 14.309 1.00 71.81 708 LEU A O 1
ATOM 5547 N N . THR A 1 709 ? 36.320 -2.580 13.858 1.00 78.19 709 THR A N 1
ATOM 5548 C CA . THR A 1 709 ? 36.518 -1.951 15.166 1.00 78.19 709 THR A CA 1
ATOM 5549 C C . THR A 1 709 ? 35.425 -2.390 16.150 1.00 78.19 709 THR A C 1
ATOM 5551 O O . THR A 1 709 ? 34.242 -2.253 15.842 1.00 78.19 709 THR A O 1
ATOM 5554 N N . PRO A 1 710 ? 35.777 -2.903 17.346 1.00 79.94 710 PRO A N 1
ATOM 5555 C CA . PRO A 1 710 ? 34.812 -3.144 18.422 1.00 79.94 710 PRO A CA 1
ATOM 5556 C C . PRO A 1 710 ? 33.994 -1.889 18.767 1.00 79.94 710 PRO A C 1
ATOM 5558 O O . PRO A 1 710 ? 34.550 -0.800 18.884 1.00 79.94 710 PRO A O 1
ATOM 5561 N N . GLY A 1 711 ? 32.688 -2.046 18.969 1.00 80.50 711 GLY A N 1
ATOM 5562 C CA . GLY A 1 711 ? 31.734 -0.964 19.238 1.00 80.50 711 GLY A CA 1
ATOM 5563 C C . GLY A 1 711 ? 31.156 -0.298 17.986 1.00 80.50 711 GLY A C 1
ATOM 5564 O O . GLY A 1 711 ? 30.374 0.644 18.119 1.00 80.50 711 GLY A O 1
ATOM 5565 N N . ARG A 1 712 ? 31.528 -0.766 16.785 1.00 85.19 712 ARG A N 1
ATOM 5566 C CA . ARG A 1 712 ? 31.021 -0.254 15.507 1.00 85.19 712 ARG A CA 1
ATOM 5567 C C . ARG A 1 712 ? 30.032 -1.204 14.838 1.00 85.19 712 ARG A C 1
ATOM 5569 O O . ARG A 1 712 ? 30.073 -2.425 15.018 1.00 85.19 712 ARG A O 1
ATOM 5576 N N . SER A 1 713 ? 29.170 -0.593 14.034 1.00 91.38 713 SER A N 1
ATOM 5577 C CA . SER A 1 713 ? 28.091 -1.232 13.292 1.00 91.38 713 SER A CA 1
ATOM 5578 C C . SER A 1 713 ? 28.278 -0.967 11.800 1.00 91.38 713 SER A C 1
ATOM 5580 O O . SER A 1 713 ? 28.398 0.189 11.404 1.00 91.38 713 SER A O 1
ATOM 5582 N N . TYR A 1 714 ? 28.292 -2.022 10.989 1.00 91.94 714 TYR A N 1
ATOM 5583 C CA . TYR A 1 714 ? 28.607 -1.990 9.563 1.00 91.94 714 TYR A CA 1
ATOM 5584 C C . TYR A 1 714 ? 27.410 -2.435 8.721 1.00 91.94 714 TYR A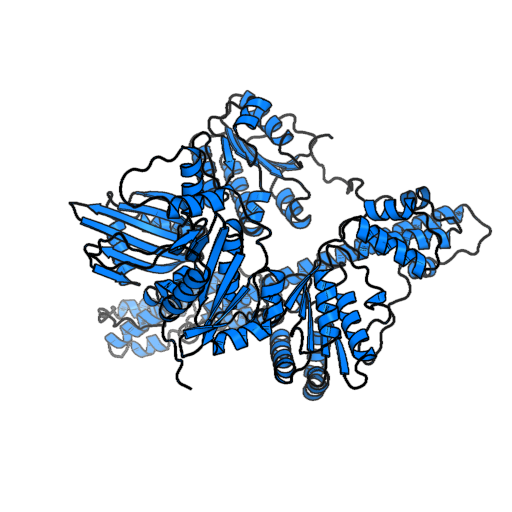 C 1
ATOM 5586 O O . TYR A 1 714 ? 26.837 -3.495 8.978 1.00 91.94 714 TYR A O 1
ATOM 5594 N N . LEU A 1 715 ? 27.050 -1.646 7.713 1.00 92.44 715 LEU A N 1
ATOM 5595 C CA . LEU A 1 715 ? 26.040 -1.976 6.712 1.00 92.44 715 LEU A CA 1
ATOM 5596 C C . LEU A 1 715 ? 26.746 -2.448 5.441 1.00 92.44 715 LEU A C 1
ATOM 5598 O O . LEU A 1 715 ? 27.375 -1.647 4.757 1.00 92.44 715 LEU A O 1
ATOM 5602 N N . VAL A 1 716 ? 26.655 -3.739 5.134 1.00 91.62 716 VAL A N 1
ATOM 5603 C CA . VAL A 1 716 ? 27.210 -4.327 3.913 1.00 91.62 716 VAL A CA 1
ATOM 5604 C C . VAL A 1 716 ? 26.143 -4.288 2.828 1.00 91.62 716 VAL A C 1
ATOM 5606 O O . VAL A 1 716 ? 25.117 -4.962 2.925 1.00 91.62 716 VAL A O 1
ATOM 5609 N N . GLU A 1 717 ? 26.389 -3.477 1.807 1.00 88.75 717 GLU A N 1
ATOM 5610 C CA . GLU A 1 717 ? 25.508 -3.344 0.650 1.00 88.75 717 GLU A CA 1
ATOM 5611 C C . GLU A 1 717 ? 25.830 -4.427 -0.388 1.00 88.75 717 GLU A C 1
ATOM 5613 O O . GLU A 1 717 ? 26.834 -4.342 -1.096 1.00 88.75 717 GLU A O 1
ATOM 5618 N N . GLU A 1 718 ? 24.990 -5.458 -0.475 1.00 83.94 718 GLU A N 1
ATOM 5619 C CA . GLU A 1 718 ? 25.190 -6.607 -1.366 1.00 83.94 718 GLU A CA 1
ATOM 5620 C C . GLU A 1 718 ? 23.870 -7.338 -1.666 1.00 83.94 718 GLU A C 1
ATOM 5622 O O . GLU A 1 718 ? 23.024 -7.496 -0.793 1.00 83.94 718 GLU A O 1
ATOM 5627 N N . ASP A 1 719 ? 23.687 -7.845 -2.890 1.00 74.50 719 ASP A N 1
ATOM 5628 C CA . ASP A 1 719 ? 22.459 -8.578 -3.265 1.00 74.50 719 ASP A CA 1
ATOM 5629 C C . ASP A 1 719 ? 22.381 -9.995 -2.670 1.00 74.50 719 ASP A C 1
ATOM 5631 O O . ASP A 1 719 ? 21.315 -10.615 -2.610 1.00 74.50 719 ASP A O 1
ATOM 5635 N N . ARG A 1 720 ? 23.525 -10.558 -2.277 1.00 80.56 720 ARG A N 1
ATOM 5636 C CA . ARG A 1 720 ? 23.635 -11.843 -1.580 1.00 80.56 720 ARG A CA 1
ATOM 5637 C C . ARG A 1 720 ? 24.663 -11.690 -0.470 1.00 80.56 720 ARG A C 1
ATOM 5639 O O . ARG A 1 720 ? 25.708 -11.138 -0.777 1.00 80.56 720 ARG A O 1
ATOM 5646 N N . PRO A 1 721 ? 24.445 -12.262 0.727 1.00 85.38 721 PRO A N 1
ATOM 5647 C CA . PRO A 1 721 ? 25.245 -12.007 1.932 1.00 85.38 721 PRO A CA 1
ATOM 5648 C C . PRO A 1 721 ? 26.663 -12.621 1.934 1.00 85.38 721 PRO A C 1
ATOM 5650 O O . PRO A 1 721 ? 27.194 -12.968 2.989 1.00 85.38 721 PRO A O 1
ATOM 5653 N N . SER A 1 722 ? 27.273 -12.841 0.768 1.00 85.12 722 SER A N 1
ATOM 5654 C CA . SER A 1 722 ? 28.573 -13.508 0.635 1.00 85.12 722 SER A CA 1
ATOM 5655 C C . SER A 1 722 ? 29.694 -12.699 1.286 1.00 85.12 722 SER A C 1
ATOM 5657 O O . SER A 1 722 ? 30.488 -13.242 2.055 1.00 85.12 722 SER A O 1
ATOM 5659 N N . ALA A 1 723 ? 29.734 -11.398 1.025 1.00 85.19 723 ALA A N 1
ATOM 5660 C CA . ALA A 1 723 ? 30.769 -10.501 1.502 1.00 85.19 723 ALA A CA 1
ATOM 5661 C C . ALA A 1 723 ? 30.621 -10.243 3.012 1.00 85.19 723 ALA A C 1
ATOM 5663 O O . ALA A 1 723 ? 31.623 -10.235 3.732 1.00 85.19 723 ALA A O 1
ATOM 5664 N N . ALA A 1 724 ? 29.390 -10.136 3.532 1.00 89.56 724 ALA A N 1
ATOM 5665 C CA . ALA A 1 724 ? 29.156 -10.082 4.974 1.00 89.56 724 ALA A CA 1
ATOM 5666 C C . ALA A 1 724 ? 29.570 -11.377 5.695 1.00 89.56 724 ALA A C 1
ATOM 5668 O O . ALA A 1 724 ? 30.126 -11.298 6.794 1.00 89.56 724 ALA A O 1
ATOM 5669 N N . PHE A 1 725 ? 29.362 -12.561 5.100 1.00 87.50 725 PHE A N 1
ATOM 5670 C CA . PHE A 1 725 ? 29.845 -13.820 5.682 1.00 87.50 725 PHE A CA 1
ATOM 5671 C C . PHE A 1 725 ? 31.370 -13.911 5.707 1.00 87.50 725 PHE A C 1
ATOM 5673 O O . PHE A 1 725 ? 31.930 -14.301 6.732 1.00 87.50 725 PHE A O 1
ATOM 5680 N N . GLU A 1 726 ? 32.051 -13.525 4.627 1.00 84.69 726 GLU A N 1
ATOM 5681 C CA . GLU A 1 726 ? 33.516 -13.474 4.598 1.00 84.69 726 GLU A CA 1
ATOM 5682 C C . GLU A 1 726 ? 34.069 -12.503 5.640 1.00 84.69 726 GLU A C 1
ATOM 5684 O O . GLU A 1 726 ? 35.009 -12.823 6.375 1.00 84.69 726 GLU A O 1
ATOM 5689 N N . LEU A 1 727 ? 33.460 -11.320 5.730 1.00 83.12 727 LEU A N 1
ATOM 5690 C CA . LEU A 1 727 ? 33.828 -10.297 6.693 1.00 83.12 727 LEU A CA 1
ATOM 5691 C C . LEU A 1 727 ? 33.649 -10.806 8.130 1.00 83.12 727 LEU A C 1
ATOM 5693 O O . LEU A 1 727 ? 34.542 -10.648 8.962 1.00 83.12 727 LEU A O 1
ATOM 5697 N N . PHE A 1 728 ? 32.537 -11.486 8.406 1.00 86.81 728 PHE A N 1
ATOM 5698 C CA . PHE A 1 728 ? 32.254 -12.097 9.699 1.00 86.81 728 PHE A CA 1
ATOM 5699 C C . PHE A 1 728 ? 33.221 -13.247 10.038 1.00 86.81 728 PHE A C 1
ATOM 5701 O O . PHE A 1 728 ? 33.736 -13.305 11.156 1.00 86.81 728 PHE A O 1
ATOM 5708 N N . ALA A 1 729 ? 33.545 -14.120 9.077 1.00 81.25 729 ALA A N 1
ATOM 5709 C CA . ALA A 1 729 ? 34.484 -15.231 9.262 1.00 81.25 729 ALA A CA 1
ATOM 5710 C C . ALA A 1 729 ? 35.894 -14.754 9.647 1.00 81.25 729 ALA A C 1
ATOM 5712 O O . ALA A 1 729 ? 36.525 -15.332 10.536 1.00 81.25 729 ALA A O 1
ATOM 5713 N N . ARG A 1 730 ? 36.363 -13.646 9.055 1.00 76.00 730 ARG A N 1
ATOM 5714 C CA . ARG A 1 730 ? 37.648 -13.018 9.416 1.00 76.00 730 ARG A CA 1
ATOM 5715 C C . ARG A 1 730 ? 37.694 -12.572 10.883 1.00 76.00 730 ARG A C 1
ATOM 5717 O O . ARG A 1 730 ? 38.751 -12.663 11.503 1.00 76.00 730 ARG A O 1
ATOM 5724 N N . ILE A 1 731 ? 36.568 -12.134 11.458 1.00 74.31 731 ILE A N 1
ATOM 5725 C CA . ILE A 1 731 ? 36.488 -11.742 12.879 1.00 74.31 731 ILE A CA 1
ATOM 5726 C C . ILE A 1 731 ? 36.595 -12.961 13.793 1.00 74.31 731 ILE A C 1
ATOM 5728 O O . ILE A 1 731 ? 37.282 -12.905 14.814 1.00 74.31 731 ILE A O 1
ATOM 5732 N N . LEU A 1 732 ? 35.922 -14.060 13.442 1.00 75.06 732 LEU A N 1
ATOM 5733 C CA . LEU A 1 732 ? 35.940 -15.277 14.258 1.00 75.06 732 LEU A CA 1
ATOM 5734 C C . LEU A 1 732 ? 37.326 -15.931 14.269 1.00 75.06 732 LEU A C 1
ATOM 5736 O O . LEU A 1 732 ? 37.761 -16.425 15.308 1.00 75.06 732 LEU A O 1
ATOM 57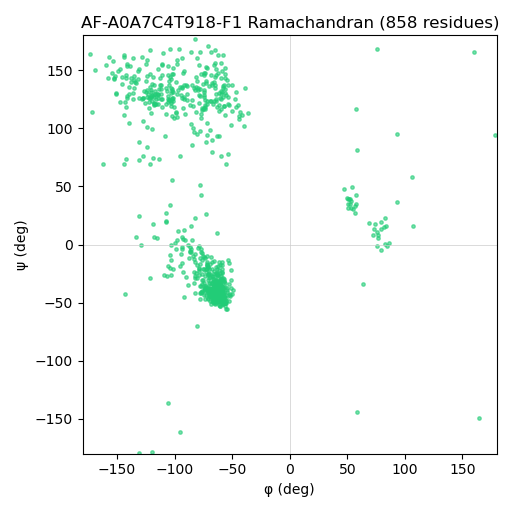40 N N . GLY A 1 733 ? 38.071 -15.825 13.162 1.00 61.59 733 GLY A N 1
ATOM 5741 C CA . GLY A 1 733 ? 39.475 -16.244 13.075 1.00 61.59 733 GLY A CA 1
ATOM 5742 C C . GLY A 1 733 ? 40.421 -15.538 14.062 1.00 61.59 733 GLY A C 1
ATOM 5743 O O . GLY A 1 733 ? 41.520 -16.030 14.301 1.00 61.59 733 GLY A O 1
ATOM 5744 N N . ALA A 1 734 ? 39.997 -14.426 14.680 1.00 58.47 734 ALA A N 1
ATOM 5745 C CA . ALA A 1 734 ? 40.741 -13.699 15.712 1.00 58.47 734 ALA A CA 1
ATOM 5746 C C . ALA A 1 734 ? 40.416 -14.142 17.161 1.00 58.47 734 ALA A C 1
ATOM 5748 O O . ALA A 1 734 ? 40.790 -13.450 18.108 1.00 58.47 734 ALA A O 1
ATOM 5749 N N . GLY A 1 735 ? 39.716 -15.271 17.353 1.00 61.47 735 GLY A N 1
ATOM 5750 C CA . GLY A 1 735 ? 39.403 -15.834 18.677 1.00 61.47 735 GLY A CA 1
ATOM 5751 C C . GLY A 1 735 ? 38.180 -15.220 19.370 1.00 61.47 735 GLY A C 1
ATOM 5752 O O . GLY A 1 735 ? 38.085 -15.267 20.596 1.00 61.47 735 GLY A O 1
ATOM 5753 N N . ARG A 1 736 ? 37.257 -14.618 18.607 1.00 68.81 736 ARG A N 1
ATOM 5754 C CA . ARG A 1 736 ? 36.013 -14.012 19.114 1.00 68.81 736 ARG A CA 1
ATOM 5755 C C . ARG A 1 736 ? 34.811 -14.926 18.881 1.00 68.81 736 ARG A C 1
ATOM 5757 O O . ARG A 1 736 ? 34.734 -15.599 17.860 1.00 68.81 736 ARG A O 1
ATOM 5764 N N . ASP A 1 737 ? 33.849 -14.891 19.802 1.00 78.25 737 ASP A N 1
ATOM 5765 C CA . ASP A 1 737 ? 32.565 -15.585 19.656 1.00 78.25 737 ASP A CA 1
ATOM 5766 C C . ASP A 1 737 ? 31.648 -14.860 18.652 1.00 78.25 737 ASP A C 1
ATOM 5768 O O . ASP A 1 737 ? 31.655 -13.627 18.563 1.00 78.25 737 ASP A O 1
ATOM 5772 N N . GLY A 1 738 ? 30.818 -15.620 17.930 1.00 85.88 738 GLY A N 1
ATOM 5773 C CA . GLY A 1 738 ? 29.941 -15.106 16.875 1.00 85.88 738 GLY A CA 1
ATOM 5774 C C . GLY A 1 738 ? 28.490 -15.580 16.964 1.00 85.88 738 GLY A C 1
ATOM 5775 O O . GLY A 1 738 ? 28.226 -16.747 17.259 1.00 85.88 738 GLY A O 1
ATOM 5776 N N . LEU A 1 739 ? 27.550 -14.689 16.645 1.00 90.12 739 LEU A N 1
ATOM 5777 C CA . LEU A 1 739 ? 26.134 -14.989 16.412 1.00 90.12 739 LEU A CA 1
ATOM 5778 C C . LEU A 1 739 ? 25.763 -14.625 14.969 1.00 90.12 739 LEU A C 1
ATOM 5780 O O . LEU A 1 739 ? 25.998 -13.499 14.542 1.00 90.12 739 LEU A O 1
ATOM 5784 N N . VAL A 1 740 ? 25.144 -15.556 14.243 1.00 91.94 740 VAL A N 1
ATOM 5785 C CA . VAL A 1 740 ? 24.654 -15.320 12.876 1.00 91.94 740 VAL A CA 1
ATOM 5786 C C . VAL A 1 740 ? 23.151 -15.533 12.836 1.00 91.94 740 VAL A C 1
ATOM 5788 O O . VAL A 1 740 ? 22.663 -16.584 13.247 1.00 91.94 740 VAL A O 1
ATOM 5791 N N . ILE A 1 741 ? 22.418 -14.567 12.298 1.00 93.06 741 ILE A N 1
ATOM 5792 C CA . ILE A 1 741 ? 20.996 -14.677 11.975 1.00 93.06 741 ILE A CA 1
ATOM 5793 C C . ILE A 1 741 ? 20.875 -14.395 10.481 1.00 93.06 741 ILE A C 1
ATOM 5795 O O . ILE A 1 741 ? 21.244 -13.317 10.041 1.00 93.06 741 ILE A O 1
ATOM 5799 N N . THR A 1 742 ? 20.420 -15.362 9.687 1.00 91.81 742 THR A N 1
ATOM 5800 C CA . THR A 1 742 ? 20.512 -15.277 8.217 1.00 91.81 742 THR A CA 1
ATOM 5801 C C . THR A 1 742 ? 19.345 -15.958 7.520 1.00 91.81 742 THR A C 1
ATOM 5803 O O . THR A 1 742 ? 18.803 -16.936 8.033 1.00 91.81 742 THR A O 1
ATOM 5806 N N . ARG A 1 743 ? 18.975 -15.492 6.321 1.00 88.94 743 ARG A N 1
ATOM 5807 C CA . ARG A 1 743 ? 18.034 -16.191 5.425 1.00 88.94 743 ARG A CA 1
ATOM 5808 C C . ARG A 1 743 ? 18.668 -17.350 4.667 1.00 88.94 743 ARG A C 1
ATOM 5810 O O . ARG A 1 743 ? 17.948 -18.227 4.176 1.00 88.94 743 ARG A O 1
ATOM 5817 N N . THR A 1 744 ? 19.990 -17.392 4.607 1.00 86.62 744 THR A N 1
ATOM 5818 C CA . THR A 1 744 ? 20.752 -18.468 3.981 1.00 86.62 744 THR A CA 1
ATOM 5819 C C . THR A 1 744 ? 20.693 -19.730 4.841 1.00 86.62 744 THR A C 1
ATOM 5821 O O . THR A 1 744 ? 20.719 -19.682 6.068 1.00 86.62 744 THR A O 1
ATOM 5824 N N . ASN A 1 745 ? 20.585 -20.896 4.201 1.00 82.69 745 ASN A N 1
ATOM 5825 C CA . ASN A 1 745 ? 20.523 -22.170 4.916 1.00 82.69 745 ASN A CA 1
ATOM 5826 C C . ASN A 1 745 ? 21.801 -22.378 5.764 1.00 82.69 745 ASN A C 1
ATOM 5828 O O . ASN A 1 745 ? 22.892 -22.389 5.189 1.00 82.69 745 ASN A O 1
ATOM 5832 N N . PRO A 1 746 ? 21.706 -22.631 7.087 1.00 85.44 746 PRO A N 1
ATOM 5833 C CA . PRO A 1 746 ? 22.886 -22.750 7.944 1.00 85.44 746 PRO A CA 1
ATOM 5834 C C . PRO A 1 746 ? 23.851 -23.890 7.593 1.00 85.44 746 PRO A C 1
ATOM 5836 O O . PRO A 1 746 ? 25.007 -23.833 8.000 1.00 85.44 746 PRO A O 1
ATOM 5839 N N . LYS A 1 747 ? 23.422 -24.944 6.878 1.00 79.94 747 LYS A N 1
ATOM 5840 C CA . LYS A 1 747 ? 24.364 -25.951 6.344 1.00 79.94 747 LYS A CA 1
ATOM 5841 C C . LYS A 1 747 ? 25.287 -25.330 5.308 1.00 79.94 747 LYS A C 1
ATOM 5843 O O . LYS A 1 747 ? 26.497 -25.446 5.430 1.00 79.94 747 LYS A O 1
ATOM 5848 N N . ARG A 1 748 ? 24.701 -24.600 4.358 1.00 79.56 748 ARG A N 1
ATOM 5849 C CA . ARG A 1 748 ? 25.437 -23.919 3.296 1.00 79.56 748 ARG A CA 1
ATOM 5850 C C . ARG A 1 748 ? 26.399 -22.880 3.866 1.00 79.56 748 ARG A C 1
ATOM 5852 O O . ARG A 1 748 ? 27.549 -22.852 3.467 1.00 79.56 748 ARG A O 1
ATOM 5859 N N . VAL A 1 749 ? 25.960 -22.099 4.855 1.00 82.31 749 VAL A N 1
ATOM 5860 C CA . VAL A 1 749 ? 26.825 -21.112 5.529 1.00 82.31 749 VAL A CA 1
ATOM 5861 C C . VAL A 1 749 ? 28.042 -21.780 6.185 1.00 82.31 749 VAL A C 1
ATOM 5863 O O . VAL A 1 749 ? 29.155 -21.272 6.083 1.00 82.31 749 VAL A O 1
ATOM 5866 N N . ARG A 1 750 ? 27.852 -22.941 6.827 1.00 80.25 750 ARG A N 1
ATOM 5867 C CA . ARG A 1 750 ? 28.949 -23.703 7.448 1.00 80.25 750 ARG A CA 1
ATOM 5868 C C . ARG A 1 750 ? 29.908 -24.304 6.425 1.00 80.25 750 ARG A C 1
ATOM 5870 O O . ARG A 1 750 ? 31.113 -24.239 6.629 1.00 80.25 750 ARG A O 1
ATOM 5877 N N . GLU A 1 751 ? 29.373 -24.887 5.356 1.00 77.62 751 GLU A N 1
ATOM 5878 C CA . GLU A 1 751 ? 30.154 -25.543 4.300 1.00 77.62 751 GLU A CA 1
ATOM 5879 C C . GLU A 1 751 ? 30.953 -24.537 3.459 1.00 77.62 751 GLU A C 1
ATOM 5881 O O . GLU A 1 751 ? 32.112 -24.789 3.148 1.00 77.62 751 GLU A O 1
ATOM 5886 N N . GLU A 1 752 ? 30.350 -23.397 3.112 1.00 74.31 752 GLU A N 1
ATOM 5887 C CA . GLU A 1 752 ? 30.911 -22.412 2.176 1.00 74.31 752 GLU A CA 1
ATOM 5888 C C . GLU A 1 752 ? 31.905 -21.452 2.854 1.00 74.31 752 GLU A C 1
ATOM 5890 O O . GLU A 1 752 ? 32.901 -21.079 2.241 1.00 74.31 752 GLU A O 1
ATOM 5895 N N . PHE A 1 753 ? 31.692 -21.103 4.131 1.00 71.12 753 PHE A N 1
ATOM 5896 C CA . PHE A 1 753 ? 32.495 -20.088 4.837 1.00 71.12 753 PHE A CA 1
ATOM 5897 C C . PHE A 1 753 ? 33.273 -20.621 6.051 1.00 71.12 753 PHE A C 1
ATOM 5899 O O . PHE A 1 753 ? 33.854 -19.833 6.794 1.00 71.12 753 PHE A O 1
ATOM 5906 N N . ALA A 1 754 ? 33.276 -21.942 6.280 1.00 65.31 754 ALA A N 1
ATOM 5907 C CA . ALA A 1 754 ? 33.949 -22.601 7.411 1.00 65.31 754 ALA A CA 1
ATOM 5908 C C . ALA A 1 754 ? 33.619 -21.979 8.789 1.00 65.31 754 ALA A C 1
ATOM 5910 O O . ALA A 1 754 ? 34.438 -21.959 9.707 1.00 65.31 754 ALA A O 1
ATOM 5911 N N . LEU A 1 755 ? 32.401 -21.446 8.935 1.00 68.12 755 LEU A N 1
ATOM 5912 C CA . LEU A 1 755 ? 31.942 -20.788 10.153 1.00 68.12 755 LEU A CA 1
ATOM 5913 C C . LEU A 1 755 ? 31.557 -21.831 11.209 1.00 68.12 755 LEU A C 1
ATOM 5915 O O . LEU A 1 755 ? 30.425 -22.315 11.233 1.00 68.12 755 LEU A O 1
ATOM 5919 N N . GLU A 1 756 ? 32.463 -22.120 12.142 1.00 58.56 756 GLU A N 1
ATOM 5920 C CA . GLU A 1 756 ? 32.164 -22.867 13.375 1.00 58.56 756 GLU A CA 1
ATOM 5921 C C . GLU A 1 756 ? 31.456 -21.981 14.420 1.00 58.56 756 GLU A C 1
ATOM 5923 O O . GLU A 1 756 ? 31.777 -21.981 15.604 1.00 58.56 756 GLU A O 1
ATOM 5928 N N . ALA A 1 757 ? 30.486 -21.167 13.996 1.00 54.34 757 ALA A N 1
ATOM 5929 C CA . ALA A 1 757 ? 29.696 -20.386 14.935 1.00 54.34 757 ALA A CA 1
ATOM 5930 C C . ALA A 1 757 ? 28.720 -21.321 15.671 1.00 54.34 757 ALA A C 1
ATOM 5932 O O . ALA A 1 757 ? 27.799 -21.878 15.069 1.00 54.34 757 ALA A O 1
ATOM 5933 N N . ASP A 1 758 ? 28.851 -21.426 16.995 1.00 56.12 758 ASP A N 1
ATOM 5934 C CA . ASP A 1 758 ? 27.953 -22.186 17.887 1.00 56.12 758 ASP A CA 1
ATOM 5935 C C . ASP A 1 758 ? 26.454 -21.804 17.750 1.00 56.12 758 ASP A C 1
ATOM 5937 O O . ASP A 1 758 ? 25.545 -22.466 18.286 1.00 56.12 758 ASP A O 1
ATOM 5941 N N . ARG A 1 759 ? 26.167 -20.682 17.075 1.00 69.06 759 ARG A N 1
ATOM 5942 C CA . ARG A 1 759 ? 24.862 -20.015 17.024 1.00 69.06 759 ARG A CA 1
ATOM 5943 C C . ARG A 1 759 ? 24.575 -19.404 15.649 1.00 69.06 759 ARG A C 1
ATOM 5945 O O . ARG A 1 759 ? 24.499 -18.189 15.511 1.00 69.06 759 ARG A O 1
ATOM 5952 N N . ILE A 1 760 ? 24.367 -20.250 14.643 1.00 86.88 760 ILE A N 1
ATOM 5953 C CA . ILE A 1 760 ? 23.722 -19.833 13.388 1.00 86.88 760 ILE A CA 1
ATOM 5954 C C . ILE A 1 760 ? 22.221 -20.107 13.501 1.00 86.88 760 ILE A C 1
ATOM 5956 O O . ILE A 1 760 ? 21.809 -21.260 13.648 1.00 86.88 760 ILE A O 1
ATOM 5960 N N . PHE A 1 761 ? 21.413 -19.054 13.438 1.00 88.75 761 PHE A N 1
ATOM 5961 C CA . PHE A 1 761 ? 19.962 -19.123 13.364 1.00 88.75 761 PHE A CA 1
ATOM 5962 C C . PHE A 1 761 ? 19.496 -18.874 11.936 1.00 88.75 761 PHE A C 1
ATOM 5964 O O . PHE A 1 761 ? 19.785 -17.842 11.332 1.00 88.75 761 PHE A O 1
ATOM 5971 N N . TRP A 1 762 ? 18.715 -19.813 11.416 1.00 89.88 762 TRP A N 1
ATOM 5972 C CA . TRP A 1 762 ? 18.018 -19.618 10.160 1.00 89.88 762 TRP A CA 1
ATOM 5973 C C . TRP A 1 762 ? 16.799 -18.733 10.396 1.00 89.88 762 TRP A C 1
ATOM 5975 O O . TRP A 1 762 ? 15.851 -19.141 11.071 1.00 89.88 762 TRP A O 1
ATOM 5985 N N . LEU A 1 763 ? 16.818 -17.525 9.849 1.00 87.38 763 LEU A N 1
ATOM 5986 C CA . LEU A 1 763 ? 15.696 -16.607 9.872 1.00 87.38 763 LEU A CA 1
ATOM 5987 C C . LEU A 1 763 ? 14.594 -17.179 8.977 1.00 87.38 763 LEU A C 1
ATOM 5989 O O . LEU A 1 763 ? 14.661 -17.089 7.761 1.00 87.38 763 LEU A O 1
ATOM 5993 N N . THR A 1 764 ? 13.588 -17.837 9.532 1.00 78.94 764 THR A N 1
ATOM 5994 C CA . THR A 1 764 ? 12.516 -18.474 8.764 1.00 78.94 764 THR A CA 1
ATOM 5995 C C . THR A 1 764 ? 11.293 -18.705 9.631 1.00 78.94 764 THR A C 1
ATOM 5997 O O . THR A 1 764 ? 11.373 -18.838 10.852 1.00 78.94 764 THR A O 1
ATOM 6000 N N . ASP A 1 765 ? 10.136 -18.771 8.984 1.00 67.62 765 ASP A N 1
ATOM 6001 C CA . ASP A 1 765 ? 8.896 -19.134 9.653 1.00 67.62 765 ASP A CA 1
ATOM 6002 C C . ASP A 1 765 ? 8.636 -20.626 9.758 1.00 67.62 765 ASP A C 1
ATOM 6004 O O . ASP A 1 765 ? 7.709 -21.016 10.463 1.00 67.62 765 ASP A O 1
ATOM 6008 N N . ARG A 1 766 ? 9.480 -21.440 9.124 1.00 63.03 766 ARG A N 1
ATOM 6009 C CA . ARG A 1 766 ? 9.421 -22.898 9.199 1.00 63.03 766 ARG A CA 1
ATOM 6010 C C . ARG A 1 766 ? 10.258 -23.407 10.365 1.00 63.03 766 ARG A C 1
ATOM 6012 O O . ARG A 1 766 ? 11.403 -22.988 10.525 1.00 63.03 766 ARG A O 1
ATOM 6019 N N . ASP A 1 767 ? 9.723 -24.354 11.120 1.00 59.66 767 ASP A N 1
ATOM 6020 C CA . ASP A 1 767 ? 10.511 -25.092 12.102 1.00 59.66 767 ASP A CA 1
ATOM 6021 C C . ASP A 1 767 ? 11.386 -26.146 11.409 1.00 59.66 767 ASP A C 1
ATOM 6023 O O . ASP A 1 767 ? 11.039 -26.683 10.355 1.00 59.66 767 ASP A O 1
ATOM 6027 N N . SER A 1 768 ? 12.566 -26.405 11.972 1.00 62.50 768 SER A N 1
ATOM 6028 C CA . SER A 1 768 ? 13.520 -27.390 11.461 1.00 62.50 768 SER A CA 1
ATOM 6029 C C . SER A 1 768 ? 14.077 -28.200 12.620 1.00 62.50 768 SER A C 1
ATOM 6031 O O . SER A 1 768 ? 14.646 -27.641 13.551 1.00 62.50 768 SER A O 1
ATOM 6033 N N . GLU A 1 769 ? 13.970 -29.525 12.547 1.00 57.41 769 GLU A N 1
ATOM 6034 C CA . GLU A 1 769 ? 14.540 -30.425 13.562 1.00 57.41 769 GLU A CA 1
ATOM 6035 C C . GLU A 1 769 ? 16.077 -30.461 13.516 1.00 57.41 769 GLU A C 1
ATOM 6037 O O . GLU A 1 769 ? 16.732 -30.824 14.488 1.00 57.41 769 GLU A O 1
ATOM 6042 N N . SER A 1 770 ? 16.669 -30.081 12.378 1.00 67.44 770 SER A N 1
ATOM 6043 C CA . SER A 1 770 ? 18.111 -30.209 12.127 1.00 67.44 770 SER A CA 1
ATOM 6044 C C . SER A 1 770 ? 18.894 -28.898 12.239 1.00 67.44 770 SER A C 1
ATOM 6046 O O . SER A 1 770 ? 20.125 -28.930 12.261 1.00 67.44 770 SER A O 1
ATOM 6048 N N . GLN A 1 771 ? 18.213 -27.747 12.271 1.00 75.75 771 GLN A N 1
ATOM 6049 C CA . GLN A 1 771 ? 18.826 -26.414 12.300 1.00 75.75 771 GLN A CA 1
ATOM 6050 C C . GLN A 1 771 ? 18.125 -25.531 13.329 1.00 75.75 771 GLN A C 1
ATOM 6052 O O . GLN A 1 771 ? 16.908 -25.590 13.461 1.00 75.75 771 GLN A O 1
ATOM 6057 N N . LYS A 1 772 ? 18.868 -24.649 14.005 1.00 80.44 772 LYS A N 1
ATOM 6058 C CA . LYS A 1 772 ? 18.257 -23.624 14.861 1.00 80.44 772 LYS A CA 1
ATOM 6059 C C . LYS A 1 772 ? 17.525 -22.615 13.973 1.00 80.44 772 LYS A C 1
ATOM 6061 O O . LYS A 1 772 ? 18.144 -22.021 13.092 1.00 80.44 772 LYS A O 1
ATOM 6066 N N . THR A 1 773 ? 16.231 -22.414 14.194 1.00 81.94 773 THR A N 1
ATOM 6067 C CA . THR A 1 773 ? 15.405 -21.463 13.435 1.00 81.94 773 THR A CA 1
ATOM 6068 C C . THR A 1 773 ? 14.991 -20.276 14.300 1.00 81.94 773 THR A C 1
ATOM 6070 O O . THR A 1 773 ? 14.933 -20.345 15.534 1.00 81.94 773 THR A O 1
ATOM 6073 N N . MET A 1 774 ? 14.711 -19.156 13.644 1.00 81.44 774 MET A N 1
ATOM 6074 C CA . MET A 1 774 ? 14.217 -17.939 14.268 1.00 81.44 774 MET A CA 1
ATOM 6075 C C . MET A 1 774 ? 13.170 -17.293 13.365 1.00 81.44 774 MET A C 1
ATOM 6077 O O . MET A 1 774 ? 13.428 -17.034 12.197 1.00 81.44 774 MET A O 1
ATOM 6081 N N . ALA A 1 775 ? 11.985 -17.020 13.907 1.00 75.56 775 ALA A N 1
ATOM 6082 C CA . ALA A 1 775 ? 10.954 -16.262 13.199 1.00 75.56 775 ALA A CA 1
ATOM 6083 C C . ALA A 1 775 ? 11.410 -14.810 12.968 1.00 75.56 775 ALA A C 1
ATOM 6085 O O . ALA A 1 775 ? 12.163 -14.299 13.799 1.00 75.56 775 ALA A O 1
ATOM 6086 N N . PRO A 1 776 ? 10.900 -14.094 11.950 1.00 78.38 776 PRO A N 1
ATOM 6087 C CA . PRO A 1 776 ? 11.176 -12.672 11.749 1.00 78.38 776 PRO A CA 1
ATOM 6088 C C . PRO A 1 776 ? 10.342 -11.801 12.708 1.00 78.38 776 PRO A C 1
ATOM 6090 O O . PRO A 1 776 ? 9.632 -10.886 12.294 1.00 78.38 776 PRO A O 1
ATOM 6093 N N . ALA A 1 777 ? 10.393 -12.134 13.998 1.00 78.81 777 ALA A N 1
ATOM 6094 C CA . ALA A 1 777 ? 9.821 -11.367 15.095 1.00 78.81 777 ALA A CA 1
ATOM 6095 C C . ALA A 1 777 ? 10.948 -10.551 15.736 1.00 78.81 777 ALA A C 1
ATOM 6097 O O . ALA A 1 777 ? 11.882 -11.131 16.304 1.00 78.81 777 ALA A O 1
ATOM 6098 N N . LEU A 1 778 ? 10.871 -9.222 15.621 1.00 78.62 778 LEU A N 1
ATOM 6099 C CA . LEU A 1 778 ? 11.942 -8.306 16.028 1.00 78.62 778 LEU A CA 1
ATOM 6100 C C . LEU A 1 778 ? 12.324 -8.499 17.500 1.00 78.62 778 LEU A C 1
ATOM 6102 O O . LEU A 1 778 ? 13.500 -8.495 17.841 1.00 78.62 778 LEU A O 1
ATOM 6106 N N . GLU A 1 779 ? 11.357 -8.778 18.369 1.00 71.25 779 GLU A N 1
ATOM 6107 C CA . GLU A 1 779 ? 11.567 -8.952 19.807 1.00 71.25 779 GLU A CA 1
ATOM 6108 C C . GLU A 1 779 ? 12.384 -10.207 20.130 1.00 71.25 779 GLU A C 1
ATOM 6110 O O . GLU A 1 779 ? 13.227 -10.188 21.027 1.00 71.25 779 GLU A O 1
ATOM 6115 N N . ARG A 1 780 ? 12.158 -11.306 19.396 1.00 78.06 780 ARG A N 1
ATOM 6116 C CA . ARG A 1 780 ? 12.928 -12.549 19.565 1.00 78.06 780 ARG A CA 1
ATOM 6117 C C . ARG A 1 780 ? 14.363 -12.366 19.087 1.00 78.06 780 ARG A C 1
ATOM 6119 O O . ARG A 1 780 ? 15.280 -12.859 19.736 1.00 78.06 780 ARG A O 1
ATOM 6126 N N . ILE A 1 781 ? 14.540 -11.647 17.980 1.00 85.75 781 ILE A N 1
ATOM 6127 C CA . ILE A 1 781 ? 15.857 -11.320 17.428 1.00 85.75 781 ILE A CA 1
ATOM 6128 C C . ILE A 1 781 ? 16.640 -10.463 18.427 1.00 85.75 781 ILE A C 1
ATOM 6130 O O . ILE A 1 781 ? 17.759 -10.824 18.781 1.00 85.75 781 ILE A O 1
ATOM 6134 N N . VAL A 1 782 ? 16.027 -9.397 18.957 1.00 81.50 782 VAL A N 1
ATOM 6135 C CA . VAL A 1 782 ? 16.626 -8.551 20.005 1.00 81.50 782 VAL A CA 1
ATOM 6136 C C . VAL A 1 782 ? 17.009 -9.381 21.223 1.00 81.50 782 VAL A C 1
ATOM 6138 O O . VAL A 1 782 ? 18.150 -9.313 21.664 1.00 81.50 782 VAL A O 1
ATOM 6141 N N . TYR A 1 783 ? 16.089 -10.202 21.737 1.00 80.69 783 TYR A N 1
ATOM 6142 C CA . TYR A 1 783 ? 16.347 -11.027 22.915 1.00 80.69 783 TYR A CA 1
ATOM 6143 C C . TYR A 1 783 ? 17.556 -11.954 22.732 1.00 80.69 783 TYR A C 1
ATOM 6145 O O . TYR A 1 783 ? 18.396 -12.053 23.624 1.00 80.69 783 TYR A O 1
ATOM 6153 N N . GLU A 1 784 ? 17.664 -12.632 21.588 1.00 84.12 784 GLU A N 1
ATOM 6154 C CA . GLU A 1 784 ? 18.783 -13.541 21.320 1.00 84.12 784 GLU A CA 1
ATOM 6155 C C . GLU A 1 784 ? 20.112 -12.798 21.150 1.00 84.12 784 GLU A C 1
ATOM 6157 O O . GLU A 1 784 ? 21.139 -13.262 21.655 1.00 84.12 784 GLU A O 1
ATOM 6162 N N . ILE A 1 785 ? 20.091 -11.629 20.502 1.00 87.88 785 ILE A N 1
ATOM 6163 C CA . ILE A 1 785 ? 21.268 -10.770 20.342 1.00 87.88 785 ILE A CA 1
ATOM 6164 C C . ILE A 1 785 ? 21.734 -10.226 21.701 1.00 87.88 785 ILE A C 1
ATOM 6166 O O . ILE A 1 785 ? 22.900 -10.400 22.054 1.00 87.88 785 ILE A O 1
ATOM 6170 N N . GLU A 1 786 ? 20.839 -9.652 22.507 1.00 83.56 786 GLU A N 1
ATOM 6171 C CA . GLU A 1 786 ? 21.162 -9.116 23.838 1.00 83.56 786 GLU A CA 1
ATOM 6172 C C . GLU A 1 786 ? 21.660 -10.224 24.788 1.00 83.56 786 GLU A C 1
ATOM 6174 O O . GLU A 1 786 ? 22.664 -10.061 25.483 1.00 83.56 786 GLU A O 1
ATOM 6179 N N . ASN A 1 787 ? 21.021 -11.400 24.779 1.00 84.81 787 ASN A N 1
ATOM 6180 C CA . ASN A 1 787 ? 21.441 -12.564 25.569 1.00 84.81 787 ASN A CA 1
ATOM 6181 C C . ASN A 1 787 ? 22.815 -13.106 25.137 1.00 84.81 787 ASN A C 1
ATOM 6183 O O . ASN A 1 787 ? 23.563 -13.644 25.959 1.00 84.81 787 ASN A O 1
ATOM 6187 N N . PHE A 1 788 ? 23.156 -13.005 23.851 1.00 87.06 788 PHE A N 1
ATOM 6188 C CA . PHE A 1 788 ? 24.500 -13.306 23.363 1.00 87.06 788 PHE A CA 1
ATOM 6189 C C . PHE A 1 788 ? 25.512 -12.274 23.870 1.00 87.06 788 PHE A C 1
ATOM 6191 O O . PHE A 1 788 ? 26.502 -12.670 24.489 1.00 87.06 788 PHE A O 1
ATOM 6198 N N . MET A 1 789 ? 25.228 -10.984 23.686 1.00 84.50 789 MET A N 1
ATOM 6199 C CA . MET A 1 789 ? 26.099 -9.876 24.091 1.00 84.50 789 MET A CA 1
ATOM 6200 C C . MET A 1 789 ? 26.413 -9.908 25.589 1.00 84.50 789 MET A C 1
ATOM 6202 O O . MET A 1 789 ? 27.577 -9.846 25.980 1.00 84.50 789 MET A O 1
ATOM 6206 N N . GLN A 1 790 ? 25.400 -10.148 26.428 1.00 81.56 790 GLN A N 1
ATOM 6207 C CA . GLN A 1 790 ? 25.564 -10.244 27.881 1.00 81.56 790 GLN A CA 1
ATOM 6208 C C . GLN A 1 790 ? 26.508 -11.381 28.309 1.00 81.56 790 GLN A C 1
ATOM 6210 O O . GLN A 1 790 ? 27.198 -11.275 29.321 1.00 81.56 790 GLN A O 1
ATOM 6215 N N . LYS A 1 791 ? 26.525 -12.495 27.568 1.00 80.50 791 LYS A N 1
ATOM 6216 C CA . LYS A 1 791 ? 27.328 -13.682 27.906 1.00 80.50 791 LYS A CA 1
ATOM 6217 C C . LYS A 1 791 ? 28.726 -13.650 27.299 1.00 80.50 791 LYS A C 1
ATOM 6219 O O . LYS A 1 791 ? 29.615 -14.304 27.837 1.00 80.50 791 LYS A O 1
ATOM 6224 N N . ARG A 1 792 ? 28.902 -12.966 26.167 1.00 78.75 792 ARG A N 1
ATOM 6225 C CA . ARG A 1 792 ? 30.113 -13.000 25.335 1.00 78.75 792 ARG A CA 1
ATOM 6226 C C . ARG A 1 792 ? 30.579 -11.574 24.999 1.00 78.75 792 ARG A C 1
ATOM 6228 O O . ARG A 1 792 ? 30.408 -11.139 23.858 1.00 78.75 792 ARG A O 1
ATOM 6235 N N . PRO A 1 793 ? 31.147 -10.832 25.966 1.00 70.62 793 PRO A N 1
ATOM 6236 C CA . PRO A 1 793 ? 31.607 -9.459 25.744 1.00 70.62 793 PRO A CA 1
ATOM 6237 C C . PRO A 1 793 ? 32.643 -9.404 24.609 1.00 70.62 793 PRO A C 1
ATOM 6239 O O . PRO A 1 793 ? 33.536 -10.248 24.543 1.00 70.62 793 PRO A O 1
ATOM 6242 N N . GLY A 1 794 ? 32.514 -8.438 23.695 1.00 71.44 794 GLY A N 1
ATOM 6243 C CA . GLY A 1 794 ? 33.415 -8.288 22.542 1.00 71.44 794 GLY A CA 1
ATOM 6244 C C . GLY A 1 794 ? 33.196 -9.272 21.379 1.00 71.44 794 GLY A C 1
ATOM 6245 O O . GLY A 1 794 ? 34.008 -9.303 20.452 1.00 71.44 794 GLY A O 1
ATOM 6246 N N . GLY A 1 795 ? 32.122 -10.073 21.404 1.00 83.69 795 GLY A N 1
ATOM 6247 C CA . GLY A 1 795 ? 31.712 -10.927 20.281 1.00 83.69 795 GLY A CA 1
ATOM 6248 C C . GLY A 1 795 ? 31.152 -10.152 19.077 1.00 83.69 795 GLY A C 1
ATOM 6249 O O . GLY A 1 795 ? 30.891 -8.949 19.165 1.00 83.69 795 GLY A O 1
ATOM 6250 N N . ALA A 1 796 ? 30.942 -10.851 17.960 1.00 88.25 796 ALA A N 1
ATOM 6251 C CA . ALA A 1 796 ? 30.385 -10.291 16.727 1.00 88.25 796 ALA A CA 1
ATOM 6252 C C . ALA A 1 796 ? 28.977 -10.824 16.426 1.00 88.25 796 ALA A C 1
ATOM 6254 O O . ALA A 1 796 ? 28.675 -11.993 16.675 1.00 88.25 796 ALA A O 1
ATOM 6255 N N . VAL A 1 797 ? 28.127 -9.978 15.846 1.00 91.50 797 VAL A N 1
ATOM 6256 C CA . VAL A 1 797 ? 26.772 -10.326 15.406 1.00 91.50 797 VAL A CA 1
ATOM 6257 C C . VAL A 1 797 ? 26.620 -10.007 13.927 1.00 91.50 797 VAL A C 1
ATOM 6259 O O . VAL A 1 797 ? 26.870 -8.880 13.515 1.00 91.50 797 VAL A O 1
ATOM 6262 N N . LEU A 1 798 ? 26.185 -10.991 13.144 1.00 92.88 798 LEU A N 1
ATOM 6263 C CA . LEU A 1 798 ? 25.792 -10.824 11.749 1.00 92.88 798 LEU A CA 1
ATOM 6264 C C . LEU A 1 798 ? 24.282 -11.023 11.619 1.00 92.88 798 LEU A C 1
ATOM 6266 O O . LEU A 1 798 ? 23.760 -12.072 12.009 1.00 92.88 798 LEU A O 1
ATOM 6270 N N . LEU A 1 799 ? 23.600 -10.035 11.046 1.00 94.12 799 LEU A N 1
ATOM 6271 C CA . LEU A 1 799 ? 22.199 -10.113 10.658 1.00 94.12 799 LEU A CA 1
ATOM 6272 C C . LEU A 1 799 ? 22.076 -9.983 9.136 1.00 94.12 799 LEU A C 1
ATOM 6274 O O . LEU A 1 799 ? 22.480 -8.987 8.549 1.00 94.12 799 LEU A O 1
ATOM 6278 N N . ASP A 1 800 ? 21.498 -10.997 8.512 1.00 92.62 800 ASP A N 1
ATOM 6279 C CA . ASP A 1 800 ? 21.186 -11.071 7.088 1.00 92.62 800 ASP A CA 1
ATOM 6280 C C . ASP A 1 800 ? 19.685 -11.349 6.901 1.00 92.62 800 ASP A C 1
ATOM 6282 O O . ASP A 1 800 ? 19.064 -12.092 7.675 1.00 92.62 800 ASP A O 1
ATOM 6286 N N . GLY A 1 801 ? 19.106 -10.766 5.852 1.00 84.50 801 GLY A N 1
ATOM 6287 C CA . GLY A 1 801 ? 17.685 -10.859 5.546 1.00 84.50 801 GLY A CA 1
ATOM 6288 C C . GLY A 1 801 ? 16.856 -9.720 6.117 1.00 84.50 801 GLY A C 1
ATOM 6289 O O . GLY A 1 801 ? 15.720 -9.949 6.549 1.00 84.50 801 GLY A O 1
ATOM 6290 N N . LEU A 1 802 ? 17.401 -8.502 6.142 1.00 85.56 802 LEU A N 1
ATOM 6291 C CA . LEU A 1 802 ? 16.657 -7.312 6.552 1.00 85.56 802 LEU A CA 1
ATOM 6292 C C . LEU A 1 802 ? 15.401 -7.121 5.685 1.00 85.56 802 LEU A C 1
ATOM 6294 O O . LEU A 1 802 ? 14.357 -6.733 6.198 1.00 85.56 802 LEU A O 1
ATOM 6298 N N . GLU A 1 803 ? 15.447 -7.514 4.413 1.00 80.38 803 GLU A N 1
ATOM 6299 C CA . GLU A 1 803 ? 14.309 -7.546 3.485 1.00 80.38 803 GLU A CA 1
ATOM 6300 C C . GLU A 1 803 ? 13.187 -8.446 3.994 1.00 80.38 803 GLU A C 1
ATOM 6302 O O . GLU A 1 803 ? 11.994 -8.142 3.905 1.00 80.38 803 GLU A O 1
ATOM 6307 N N . TYR A 1 804 ? 13.570 -9.589 4.560 1.00 79.00 804 TYR A N 1
ATOM 6308 C CA . TYR A 1 804 ? 12.626 -10.514 5.155 1.00 79.00 804 TYR A CA 1
ATOM 6309 C C . TYR A 1 804 ? 12.030 -9.938 6.446 1.00 79.00 804 TYR A C 1
ATOM 6311 O O . TYR A 1 804 ? 10.853 -10.153 6.725 1.00 79.00 804 TYR A O 1
ATOM 6319 N N . LEU A 1 805 ? 12.789 -9.145 7.207 1.00 80.31 805 LEU A N 1
ATOM 6320 C CA . LEU A 1 805 ? 12.254 -8.425 8.365 1.00 80.31 805 LEU A CA 1
ATOM 6321 C C . LEU A 1 805 ? 11.291 -7.309 7.947 1.00 80.31 805 LEU A C 1
ATOM 6323 O O . LEU A 1 805 ? 10.211 -7.223 8.524 1.00 80.31 805 LEU A O 1
ATOM 6327 N N . VAL A 1 806 ? 11.633 -6.515 6.928 1.00 78.38 806 VAL A N 1
ATOM 6328 C CA . VAL A 1 806 ? 10.812 -5.409 6.393 1.00 78.38 806 VAL A CA 1
ATOM 6329 C C . VAL A 1 806 ? 9.566 -5.908 5.655 1.00 78.38 806 VAL A C 1
ATOM 6331 O O . VAL A 1 806 ? 8.542 -5.241 5.642 1.00 78.38 806 VAL A O 1
ATOM 6334 N N . SER A 1 807 ? 9.589 -7.097 5.059 1.00 72.38 807 SER A N 1
ATOM 6335 C CA . SER A 1 807 ? 8.373 -7.688 4.473 1.00 72.38 807 SER A CA 1
ATOM 6336 C C . SER A 1 807 ? 7.404 -8.239 5.526 1.00 72.38 807 SER A C 1
ATOM 6338 O O . SER A 1 807 ? 6.217 -8.385 5.247 1.00 72.38 807 SER A O 1
ATOM 6340 N N . ASN A 1 808 ? 7.891 -8.537 6.736 1.00 67.25 808 ASN A N 1
ATOM 6341 C CA . ASN A 1 808 ? 7.092 -9.084 7.838 1.00 67.25 808 ASN A CA 1
ATOM 6342 C C . ASN A 1 808 ? 6.757 -8.047 8.929 1.00 67.25 808 ASN A C 1
ATOM 6344 O O . ASN A 1 808 ? 5.968 -8.346 9.823 1.00 67.25 808 ASN A O 1
ATOM 6348 N N . ASN A 1 809 ? 7.353 -6.854 8.878 1.00 63.12 809 ASN A N 1
ATOM 6349 C CA . ASN A 1 809 ? 7.216 -5.769 9.854 1.00 63.12 809 ASN A CA 1
ATOM 6350 C C . ASN A 1 809 ? 7.235 -4.421 9.114 1.00 63.12 809 ASN A C 1
ATOM 6352 O O . ASN A 1 809 ? 7.703 -4.352 7.989 1.00 63.12 809 ASN A O 1
ATOM 6356 N N . SER A 1 810 ? 6.792 -3.313 9.712 1.00 74.19 810 SER A N 1
ATOM 6357 C CA . SER A 1 810 ? 6.976 -2.010 9.051 1.00 74.19 810 SER A CA 1
ATOM 6358 C C . SER A 1 810 ? 8.460 -1.617 9.007 1.00 74.19 810 SER A C 1
ATOM 6360 O O . SER A 1 810 ? 9.202 -1.879 9.956 1.00 74.19 810 SER A O 1
ATOM 6362 N N . PHE A 1 811 ? 8.899 -0.931 7.943 1.00 79.12 811 PHE A N 1
ATOM 6363 C CA . PHE A 1 811 ? 10.274 -0.418 7.858 1.00 79.12 811 PHE A CA 1
ATOM 6364 C C . PHE A 1 811 ? 10.633 0.463 9.064 1.00 79.12 811 PHE A C 1
ATOM 6366 O O . PHE A 1 811 ? 11.730 0.364 9.596 1.00 79.12 811 PHE A O 1
ATOM 6373 N N . GLU A 1 812 ? 9.694 1.271 9.563 1.00 70.94 812 GLU A N 1
ATOM 6374 C CA . GLU A 1 812 ? 9.910 2.098 10.753 1.00 70.94 812 GLU A CA 1
ATOM 6375 C C . GLU A 1 812 ? 10.195 1.260 12.012 1.00 70.94 812 GLU A C 1
ATOM 6377 O O . GLU A 1 812 ? 11.071 1.612 12.805 1.00 70.94 812 GLU A O 1
ATOM 6382 N N . ALA A 1 813 ? 9.489 0.137 12.193 1.00 67.81 813 ALA A N 1
ATOM 6383 C CA . ALA A 1 813 ? 9.745 -0.785 13.297 1.00 67.81 813 ALA A CA 1
ATOM 6384 C C . ALA A 1 813 ? 11.126 -1.440 13.162 1.00 67.81 813 ALA A C 1
ATOM 6386 O O . ALA A 1 813 ? 11.857 -1.537 14.148 1.00 67.81 813 ALA A O 1
ATOM 6387 N N . VAL A 1 814 ? 11.512 -1.818 11.940 1.00 81.19 814 VAL A N 1
ATOM 6388 C CA . VAL A 1 814 ? 12.839 -2.370 11.638 1.00 81.19 814 VAL A CA 1
ATOM 6389 C C . VAL A 1 814 ? 13.943 -1.330 11.857 1.00 81.19 814 VAL A C 1
ATOM 6391 O O . VAL A 1 814 ? 14.956 -1.643 12.469 1.00 81.19 814 VAL A O 1
ATOM 6394 N N . LEU A 1 815 ? 13.747 -0.075 11.451 1.00 84.56 815 LEU A N 1
ATOM 6395 C CA . LEU A 1 815 ? 14.709 1.007 11.670 1.00 84.56 815 LEU A CA 1
ATOM 6396 C C . LEU A 1 815 ? 14.889 1.307 13.166 1.00 84.56 815 LEU A C 1
ATOM 6398 O O . LEU A 1 815 ? 16.015 1.449 13.634 1.00 84.56 815 LEU A O 1
ATOM 6402 N N . LYS A 1 816 ? 13.794 1.352 13.940 1.00 78.62 816 LYS A N 1
ATOM 6403 C CA . LYS A 1 816 ? 13.848 1.465 15.411 1.00 78.62 816 LYS A CA 1
ATOM 6404 C C . LYS A 1 816 ? 14.603 0.291 16.040 1.00 78.62 816 LYS A C 1
ATOM 6406 O O . LYS A 1 816 ? 15.377 0.490 16.973 1.00 78.62 816 LYS A O 1
ATOM 6411 N N . PHE A 1 817 ? 14.392 -0.915 15.517 1.00 86.44 817 PHE A N 1
ATOM 6412 C CA . PHE A 1 817 ? 15.119 -2.119 15.908 1.00 86.44 817 PHE A CA 1
ATOM 6413 C C . PHE A 1 817 ? 16.627 -2.005 15.623 1.00 86.44 817 PHE A C 1
ATOM 6415 O O . PHE A 1 817 ? 17.422 -2.246 16.529 1.00 86.44 817 PHE A O 1
ATOM 6422 N N . VAL A 1 818 ? 17.019 -1.578 14.416 1.00 88.69 818 VAL A N 1
ATOM 6423 C CA . VAL A 1 818 ? 18.430 -1.392 14.034 1.00 88.69 818 VAL A CA 1
ATOM 6424 C C . VAL A 1 818 ? 19.095 -0.335 14.913 1.00 88.69 818 VAL A C 1
ATOM 6426 O O . VAL A 1 818 ? 20.131 -0.628 15.496 1.00 88.69 818 VAL A O 1
ATOM 6429 N N . ARG A 1 819 ? 18.476 0.840 15.096 1.00 86.00 819 ARG A N 1
ATOM 6430 C CA . ARG A 1 819 ? 18.997 1.913 15.968 1.00 86.00 819 ARG A CA 1
ATOM 6431 C C . ARG A 1 819 ? 19.308 1.422 17.376 1.00 86.00 819 ARG A C 1
ATOM 6433 O O . ARG A 1 819 ? 20.408 1.611 17.874 1.00 86.00 819 ARG A O 1
ATOM 6440 N N . ARG A 1 820 ? 18.362 0.706 17.984 1.00 82.88 820 ARG A N 1
ATOM 6441 C CA . ARG A 1 820 ? 18.557 0.136 19.320 1.00 82.88 820 ARG A CA 1
ATOM 6442 C C . ARG A 1 820 ? 19.724 -0.851 19.364 1.00 82.88 820 ARG A C 1
ATOM 6444 O O . ARG A 1 820 ? 20.459 -0.881 20.351 1.00 82.88 820 ARG A O 1
ATOM 6451 N N . LEU A 1 821 ? 19.866 -1.700 18.345 1.00 85.62 821 LEU A N 1
ATOM 6452 C CA . LEU A 1 821 ? 20.994 -2.624 18.280 1.00 85.62 821 LEU A CA 1
ATOM 6453 C C . LEU A 1 821 ? 22.312 -1.871 18.135 1.00 85.62 821 LEU A C 1
ATOM 6455 O O . LEU A 1 821 ? 23.248 -2.214 18.845 1.00 85.62 821 LEU A O 1
ATOM 6459 N N . VAL A 1 822 ? 22.370 -0.838 17.291 1.00 86.62 822 VAL A N 1
ATOM 6460 C CA . VAL A 1 822 ? 23.547 0.030 17.155 1.00 86.62 822 VAL A CA 1
ATOM 6461 C C . VAL A 1 822 ? 23.939 0.614 18.516 1.00 86.62 822 VAL A C 1
ATOM 6463 O O . VAL A 1 822 ? 25.088 0.445 18.922 1.00 86.62 822 VAL A O 1
ATOM 6466 N N . ASP A 1 823 ? 22.984 1.174 19.267 1.00 80.81 823 ASP A N 1
ATOM 6467 C CA . ASP A 1 823 ? 23.230 1.714 20.614 1.00 80.81 823 ASP A CA 1
ATOM 6468 C C . ASP A 1 823 ? 23.800 0.640 21.564 1.00 80.81 823 ASP A C 1
ATOM 6470 O O . ASP A 1 823 ? 24.829 0.834 22.213 1.00 80.81 823 ASP A O 1
ATOM 6474 N N . THR A 1 824 ? 23.175 -0.542 21.591 1.00 79.69 824 THR A N 1
ATOM 6475 C CA . THR A 1 824 ? 23.570 -1.660 22.472 1.00 79.69 824 THR A CA 1
ATOM 6476 C C . THR A 1 824 ? 24.958 -2.214 22.116 1.00 79.69 824 THR A C 1
ATOM 6478 O O . THR A 1 824 ? 25.756 -2.565 22.988 1.00 79.69 824 THR A O 1
ATOM 6481 N N . VAL A 1 825 ? 25.267 -2.292 20.819 1.00 80.81 825 VAL A N 1
ATOM 6482 C CA . VAL A 1 825 ? 26.555 -2.752 20.278 1.00 80.81 825 VAL A CA 1
ATOM 6483 C C . VAL A 1 825 ? 27.672 -1.797 20.675 1.00 80.81 825 VAL A C 1
ATOM 6485 O O . VAL A 1 825 ? 28.744 -2.254 21.089 1.00 80.81 825 VAL A O 1
ATOM 6488 N N . SER A 1 826 ? 27.416 -0.491 20.571 1.00 77.75 826 SER A N 1
ATOM 6489 C CA . SER A 1 826 ? 28.363 0.549 20.958 1.00 77.75 826 SER A CA 1
ATOM 6490 C C . SER A 1 826 ? 28.651 0.535 22.459 1.00 77.75 826 SER A C 1
ATOM 6492 O O . SER A 1 826 ? 29.819 0.613 22.838 1.00 77.75 826 SER A O 1
ATOM 6494 N N . GLU A 1 827 ? 27.640 0.341 23.312 1.00 75.88 827 GLU A N 1
ATOM 6495 C CA . GLU A 1 827 ? 27.827 0.214 24.768 1.00 75.88 827 GLU A CA 1
ATOM 6496 C C . GLU A 1 827 ? 28.630 -1.039 25.167 1.00 75.88 827 GLU A C 1
ATOM 6498 O O . GLU A 1 827 ? 29.460 -0.985 26.077 1.00 75.88 827 GLU A O 1
ATOM 6503 N N . GLY A 1 828 ? 28.410 -2.173 24.491 1.00 75.88 828 GLY A N 1
ATOM 6504 C CA . GLY A 1 828 ? 29.050 -3.456 24.814 1.00 75.88 828 GLY A CA 1
ATOM 6505 C C . GLY A 1 828 ? 30.377 -3.742 24.095 1.00 75.88 828 GLY A C 1
ATOM 6506 O O . GLY A 1 828 ? 30.923 -4.838 24.245 1.00 75.88 828 GLY A O 1
ATOM 6507 N N . HIS A 1 829 ? 30.897 -2.799 23.298 1.00 80.44 829 HIS A N 1
ATOM 6508 C CA . HIS A 1 829 ? 32.071 -2.986 22.428 1.00 80.44 829 HIS A CA 1
ATOM 6509 C C . HIS A 1 829 ? 31.973 -4.218 21.499 1.00 80.44 829 HIS A C 1
ATOM 6511 O O . HIS A 1 829 ? 32.972 -4.879 21.207 1.00 80.44 829 HIS A O 1
ATOM 6517 N N . HIS A 1 830 ? 30.774 -4.541 21.013 1.00 86.44 830 HIS A N 1
ATOM 6518 C CA . HIS A 1 830 ? 30.554 -5.631 20.055 1.00 86.44 830 HIS A CA 1
ATOM 6519 C C . HIS A 1 830 ? 30.775 -5.160 18.615 1.00 86.44 830 HIS A C 1
ATOM 6521 O O . HIS A 1 830 ? 30.831 -3.964 18.353 1.00 86.44 830 HIS A O 1
ATOM 6527 N N . VAL A 1 831 ? 30.895 -6.085 17.663 1.00 89.31 831 VAL A N 1
ATOM 6528 C CA . VAL A 1 831 ? 30.852 -5.742 16.230 1.00 89.31 831 VAL A CA 1
ATOM 6529 C C . VAL A 1 831 ? 29.512 -6.185 15.667 1.00 89.31 831 VAL A C 1
ATOM 6531 O O . VAL A 1 831 ? 29.145 -7.348 15.835 1.00 89.31 831 VAL A O 1
ATOM 6534 N N . PHE A 1 832 ? 28.793 -5.288 14.997 1.00 92.19 832 PHE A N 1
ATOM 6535 C CA . PHE A 1 832 ? 27.531 -5.617 14.334 1.00 92.19 832 PHE A CA 1
ATOM 6536 C C . PHE A 1 832 ? 27.661 -5.457 12.825 1.00 92.19 832 PHE A C 1
ATOM 6538 O O . PHE A 1 832 ? 28.146 -4.437 12.350 1.00 92.19 832 PHE A O 1
ATOM 6545 N N . ILE A 1 833 ? 27.250 -6.477 12.080 1.00 92.75 833 ILE A N 1
ATOM 6546 C CA . ILE A 1 833 ? 27.224 -6.482 10.620 1.00 92.75 833 ILE A CA 1
ATOM 6547 C C . ILE A 1 833 ? 25.783 -6.713 10.188 1.00 92.75 833 ILE A C 1
ATOM 6549 O O . ILE A 1 833 ? 25.149 -7.677 10.623 1.00 92.75 833 ILE A O 1
ATOM 6553 N N . LEU A 1 834 ? 25.285 -5.842 9.321 1.00 94.50 834 LEU A N 1
ATOM 6554 C CA . LEU A 1 834 ? 23.983 -5.958 8.689 1.00 94.50 834 LEU A CA 1
ATOM 6555 C C . LEU A 1 834 ? 24.177 -6.079 7.180 1.00 94.50 834 LEU A C 1
ATOM 6557 O O . LEU A 1 834 ? 24.775 -5.192 6.583 1.00 94.50 834 LEU A O 1
ATOM 6561 N N . SER A 1 835 ? 23.686 -7.158 6.578 1.00 93.19 835 SER A N 1
ATOM 6562 C CA . SER A 1 835 ? 23.683 -7.332 5.120 1.00 93.19 835 SER A CA 1
ATOM 6563 C C . SER A 1 835 ? 22.335 -6.896 4.544 1.00 93.19 835 SER A C 1
ATOM 6565 O O . SER A 1 835 ? 21.284 -7.204 5.124 1.00 93.19 835 SER A O 1
ATOM 6567 N N . LEU A 1 836 ? 22.373 -6.145 3.443 1.00 88.62 836 LEU A N 1
ATOM 6568 C CA . LEU A 1 836 ? 21.194 -5.609 2.768 1.00 88.62 836 LEU A CA 1
ATOM 6569 C C . LEU A 1 836 ? 21.452 -5.440 1.268 1.00 88.62 836 LEU A C 1
ATOM 6571 O O . LEU A 1 836 ? 22.399 -4.757 0.874 1.00 88.62 836 LEU A O 1
ATOM 6575 N N . GLY A 1 837 ? 20.540 -5.946 0.438 1.00 81.38 837 GLY A N 1
ATOM 6576 C CA . GLY A 1 837 ? 20.512 -5.613 -0.987 1.00 81.38 837 GLY A CA 1
ATOM 6577 C C . GLY A 1 837 ? 20.039 -4.170 -1.197 1.00 81.38 837 GLY A C 1
ATOM 6578 O O . GLY A 1 837 ? 18.906 -3.864 -0.826 1.00 81.38 837 GLY A O 1
ATOM 6579 N N . PRO A 1 838 ? 20.809 -3.256 -1.814 1.00 71.19 838 PRO A N 1
ATOM 6580 C CA . PRO A 1 838 ? 20.414 -1.845 -1.949 1.00 71.19 838 PRO A CA 1
ATOM 6581 C C . PRO A 1 838 ? 19.081 -1.630 -2.680 1.00 71.19 838 PRO A C 1
ATOM 6583 O O . PRO A 1 838 ? 18.362 -0.676 -2.396 1.00 71.19 838 PRO A O 1
ATOM 6586 N N . ALA A 1 839 ? 18.722 -2.542 -3.591 1.00 67.81 839 ALA A N 1
ATOM 6587 C CA . ALA A 1 839 ? 17.472 -2.510 -4.355 1.00 67.81 839 ALA A CA 1
ATOM 6588 C C . ALA A 1 839 ? 16.232 -2.975 -3.561 1.00 67.81 839 ALA A C 1
ATOM 6590 O O . ALA A 1 839 ? 15.111 -2.932 -4.066 1.00 67.81 839 ALA A O 1
ATOM 6591 N N . THR A 1 840 ? 16.416 -3.473 -2.339 1.00 62.38 840 THR A N 1
ATOM 6592 C CA . THR A 1 840 ? 15.371 -4.185 -1.585 1.00 62.38 840 THR A CA 1
ATOM 6593 C C . THR A 1 840 ? 14.569 -3.291 -0.640 1.00 62.38 840 THR A C 1
ATOM 6595 O O . THR A 1 840 ? 13.477 -3.656 -0.200 1.00 62.38 840 THR A O 1
ATOM 6598 N N . VAL A 1 841 ? 15.093 -2.102 -0.358 1.00 71.00 841 VAL A N 1
ATOM 6599 C CA . VAL A 1 841 ? 14.437 -1.027 0.385 1.00 71.00 841 VAL A CA 1
ATOM 6600 C C . VAL A 1 841 ? 14.434 0.222 -0.486 1.00 71.00 841 VAL A C 1
ATOM 6602 O O . VAL A 1 841 ? 15.228 0.355 -1.416 1.00 71.00 841 VAL A O 1
ATOM 6605 N N . LYS A 1 842 ? 13.535 1.169 -0.218 1.00 74.56 842 LYS A N 1
ATOM 6606 C CA . LYS A 1 842 ? 13.526 2.421 -0.989 1.00 74.56 842 LYS A CA 1
ATOM 6607 C C . LYS A 1 842 ? 14.830 3.178 -0.751 1.00 74.56 842 LYS A C 1
ATOM 6609 O O . LYS A 1 842 ? 15.355 3.171 0.354 1.00 74.56 842 LYS A O 1
ATOM 6614 N N . GLU A 1 843 ? 15.283 3.964 -1.722 1.00 70.69 843 GLU A N 1
ATOM 6615 C CA . GLU A 1 843 ? 16.509 4.771 -1.588 1.00 70.69 843 GLU A CA 1
ATOM 6616 C C . GLU A 1 843 ? 16.513 5.670 -0.328 1.00 70.69 843 GLU A C 1
ATOM 6618 O O . GLU A 1 843 ? 17.540 5.884 0.309 1.00 70.69 843 GLU A O 1
ATOM 6623 N N . GLN A 1 844 ? 15.345 6.180 0.080 1.00 63.00 844 GLN A N 1
ATOM 6624 C CA . GLN A 1 844 ? 15.196 6.953 1.320 1.00 63.00 844 GLN A CA 1
ATOM 6625 C C . GLN A 1 844 ? 15.364 6.101 2.582 1.00 63.00 844 GLN A C 1
ATOM 6627 O O . GLN A 1 844 ? 15.924 6.571 3.565 1.00 63.00 844 GLN A O 1
ATOM 6632 N N . GLU A 1 845 ? 14.861 4.871 2.551 1.00 78.12 845 GLU A N 1
ATOM 6633 C CA . GLU A 1 845 ? 14.947 3.889 3.631 1.00 78.12 845 GLU A CA 1
ATOM 6634 C C . GLU A 1 845 ? 16.401 3.399 3.771 1.00 78.12 845 GLU A C 1
ATOM 6636 O O . GLU A 1 845 ? 16.935 3.373 4.879 1.00 78.12 845 GLU A O 1
ATOM 6641 N N . LEU A 1 846 ? 17.088 3.162 2.646 1.00 82.25 846 LEU A N 1
ATOM 6642 C CA . LEU A 1 846 ? 18.525 2.885 2.605 1.00 82.25 846 LEU A CA 1
ATOM 6643 C C . LEU A 1 846 ? 19.330 4.034 3.223 1.00 82.25 846 LEU A C 1
ATOM 6645 O O . LEU A 1 846 ? 20.072 3.806 4.170 1.00 82.25 846 LEU A O 1
ATOM 6649 N N . LYS A 1 847 ? 19.097 5.284 2.796 1.00 78.12 847 LYS A N 1
ATOM 6650 C CA . LYS A 1 847 ? 19.768 6.470 3.368 1.00 78.12 847 LYS A CA 1
ATOM 6651 C C . LYS A 1 847 ? 19.521 6.657 4.861 1.00 78.12 847 LYS A C 1
ATOM 6653 O O . LYS A 1 847 ? 20.343 7.262 5.545 1.00 78.12 847 LYS A O 1
ATOM 6658 N N . MET A 1 848 ? 18.379 6.203 5.381 1.00 78.12 848 MET A N 1
ATOM 6659 C CA . MET A 1 848 ? 18.143 6.204 6.825 1.00 78.12 848 MET A CA 1
ATOM 6660 C C . MET A 1 848 ? 19.042 5.189 7.526 1.00 78.12 848 MET A C 1
ATOM 6662 O O . MET A 1 848 ? 19.577 5.532 8.566 1.00 78.12 848 MET A O 1
ATOM 6666 N N . LEU A 1 849 ? 19.249 3.998 6.960 1.00 82.12 849 LEU A N 1
ATOM 6667 C CA . LEU A 1 849 ? 20.152 2.981 7.511 1.00 82.12 849 LEU A CA 1
ATOM 6668 C C . LEU A 1 849 ? 21.633 3.370 7.366 1.00 82.12 849 LEU A C 1
ATOM 6670 O O . LEU A 1 849 ? 22.381 3.239 8.330 1.00 82.12 849 LEU A O 1
ATOM 6674 N N . GLU A 1 850 ? 22.035 3.931 6.220 1.00 85.69 850 GLU A N 1
ATOM 6675 C CA . GLU A 1 850 ? 23.392 4.459 5.974 1.00 85.69 850 GLU A CA 1
ATOM 6676 C C . GLU A 1 850 ? 23.784 5.569 6.970 1.00 85.69 850 GLU A C 1
ATOM 6678 O O . GLU A 1 850 ? 24.964 5.819 7.195 1.00 85.69 850 GLU A O 1
ATOM 6683 N N . ARG A 1 851 ? 22.809 6.266 7.575 1.00 83.06 851 ARG A N 1
ATOM 6684 C CA . ARG A 1 851 ? 23.063 7.273 8.623 1.00 83.06 851 ARG A CA 1
ATOM 6685 C C . ARG A 1 851 ? 23.324 6.669 10.001 1.00 83.06 851 ARG A C 1
ATOM 6687 O O . ARG A 1 851 ? 23.913 7.351 10.833 1.00 83.06 851 ARG A O 1
ATOM 6694 N N . GLU A 1 852 ? 22.863 5.447 10.251 1.00 83.81 852 GLU A N 1
ATOM 6695 C CA . GLU A 1 852 ? 23.009 4.771 11.548 1.00 83.81 852 GLU A CA 1
ATOM 6696 C C . GLU A 1 852 ? 24.236 3.844 11.589 1.00 83.81 852 GLU A C 1
ATOM 6698 O O . GLU A 1 852 ? 24.663 3.439 12.669 1.00 83.81 852 GLU A O 1
ATOM 6703 N N . MET A 1 853 ? 24.786 3.459 10.431 1.00 89.06 853 MET A N 1
ATOM 6704 C CA . MET A 1 853 ? 25.813 2.419 10.308 1.00 89.06 853 MET A CA 1
ATOM 6705 C C . MET A 1 853 ? 26.905 2.802 9.302 1.00 89.06 853 MET A C 1
ATOM 6707 O O . MET A 1 853 ? 26.660 3.532 8.347 1.00 89.06 853 MET A O 1
ATOM 6711 N N . GLU A 1 854 ? 28.112 2.265 9.480 1.00 88.25 854 GLU A N 1
ATOM 6712 C CA . GLU A 1 854 ? 29.222 2.455 8.541 1.00 88.25 854 GLU A CA 1
ATOM 6713 C C . GLU A 1 854 ? 29.013 1.609 7.284 1.00 88.25 854 GLU A C 1
ATOM 6715 O O . GLU A 1 854 ? 28.973 0.380 7.346 1.00 88.25 854 GLU A O 1
ATOM 6720 N N . VAL A 1 855 ? 28.872 2.267 6.137 1.00 87.06 855 VAL A N 1
ATOM 6721 C CA . VAL A 1 855 ? 28.603 1.601 4.859 1.00 87.06 855 VAL A CA 1
ATOM 6722 C C . VAL A 1 855 ? 29.860 0.911 4.334 1.00 87.06 855 VAL A C 1
ATOM 6724 O O . VAL A 1 855 ? 30.904 1.540 4.166 1.00 87.06 855 VAL A O 1
ATOM 6727 N N . VAL A 1 856 ? 29.735 -0.375 4.015 1.00 85.06 856 VAL A N 1
ATOM 6728 C CA . VAL A 1 856 ? 30.766 -1.208 3.397 1.00 85.06 856 VAL A CA 1
ATOM 6729 C C . VAL A 1 856 ? 30.237 -1.716 2.061 1.00 85.06 856 VAL A C 1
ATOM 6731 O O . VAL A 1 856 ? 29.195 -2.365 1.995 1.00 85.06 856 VAL A O 1
ATOM 6734 N N . ARG A 1 857 ? 30.974 -1.438 0.985 1.00 82.31 857 ARG A N 1
ATOM 6735 C CA . ARG A 1 857 ? 30.647 -1.895 -0.369 1.00 82.31 857 ARG A CA 1
ATOM 6736 C C . ARG A 1 857 ? 31.722 -2.876 -0.835 1.00 82.31 857 ARG A C 1
ATOM 6738 O O . ARG A 1 857 ? 32.892 -2.485 -0.844 1.00 82.31 857 ARG A O 1
ATOM 6745 N N . PRO A 1 858 ? 31.372 -4.126 -1.180 1.00 68.62 858 PRO A N 1
ATOM 6746 C CA . PRO A 1 858 ? 32.315 -5.065 -1.780 1.00 68.62 858 PRO A CA 1
ATOM 6747 C C . PRO A 1 858 ? 32.896 -4.492 -3.068 1.00 68.62 858 PRO A C 1
ATOM 6749 O O . PRO A 1 858 ? 32.170 -3.898 -3.865 1.00 68.62 858 PRO A O 1
ATOM 6752 N N . GLU A 1 859 ? 34.207 -4.640 -3.265 1.00 57.03 859 GLU A N 1
ATOM 6753 C CA . GLU A 1 859 ? 34.804 -4.386 -4.577 1.00 57.03 859 GLU A CA 1
ATOM 6754 C C . GLU A 1 859 ? 34.228 -5.411 -5.568 1.00 57.03 859 GLU A C 1
ATOM 6756 O O . GLU A 1 859 ? 34.164 -6.603 -5.256 1.00 57.03 859 GLU A O 1
ATOM 6761 N N . ALA A 1 860 ? 33.732 -4.916 -6.705 1.00 41.72 860 ALA A N 1
ATOM 6762 C CA . ALA A 1 860 ? 33.037 -5.701 -7.727 1.00 41.72 860 ALA A CA 1
ATOM 6763 C C . ALA A 1 860 ? 33.963 -6.636 -8.516 1.00 41.72 860 ALA A C 1
ATOM 6765 O O . ALA A 1 860 ? 35.119 -6.233 -8.792 1.00 41.72 860 ALA A O 1
#

Radius of gyration: 34.15 Å; Cα contacts (8 Å, |Δi|>4): 1330; chains: 1; bounding box: 84×83×98 Å

Foldseek 3Di:
DDDLDDDQVVLVVLVCVVLVVVVWDKDAQDDQLLGGFGIWTDDPLAIEGEHTDAAPLPVRLVRQLSNLQQHQWGEYEYAQVRLVVVVVVVVSCVVSQHWYWYAYSVSHIDTPGHGHGRPNYDPVSNVSRVVVVVDDDDDDDDDDPVVVVSCVVSVLDDDDDDDDDDDDQPPPPFRDFDWQDKDFFALCGVVVVLVVLLVQQAFFKKKKWADDDNKIKIKMFGGGGSDTFFIWIDTPRDIDAAPVRVVVSSVSRNDRRMMITTGHPGPSVVVCVVRVVRTHPPDPPPPDPDPQPDQDDLVVLVVVLVVLVVVLADCVVLVVCSPHDSSVNVVSSVLVVVLLVVLVVLVVLLVPDPCVVVVVLSVVLVVVSNYSVVVVCSSVSSVVSNVLSVLVVVVVVVVVVVVVVVVVLVVLLVVLLVVLVVVVVVPVPDDDDDSVRLSDLLVDDDFDADPQARAGPCLALVLDQDDPQCPQVSVLLVQCLVPPLPRWAAEEEEEAPFQQLSSSLSNSQVSNCVVPVPFAHHEDELVRLVVLCVVCVVVVNNVVSLCSLLVGLEYRYEACLVCASPVVSLVVVLVSSVSCNVVSGYYYYYHNHQLVPRHRHDVSVNCNNVVIHYHYGAFHDLVSQLVSLVVVCVVVVHDADSLLSSLLSVFDGHHNVLSVSLSSSLVSSCVSSVHHRDNVSSCVSCVVVGPPPPPPPDPDQDAADPDFFFLAEEEEADPDCPVVLLNQLVVVVVVAAEAEEECDDVVCSCVVRVDPHPHYENADPDDDPVGHYDDLDLVSVVVVLVVCLVVGQAHEYEYYDLLVNCVVDPLVSSLVSLLVVSVVRNVRRYYYYYYDHCVSDPVVSVVSVVVSHRYYYDDD

Sequence (860 aa):
MRMPFHSENELRRPLEVWLEAAGFEVRHELAVLGRRADLVGVRDGRILAVEMKLRDWSEALRQAVAYQLAADAAWVAMPLASAARAYRHRWAFEVEGVGLLAVDDVGLVRTPIRAQPSPRRLPFAAESVLRAFVSPAPGTSVFSKEETVLQAFLAGHLDGRVNRGNSTPQDLLLPEGKLIRTTRGGASALKQLLLDLKKYSFSGYVRAVRHSSGHRSEGVVLLRGGNPEASVHASEGQRTRGRVALKQIWQDSYDEACVLELHARVDMDGLLKEYADAVLERPAKVMKKTKVPQPVDRAEVERRIAAWKGKGYDVSSLEAALTGDPGALTVMYLSLQEAIRKAEAVAGTLATLDASGFEARADALREKLRDPLRHPDIDSDVESLRDAIESRKRIEVRREIEAAREKDSQERTRKVLELVMKQQVLRPEAPRPSTEEVAKVLEGPPPTRDEATGLIQQYTFEAFVVGASNRFAHAAALAVAKAPHKAYNPLLVSSGPGLGKTHLLHSIGHEIRARFRNLTVLYRSCESFENEFKEARDKETLPAFREKLRGADCLLLDDIQFLSGKPDVQEELFHTFNDLYDSERQIVLASDRAPKAIPDLDERLVSRFESGLVADIQPPDRETRIAILGRRAREANLSVSADVIEYIADLVEDNVRELNGAFNRVVAFSNLMGQPITRELAREVLRGIGTEPHHVKTGHAEPWPASLTPGRSYLVEEDRPSAAFELFARILGAGRDGLVITRTNPKRVREEFALEADRIFWLTDRDSESQKTMAPALERIVYEIENFMQKRPGGAVLLDGLEYLVSNNSFEAVLKFVRRLVDTVSEGHHVFILSLGPATVKEQELKMLEREMEVVRPEA

Nearest PDB structures (foldseek):
  8bv3-assembly1_B  TM=9.834E-01  e=1.193E-25  Bacillus subtilis
  2z4r-assembly2_B  TM=9.700E-01  e=9.517E-22  Thermotoga maritima
  8btg-assembly1_E  TM=7.309E-01  e=1.323E-25  Bacillus subtilis
  8btg-assembly1_B  TM=7.145E-01  e=1.370E-24  Bacillus subtilis
  8btg-assembly1_A  TM=7.015E-01  e=8.883E-24  Bacillus subtilis

Secondary structure (DSSP, 8-state):
---S-SSGGGGHHHHHHHHHHTT-EEEEEEEETTEEEEEEEEETTEEEEEEE-SS-HHHHHHHHHHHTTT-SEEEEEEEHHHHHHHHTTHHHHHHHT-EEEEE-TT--EEEEEPPPPPTT--HHHHHHHHHHHHPPPSS-----HHHHHHHHHHTTS-------S---TT-------EEEEEEE--TTHHHHHHHHHHHTT--EEEEEEEEETTEEEEEEEEEETTEEEEEEEEETTEEEEHHHHHHHHHHHTTSTTEEEEEEES--HHHHHHHTGGGB-------------PPPPPHHHHHHHHHHHHHTT---HHHHHHTTS-HHHHHHHHHHHHHHHHHHHHHHHHHHHS--TT-HHHHHHHHHHTT-TTT-TTHHHHHHHHHHHHHHHHHHHHHHHHHHHHHHHHHHHHHHHHHHHHHHHTT-TTSPPPPHHHHHHHHH-SPPPB-TTT--BTT--TTTSPP-TTTHHHHHHHHHHHHSTTTS-SSEEEEESTTSSHHHHHHHHHHHHHHH-TT--EEEEEHHHHHHHHHHHHHTT-HHHHHHHHHT-SEEEEE-GGGGTT-HHHHHHHHHHHHHHHHTT-EEEEEESS-GGGSTT--HHHHHHHHTSEEEEEPPPPHHHHHHHHHHHHHHTT----HHHHHHHHHH--S-HHHHHHHHHHHHHHHHHHT----HHHHHHHTTTTS-S------S-PPPS-SSPPTT-EEEEE-SSTHHHHHHHHHHHTTT--EEEEESS-HHHHHHHH----TTEEEE-SS--SSS-EE-S-HHHHHHHHHHHHHHSTT-EEEE--HHHHHHHS-HHHHHHHHHHHHHHHHHTT-EEEEEE-GGGS-HHHHHHHHTTSEEE----

pLDDT: mean 77.65, std 17.09, range [23.39, 98.38]

Solvent-accessible surface area (backbone atoms only — not comparable to full-atom values): 47049 Å² total; per-residue (Å²): 130,85,73,83,67,92,52,57,73,70,54,46,62,40,51,48,54,55,40,44,75,71,62,24,53,75,47,64,63,41,70,53,95,59,40,66,34,52,34,36,31,42,42,98,90,43,32,38,32,32,26,66,34,67,69,58,55,67,59,28,48,61,54,22,57,62,41,16,33,40,15,49,25,17,24,30,35,22,40,36,76,37,32,58,56,44,53,76,48,42,65,64,33,60,76,69,30,35,12,35,32,23,31,43,89,86,44,53,75,40,68,88,38,75,50,34,75,34,92,60,54,37,71,73,51,30,48,54,46,54,50,58,77,74,58,85,85,85,92,76,91,86,76,60,78,74,58,58,57,52,48,66,70,43,70,75,63,75,88,88,83,85,83,94,76,84,82,65,66,79,76,73,91,65,78,79,40,51,78,72,49,77,44,64,25,26,90,53,38,61,60,50,52,44,54,51,33,36,77,66,45,35,55,30,34,40,36,39,40,31,67,51,97,93,46,55,36,36,21,39,38,34,26,53,55,26,39,79,44,27,15,38,23,29,39,86,73,48,74,43,44,12,70,63,9,46,53,51,39,54,58,49,27,38,37,66,63,11,39,38,37,34,26,30,82,50,64,60,67,61,47,47,63,74,39,53,84,15,40,43,72,75,73,64,90,67,76,65,85,67,71,78,71,75,70,62,58,65,75,56,52,54,56,47,47,54,55,39,47,76,71,58,36,73,47,66,74,57,61,68,28,70,84,52,57,58,66,61,34,37,54,50,50,55,52,48,54,53,29,49,57,49,33,56,57,44,51,55,54,62,70,72,52,80,46,84,95,42,52,73,61,54,51,55,50,59,56,46,52,30,39,27,81,86,40,78,60,53,61,60,57,51,50,54,51,50,52,52,49,51,47,51,54,54,52,50,57,48,51,51,52,52,52,48,53,52,49,50,54,50,49,56,52,47,52,49,52,52,51,52,54,59,56,46,72,78,46,85,88,60,88,81,77,50,74,67,57,52,47,49,57,52,72,47,82,78,81,56,60,43,86,91,31,54,40,46,72,79,29,36,64,86,73,53,79,81,34,89,36,34,40,65,32,52,52,52,41,50,44,27,33,76,35,64,36,74,64,41,48,30,32,26,34,27,26,58,75,49,68,50,52,69,40,50,54,29,14,30,48,52,46,30,44,74,73,36,80,88,54,46,50,38,48,42,40,41,65,57,50,46,52,54,50,53,51,19,58,76,68,73,38,48,68,61,55,48,48,62,59,56,65,29,43,28,42,37,38,32,49,53,60,67,42,42,74,35,66,74,54,46,52,56,48,49,52,47,51,48,58,23,53,78,68,64,23,24,39,38,39,23,24,59,49,56,62,90,72,36,61,71,52,58,66,68,55,38,52,51,52,62,65,30,38,76,29,57,40,50,63,58,50,64,70,42,40,34,51,46,48,55,46,53,32,56,77,68,73,46,90,67,53,66,68,40,42,47,51,51,31,73,43,42,64,77,32,56,50,58,38,50,50,55,52,40,46,40,52,36,51,22,66,76,66,74,44,79,75,41,55,66,52,41,49,65,67,41,61,85,70,30,91,58,82,79,77,61,83,70,75,83,71,69,72,78,71,94,68,87,58,68,30,40,39,34,35,32,53,36,90,59,63,61,65,52,48,54,57,50,39,58,51,42,76,72,79,40,56,48,38,37,35,22,62,60,58,57,66,57,50,32,72,76,57,70,50,86,47,94,40,53,29,27,48,34,89,62,87,50,97,88,50,53,56,34,55,70,43,69,68,58,52,50,50,54,51,51,57,44,48,76,74,40,74,54,20,37,39,38,43,38,45,53,59,59,36,41,76,66,40,56,58,68,59,49,50,55,51,49,52,52,48,45,54,51,29,40,75,52,34,14,32,38,39,36,29,39,36,71,88,68,46,54,72,70,58,45,55,55,50,55,72,74,26,49,62,41,62,74,84,130